Protein AF-A0A094AP27-F1 (afdb_monomer_lite)

Secondary structure (DSSP, 8-state):
-TTS-HHHHHHGGGGBS-HHHHHTT-----EEEETTT--EEEEPPP-----B-HHHHHHHHTTT----TT--EEEEE--STT-EEEEETTS-EEEES-EEE-S-TT-HHHHHH-SS-SPEEEEEEEEEEEEEE-HHHHHHHHTT-SSEEEEEETTTTEEEEEEEEE--SSTTSPEEEEEEEEEE-STTGGG-SS---PPPGGGHHHHHHHHTTTPPTTHHHHHHTSPTT---EEEEEEE-PPPTT----TTTTEEE-THHHH---GGGS-HHHHHHHHHHHHHHHHHS---SSS----THHHHHHHHHHHHHHHHHTTTS----S------TTSPP--GGGSPTTTTTTTS--SSSB--SSEE---EEEEEE-TTT-PEEEEEESSSEEEEEESSSS--EESSGGG--SB-S-SSS-SSEEEEEEEETT-GGGS-EEEEEEE-S----TTS---TTSEEEEEEE-SSSSS--EE-SSS-SB-SSSTT--EEEEEEEEEEE-HHHHHHTTPPTTPEEEEEEEEETTTEEEEEEEEE-STTS--EEEEEEEEE--TT--STTSTTT----SEEEEEEEEEE-SSSB-TTSEEEEEEEEEE-PSSPPTT--SEEEEEEEEEEEEEETTEEEEEEEEEEEEE--TTEEEEEEEEE-TTSHHHHHHT--SEEEEEEEE-SSTTTTS---HHHH-EE-EEPPPEEEEEEEEEEEE-SHHHH--SSEEEEEEETTEEEEEEEEEEE-HHHHHHHTSSEEEEPPPEEE-SSEEEE-SS--SSSEEEEEEEEE--GGGTTS--EEEEEEEE-SS--EEEEEEGGGTEEEEE-TTS-SGGGTSTT-----EEEE----EEEETTEEEEPPEEEEEEEETTEEEEEETTTEEEEEE-----TTTTEEEEEEESSS-EEEEEEEEEE----S-TTS--

pLDDT: mean 91.76, std 13.71, range [25.02, 98.94]

Sequence (926 aa):
ESLLPADLLARLPETFVDHAAVTEGLTGNFLLFDLQDGSERFRVPPNTRIRVSRERLRRLLMDGLDILWSKTISDIDTTTPGAVTASFTDGTTATGTQLIGADGSRSRVRTFLAPSPANNVLPIRLLGTSVPYSSARCAPIRDLDPFFFQASDPATDAFFWFSFLSVPTDPAEDRVCQILVSWPFRKGFLGREEPVDTPATEERVAWMKEVTKGWVEPFRSIVADIPEGTDAKSLALEDWLPAEEGFDSRDGRVTLIGDAAHAMTMFRGEAANHGIADVACLVRELFAESDTNAPGPIDSLFNMKLSTVIAVVAAGSVASHQTKGKHHTIDYNKAPPNLSTLASNSLFETWRPKAHVLPPSGQIGDPCMHYTDPKTGLFHVGWLHGGAAGATTDDLVTYHDLNPNGSQFIVAGGVNDPIAVFDGSVIPKGIDGKPTLLYTSVSYLPIQWTIPYTRGSETQSLAVSYDGGRNFTKLHQGPAIPSAPFAVNVTGWRDPFVFQNAKLDSLLESSPQTWYNVISGGVQNEGPSQFLYRQHDPDFQYWEYLGEWWHEEANSTWGNGDWAGRWGFNFEVANIFSLDDKGYNADGEVFTTIGTEWSFEPIVPEVSDSRQMLWAAGNVTLQDGAVKFVPTMAGFLDWGTSAYAAAGKELPASSQASMKSNAPDRFITYLWLTGDFYATHDFPTPQQNWTGALLLPRELSVGTISNVVDNELSREADSWRVDSSNSGVLELVTMKQEIARETMAKLTSGKLVTEPSLALRSPGSVAFKHGPKSKFYVLKASLSFPASARGSDLRAGFEVLSSEFETTKIYYQFSNESIIIDRTNSSAASRTTDGISSRNESGKLRLFDVMEHGEERVETLELTIVVDNSIVEVHANGRFALSTWARSWYSASKGIRFIHEGEGEVKFENVTVHEGLFDAWPERSN

Structure (mmCIF, N/CA/C/O backbone):
data_AF-A0A094AP27-F1
#
_entry.id   AF-A0A094AP27-F1
#
loop_
_atom_site.group_PDB
_atom_site.id
_atom_site.type_symbol
_atom_site.label_atom_id
_atom_site.label_alt_id
_atom_site.label_comp_id
_atom_site.label_asym_id
_atom_site.label_entity_id
_atom_site.label_seq_id
_atom_site.pdbx_PDB_ins_code
_atom_site.Cartn_x
_atom_site.Cartn_y
_atom_site.Cartn_z
_atom_site.occupancy
_atom_site.B_iso_or_equiv
_atom_site.auth_seq_id
_atom_site.auth_comp_id
_atom_site.auth_asym_id
_atom_site.auth_atom_id
_atom_site.pdbx_PDB_model_num
ATOM 1 N N . GLU A 1 1 ? 11.391 10.251 -34.948 1.00 82.25 1 GLU A N 1
ATOM 2 C CA . GLU A 1 1 ? 11.244 9.717 -36.321 1.00 82.25 1 GLU A CA 1
ATOM 3 C C . GLU A 1 1 ? 9.885 10.056 -36.925 1.00 82.25 1 GLU A C 1
ATOM 5 O O . GLU A 1 1 ? 9.870 10.678 -37.973 1.00 82.25 1 GLU A O 1
ATOM 10 N N . SER A 1 2 ? 8.768 9.770 -36.243 1.00 84.19 2 SER A N 1
ATOM 11 C CA . SER A 1 2 ? 7.392 10.068 -36.701 1.00 84.19 2 SER A CA 1
ATOM 12 C C . SER A 1 2 ? 7.089 11.527 -37.082 1.00 84.19 2 SER A C 1
ATOM 14 O O . SER A 1 2 ? 6.143 11.773 -37.819 1.00 84.19 2 SER A O 1
ATOM 16 N N . LEU A 1 3 ? 7.870 12.493 -36.590 1.00 86.62 3 LEU A N 1
ATOM 17 C CA . LEU A 1 3 ? 7.707 13.921 -36.893 1.00 86.62 3 LEU A CA 1
ATOM 18 C C . LEU A 1 3 ? 8.404 14.370 -38.184 1.00 86.62 3 LEU A C 1
ATOM 20 O O . LEU A 1 3 ? 8.254 15.524 -38.577 1.00 86.62 3 LEU A O 1
ATOM 24 N N . LEU A 1 4 ? 9.221 13.511 -38.802 1.00 88.94 4 LEU A N 1
ATOM 25 C CA . LEU A 1 4 ? 9.998 13.868 -39.986 1.00 88.94 4 LEU A CA 1
ATOM 26 C C . LEU A 1 4 ? 9.374 13.271 -41.253 1.00 88.94 4 LEU A C 1
ATOM 28 O O . LEU A 1 4 ? 9.024 12.089 -41.256 1.00 88.94 4 LEU A O 1
ATOM 32 N N . PRO A 1 5 ? 9.304 14.040 -42.353 1.00 89.62 5 PRO A N 1
ATOM 33 C CA . PRO A 1 5 ? 9.078 13.498 -43.688 1.00 89.62 5 PRO A CA 1
ATOM 34 C C . PRO A 1 5 ? 10.082 12.390 -44.032 1.00 89.62 5 PRO A C 1
ATOM 36 O O . PRO A 1 5 ? 11.224 12.400 -43.565 1.00 89.62 5 PRO A O 1
ATOM 39 N N . ALA A 1 6 ? 9.666 11.434 -44.868 1.00 91.25 6 ALA A N 1
ATOM 40 C CA . ALA A 1 6 ? 10.456 10.239 -45.176 1.00 91.25 6 ALA A CA 1
ATOM 41 C C . ALA A 1 6 ? 11.842 10.554 -45.775 1.00 91.25 6 ALA A C 1
ATOM 43 O O . ALA A 1 6 ? 12.817 9.865 -45.476 1.00 91.25 6 ALA A O 1
ATOM 44 N N . ASP A 1 7 ? 11.946 11.604 -46.589 1.00 93.12 7 ASP A N 1
ATOM 45 C CA . ASP A 1 7 ? 13.192 12.071 -47.200 1.00 93.12 7 ASP A CA 1
ATOM 46 C C . ASP A 1 7 ? 14.165 12.673 -46.172 1.00 93.12 7 ASP A C 1
ATOM 48 O O . ASP A 1 7 ? 15.365 12.391 -46.231 1.00 93.12 7 ASP A O 1
ATOM 52 N N . LEU A 1 8 ? 13.666 13.424 -45.183 1.00 94.00 8 LEU A N 1
ATOM 53 C CA . LEU A 1 8 ? 14.492 13.936 -44.084 1.00 94.00 8 LEU A CA 1
ATOM 54 C C . LEU A 1 8 ? 14.872 12.829 -43.097 1.00 94.00 8 LEU A C 1
ATOM 56 O O . LEU A 1 8 ? 16.007 12.793 -42.622 1.00 94.00 8 LEU A O 1
ATOM 60 N N . LEU A 1 9 ? 13.959 11.895 -42.818 1.00 93.31 9 LEU A N 1
ATOM 61 C CA . LEU A 1 9 ? 14.227 10.750 -41.950 1.00 93.31 9 LEU A CA 1
ATOM 62 C C . LEU A 1 9 ? 15.344 9.862 -42.517 1.00 93.31 9 LEU A C 1
ATOM 64 O O . LEU A 1 9 ? 16.255 9.489 -41.780 1.00 93.31 9 LEU A O 1
ATOM 68 N N . ALA A 1 10 ? 15.332 9.590 -43.826 1.00 94.00 10 ALA A N 1
ATOM 69 C CA . ALA A 1 10 ? 16.383 8.819 -44.499 1.00 94.00 10 ALA A CA 1
ATOM 70 C C . ALA A 1 10 ? 17.779 9.458 -44.368 1.00 94.00 10 ALA A C 1
ATOM 72 O O . ALA A 1 10 ? 18.794 8.764 -44.422 1.00 94.00 10 ALA A O 1
ATOM 73 N N . ARG A 1 11 ? 17.827 10.778 -44.168 1.00 95.19 11 ARG A N 1
ATOM 74 C CA . ARG A 1 11 ? 19.046 11.575 -44.005 1.00 95.19 11 ARG A CA 1
ATOM 75 C C . ARG A 1 11 ? 19.392 11.865 -42.545 1.00 95.19 11 ARG A C 1
ATOM 77 O O . ARG A 1 11 ? 20.458 12.409 -42.274 1.00 95.19 11 ARG A O 1
ATOM 84 N N . LEU A 1 12 ? 18.559 11.460 -41.581 1.00 92.94 12 LEU A N 1
ATOM 85 C CA . LEU A 1 12 ? 18.843 11.611 -40.151 1.00 92.94 12 LEU A CA 1
ATOM 86 C C . LEU A 1 12 ? 20.206 11.019 -39.738 1.00 92.94 12 LEU A C 1
ATOM 88 O O . LEU A 1 12 ? 20.896 11.676 -38.947 1.00 92.94 12 LEU A O 1
ATOM 92 N N . PRO A 1 13 ? 20.665 9.876 -40.296 1.00 93.12 13 PRO A N 1
ATOM 93 C CA . PRO A 1 13 ? 22.007 9.375 -40.034 1.00 93.12 13 PRO A CA 1
ATOM 94 C C . PRO A 1 13 ? 23.116 10.380 -40.334 1.00 93.12 13 PRO A C 1
ATOM 96 O O . PRO A 1 13 ? 24.076 10.415 -39.577 1.00 93.12 13 PRO A O 1
ATOM 99 N N . GLU A 1 14 ? 22.977 11.270 -41.330 1.00 92.94 14 GLU A N 1
ATOM 100 C CA . GLU A 1 14 ? 23.958 12.332 -41.643 1.00 92.94 14 GLU A CA 1
ATOM 101 C C . GLU A 1 14 ? 24.273 13.227 -40.434 1.00 92.94 14 GLU A C 1
ATOM 103 O O . GLU A 1 14 ? 25.293 13.917 -40.412 1.00 92.94 14 GLU A O 1
ATOM 108 N N . THR A 1 15 ? 23.404 13.235 -39.422 1.00 93.62 15 THR A N 1
ATOM 109 C CA . THR A 1 15 ? 23.523 14.068 -38.227 1.00 93.62 15 THR A CA 1
ATOM 110 C C . THR A 1 15 ? 24.274 13.389 -37.082 1.00 93.62 15 THR A C 1
ATOM 112 O O . THR A 1 15 ? 24.642 14.077 -36.130 1.00 93.62 15 THR A O 1
ATOM 115 N N . PHE A 1 16 ? 24.535 12.080 -37.142 1.00 93.12 16 PHE A N 1
ATOM 116 C CA . PHE A 1 16 ? 25.080 11.316 -36.015 1.00 93.12 16 PHE A CA 1
ATOM 117 C C . PHE A 1 16 ? 26.497 11.761 -35.662 1.00 93.12 16 PHE A C 1
ATOM 119 O O . PHE A 1 16 ? 27.356 11.921 -36.531 1.00 93.12 16 PHE A O 1
ATOM 126 N N . VAL A 1 17 ? 26.758 11.967 -34.369 1.00 93.12 17 VAL A N 1
ATOM 127 C CA . VAL A 1 17 ? 28.095 12.333 -33.878 1.00 93.12 17 VAL A CA 1
ATOM 128 C C . VAL A 1 17 ? 29.095 11.212 -34.128 1.00 93.12 17 VAL A C 1
ATOM 130 O O . VAL A 1 17 ? 30.215 11.507 -34.533 1.00 93.12 17 VAL A O 1
ATOM 133 N N . ASP A 1 18 ? 28.677 9.964 -33.920 1.00 90.94 18 ASP A N 1
ATOM 134 C CA . ASP A 1 18 ? 29.478 8.765 -34.142 1.00 90.94 18 ASP A CA 1
ATOM 135 C C . ASP A 1 18 ? 28.647 7.727 -34.901 1.00 90.94 18 ASP A C 1
ATOM 137 O O . ASP A 1 18 ? 27.778 7.059 -34.341 1.00 90.94 18 ASP A O 1
ATOM 141 N N . HIS A 1 19 ? 28.899 7.627 -36.203 1.00 87.94 19 HIS A N 1
ATOM 142 C CA . HIS A 1 19 ? 28.180 6.706 -37.077 1.00 87.94 19 HIS A CA 1
ATOM 143 C C . HIS A 1 19 ? 28.510 5.240 -36.788 1.00 87.94 19 HIS A C 1
ATOM 145 O O . HIS A 1 19 ? 27.628 4.389 -36.904 1.00 87.94 19 HIS A O 1
ATOM 151 N N . ALA A 1 20 ? 29.760 4.942 -36.423 1.00 87.06 20 ALA A N 1
ATOM 152 C CA . ALA A 1 20 ? 30.201 3.575 -36.172 1.00 87.06 20 ALA A CA 1
ATOM 153 C C . ALA A 1 20 ? 29.532 3.030 -34.907 1.00 87.06 20 ALA A C 1
ATOM 155 O O . ALA A 1 20 ? 28.895 1.983 -34.965 1.00 87.06 20 ALA A O 1
ATOM 156 N N . ALA A 1 21 ? 29.553 3.807 -33.817 1.00 87.31 21 ALA A N 1
ATOM 157 C CA . ALA A 1 21 ? 28.918 3.423 -32.559 1.00 87.31 21 ALA A CA 1
ATOM 158 C C . ALA A 1 21 ? 27.415 3.143 -32.726 1.00 87.31 21 ALA A C 1
ATOM 160 O O . ALA A 1 21 ? 26.921 2.127 -32.247 1.00 87.31 21 ALA A O 1
ATOM 161 N N . VAL A 1 22 ? 26.690 4.003 -33.452 1.00 86.75 22 VAL A N 1
ATOM 162 C CA . VAL A 1 22 ? 25.250 3.797 -33.690 1.00 86.75 22 VAL A CA 1
ATOM 163 C C . VAL A 1 22 ? 24.993 2.577 -34.585 1.00 86.75 22 VAL A C 1
ATOM 165 O O . VAL A 1 22 ? 24.066 1.817 -34.321 1.00 86.75 22 VAL A O 1
ATOM 168 N N . THR A 1 23 ? 25.825 2.341 -35.608 1.00 85.75 23 THR A N 1
ATOM 169 C CA . THR A 1 23 ? 25.708 1.161 -36.493 1.00 85.75 23 THR A CA 1
ATOM 170 C C . THR A 1 23 ? 25.976 -0.148 -35.743 1.00 85.75 23 THR A C 1
ATOM 172 O O . THR A 1 23 ? 25.336 -1.159 -36.017 1.00 85.75 23 THR A O 1
ATOM 175 N N . GLU A 1 24 ? 26.884 -0.124 -34.768 1.00 86.69 24 GLU A N 1
ATOM 176 C CA . GLU A 1 24 ? 27.181 -1.243 -33.864 1.00 86.69 24 GLU A CA 1
ATOM 177 C C . GLU A 1 24 ? 26.102 -1.450 -32.783 1.00 86.69 24 GLU A C 1
ATOM 179 O O . GLU A 1 24 ? 26.193 -2.387 -31.991 1.00 86.69 24 GLU A O 1
ATOM 184 N N . GLY A 1 25 ? 25.070 -0.600 -32.744 1.00 84.56 25 GLY A N 1
ATOM 185 C CA . GLY A 1 25 ? 23.988 -0.673 -31.763 1.00 84.56 25 GLY A CA 1
ATOM 186 C C . GLY A 1 25 ? 24.359 -0.120 -30.385 1.00 84.56 25 GLY A C 1
ATOM 187 O O . GLY A 1 25 ? 23.646 -0.377 -29.415 1.00 84.56 25 GLY A O 1
ATOM 188 N N . LEU A 1 26 ? 25.452 0.642 -30.266 1.00 86.12 26 LEU A N 1
ATOM 189 C CA . LEU A 1 26 ? 25.830 1.280 -29.008 1.00 86.12 26 LEU A CA 1
ATOM 190 C C . LEU A 1 26 ? 24.884 2.441 -28.702 1.00 86.12 26 LEU A C 1
ATOM 192 O O . LEU A 1 26 ? 24.757 3.390 -29.474 1.00 86.12 26 LEU A O 1
ATOM 196 N N . THR A 1 27 ? 24.269 2.396 -27.525 1.00 81.94 27 THR A N 1
ATOM 197 C CA . THR A 1 27 ? 23.326 3.419 -27.051 1.00 81.94 27 THR A CA 1
ATOM 198 C C . THR A 1 27 ? 23.924 4.362 -26.001 1.00 81.94 27 THR A C 1
ATOM 200 O O . THR A 1 27 ? 23.292 5.339 -25.607 1.00 81.94 27 THR A O 1
ATOM 203 N N . GLY A 1 28 ? 25.151 4.098 -25.542 1.00 81.62 28 GLY A N 1
ATOM 204 C CA . GLY A 1 28 ? 25.772 4.816 -24.426 1.00 81.62 28 GLY A CA 1
ATOM 205 C C . GLY A 1 28 ? 25.109 4.530 -23.076 1.00 81.62 28 GLY A C 1
ATOM 206 O O . GLY A 1 28 ? 24.024 3.949 -22.991 1.00 81.62 28 GLY A O 1
ATOM 207 N N . ASN A 1 29 ? 25.778 4.948 -22.007 1.00 83.25 29 ASN A N 1
ATOM 208 C CA . ASN A 1 29 ? 25.463 4.596 -20.624 1.00 83.25 29 ASN A CA 1
ATOM 209 C C . ASN A 1 29 ? 24.970 5.786 -19.789 1.00 83.25 29 ASN A C 1
ATOM 211 O O . ASN A 1 29 ? 24.317 5.555 -18.775 1.00 83.25 29 ASN A O 1
ATOM 215 N N . PHE A 1 30 ? 25.235 7.032 -20.213 1.00 84.44 30 PHE A N 1
ATOM 216 C CA . PHE A 1 30 ? 24.864 8.250 -19.471 1.00 84.44 30 PHE A CA 1
ATOM 217 C C . PHE A 1 30 ? 25.329 8.140 -18.009 1.00 84.44 30 PHE A C 1
ATOM 219 O O . PHE A 1 30 ? 24.538 7.995 -17.075 1.00 84.44 30 PHE A O 1
ATOM 226 N N . LEU A 1 31 ? 26.646 8.102 -17.830 1.00 89.62 31 LEU A N 1
ATOM 227 C CA . LEU A 1 31 ? 27.261 7.881 -16.524 1.00 89.62 31 LEU A CA 1
ATOM 228 C C . LEU A 1 31 ? 27.398 9.186 -15.744 1.00 89.62 31 LEU A C 1
ATOM 230 O O . LEU A 1 31 ? 27.679 10.236 -16.327 1.00 89.62 31 LEU A O 1
ATOM 234 N N . LEU A 1 32 ? 27.246 9.093 -14.423 1.00 92.06 32 LEU A N 1
ATOM 235 C CA . LEU A 1 32 ? 27.656 10.114 -13.465 1.00 92.06 32 LEU A CA 1
ATOM 236 C C . LEU A 1 32 ? 28.781 9.554 -12.597 1.00 92.06 32 LEU A C 1
ATOM 238 O O . LEU A 1 32 ? 28.572 8.585 -11.864 1.00 92.06 32 LEU A O 1
ATOM 242 N N . PHE A 1 33 ? 29.949 10.182 -12.658 1.00 95.19 33 PHE A N 1
ATOM 243 C CA . PHE A 1 33 ? 31.118 9.798 -11.871 1.00 95.19 33 PHE A CA 1
ATOM 244 C C . PHE A 1 33 ? 31.340 10.712 -10.663 1.00 95.19 33 PHE A C 1
ATOM 246 O O . PHE A 1 33 ? 31.013 11.901 -10.686 1.00 95.19 33 PHE A O 1
ATOM 253 N N . ASP A 1 34 ? 31.954 10.168 -9.619 1.00 95.38 34 ASP A N 1
ATOM 254 C CA . ASP A 1 34 ? 32.527 10.956 -8.532 1.00 95.38 34 ASP A CA 1
ATOM 255 C C . ASP A 1 34 ? 33.943 11.418 -8.893 1.00 95.38 34 ASP A C 1
ATOM 257 O O . ASP A 1 34 ? 34.805 10.612 -9.241 1.00 95.38 34 ASP A O 1
ATOM 261 N N . LEU A 1 35 ? 34.206 12.719 -8.812 1.00 95.56 35 LEU A N 1
ATOM 262 C CA . LEU A 1 35 ? 35.496 13.295 -9.199 1.00 95.56 35 LEU A CA 1
ATOM 263 C C . LEU A 1 35 ? 36.605 13.108 -8.149 1.00 95.56 35 LEU A C 1
ATOM 265 O O . LEU A 1 35 ? 37.768 13.369 -8.471 1.00 95.56 35 LEU A O 1
ATOM 269 N N . GLN A 1 36 ? 36.288 12.642 -6.934 1.00 93.00 36 GLN A N 1
ATOM 270 C CA . GLN A 1 36 ? 37.284 12.360 -5.892 1.00 93.00 36 GLN A CA 1
ATOM 271 C C . GLN A 1 36 ? 37.893 10.961 -5.984 1.00 93.00 36 GLN A C 1
ATOM 273 O O . GLN A 1 36 ? 39.041 10.782 -5.578 1.00 93.00 36 GLN A O 1
ATOM 278 N N . ASP A 1 37 ? 37.148 9.973 -6.483 1.00 94.00 37 ASP A N 1
ATOM 279 C CA . ASP A 1 37 ? 37.602 8.575 -6.537 1.00 94.00 37 ASP A CA 1
ATOM 280 C C . ASP A 1 37 ? 37.365 7.883 -7.891 1.00 94.00 37 ASP A C 1
ATOM 282 O O . ASP A 1 37 ? 37.945 6.829 -8.149 1.00 94.00 37 ASP A O 1
ATOM 286 N N . GLY A 1 38 ? 36.589 8.499 -8.785 1.00 92.19 38 GLY A N 1
ATOM 287 C CA . GLY A 1 38 ? 36.325 8.015 -10.137 1.00 92.19 38 GLY A CA 1
ATOM 288 C C . GLY A 1 38 ? 35.253 6.934 -10.197 1.00 92.19 38 GLY A C 1
ATOM 289 O O . GLY A 1 38 ? 35.050 6.342 -11.256 1.00 92.19 38 GLY A O 1
ATOM 290 N N . SER A 1 39 ? 34.574 6.660 -9.081 1.00 93.06 39 SER A N 1
ATOM 291 C CA . SER A 1 39 ? 33.511 5.664 -9.012 1.00 93.06 39 SER A CA 1
ATOM 292 C C . SER A 1 39 ? 32.269 6.100 -9.788 1.00 93.06 39 SER A C 1
ATOM 294 O O . SER A 1 39 ? 31.905 7.277 -9.840 1.00 93.06 39 SER A O 1
ATOM 296 N N . GLU A 1 40 ? 31.595 5.125 -10.394 1.00 92.38 40 GLU A N 1
ATOM 297 C CA . GLU A 1 40 ? 30.276 5.318 -10.991 1.00 92.38 40 GLU A CA 1
ATOM 298 C C . GLU A 1 40 ? 29.241 5.498 -9.875 1.00 92.38 40 GLU A C 1
ATOM 300 O O . GLU A 1 40 ? 28.984 4.582 -9.092 1.00 92.38 40 GLU A O 1
ATOM 305 N N . ARG A 1 41 ? 28.634 6.682 -9.795 1.00 86.62 41 ARG A N 1
ATOM 306 C CA . ARG A 1 41 ? 27.559 6.986 -8.839 1.00 86.62 41 ARG A CA 1
ATOM 307 C C . ARG A 1 41 ? 26.189 6.654 -9.405 1.00 86.62 41 ARG A C 1
ATOM 309 O O . ARG A 1 41 ? 25.299 6.251 -8.664 1.00 86.62 41 ARG A O 1
ATOM 316 N N . PHE A 1 42 ? 26.016 6.844 -10.710 1.00 82.44 42 PHE A N 1
ATOM 317 C CA . PHE A 1 42 ? 24.747 6.612 -11.379 1.00 82.44 42 PHE A CA 1
ATOM 318 C C . PHE A 1 42 ? 24.956 6.222 -12.843 1.00 82.44 42 PHE A C 1
ATOM 320 O O . PHE A 1 42 ? 25.855 6.731 -13.515 1.00 82.44 42 PHE A O 1
ATOM 327 N N . ARG A 1 43 ? 24.092 5.333 -13.331 1.00 83.75 43 ARG A N 1
ATOM 328 C CA . ARG A 1 43 ? 24.033 4.870 -14.719 1.00 83.75 43 ARG A CA 1
ATOM 329 C C . ARG A 1 43 ? 22.572 4.876 -15.137 1.00 83.75 43 ARG A C 1
ATOM 331 O O . ARG A 1 43 ? 21.770 4.161 -14.539 1.00 83.75 43 ARG A O 1
ATOM 338 N N . VAL A 1 44 ? 22.215 5.661 -16.151 1.00 73.75 44 VAL A N 1
ATOM 339 C CA . VAL A 1 44 ? 20.838 5.624 -16.663 1.00 73.75 44 VAL A CA 1
ATOM 340 C C . VAL A 1 44 ? 20.644 4.295 -17.398 1.00 73.75 44 VAL A C 1
ATOM 342 O O . VAL A 1 44 ? 21.463 3.989 -18.272 1.00 73.75 44 VAL A O 1
ATOM 345 N N . PRO A 1 45 ? 19.570 3.529 -17.113 1.00 70.19 45 PRO A N 1
ATOM 346 C CA . PRO A 1 45 ? 19.299 2.260 -17.778 1.00 70.19 45 PRO A CA 1
ATOM 347 C C . PRO A 1 45 ? 19.448 2.356 -19.305 1.00 70.19 45 PRO A C 1
ATOM 349 O O . PRO A 1 45 ? 19.069 3.384 -19.884 1.00 70.19 45 PRO A O 1
ATOM 352 N N . PRO A 1 46 ? 20.022 1.339 -19.971 1.00 65.88 46 PRO A N 1
ATOM 353 C CA . PRO A 1 46 ? 20.162 1.337 -21.423 1.00 65.88 46 PRO A CA 1
ATOM 354 C C . PRO A 1 46 ? 18.799 1.493 -22.113 1.00 65.88 46 PRO A C 1
ATOM 356 O O . PRO A 1 46 ? 17.839 0.817 -21.763 1.00 65.88 46 PRO A O 1
ATOM 359 N N . ASN A 1 47 ? 18.717 2.387 -23.096 1.00 72.69 47 ASN A N 1
ATOM 360 C CA . ASN A 1 47 ? 17.560 2.566 -23.978 1.00 72.69 47 ASN A CA 1
ATOM 361 C C . ASN A 1 47 ? 18.071 3.010 -25.358 1.00 72.69 47 ASN A C 1
ATOM 363 O O . ASN A 1 47 ? 19.211 3.468 -25.453 1.00 72.69 47 ASN A O 1
ATOM 367 N N . THR A 1 48 ? 17.267 2.925 -26.418 1.00 78.00 48 THR A N 1
ATOM 368 C CA . THR A 1 48 ? 17.642 3.425 -27.748 1.00 78.00 48 THR A CA 1
ATOM 369 C C . THR A 1 48 ? 17.951 4.919 -27.678 1.00 78.00 48 THR A C 1
ATOM 371 O O . THR A 1 48 ? 17.096 5.741 -27.351 1.00 78.00 48 THR A O 1
ATOM 374 N N . ARG A 1 49 ? 19.199 5.283 -27.976 1.00 80.94 49 ARG A N 1
ATOM 375 C CA . ARG A 1 49 ? 19.702 6.656 -27.902 1.00 80.94 49 ARG A CA 1
ATOM 376 C C . ARG A 1 49 ? 20.570 6.942 -29.104 1.00 80.94 49 ARG A C 1
ATOM 378 O O . ARG A 1 49 ? 21.347 6.098 -29.538 1.00 80.94 49 ARG A O 1
ATOM 385 N N . ILE A 1 50 ? 20.470 8.168 -29.594 1.00 86.62 50 ILE A N 1
ATOM 386 C CA . ILE A 1 50 ? 21.285 8.650 -30.698 1.00 86.62 50 ILE A CA 1
ATOM 387 C C . ILE A 1 50 ? 21.832 10.015 -30.305 1.00 86.62 50 ILE A C 1
ATOM 389 O O . ILE A 1 50 ? 21.081 10.942 -29.998 1.00 86.62 50 ILE A O 1
ATOM 393 N N . ARG A 1 51 ? 23.158 10.157 -30.337 1.00 88.94 51 ARG A N 1
ATOM 394 C CA . ARG A 1 51 ? 23.809 11.459 -30.196 1.00 88.94 51 ARG A CA 1
ATOM 395 C C . ARG A 1 51 ? 23.952 12.098 -31.573 1.00 88.94 51 ARG A C 1
ATOM 397 O O . ARG A 1 51 ? 24.655 11.585 -32.441 1.00 88.94 51 ARG A O 1
ATOM 404 N N . VAL A 1 52 ? 23.322 13.252 -31.751 1.00 91.69 52 VAL A N 1
ATOM 405 C CA . VAL A 1 52 ? 23.329 14.014 -33.006 1.00 91.69 52 VAL A CA 1
ATOM 406 C C . VAL A 1 52 ? 24.092 15.326 -32.859 1.00 91.69 52 VAL A C 1
ATOM 408 O O . VAL A 1 52 ? 24.098 15.964 -31.806 1.00 91.69 52 VAL A O 1
ATOM 411 N N . SER A 1 53 ? 24.754 15.740 -33.932 1.00 92.38 53 SER A N 1
ATOM 412 C CA . SER A 1 53 ? 25.386 17.046 -34.042 1.00 92.38 53 SER A CA 1
ATOM 413 C C . SER A 1 53 ? 24.299 18.102 -34.192 1.00 92.38 53 SER A C 1
ATOM 415 O O . SER A 1 53 ? 23.546 18.090 -35.166 1.00 92.38 53 SER A O 1
ATOM 417 N N . ARG A 1 54 ? 24.242 19.051 -33.251 1.00 89.06 54 ARG A N 1
ATOM 418 C CA . ARG A 1 54 ? 23.273 20.160 -33.273 1.00 89.06 54 ARG A CA 1
ATOM 419 C C . ARG A 1 54 ? 23.286 20.910 -34.603 1.00 89.06 54 ARG A C 1
ATOM 421 O O . ARG A 1 54 ? 22.232 21.267 -35.114 1.00 89.06 54 ARG A O 1
ATOM 428 N N . GLU A 1 55 ? 24.471 21.166 -35.148 1.00 91.75 55 GLU A N 1
ATOM 429 C CA . GLU A 1 55 ? 24.617 21.904 -36.399 1.00 91.75 55 GLU A CA 1
ATOM 430 C C . GLU A 1 55 ? 24.070 21.110 -37.590 1.00 91.75 55 GLU A C 1
ATOM 432 O O . GLU A 1 55 ? 23.266 21.641 -38.354 1.00 91.75 55 GLU A O 1
ATOM 437 N N . ARG A 1 56 ? 24.455 19.833 -37.725 1.00 94.50 56 ARG A N 1
ATOM 438 C CA . ARG A 1 56 ? 23.984 18.975 -38.824 1.00 94.50 56 ARG A CA 1
ATOM 439 C C . ARG A 1 56 ? 22.489 18.693 -38.720 1.00 94.50 56 ARG A C 1
ATOM 441 O O . ARG A 1 56 ? 21.799 18.819 -39.725 1.00 94.50 56 ARG A O 1
ATOM 448 N N . LEU A 1 57 ? 21.983 18.412 -37.516 1.00 94.12 57 LEU A N 1
ATOM 449 C CA . LEU A 1 57 ? 20.548 18.243 -37.285 1.00 94.12 57 LEU A CA 1
ATOM 450 C C . LEU A 1 57 ? 19.785 19.513 -37.650 1.00 94.12 57 LEU A C 1
ATOM 452 O O . LEU A 1 57 ? 18.815 19.444 -38.391 1.00 94.12 57 LEU A O 1
ATOM 456 N N . ARG A 1 58 ? 20.242 20.685 -37.200 1.00 93.62 58 ARG A N 1
ATOM 457 C CA . ARG A 1 58 ? 19.599 21.950 -37.563 1.00 93.62 58 ARG A CA 1
ATOM 458 C C . ARG A 1 58 ? 19.589 22.161 -39.077 1.00 93.62 58 ARG A C 1
ATOM 460 O O . ARG A 1 58 ? 18.549 22.524 -39.604 1.00 93.62 58 ARG A O 1
ATOM 467 N N . ARG A 1 59 ? 20.705 21.925 -39.778 1.00 94.44 59 ARG A N 1
ATOM 468 C CA . ARG A 1 59 ? 20.751 22.048 -41.247 1.00 94.44 59 ARG A CA 1
ATOM 469 C C . ARG A 1 59 ? 19.775 21.092 -41.936 1.00 94.44 59 ARG A C 1
ATOM 471 O O . ARG A 1 59 ? 19.112 21.520 -42.870 1.00 94.44 59 ARG A O 1
ATOM 478 N N . LEU A 1 60 ? 19.671 19.849 -41.462 1.00 95.44 60 LEU A N 1
ATOM 479 C CA . LEU A 1 60 ? 18.713 18.869 -41.978 1.00 95.44 60 LEU A CA 1
ATOM 480 C C . LEU A 1 60 ? 17.264 19.335 -41.770 1.00 95.44 60 LEU A C 1
ATOM 482 O O . LEU A 1 60 ? 16.480 19.320 -42.706 1.00 95.44 60 LEU A O 1
ATOM 486 N N . LEU A 1 61 ? 16.925 19.792 -40.561 1.00 93.50 61 LEU A N 1
ATOM 487 C CA . LEU A 1 61 ? 15.571 20.243 -40.216 1.00 93.50 61 LEU A CA 1
ATOM 488 C C . LEU A 1 61 ? 15.166 21.558 -40.898 1.00 93.50 61 LEU A C 1
ATOM 490 O O . LEU A 1 61 ? 13.987 21.881 -40.933 1.00 93.50 61 LEU A O 1
ATOM 494 N N . MET A 1 62 ? 16.129 22.333 -41.398 1.00 94.25 62 MET A N 1
ATOM 495 C CA . MET A 1 62 ? 15.873 23.567 -42.144 1.00 94.25 62 MET A CA 1
ATOM 496 C C . MET A 1 62 ? 15.564 23.322 -43.626 1.00 94.25 62 MET A C 1
ATOM 498 O O . MET A 1 62 ? 15.171 24.260 -44.320 1.00 94.25 62 MET A O 1
ATOM 502 N N . ASP A 1 63 ? 15.784 22.107 -44.123 1.00 92.88 63 ASP A N 1
ATOM 503 C CA . ASP A 1 63 ? 15.587 21.788 -45.531 1.00 92.88 63 ASP A CA 1
ATOM 504 C C . ASP A 1 63 ? 14.102 21.888 -45.913 1.00 92.88 63 ASP A C 1
ATOM 506 O O . ASP A 1 63 ? 13.222 21.422 -45.192 1.00 92.88 63 ASP A O 1
ATOM 510 N N . GLY A 1 64 ? 13.819 22.558 -47.030 1.00 88.19 64 GLY A N 1
ATOM 511 C CA . GLY A 1 64 ? 12.453 22.815 -47.494 1.00 88.19 64 GLY A CA 1
ATOM 512 C C . GLY A 1 64 ? 11.639 23.851 -46.697 1.00 88.19 64 GLY A C 1
ATOM 513 O O . GLY A 1 64 ? 10.477 24.064 -47.039 1.00 88.19 64 GLY A O 1
ATOM 514 N N . LEU A 1 65 ? 12.206 24.517 -45.680 1.00 92.69 65 LEU A N 1
ATOM 515 C CA . LEU A 1 65 ? 11.507 25.547 -44.896 1.00 92.69 65 LEU A CA 1
ATOM 516 C C . LEU A 1 65 ? 11.760 26.971 -45.423 1.00 92.69 65 LEU A C 1
ATOM 518 O O . LEU A 1 65 ? 12.895 27.347 -45.720 1.00 92.69 65 LEU A O 1
ATOM 522 N N . ASP A 1 66 ? 10.712 27.800 -45.458 1.00 94.00 66 ASP A N 1
ATOM 523 C CA . ASP A 1 66 ? 10.823 29.238 -45.744 1.00 94.00 66 ASP A CA 1
ATOM 524 C C . ASP A 1 66 ? 11.259 30.005 -44.484 1.00 94.00 66 ASP A C 1
ATOM 526 O O . ASP A 1 66 ? 10.446 30.395 -43.643 1.00 94.00 66 ASP A O 1
ATOM 530 N N . ILE A 1 67 ? 12.574 30.159 -44.310 1.00 94.06 67 ILE A N 1
ATOM 531 C CA . ILE A 1 67 ? 13.162 30.792 -43.124 1.00 94.06 67 ILE A CA 1
ATOM 532 C C . ILE A 1 67 ? 13.599 32.221 -43.443 1.00 94.06 67 ILE A C 1
ATOM 534 O O . ILE A 1 67 ? 14.577 32.455 -44.159 1.00 94.06 67 ILE A O 1
ATOM 538 N N . LEU A 1 68 ? 12.933 33.184 -42.807 1.00 94.12 68 LEU A N 1
ATOM 539 C CA . LEU A 1 68 ? 13.288 34.599 -42.875 1.00 94.12 68 LEU A CA 1
ATOM 540 C C . LEU A 1 68 ? 14.192 34.993 -41.700 1.00 94.12 68 LEU A C 1
ATOM 542 O O . LEU A 1 68 ? 13.768 35.061 -40.547 1.00 94.12 68 LEU A O 1
ATOM 546 N N . TRP A 1 69 ? 15.456 35.286 -41.998 1.00 92.62 69 TRP A N 1
ATOM 547 C CA . TRP A 1 69 ? 16.435 35.727 -41.002 1.00 92.62 69 TRP A CA 1
ATOM 548 C C . TRP A 1 69 ? 16.293 37.211 -40.654 1.00 92.62 69 TRP A C 1
ATOM 550 O O . TRP A 1 69 ? 15.702 37.993 -41.395 1.00 92.62 69 TRP A O 1
ATOM 560 N N . SER A 1 70 ? 16.892 37.608 -39.527 1.00 91.31 70 SER A N 1
ATOM 561 C CA . SER A 1 70 ? 16.919 39.000 -39.045 1.00 91.31 70 SER A CA 1
ATOM 562 C C . SER A 1 70 ? 15.536 39.607 -38.756 1.00 91.31 70 SER A C 1
ATOM 564 O O . SER A 1 70 ? 15.391 40.827 -38.702 1.00 91.31 70 SER A O 1
ATOM 566 N N . LYS A 1 71 ? 14.524 38.764 -38.520 1.00 93.38 71 LYS A N 1
ATOM 567 C CA . LYS A 1 71 ? 13.163 39.151 -38.130 1.00 93.38 71 LYS A CA 1
ATOM 568 C C . LYS A 1 71 ? 12.996 39.106 -36.611 1.00 93.38 71 LYS A C 1
ATOM 570 O O . LYS A 1 71 ? 12.522 38.126 -36.047 1.00 93.38 71 LYS A O 1
ATOM 575 N N . THR A 1 72 ? 13.406 40.173 -35.929 1.00 93.75 72 THR A N 1
ATOM 576 C CA . THR A 1 72 ? 13.214 40.303 -34.475 1.00 93.75 72 THR A CA 1
ATOM 577 C C . THR A 1 72 ? 11.827 40.862 -34.184 1.00 93.75 72 THR A C 1
ATOM 579 O O . THR A 1 72 ? 11.523 41.973 -34.610 1.00 93.75 72 THR A O 1
ATOM 582 N N . ILE A 1 73 ? 10.991 40.122 -33.451 1.00 95.44 73 ILE A N 1
ATOM 583 C CA . ILE A 1 73 ? 9.619 40.549 -33.144 1.00 95.44 73 ILE A CA 1
ATOM 584 C C . ILE A 1 73 ? 9.602 41.773 -32.218 1.00 95.44 73 ILE A C 1
ATOM 586 O O . ILE A 1 73 ? 10.325 41.826 -31.220 1.00 95.44 73 ILE A O 1
ATOM 590 N N . SER A 1 74 ? 8.798 42.776 -32.540 1.00 95.94 74 SER A N 1
ATOM 591 C CA . SER A 1 74 ? 8.619 43.993 -31.745 1.00 95.94 74 SER A CA 1
ATOM 592 C C . SER A 1 74 ? 7.218 44.133 -31.168 1.00 95.94 74 SER A C 1
ATOM 594 O O . SER A 1 74 ? 7.083 44.837 -30.174 1.00 95.94 74 SER A O 1
ATOM 596 N N . ASP A 1 75 ? 6.213 43.487 -31.765 1.00 95.50 75 ASP A N 1
ATOM 597 C CA . ASP A 1 75 ? 4.825 43.529 -31.294 1.00 95.50 75 ASP A CA 1
ATOM 598 C C . ASP A 1 75 ? 4.006 42.324 -31.798 1.00 95.50 75 ASP A C 1
ATOM 600 O O . ASP A 1 75 ? 4.358 41.729 -32.826 1.00 95.50 75 ASP A O 1
ATOM 604 N N . ILE A 1 76 ? 2.924 41.987 -31.084 1.00 96.38 76 ILE A N 1
ATOM 605 C CA . ILE A 1 76 ? 1.963 40.922 -31.425 1.00 96.38 76 ILE A CA 1
ATOM 606 C C . ILE A 1 76 ? 0.536 41.475 -31.339 1.00 96.38 76 ILE A C 1
ATOM 608 O O . ILE A 1 76 ? 0.007 41.687 -30.243 1.00 96.38 76 ILE A O 1
ATOM 612 N N . ASP A 1 77 ? -0.109 41.617 -32.497 1.00 93.56 77 ASP A N 1
ATOM 613 C CA . ASP A 1 77 ? -1.494 42.072 -32.622 1.00 93.56 77 ASP A CA 1
ATOM 614 C C . ASP A 1 77 ? -2.444 40.898 -32.907 1.00 93.56 77 ASP A C 1
ATOM 616 O O . ASP A 1 77 ? -2.273 40.152 -33.874 1.00 93.56 77 ASP A O 1
ATOM 620 N N . THR A 1 78 ? -3.464 40.751 -32.061 1.00 92.06 78 THR A N 1
ATOM 621 C CA . THR A 1 78 ? -4.531 39.742 -32.172 1.00 92.06 78 THR A CA 1
ATOM 622 C C . THR A 1 78 ? -5.927 40.370 -32.235 1.00 92.06 78 THR A C 1
ATOM 624 O O . THR A 1 78 ? -6.911 39.712 -31.903 1.00 92.06 78 THR A O 1
ATOM 627 N N . THR A 1 79 ? -6.033 41.650 -32.602 1.00 89.06 79 THR A N 1
ATOM 628 C CA . THR A 1 79 ? -7.308 42.392 -32.658 1.00 89.06 79 THR A CA 1
ATOM 629 C C . THR A 1 79 ? -8.183 42.006 -33.849 1.00 89.06 79 THR A C 1
ATOM 631 O O . THR A 1 79 ? -9.401 42.175 -33.796 1.00 89.06 79 THR A O 1
ATOM 634 N N . THR A 1 80 ? -7.590 41.468 -34.920 1.00 87.81 80 THR A N 1
ATOM 635 C CA . THR A 1 80 ? -8.335 40.947 -36.073 1.00 87.81 80 THR A CA 1
ATOM 636 C C . THR A 1 80 ? -8.822 39.524 -35.771 1.00 87.81 80 THR A C 1
ATOM 638 O O . THR A 1 80 ? -7.987 38.643 -35.561 1.00 87.81 80 THR A O 1
ATOM 641 N N . PRO A 1 81 ? -10.143 39.252 -35.768 1.00 85.25 81 PRO A N 1
ATOM 642 C CA . PRO A 1 81 ? -10.665 37.922 -35.460 1.00 85.25 81 PRO A CA 1
ATOM 643 C C . PRO A 1 81 ? -10.080 36.836 -36.371 1.00 85.25 81 PRO A C 1
ATOM 645 O O . PRO A 1 81 ? -10.076 36.980 -37.592 1.00 85.25 81 PRO A O 1
ATOM 648 N N . GLY A 1 82 ? -9.597 35.746 -35.772 1.00 83.31 82 GLY A N 1
ATOM 649 C CA . GLY A 1 82 ? -9.017 34.608 -36.497 1.00 83.31 82 GLY A CA 1
ATOM 650 C C . GLY A 1 82 ? -7.615 34.842 -37.072 1.00 83.31 82 GLY A C 1
ATOM 651 O O . GLY A 1 82 ? -7.103 33.963 -37.763 1.00 83.31 82 GLY A O 1
ATOM 652 N N . ALA A 1 83 ? -6.987 35.989 -36.792 1.00 91.81 83 ALA A N 1
ATOM 653 C CA . ALA A 1 83 ? -5.644 36.308 -37.258 1.00 91.81 83 ALA A CA 1
ATOM 654 C C . ALA A 1 83 ? -4.736 36.788 -36.117 1.00 91.81 83 ALA A C 1
ATOM 656 O O . ALA A 1 83 ? -5.174 37.395 -35.139 1.00 91.81 83 ALA A O 1
ATOM 657 N N . VAL A 1 84 ? -3.441 36.542 -36.279 1.00 95.56 84 VAL A N 1
ATOM 658 C CA . VAL A 1 84 ? -2.364 37.096 -35.461 1.00 95.56 84 VAL A CA 1
ATOM 659 C C . VAL A 1 84 ? -1.325 37.724 -36.383 1.00 95.56 84 VAL A C 1
ATOM 661 O O . VAL A 1 84 ? -0.914 37.118 -37.375 1.00 95.56 84 VAL A O 1
ATOM 664 N N . THR A 1 85 ? -0.916 38.955 -36.077 1.00 97.25 85 THR A N 1
ATOM 665 C CA . THR A 1 85 ? 0.101 39.694 -36.835 1.00 97.25 85 THR A CA 1
ATOM 666 C C . THR A 1 85 ? 1.314 39.971 -35.958 1.00 97.25 85 THR A C 1
ATOM 668 O O . THR A 1 85 ? 1.217 40.659 -34.942 1.00 97.25 85 THR A O 1
ATOM 671 N N . ALA A 1 86 ? 2.469 39.454 -36.371 1.00 96.94 86 ALA A N 1
ATOM 672 C CA . ALA A 1 86 ? 3.761 39.786 -35.789 1.00 96.94 86 ALA A CA 1
ATOM 673 C C . ALA A 1 86 ? 4.352 41.001 -36.514 1.00 96.94 86 ALA A C 1
ATOM 675 O O . ALA A 1 86 ? 4.490 40.988 -37.741 1.00 96.94 86 ALA A O 1
ATOM 676 N N . SER A 1 87 ? 4.738 42.028 -35.759 1.00 97.75 87 SER A N 1
ATOM 677 C CA . SER A 1 87 ? 5.531 43.149 -36.277 1.00 97.75 87 SER A CA 1
ATOM 678 C C . SER A 1 87 ? 7.001 42.946 -35.947 1.00 97.75 87 SER A C 1
ATOM 680 O O . SER A 1 87 ? 7.330 42.449 -34.869 1.00 97.75 87 SER A O 1
ATOM 682 N N . PHE A 1 88 ? 7.892 43.349 -36.850 1.00 97.50 88 PHE A N 1
ATOM 683 C CA . PHE A 1 88 ? 9.333 43.184 -36.685 1.00 97.50 88 PHE A CA 1
ATOM 684 C C . PHE A 1 88 ? 10.057 44.527 -36.582 1.00 97.50 88 PHE A C 1
ATOM 686 O O . PHE A 1 88 ? 9.618 45.548 -37.110 1.00 97.50 88 PHE A O 1
ATOM 693 N N . THR A 1 89 ? 11.228 44.522 -35.944 1.00 96.12 89 THR A N 1
ATOM 694 C CA . THR A 1 89 ? 12.045 45.730 -35.730 1.00 96.12 89 THR A CA 1
ATOM 695 C C . THR A 1 89 ? 12.534 46.398 -37.018 1.00 96.12 89 THR A C 1
ATOM 697 O O . THR A 1 89 ? 12.984 47.538 -36.973 1.00 96.12 89 THR A O 1
ATOM 700 N N . ASP A 1 90 ? 12.485 45.703 -38.156 1.00 94.50 90 ASP A N 1
ATOM 701 C CA . ASP A 1 90 ? 12.823 46.250 -39.476 1.00 94.50 90 ASP A CA 1
ATOM 702 C C . ASP A 1 90 ? 11.640 46.965 -40.164 1.00 94.50 90 ASP A C 1
ATOM 704 O O . ASP A 1 90 ? 11.775 47.433 -41.293 1.00 94.50 90 ASP A O 1
ATOM 708 N N . GLY A 1 91 ? 10.490 47.057 -39.486 1.00 94.81 91 GLY A N 1
ATOM 709 C CA . GLY A 1 91 ? 9.270 47.702 -39.974 1.00 94.81 91 GLY A CA 1
ATOM 710 C C . GLY A 1 91 ? 8.375 46.804 -40.829 1.00 94.81 91 GLY A C 1
ATOM 711 O O . GLY A 1 91 ? 7.324 47.256 -41.279 1.00 94.81 91 GLY A O 1
ATOM 712 N N . THR A 1 92 ? 8.763 45.550 -41.068 1.00 96.88 92 THR A N 1
ATOM 713 C CA . THR A 1 92 ? 7.917 44.579 -41.776 1.00 96.88 92 THR A CA 1
ATOM 714 C C . THR A 1 92 ? 6.950 43.869 -40.828 1.00 96.88 92 THR A C 1
ATOM 716 O O . THR A 1 92 ? 7.122 43.895 -39.608 1.00 96.88 92 THR A O 1
ATOM 719 N N . THR A 1 93 ? 5.937 43.207 -41.390 1.00 97.19 93 THR A N 1
ATOM 720 C CA . THR A 1 93 ? 4.958 42.407 -40.643 1.00 97.19 93 THR A CA 1
ATOM 721 C C . THR A 1 93 ? 4.735 41.049 -41.307 1.00 97.19 93 THR A C 1
ATOM 723 O O . THR A 1 93 ? 5.008 40.874 -42.497 1.00 97.19 93 THR A O 1
ATOM 726 N N . ALA A 1 94 ? 4.239 40.084 -40.535 1.00 96.06 94 ALA A N 1
ATOM 727 C CA . ALA A 1 94 ? 3.734 38.808 -41.032 1.00 96.06 94 ALA A CA 1
ATOM 728 C C . ALA A 1 94 ? 2.418 38.469 -40.327 1.00 96.06 94 ALA A C 1
ATOM 730 O O . ALA A 1 94 ? 2.313 38.626 -39.111 1.00 96.06 94 ALA A O 1
ATOM 731 N N . THR A 1 95 ? 1.431 37.989 -41.084 1.00 96.19 95 THR A N 1
ATOM 732 C CA . THR A 1 95 ? 0.102 37.634 -40.571 1.00 96.19 95 THR A CA 1
ATOM 733 C C . THR A 1 95 ? -0.174 36.157 -40.820 1.00 96.19 95 THR A C 1
ATOM 735 O O . THR A 1 95 ? 0.057 35.661 -41.922 1.00 96.19 95 THR A O 1
ATOM 738 N N . GLY A 1 96 ? -0.691 35.468 -39.805 1.00 94.06 96 GLY A N 1
ATOM 739 C CA . GLY A 1 96 ? -1.100 34.066 -39.867 1.00 94.06 96 GLY A CA 1
ATOM 740 C C . GLY A 1 96 ? -2.299 33.786 -38.962 1.00 94.06 96 GLY A C 1
ATOM 741 O O . GLY A 1 96 ? -2.865 34.702 -38.366 1.00 94.06 96 GLY A O 1
ATOM 742 N N . THR A 1 97 ? -2.695 32.520 -38.856 1.00 89.75 97 THR A N 1
ATOM 743 C CA . THR A 1 97 ? -3.765 32.067 -37.946 1.00 89.75 97 THR A CA 1
ATOM 744 C C . THR A 1 97 ? -3.243 31.695 -36.557 1.00 89.75 97 THR A C 1
ATOM 746 O O . THR A 1 97 ? -4.008 31.706 -35.598 1.00 89.75 97 THR A O 1
ATOM 749 N N . GLN A 1 98 ? -1.948 31.381 -36.451 1.00 90.69 98 GLN A N 1
ATOM 750 C CA . GLN A 1 98 ? -1.260 30.944 -35.238 1.00 90.69 98 GLN A CA 1
ATOM 751 C C . GLN A 1 98 ? 0.155 31.538 -35.182 1.00 90.69 98 GLN A C 1
ATOM 753 O O . GLN A 1 98 ? 0.820 31.651 -36.216 1.00 90.69 98 GLN A O 1
ATOM 758 N N . LEU A 1 99 ? 0.631 31.882 -33.983 1.00 94.31 99 LEU A N 1
ATOM 759 C CA . LEU A 1 99 ? 2.005 32.313 -33.713 1.00 94.31 99 LEU A CA 1
ATOM 760 C C . LEU A 1 99 ? 2.619 31.414 -32.637 1.00 94.31 99 LEU A C 1
ATOM 762 O O . LEU A 1 99 ? 2.131 31.344 -31.514 1.00 94.31 99 LEU A O 1
ATOM 766 N N . ILE A 1 100 ? 3.725 30.749 -32.968 1.00 95.12 100 ILE A N 1
ATOM 767 C CA . ILE A 1 100 ? 4.415 29.829 -32.057 1.00 95.12 100 ILE A CA 1
ATOM 768 C C . ILE A 1 100 ? 5.770 30.429 -31.671 1.00 95.12 100 ILE A C 1
ATOM 770 O O . ILE A 1 100 ? 6.653 30.602 -32.512 1.00 95.12 100 ILE A O 1
ATOM 774 N N . GLY A 1 101 ? 5.946 30.742 -30.391 1.00 94.56 101 GLY A N 1
ATOM 775 C CA . GLY A 1 101 ? 7.222 31.148 -29.818 1.00 94.56 101 GLY A CA 1
ATOM 776 C C . GLY A 1 101 ? 8.136 29.945 -29.614 1.00 94.56 101 GLY A C 1
ATOM 777 O O . GLY A 1 101 ? 7.926 29.149 -28.706 1.00 94.56 101 GLY A O 1
ATOM 778 N N . ALA A 1 102 ? 9.164 29.833 -30.451 1.00 93.75 102 ALA A N 1
ATOM 779 C CA . ALA A 1 102 ? 10.226 28.825 -30.362 1.00 93.75 102 ALA A CA 1
ATOM 780 C C . ALA A 1 102 ? 11.626 29.480 -30.336 1.00 93.75 102 ALA A C 1
ATOM 782 O O . ALA A 1 102 ? 12.625 28.897 -30.755 1.00 93.75 102 ALA A O 1
ATOM 783 N N . ASP A 1 103 ? 11.701 30.731 -29.877 1.00 91.62 103 ASP A N 1
ATOM 784 C CA . ASP A 1 103 ? 12.867 31.622 -29.944 1.00 91.62 103 ASP A CA 1
ATOM 785 C C . ASP A 1 103 ? 13.822 31.505 -28.737 1.00 91.62 103 ASP A C 1
ATOM 787 O O . ASP A 1 103 ? 14.707 32.339 -28.536 1.00 91.62 103 ASP A O 1
ATOM 791 N N . GLY A 1 104 ? 13.700 30.413 -27.980 1.00 90.94 104 GLY A N 1
ATOM 792 C CA . GLY A 1 104 ? 14.668 29.984 -26.974 1.00 90.94 104 GLY A CA 1
ATOM 793 C C . GLY A 1 104 ? 14.460 30.578 -25.580 1.00 90.94 104 GLY A C 1
ATOM 794 O O . GLY A 1 104 ? 13.465 31.241 -25.289 1.00 90.94 104 GLY A O 1
ATOM 795 N N . SER A 1 105 ? 15.440 30.360 -24.701 1.00 89.25 105 SER A N 1
ATOM 796 C CA . SER A 1 105 ? 15.343 30.689 -23.272 1.00 89.25 105 SER A CA 1
ATOM 797 C C . SER A 1 105 ? 15.173 32.173 -22.961 1.00 89.25 105 SER A C 1
ATOM 799 O O . SER A 1 105 ? 14.859 32.503 -21.829 1.00 89.25 105 SER A O 1
ATOM 801 N N . ARG A 1 106 ? 15.342 33.083 -23.924 1.00 90.31 106 ARG A N 1
ATOM 802 C CA . ARG A 1 106 ? 15.097 34.531 -23.770 1.00 90.31 106 ARG A CA 1
ATOM 803 C C . ARG A 1 106 ? 13.987 35.015 -24.702 1.00 90.31 106 ARG A C 1
ATOM 805 O O . ARG A 1 106 ? 14.089 36.099 -25.276 1.00 90.31 106 ARG A O 1
ATOM 812 N N . SER A 1 107 ? 12.975 34.167 -24.877 1.00 93.25 107 SER A N 1
ATOM 813 C CA . SER A 1 107 ? 11.877 34.367 -25.814 1.00 93.25 107 SER A CA 1
ATOM 814 C C . SER A 1 107 ? 11.258 35.754 -25.686 1.00 93.25 107 SER A C 1
ATOM 816 O O . SER A 1 107 ? 10.781 36.150 -24.622 1.00 93.25 107 SER A O 1
ATOM 818 N N . ARG A 1 108 ? 11.238 36.489 -26.798 1.00 93.12 108 ARG A N 1
ATOM 819 C CA . ARG A 1 108 ? 10.523 37.761 -26.912 1.00 93.12 108 ARG A CA 1
ATOM 820 C C . ARG A 1 108 ? 9.029 37.514 -26.986 1.00 93.12 108 ARG A C 1
ATOM 822 O O . ARG A 1 108 ? 8.282 38.281 -26.394 1.00 93.12 108 ARG A O 1
ATOM 829 N N . VAL A 1 109 ? 8.597 36.431 -27.633 1.00 94.12 109 VAL A N 1
ATOM 830 C CA . VAL A 1 109 ? 7.181 36.036 -27.645 1.00 94.12 109 VAL A CA 1
ATOM 831 C C . VAL A 1 109 ? 6.684 35.860 -26.211 1.00 94.12 109 VAL A C 1
ATOM 833 O O . VAL A 1 109 ? 5.700 36.489 -25.840 1.00 94.12 109 VAL A O 1
ATOM 836 N N . ARG A 1 110 ? 7.439 35.153 -25.357 1.00 92.75 110 ARG A N 1
ATOM 837 C CA . ARG A 1 110 ? 7.113 34.998 -23.931 1.00 92.75 110 ARG A CA 1
ATOM 838 C C . ARG A 1 110 ? 6.922 36.331 -23.208 1.00 92.75 110 ARG A C 1
ATOM 840 O O . ARG A 1 110 ? 6.023 36.430 -22.383 1.00 92.75 110 ARG A O 1
ATOM 847 N N . THR A 1 111 ? 7.704 37.366 -23.530 1.00 92.69 111 THR A N 1
ATOM 848 C CA . THR A 1 111 ? 7.556 38.691 -22.890 1.00 92.69 111 THR A CA 1
ATOM 849 C C . THR A 1 111 ? 6.220 39.383 -23.167 1.00 92.69 111 THR A C 1
ATOM 851 O O . THR A 1 111 ? 5.843 40.261 -22.399 1.00 92.69 111 THR A O 1
ATOM 854 N N . PHE A 1 112 ? 5.496 38.986 -24.218 1.00 91.38 112 PHE A N 1
ATOM 855 C CA . PHE A 1 112 ? 4.167 39.520 -24.537 1.00 91.38 112 PHE A CA 1
ATOM 856 C C . PHE A 1 112 ? 3.010 38.710 -23.934 1.00 91.38 112 PHE A C 1
ATOM 858 O O . PHE A 1 112 ? 1.872 39.180 -23.978 1.00 91.38 112 PHE A O 1
ATOM 865 N N . LEU A 1 113 ? 3.282 37.503 -23.421 1.00 87.75 113 LEU A N 1
ATOM 866 C CA . LEU A 1 113 ? 2.255 36.557 -22.959 1.00 87.75 113 LEU A CA 1
ATOM 867 C C . LEU A 1 113 ? 2.335 36.291 -21.454 1.00 87.75 113 LEU A C 1
ATOM 869 O O . LEU A 1 113 ? 1.309 36.140 -20.798 1.00 87.75 113 LEU A O 1
ATOM 873 N N . ALA A 1 114 ? 3.551 36.177 -20.914 1.00 84.69 114 ALA A N 1
ATOM 874 C CA . ALA A 1 114 ? 3.769 35.749 -19.541 1.00 84.69 114 ALA A CA 1
ATOM 875 C C . ALA A 1 114 ? 3.858 36.949 -18.581 1.00 84.69 114 ALA A C 1
ATOM 877 O O . ALA A 1 114 ? 4.561 37.916 -18.885 1.00 84.69 114 ALA A O 1
ATOM 878 N N . PRO A 1 115 ? 3.239 36.868 -17.388 1.00 78.25 115 PRO A N 1
ATOM 879 C CA . PRO A 1 115 ? 3.302 37.935 -16.386 1.00 78.25 115 PRO A CA 1
ATOM 880 C C . PRO A 1 115 ? 4.716 38.129 -15.814 1.00 78.25 115 PRO A C 1
ATOM 882 O O . PRO A 1 115 ? 5.118 39.253 -15.514 1.00 78.25 115 PRO A O 1
ATOM 885 N N . SER A 1 116 ? 5.496 37.047 -15.729 1.00 82.50 116 SER A N 1
ATOM 886 C CA . SER A 1 116 ? 6.874 37.038 -15.221 1.00 82.50 116 SER A CA 1
ATOM 887 C C . SER A 1 116 ? 7.813 36.386 -16.239 1.00 82.50 116 SER A C 1
ATOM 889 O O . SER A 1 116 ? 8.193 35.236 -16.059 1.00 82.50 116 SER A O 1
ATOM 891 N N . PRO A 1 117 ? 8.198 37.063 -17.336 1.00 81.62 117 PRO A N 1
ATOM 892 C CA . PRO A 1 117 ? 8.881 36.421 -18.467 1.00 81.62 117 PRO A CA 1
ATOM 893 C C . PRO A 1 117 ? 10.401 36.245 -18.289 1.00 81.62 117 PRO A C 1
ATOM 895 O O . PRO A 1 117 ? 11.057 35.650 -19.154 1.00 81.62 117 PRO A O 1
ATOM 898 N N . ALA A 1 118 ? 10.969 36.808 -17.217 1.00 88.38 118 ALA A N 1
ATOM 899 C CA . ALA A 1 118 ? 12.402 36.817 -16.949 1.00 88.38 118 ALA A CA 1
ATOM 900 C C . ALA A 1 118 ? 12.870 35.490 -16.345 1.00 88.38 118 ALA A C 1
ATOM 902 O O . ALA A 1 118 ? 12.224 34.953 -15.449 1.00 88.38 118 ALA A O 1
ATOM 903 N N . ASN A 1 119 ? 14.020 35.000 -16.802 1.00 89.69 119 ASN A N 1
ATOM 904 C CA . ASN A 1 119 ? 14.611 33.792 -16.242 1.00 89.69 119 ASN A CA 1
ATOM 905 C C . ASN A 1 119 ? 15.156 34.052 -14.835 1.00 89.69 119 ASN A C 1
ATOM 907 O O . ASN A 1 119 ? 15.690 35.127 -14.541 1.00 89.69 119 ASN A O 1
ATOM 911 N N . ASN A 1 120 ? 15.096 33.025 -14.003 1.00 88.94 120 ASN A N 1
ATOM 912 C CA . ASN A 1 120 ? 15.822 32.951 -12.755 1.00 88.94 120 ASN A CA 1
ATOM 913 C C . ASN A 1 120 ? 17.274 32.535 -13.041 1.00 88.94 120 ASN A C 1
ATOM 915 O O . ASN A 1 120 ? 17.537 31.569 -13.752 1.00 88.94 120 ASN A O 1
ATOM 919 N N . VAL A 1 121 ? 18.233 33.302 -12.520 1.00 89.38 121 VAL A N 1
ATOM 920 C CA . VAL A 1 121 ? 19.667 33.051 -12.719 1.00 89.38 121 VAL A CA 1
ATOM 921 C C . VAL A 1 121 ? 20.197 32.293 -11.513 1.00 89.38 121 VAL A C 1
ATOM 923 O O . VAL A 1 121 ? 20.164 32.796 -10.388 1.00 89.38 121 VAL A O 1
ATOM 926 N N . LEU A 1 122 ? 20.735 31.100 -11.739 1.00 89.31 122 LEU A N 1
ATOM 927 C CA . LEU A 1 122 ? 21.233 30.260 -10.659 1.00 89.31 122 LEU A CA 1
ATOM 928 C C . LEU A 1 122 ? 22.583 30.769 -10.128 1.00 89.31 122 LEU A C 1
ATOM 930 O O . LEU A 1 122 ? 23.403 31.296 -10.891 1.00 89.31 122 LEU A O 1
ATOM 934 N N . PRO A 1 123 ? 22.881 30.576 -8.826 1.00 92.88 123 PRO A N 1
ATOM 935 C CA . PRO A 1 123 ? 24.160 30.946 -8.224 1.00 92.88 123 PRO A CA 1
ATOM 936 C C . PRO A 1 123 ? 25.259 29.931 -8.584 1.00 92.88 123 PRO A C 1
ATOM 938 O O . PRO A 1 123 ? 25.980 29.431 -7.724 1.00 92.88 123 PRO A O 1
ATOM 941 N N . ILE A 1 124 ? 25.390 29.615 -9.870 1.00 94.25 124 ILE A N 1
ATOM 942 C CA . ILE A 1 124 ? 26.378 28.701 -10.438 1.00 94.25 124 ILE A CA 1
ATOM 943 C C . ILE A 1 124 ? 27.018 29.420 -11.624 1.00 94.25 124 ILE A C 1
ATOM 945 O O . ILE A 1 124 ? 26.351 30.129 -12.382 1.00 94.25 124 ILE A O 1
ATOM 949 N N . ARG A 1 125 ? 28.331 29.281 -11.774 1.00 96.19 125 ARG A N 1
ATOM 950 C CA . ARG A 1 125 ? 29.059 29.744 -12.956 1.00 96.19 125 ARG A CA 1
ATOM 951 C C . ARG A 1 125 ? 29.502 28.545 -13.761 1.00 96.19 125 ARG A C 1
ATOM 953 O O . ARG A 1 125 ? 29.835 27.509 -13.194 1.00 96.19 125 ARG A O 1
ATOM 960 N N . LEU A 1 126 ? 29.487 28.695 -15.078 1.00 96.38 126 LEU A N 1
ATOM 961 C CA . LEU A 1 126 ? 29.823 27.625 -15.996 1.00 96.38 126 LEU A CA 1
ATOM 962 C C . LEU A 1 126 ? 30.697 28.148 -17.130 1.00 96.38 126 LEU A C 1
ATOM 964 O O . LEU A 1 126 ? 30.382 29.157 -17.766 1.00 96.38 126 LEU A O 1
ATOM 968 N N . LEU A 1 127 ? 31.774 27.415 -17.400 1.00 97.81 127 LEU A N 1
ATOM 969 C CA . LEU A 1 127 ? 32.606 27.591 -18.579 1.00 97.81 127 LEU A CA 1
ATOM 970 C C . LEU A 1 127 ? 32.499 26.376 -19.482 1.00 97.81 127 LEU A C 1
ATOM 972 O O . LEU A 1 127 ? 32.584 25.244 -19.016 1.00 97.81 127 LEU A O 1
ATOM 976 N N . GLY A 1 128 ? 32.351 26.627 -20.777 1.00 96.25 128 GLY A N 1
ATOM 977 C CA . GLY A 1 128 ? 32.326 25.596 -21.799 1.00 96.25 128 GLY A CA 1
ATOM 978 C C . GLY A 1 128 ? 33.302 25.878 -22.925 1.00 96.25 128 GLY A C 1
ATOM 979 O O . GLY A 1 128 ? 33.432 27.017 -23.375 1.00 96.25 128 GLY A O 1
ATOM 980 N N . THR A 1 129 ? 33.964 24.838 -23.416 1.00 96.44 129 THR A N 1
ATOM 981 C CA . THR A 1 129 ? 34.842 24.934 -24.583 1.00 96.44 129 THR A CA 1
ATOM 982 C C . THR A 1 129 ? 34.737 23.693 -25.469 1.00 96.44 129 THR A C 1
ATOM 984 O O . THR A 1 129 ? 34.214 22.655 -25.054 1.00 96.44 129 THR A O 1
ATOM 987 N N . SER A 1 130 ? 35.181 23.831 -26.718 1.00 95.94 130 SER A N 1
ATOM 988 C CA . SER A 1 130 ? 35.316 22.732 -27.674 1.00 95.94 130 SER A CA 1
ATOM 989 C C . SER A 1 130 ? 36.789 22.533 -27.997 1.00 95.94 130 SER A C 1
ATOM 991 O O . SER A 1 130 ? 37.473 23.498 -28.332 1.00 95.94 130 SER A O 1
ATOM 993 N N . VAL A 1 131 ? 37.271 21.297 -27.900 1.00 95.69 131 VAL A N 1
ATOM 994 C CA . VAL A 1 131 ? 38.701 20.981 -28.016 1.00 95.69 131 VAL A CA 1
ATOM 995 C C . VAL A 1 131 ? 38.897 19.800 -28.965 1.00 95.69 131 VAL A C 1
ATOM 997 O O . VAL A 1 131 ? 38.189 18.797 -28.823 1.00 95.69 131 VAL A O 1
ATOM 1000 N N . PRO A 1 132 ? 39.823 19.893 -29.937 1.00 95.31 132 PRO A N 1
ATOM 1001 C CA . PRO A 1 132 ? 40.228 18.747 -30.735 1.00 95.31 132 PRO A CA 1
ATOM 1002 C C . PRO A 1 132 ? 41.159 17.849 -29.914 1.00 95.31 132 PRO A C 1
ATOM 1004 O O . PRO A 1 132 ? 42.183 18.305 -29.404 1.00 95.31 132 PRO A O 1
ATOM 1007 N N . TYR A 1 133 ? 40.810 16.572 -29.802 1.00 95.81 133 TYR A N 1
ATOM 1008 C CA . TYR A 1 133 ? 41.668 15.540 -29.228 1.00 95.81 133 TYR A CA 1
ATOM 1009 C C . TYR A 1 133 ? 41.885 14.412 -30.224 1.00 95.81 133 TYR A C 1
ATOM 1011 O O . TYR A 1 133 ? 40.955 13.965 -30.896 1.00 95.81 133 TYR A O 1
ATOM 1019 N N . SER A 1 134 ? 43.122 13.921 -30.287 1.00 94.75 134 SER A N 1
ATOM 1020 C CA . SER A 1 134 ? 43.477 12.818 -31.172 1.00 94.75 134 SER A CA 1
ATOM 1021 C C . SER A 1 134 ? 42.709 11.550 -30.815 1.00 94.75 134 SER A C 1
ATOM 1023 O O . SER A 1 134 ? 42.337 11.319 -29.659 1.00 94.75 134 SER A O 1
ATOM 1025 N N . SER A 1 135 ? 42.510 10.673 -31.799 1.00 91.69 135 SER A N 1
ATOM 1026 C CA . SER A 1 135 ? 41.797 9.410 -31.583 1.00 91.69 135 SER A CA 1
ATOM 1027 C C . SER A 1 135 ? 42.409 8.570 -30.453 1.00 91.69 135 SER A C 1
ATOM 1029 O O . SER A 1 135 ? 41.680 8.034 -29.618 1.00 91.69 135 SER A O 1
ATOM 1031 N N . ALA A 1 136 ? 43.743 8.551 -30.348 1.00 91.12 136 ALA A N 1
ATOM 1032 C CA . ALA A 1 136 ? 44.461 7.878 -29.266 1.00 91.12 136 ALA A CA 1
ATOM 1033 C C . ALA A 1 136 ? 44.172 8.489 -27.883 1.00 91.12 136 ALA A C 1
ATOM 1035 O O . ALA A 1 136 ? 44.045 7.753 -26.906 1.00 91.12 136 ALA A O 1
ATOM 1036 N N . ARG A 1 137 ? 44.029 9.820 -27.786 1.00 92.56 137 ARG A N 1
ATOM 1037 C CA . ARG A 1 137 ? 43.687 10.493 -26.524 1.00 92.56 137 ARG A CA 1
ATOM 1038 C C . ARG A 1 137 ? 42.250 10.206 -26.095 1.00 92.56 137 ARG A C 1
ATOM 1040 O O . ARG A 1 137 ? 41.994 10.043 -24.904 1.00 92.56 137 ARG A O 1
ATOM 1047 N N . CYS A 1 138 ? 41.331 10.130 -27.053 1.00 93.88 138 CYS A N 1
ATOM 1048 C CA . CYS A 1 138 ? 39.920 9.866 -26.788 1.00 93.88 138 CYS A CA 1
ATOM 1049 C C . CYS A 1 138 ? 39.597 8.398 -26.516 1.00 93.88 138 CYS A C 1
ATOM 1051 O O . CYS A 1 138 ? 38.546 8.147 -25.939 1.00 93.88 138 CYS A O 1
ATOM 1053 N N . ALA A 1 139 ? 40.446 7.444 -26.910 1.00 91.00 139 ALA A N 1
ATOM 1054 C CA . ALA A 1 139 ? 40.206 6.016 -26.691 1.00 91.00 139 ALA A CA 1
ATOM 1055 C C . ALA A 1 139 ? 39.839 5.674 -25.226 1.00 91.00 139 ALA A C 1
ATOM 1057 O O . ALA A 1 139 ? 38.717 5.222 -25.016 1.00 91.00 139 ALA A O 1
ATOM 1058 N N . PRO A 1 140 ? 40.654 6.009 -24.202 1.00 91.12 140 PRO A N 1
ATOM 1059 C CA . PRO A 1 140 ? 40.296 5.722 -22.807 1.00 91.12 140 PRO A CA 1
ATOM 1060 C C . PRO A 1 140 ? 39.083 6.518 -22.301 1.00 91.12 140 PRO A C 1
ATOM 1062 O O . PRO A 1 140 ? 38.441 6.122 -21.337 1.00 91.12 140 PRO A O 1
ATOM 1065 N N . ILE A 1 141 ? 38.760 7.654 -22.927 1.00 93.62 141 ILE A N 1
ATOM 1066 C CA . ILE A 1 141 ? 37.575 8.452 -22.577 1.00 93.62 141 ILE A CA 1
ATOM 1067 C C . ILE A 1 141 ? 36.308 7.775 -23.122 1.00 93.62 141 ILE A C 1
ATOM 1069 O O . ILE A 1 141 ? 35.275 7.764 -22.460 1.00 93.62 141 ILE A O 1
ATOM 1073 N N . ARG A 1 142 ? 36.395 7.182 -24.318 1.00 90.50 142 ARG A N 1
ATOM 1074 C CA . ARG A 1 142 ? 35.309 6.413 -24.940 1.00 90.50 142 ARG A CA 1
ATOM 1075 C C . ARG A 1 142 ? 35.022 5.105 -24.221 1.00 90.50 142 ARG A C 1
ATOM 1077 O O . ARG A 1 142 ? 33.876 4.672 -24.246 1.00 90.50 142 ARG A O 1
ATOM 1084 N N . ASP A 1 143 ? 36.034 4.510 -23.592 1.00 90.31 143 ASP A N 1
ATOM 1085 C CA . ASP A 1 143 ? 35.856 3.320 -22.755 1.00 90.31 143 ASP A CA 1
ATOM 1086 C C . ASP A 1 143 ? 34.952 3.609 -21.542 1.00 90.31 143 ASP A C 1
ATOM 1088 O O . ASP A 1 143 ? 34.273 2.703 -21.064 1.00 90.31 143 ASP A O 1
ATOM 1092 N N . LEU A 1 144 ? 34.895 4.867 -21.073 1.00 91.50 144 LEU A N 1
ATOM 1093 C CA . LEU A 1 144 ? 33.919 5.298 -20.066 1.00 91.50 144 LEU A CA 1
ATOM 1094 C C . LEU A 1 144 ? 32.514 5.396 -20.674 1.00 91.50 144 LEU A C 1
ATOM 1096 O O . LEU A 1 144 ? 31.577 4.755 -20.204 1.00 91.50 144 LEU A O 1
ATOM 1100 N N . ASP A 1 145 ? 32.359 6.201 -21.728 1.00 91.00 145 ASP A N 1
ATOM 1101 C CA . ASP A 1 145 ? 31.105 6.313 -22.474 1.00 91.00 145 ASP A CA 1
ATOM 1102 C C . ASP A 1 145 ? 31.366 6.698 -23.944 1.00 91.00 145 ASP A C 1
ATOM 1104 O O . ASP A 1 145 ? 32.124 7.641 -24.210 1.00 91.00 145 ASP A O 1
ATOM 1108 N N . PRO A 1 146 ? 30.728 6.023 -24.923 1.00 89.25 146 PRO A N 1
ATOM 1109 C CA . PRO A 1 146 ? 30.954 6.290 -26.343 1.00 89.25 146 PRO A CA 1
ATOM 1110 C C . PRO A 1 146 ? 30.451 7.666 -26.808 1.00 89.25 146 PRO A C 1
ATOM 1112 O O . PRO A 1 146 ? 30.916 8.157 -27.841 1.00 89.25 146 PRO A O 1
ATOM 1115 N N . PHE A 1 147 ? 29.526 8.299 -26.078 1.00 90.75 147 PHE A N 1
ATOM 1116 C CA . PHE A 1 147 ? 28.908 9.568 -26.461 1.00 90.75 147 PHE A CA 1
ATOM 1117 C C . PHE A 1 147 ? 29.207 10.693 -25.471 1.00 90.75 147 PHE A C 1
ATOM 1119 O O . PHE A 1 147 ? 29.688 11.752 -25.890 1.00 90.75 147 PHE A O 1
ATOM 1126 N N . PHE A 1 148 ? 28.881 10.510 -24.190 1.00 92.19 148 PHE A N 1
ATOM 1127 C CA . PHE A 1 148 ? 29.054 11.533 -23.160 1.00 92.19 148 PHE A CA 1
ATOM 1128 C C . PHE A 1 148 ? 28.874 10.991 -21.742 1.00 92.19 148 PHE A C 1
ATOM 1130 O O . PHE A 1 148 ? 28.178 10.008 -21.513 1.00 92.19 148 PHE A O 1
ATOM 1137 N N . PHE A 1 149 ? 29.435 11.702 -20.773 1.00 92.88 149 PHE A N 1
ATOM 1138 C CA . PHE A 1 149 ? 29.231 11.426 -19.357 1.00 92.88 149 PHE A CA 1
ATOM 1139 C C . PHE A 1 149 ? 29.295 12.719 -18.547 1.00 92.88 149 PHE A C 1
ATOM 1141 O O . PHE A 1 149 ? 29.702 13.784 -19.026 1.00 92.88 149 PHE A O 1
ATOM 1148 N N . GLN A 1 150 ? 28.892 12.600 -17.294 1.00 94.31 150 GLN A N 1
ATOM 1149 C CA . GLN A 1 150 ? 28.903 13.664 -16.311 1.00 94.31 150 GLN A CA 1
ATOM 1150 C C . GLN A 1 150 ? 29.736 13.242 -15.111 1.00 94.31 150 GLN A C 1
ATOM 1152 O O . GLN A 1 150 ? 29.948 12.054 -14.868 1.00 94.31 150 GLN A O 1
ATOM 1157 N N . ALA A 1 151 ? 30.192 14.212 -14.336 1.00 94.62 151 ALA A N 1
ATOM 1158 C CA . ALA A 1 151 ? 30.822 13.942 -13.062 1.00 94.62 151 ALA A CA 1
ATOM 1159 C C . ALA A 1 151 ? 30.621 15.112 -12.095 1.00 94.62 151 ALA A C 1
ATOM 1161 O O . ALA A 1 151 ? 30.429 16.255 -12.512 1.00 94.62 151 ALA A O 1
ATOM 1162 N N . SER A 1 152 ? 30.671 14.833 -10.800 1.00 94.94 152 SER A N 1
ATOM 1163 C CA . SER A 1 152 ? 30.546 15.844 -9.749 1.00 94.94 152 SER A CA 1
ATOM 1164 C C . SER A 1 152 ? 31.634 15.676 -8.703 1.00 94.94 152 SER A C 1
ATOM 1166 O O . SER A 1 152 ? 32.008 14.553 -8.372 1.00 94.94 152 SER A O 1
ATOM 1168 N N . ASP A 1 153 ? 32.111 16.790 -8.160 1.00 94.31 153 ASP A N 1
ATOM 1169 C CA . ASP A 1 153 ? 33.052 16.819 -7.047 1.00 94.31 153 ASP A CA 1
ATOM 1170 C C . ASP A 1 153 ? 32.316 17.239 -5.768 1.00 94.31 153 ASP A C 1
ATOM 1172 O O . ASP A 1 153 ? 32.101 18.437 -5.551 1.00 94.31 153 ASP A O 1
ATOM 1176 N N . PRO A 1 154 ? 31.948 16.287 -4.892 1.00 87.25 154 PRO A N 1
ATOM 1177 C CA . PRO A 1 154 ? 31.220 16.610 -3.671 1.00 87.25 154 PRO A CA 1
ATOM 1178 C C . PRO A 1 154 ? 32.053 17.395 -2.642 1.00 87.25 154 PRO A C 1
ATOM 1180 O O . PRO A 1 154 ? 31.488 17.903 -1.678 1.00 87.25 154 PRO A O 1
ATOM 1183 N N . ALA A 1 155 ? 33.380 17.524 -2.802 1.00 88.62 155 ALA A N 1
ATOM 1184 C CA . ALA A 1 155 ? 34.185 18.351 -1.896 1.00 88.62 155 ALA A CA 1
ATOM 1185 C C . ALA A 1 155 ? 34.072 19.841 -2.231 1.00 88.62 155 ALA A C 1
ATOM 1187 O O . ALA A 1 155 ? 34.184 20.690 -1.343 1.00 88.62 155 ALA A O 1
ATOM 1188 N N . THR A 1 156 ? 33.887 20.171 -3.509 1.00 90.44 156 THR A N 1
ATOM 1189 C CA . THR A 1 156 ? 33.898 21.559 -3.988 1.00 90.44 156 THR A CA 1
ATOM 1190 C C . THR A 1 156 ? 32.538 22.030 -4.504 1.00 90.44 156 THR A C 1
ATOM 1192 O O . THR A 1 156 ? 32.350 23.236 -4.683 1.00 90.44 156 THR A O 1
ATOM 1195 N N . ASP A 1 157 ? 31.585 21.111 -4.682 1.00 91.38 157 ASP A N 1
ATOM 1196 C CA . ASP A 1 157 ? 30.329 21.285 -5.422 1.00 91.38 157 ASP A CA 1
ATOM 1197 C C . ASP A 1 157 ? 30.555 21.682 -6.893 1.00 91.38 157 ASP A C 1
ATOM 1199 O O . ASP A 1 157 ? 29.713 22.326 -7.523 1.00 91.38 157 ASP A O 1
ATOM 1203 N N . ALA A 1 158 ? 31.717 21.327 -7.452 1.00 94.56 158 ALA A N 1
ATOM 1204 C CA . ALA A 1 158 ? 31.989 21.504 -8.869 1.00 94.56 158 ALA A CA 1
ATOM 1205 C C . ALA A 1 158 ? 31.341 20.383 -9.690 1.00 94.56 158 ALA A C 1
ATOM 1207 O O . ALA A 1 158 ? 31.176 19.252 -9.232 1.00 94.56 158 ALA A O 1
ATOM 1208 N N . PHE A 1 159 ? 30.993 20.699 -10.931 1.00 95.19 159 PHE A N 1
ATOM 1209 C CA . PHE A 1 159 ? 30.391 19.746 -11.854 1.00 95.19 159 PHE A CA 1
ATOM 1210 C C . PHE A 1 159 ? 31.108 19.770 -13.201 1.00 95.19 159 PHE A C 1
ATOM 1212 O O . PHE A 1 159 ? 31.612 20.806 -13.649 1.00 95.19 159 PHE A O 1
ATOM 1219 N N . PHE A 1 160 ? 31.152 18.602 -13.830 1.00 96.06 160 PHE A N 1
ATOM 1220 C CA . PHE A 1 160 ? 31.858 18.326 -15.062 1.00 96.06 160 PHE A CA 1
ATOM 1221 C C . PHE A 1 160 ? 30.939 17.649 -16.075 1.00 96.06 160 PHE A C 1
ATOM 1223 O O . PHE A 1 160 ? 30.283 16.654 -15.773 1.00 96.06 160 PHE A O 1
ATOM 1230 N N . TRP A 1 161 ? 30.947 18.148 -17.307 1.00 95.38 161 TRP A N 1
ATOM 1231 C CA . TRP A 1 161 ? 30.319 17.481 -18.444 1.00 95.38 161 TRP A CA 1
ATOM 1232 C C . TRP A 1 161 ? 31.345 17.276 -19.545 1.00 95.38 161 TRP A C 1
ATOM 1234 O O . TRP A 1 161 ? 32.010 18.226 -19.975 1.00 95.38 161 TRP A O 1
ATOM 1244 N N . PHE A 1 162 ? 31.389 16.057 -20.068 1.00 95.81 162 PHE A N 1
ATOM 1245 C CA . PHE A 1 162 ? 32.151 15.717 -21.257 1.00 95.81 162 PHE A CA 1
ATOM 1246 C C . PHE A 1 162 ? 31.228 15.122 -22.316 1.00 95.81 162 PHE A C 1
ATOM 1248 O O . PHE A 1 162 ? 30.449 14.223 -22.017 1.00 95.81 162 PHE A O 1
ATOM 1255 N N . SER A 1 163 ? 31.340 15.560 -23.572 1.00 94.12 163 SER A N 1
ATOM 1256 C CA . SER A 1 163 ? 30.685 14.870 -24.692 1.00 94.12 163 SER A CA 1
ATOM 1257 C C . SER A 1 163 ? 31.474 14.953 -25.987 1.00 94.12 163 SER A C 1
ATOM 1259 O O . SER A 1 163 ? 32.175 15.933 -26.231 1.00 94.12 163 SER A O 1
ATOM 1261 N N . PHE A 1 164 ? 31.301 13.972 -26.866 1.00 94.69 164 PHE A N 1
ATOM 1262 C CA . PHE A 1 164 ? 31.751 14.085 -28.248 1.00 94.69 164 PHE A CA 1
ATOM 1263 C C . PHE A 1 164 ? 30.785 14.973 -29.054 1.00 94.69 164 PHE A C 1
ATOM 1265 O O . PHE A 1 164 ? 29.560 14.837 -28.969 1.00 94.69 164 PHE A O 1
ATOM 1272 N N . LEU A 1 165 ? 31.343 15.894 -29.842 1.00 93.12 165 LEU A N 1
ATOM 1273 C CA . LEU A 1 165 ? 30.627 16.716 -30.828 1.00 93.12 165 LEU A CA 1
ATOM 1274 C C . LEU A 1 165 ? 30.827 16.204 -32.258 1.00 93.12 165 LEU A C 1
ATOM 1276 O O . LEU A 1 165 ? 29.949 16.387 -33.105 1.00 93.12 165 LEU A O 1
ATOM 1280 N N . SER A 1 166 ? 31.970 15.568 -32.526 1.00 92.75 166 SER A N 1
ATOM 1281 C CA . SER A 1 166 ? 32.272 14.917 -33.800 1.00 92.75 166 SER A CA 1
ATOM 1282 C C . SER A 1 166 ? 33.238 13.755 -33.596 1.00 92.75 166 SER A C 1
ATOM 1284 O O . SER A 1 166 ? 34.284 13.928 -32.961 1.00 92.75 166 SER A O 1
ATOM 1286 N N . VAL A 1 167 ? 32.899 12.595 -34.157 1.00 92.94 167 VAL A N 1
ATOM 1287 C CA . VAL A 1 167 ? 33.768 11.423 -34.259 1.00 92.94 167 VAL A CA 1
ATOM 1288 C C . VAL A 1 167 ? 33.929 11.067 -35.740 1.00 92.94 167 VAL A C 1
ATOM 1290 O O . VAL A 1 167 ? 33.038 10.440 -36.317 1.00 92.94 167 VAL A O 1
ATOM 1293 N N . PRO A 1 168 ? 35.042 11.477 -36.371 1.00 89.19 168 PRO A N 1
ATOM 1294 C CA . PRO A 1 168 ? 35.349 11.077 -37.738 1.00 89.19 168 PRO A CA 1
ATOM 1295 C C . PRO A 1 168 ? 35.547 9.564 -37.866 1.00 89.19 168 PRO A C 1
ATOM 1297 O O . PRO A 1 168 ? 35.960 8.890 -36.920 1.00 89.19 168 PRO A O 1
ATOM 1300 N N . THR A 1 169 ? 35.281 9.033 -39.059 1.00 84.19 169 THR A N 1
ATOM 1301 C CA . THR A 1 169 ? 35.549 7.625 -39.389 1.00 84.19 169 THR A CA 1
ATOM 1302 C C . THR A 1 169 ? 37.032 7.352 -39.616 1.00 84.19 169 THR A C 1
ATOM 1304 O O . THR A 1 169 ? 37.478 6.230 -39.391 1.00 84.19 169 THR A O 1
ATOM 1307 N N . ASP A 1 170 ? 37.793 8.352 -40.073 1.00 87.06 170 ASP A N 1
ATOM 1308 C CA . ASP A 1 170 ? 39.244 8.238 -40.211 1.00 87.06 170 ASP A CA 1
ATOM 1309 C C . ASP A 1 170 ? 39.903 8.388 -38.826 1.00 87.06 170 ASP A C 1
ATOM 1311 O O . ASP A 1 170 ? 39.811 9.457 -38.216 1.00 87.06 170 ASP A O 1
ATOM 1315 N N . PRO A 1 171 ? 40.577 7.350 -38.296 1.00 82.06 171 PRO A N 1
ATOM 1316 C CA . PRO A 1 171 ? 41.238 7.424 -36.997 1.00 82.06 171 PRO A CA 1
ATOM 1317 C C . PRO A 1 171 ? 42.428 8.400 -36.954 1.00 82.06 171 PRO A C 1
ATOM 1319 O O . PRO A 1 171 ? 42.920 8.667 -35.854 1.00 82.06 171 PRO A O 1
ATOM 1322 N N . ALA A 1 172 ? 42.907 8.900 -38.101 1.00 87.62 172 ALA A N 1
ATOM 1323 C CA . ALA A 1 172 ? 43.940 9.934 -38.183 1.00 87.62 172 ALA A CA 1
ATOM 1324 C C . ALA A 1 172 ? 43.400 11.356 -37.951 1.00 87.62 172 ALA A C 1
ATOM 1326 O O . ALA A 1 172 ? 44.191 12.262 -37.686 1.00 87.62 172 ALA A O 1
ATOM 1327 N N . GLU A 1 173 ? 42.083 11.559 -38.036 1.00 91.44 173 GLU A N 1
ATOM 1328 C CA . GLU A 1 173 ? 41.451 12.847 -37.758 1.00 91.44 173 GLU A CA 1
ATOM 1329 C C . GLU A 1 173 ? 41.173 13.035 -36.258 1.00 91.44 173 GLU A C 1
ATOM 1331 O O . GLU A 1 173 ? 40.850 12.096 -35.520 1.00 91.44 173 GLU A O 1
ATOM 1336 N N . ASP A 1 174 ? 41.281 14.283 -35.801 1.00 92.75 174 ASP A N 1
ATOM 1337 C CA . ASP A 1 174 ? 40.956 14.644 -34.426 1.00 92.75 174 ASP A CA 1
ATOM 1338 C C . ASP A 1 174 ? 39.443 14.589 -34.179 1.00 92.75 174 ASP A C 1
ATOM 1340 O O . ASP A 1 174 ? 38.611 14.965 -35.008 1.00 92.75 174 ASP A O 1
ATOM 1344 N N . ARG A 1 175 ? 39.079 14.172 -32.970 1.00 94.31 175 ARG A N 1
ATOM 1345 C CA . ARG A 1 175 ? 37.706 14.176 -32.470 1.00 94.31 175 ARG A CA 1
ATOM 1346 C C . ARG A 1 175 ? 37.444 15.499 -31.777 1.00 94.31 175 ARG A C 1
ATOM 1348 O O . ARG A 1 175 ? 38.252 15.966 -30.975 1.00 94.31 175 ARG A O 1
ATOM 1355 N N . VAL A 1 176 ? 36.283 16.086 -32.034 1.00 95.56 176 VAL A N 1
ATOM 1356 C CA . VAL A 1 176 ? 35.892 17.336 -31.377 1.00 95.56 176 VAL A CA 1
ATOM 1357 C C . VAL A 1 176 ? 35.125 16.995 -30.108 1.00 95.56 176 VAL A C 1
ATOM 1359 O O . VAL A 1 176 ? 34.071 16.359 -30.172 1.00 95.56 176 VAL A O 1
ATOM 1362 N N . CYS A 1 177 ? 35.643 17.427 -28.963 1.00 95.75 177 CYS A N 1
ATOM 1363 C CA . CYS A 1 177 ? 35.064 17.189 -27.644 1.00 95.75 177 CYS A CA 1
ATOM 1364 C C . CYS A 1 177 ? 34.490 18.487 -27.070 1.00 95.75 177 CYS A C 1
ATOM 1366 O O . CYS A 1 177 ? 35.061 19.555 -27.272 1.00 95.75 177 CYS A O 1
ATOM 1368 N N . GLN A 1 178 ? 33.393 18.398 -26.326 1.00 95.81 178 GLN A N 1
ATOM 1369 C CA . GLN A 1 178 ? 32.843 19.476 -25.513 1.00 95.81 178 GLN A CA 1
ATOM 1370 C C . GLN A 1 178 ? 33.151 19.208 -24.047 1.00 95.81 178 GLN A C 1
ATOM 1372 O O . GLN A 1 178 ? 32.838 18.134 -23.534 1.00 95.81 178 GLN A O 1
ATOM 1377 N N . ILE A 1 179 ? 33.707 20.217 -23.388 1.00 97.38 179 ILE A N 1
ATOM 1378 C CA . ILE A 1 179 ? 34.108 20.176 -21.985 1.00 97.38 179 ILE A CA 1
ATOM 1379 C C . ILE A 1 179 ? 33.416 21.336 -21.281 1.00 97.38 179 ILE A C 1
ATOM 1381 O O . ILE A 1 179 ? 33.589 22.489 -21.686 1.00 97.38 179 ILE A O 1
ATOM 1385 N N . LEU A 1 180 ? 32.646 21.033 -20.237 1.00 97.12 180 LEU A N 1
ATOM 1386 C CA . LEU A 1 180 ? 32.009 22.030 -19.382 1.00 97.12 180 LEU A CA 1
ATOM 1387 C C . LEU A 1 180 ? 32.464 21.836 -17.938 1.00 97.12 180 LEU A C 1
ATOM 1389 O O . LEU A 1 180 ? 32.425 20.719 -17.428 1.00 97.12 180 LEU A O 1
ATOM 1393 N N . VAL A 1 181 ? 32.856 22.925 -17.285 1.00 96.88 181 VAL A N 1
ATOM 1394 C CA . VAL A 1 181 ? 33.222 22.948 -15.866 1.00 96.88 181 VAL A CA 1
ATOM 1395 C C . VAL A 1 181 ? 32.409 24.037 -15.186 1.00 96.88 181 VAL A C 1
ATOM 1397 O O . VAL A 1 181 ? 32.506 25.211 -15.562 1.00 96.88 181 VAL A O 1
ATOM 1400 N N . SER A 1 182 ? 31.605 23.655 -14.196 1.00 96.31 182 SER A N 1
ATOM 1401 C CA . SER A 1 182 ? 30.842 24.589 -13.368 1.00 96.31 182 SER A CA 1
ATOM 1402 C C . SER A 1 182 ? 31.268 24.559 -11.913 1.00 96.31 182 SER A C 1
ATOM 1404 O O . SER A 1 182 ? 31.741 23.541 -11.411 1.00 96.31 182 SER A O 1
ATOM 1406 N N . TRP A 1 183 ? 31.041 25.676 -11.231 1.00 95.88 183 TRP A N 1
ATOM 1407 C CA . TRP A 1 183 ? 31.309 25.846 -9.809 1.00 95.88 183 TRP A CA 1
ATOM 1408 C C . TRP A 1 183 ? 30.255 26.744 -9.147 1.00 95.88 183 TRP A C 1
ATOM 1410 O O . TRP A 1 183 ? 29.635 27.578 -9.822 1.00 95.88 183 TRP A O 1
ATOM 1420 N N . PRO A 1 184 ? 30.038 26.615 -7.827 1.00 95.31 184 PRO A N 1
ATOM 1421 C CA . PRO A 1 184 ? 29.087 27.450 -7.111 1.00 95.31 184 PRO A CA 1
ATOM 1422 C C . PRO A 1 184 ? 29.590 28.895 -6.989 1.00 95.31 184 PRO A C 1
ATOM 1424 O O . PRO A 1 184 ? 30.737 29.161 -6.621 1.00 95.31 184 PRO A O 1
ATOM 1427 N N . PHE A 1 185 ? 28.695 29.854 -7.211 1.00 94.88 185 PHE A N 1
ATOM 1428 C CA . PHE A 1 185 ? 28.925 31.267 -6.929 1.00 94.88 185 PHE A CA 1
ATOM 1429 C C . PHE A 1 185 ? 28.667 31.550 -5.442 1.00 94.88 185 PHE A C 1
ATOM 1431 O O . PHE A 1 185 ? 27.610 32.048 -5.054 1.00 94.88 185 PHE A O 1
ATOM 1438 N N . ARG A 1 186 ? 29.628 31.195 -4.580 1.00 93.56 186 ARG A N 1
ATOM 1439 C CA . ARG A 1 186 ? 29.531 31.389 -3.121 1.00 93.56 186 ARG A CA 1
ATOM 1440 C C . ARG A 1 186 ? 30.883 31.667 -2.466 1.00 93.56 186 ARG A C 1
ATOM 1442 O O . ARG A 1 186 ? 31.928 31.311 -3.007 1.00 93.56 186 ARG A O 1
ATOM 1449 N N . LYS A 1 187 ? 30.848 32.246 -1.262 1.00 92.88 187 LYS A N 1
ATOM 1450 C CA . LYS A 1 187 ? 32.032 32.421 -0.403 1.00 92.88 187 LYS A CA 1
ATOM 1451 C C . LYS A 1 187 ? 32.638 31.068 -0.024 1.00 92.88 187 LYS A C 1
ATOM 1453 O O . LYS A 1 187 ? 31.908 30.102 0.190 1.00 92.88 187 LYS A O 1
ATOM 1458 N N . GLY A 1 188 ? 33.961 31.012 0.087 1.00 90.56 188 GLY A N 1
ATOM 1459 C CA . GLY A 1 188 ? 34.712 29.828 0.506 1.00 90.56 188 GLY A CA 1
ATOM 1460 C C . GLY A 1 188 ? 35.031 28.830 -0.610 1.00 90.56 188 GLY A C 1
ATOM 1461 O O . GLY A 1 188 ? 35.742 27.861 -0.347 1.00 90.56 188 GLY A O 1
ATOM 1462 N N . PHE A 1 189 ? 34.559 29.040 -1.847 1.00 93.62 189 PHE A N 1
ATOM 1463 C CA . PHE A 1 189 ? 34.898 28.151 -2.962 1.00 93.62 189 PHE A CA 1
ATOM 1464 C C . PHE A 1 189 ? 36.414 28.169 -3.216 1.00 93.62 189 PHE A C 1
ATOM 1466 O O . PHE A 1 189 ? 37.009 29.233 -3.405 1.00 93.62 189 PHE A O 1
ATOM 1473 N N . LEU A 1 190 ? 37.042 26.989 -3.150 1.00 92.25 190 LEU A N 1
ATOM 1474 C CA . LEU A 1 190 ? 38.502 26.806 -3.171 1.00 92.25 190 LEU A CA 1
ATOM 1475 C C . LEU A 1 190 ? 39.250 27.702 -2.162 1.00 92.25 190 LEU A C 1
ATOM 1477 O O . LEU A 1 190 ? 40.335 28.209 -2.441 1.00 92.25 190 LEU A O 1
ATOM 1481 N N . GLY A 1 191 ? 38.653 27.930 -0.988 1.00 89.94 191 GLY A N 1
ATOM 1482 C CA . GLY A 1 191 ? 39.253 28.720 0.090 1.00 89.94 191 GLY A CA 1
ATOM 1483 C C . GLY A 1 191 ? 39.270 30.234 -0.144 1.00 89.94 191 GLY A C 1
ATOM 1484 O O . GLY A 1 191 ? 39.909 30.951 0.623 1.00 89.94 191 GLY A O 1
ATOM 1485 N N . ARG A 1 192 ? 38.585 30.747 -1.176 1.00 91.50 192 ARG A N 1
ATOM 1486 C CA . ARG A 1 192 ? 38.501 32.192 -1.451 1.00 91.50 192 ARG A CA 1
ATOM 1487 C C . ARG A 1 192 ? 37.427 32.865 -0.596 1.00 91.50 192 ARG A C 1
ATOM 1489 O O . ARG A 1 192 ? 36.322 32.347 -0.470 1.00 91.50 192 ARG A O 1
ATOM 1496 N N . GLU A 1 193 ? 37.737 34.029 -0.026 1.00 88.69 193 GLU A N 1
ATOM 1497 C CA . GLU A 1 193 ? 36.832 34.735 0.901 1.00 88.69 193 GLU A CA 1
ATOM 1498 C C . GLU A 1 193 ? 35.550 35.253 0.229 1.00 88.69 193 GLU A C 1
ATOM 1500 O O . GLU A 1 193 ? 34.476 35.214 0.830 1.00 88.69 193 GLU A O 1
ATOM 1505 N N . GLU A 1 194 ? 35.642 35.688 -1.028 1.00 94.19 194 GLU A N 1
ATOM 1506 C CA . GLU A 1 194 ? 34.516 36.218 -1.801 1.00 94.19 194 GLU A CA 1
ATOM 1507 C C . GLU A 1 194 ? 34.033 35.232 -2.880 1.00 94.19 194 GLU A C 1
ATOM 1509 O O . GLU A 1 194 ? 34.818 34.393 -3.337 1.00 94.19 194 GLU A O 1
ATOM 1514 N N . PRO A 1 195 ? 32.751 35.307 -3.303 1.00 93.94 195 PRO A N 1
ATOM 1515 C CA . PRO A 1 195 ? 32.227 34.471 -4.377 1.00 93.94 195 PRO A CA 1
ATOM 1516 C C . PRO A 1 195 ? 33.012 34.656 -5.675 1.00 93.94 195 PRO A C 1
ATOM 1518 O O . PRO A 1 195 ? 33.328 35.778 -6.070 1.00 93.94 195 PRO A O 1
ATOM 1521 N N . VAL A 1 196 ? 33.306 33.549 -6.357 1.00 94.00 196 VAL A N 1
ATOM 1522 C CA . VAL A 1 196 ? 34.111 33.577 -7.581 1.00 94.00 196 VAL A CA 1
ATOM 1523 C C . VAL A 1 196 ? 33.211 33.666 -8.804 1.00 94.00 196 VAL A C 1
ATOM 1525 O O . VAL A 1 196 ? 32.559 32.688 -9.173 1.00 94.00 196 VAL A O 1
ATOM 1528 N N . ASP A 1 197 ? 33.180 34.837 -9.437 1.00 94.31 197 ASP A N 1
ATOM 1529 C CA . ASP A 1 197 ? 32.502 35.021 -10.721 1.00 94.31 197 ASP A CA 1
ATOM 1530 C C . ASP A 1 197 ? 33.326 34.449 -11.895 1.00 94.31 197 ASP A C 1
ATOM 1532 O O . ASP A 1 197 ? 34.454 33.986 -11.727 1.00 94.31 197 ASP A O 1
ATOM 1536 N N . THR A 1 198 ? 32.755 34.469 -13.098 1.00 93.31 198 THR A N 1
ATOM 1537 C CA . THR A 1 198 ? 33.429 34.071 -14.335 1.00 93.31 198 THR A CA 1
ATOM 1538 C C . THR A 1 198 ? 34.633 34.987 -14.594 1.00 93.31 198 THR A C 1
ATOM 1540 O O . THR A 1 198 ? 34.446 36.199 -14.724 1.00 93.31 198 THR A O 1
ATOM 1543 N N . PRO A 1 199 ? 35.848 34.433 -14.753 1.00 93.19 199 PRO A N 1
ATOM 1544 C CA . PRO A 1 199 ? 37.031 35.219 -15.094 1.00 93.19 199 PRO A CA 1
ATOM 1545 C C . PRO A 1 199 ? 36.955 35.901 -16.468 1.00 93.19 199 PRO A C 1
ATOM 1547 O O . PRO A 1 199 ? 36.135 35.544 -17.336 1.00 93.19 199 PRO A O 1
ATOM 1550 N N . ALA A 1 200 ? 37.875 36.849 -16.678 1.00 92.75 200 ALA A N 1
ATOM 1551 C CA . ALA A 1 200 ? 38.140 37.447 -17.984 1.00 92.75 200 ALA A CA 1
ATOM 1552 C C . ALA A 1 200 ? 38.490 36.361 -19.014 1.00 92.75 200 ALA A C 1
ATOM 1554 O O . ALA A 1 200 ? 38.994 35.296 -18.661 1.00 92.75 200 ALA A O 1
ATOM 1555 N N . THR A 1 201 ? 38.176 36.603 -20.289 1.00 90.44 201 THR A N 1
ATOM 1556 C CA . THR A 1 201 ? 38.189 35.568 -21.339 1.00 90.44 201 THR A CA 1
ATOM 1557 C C . THR A 1 201 ? 39.526 34.829 -21.434 1.00 90.44 201 THR A C 1
ATOM 1559 O O . THR A 1 201 ? 39.540 33.604 -21.534 1.00 90.44 201 THR A O 1
ATOM 1562 N N . GLU A 1 202 ? 40.629 35.560 -21.337 1.00 90.94 202 GLU A N 1
ATOM 1563 C CA . GLU A 1 202 ? 42.008 35.076 -21.389 1.00 90.94 202 GLU A CA 1
ATOM 1564 C C . GLU A 1 202 ? 42.415 34.192 -20.195 1.00 90.94 202 GLU A C 1
ATOM 1566 O O . GLU A 1 202 ? 43.342 33.397 -20.317 1.00 90.94 202 GLU A O 1
ATOM 1571 N N . GLU A 1 203 ? 41.701 34.263 -19.068 1.00 94.44 203 GLU A N 1
ATOM 1572 C CA . GLU A 1 203 ? 41.994 33.502 -17.842 1.00 94.44 203 GLU A CA 1
ATOM 1573 C C . GLU A 1 203 ? 41.114 32.251 -17.684 1.00 94.44 203 GLU A C 1
ATOM 1575 O O . GLU A 1 203 ? 41.317 31.445 -16.775 1.00 94.44 203 GLU A O 1
ATOM 1580 N N . ARG A 1 204 ? 40.114 32.062 -18.553 1.00 96.44 204 ARG A N 1
ATOM 1581 C CA . ARG A 1 204 ? 39.074 31.033 -18.374 1.00 96.44 204 ARG A CA 1
ATOM 1582 C C . ARG A 1 204 ? 39.603 29.605 -18.423 1.00 96.44 204 ARG A C 1
ATOM 1584 O O . ARG A 1 204 ? 39.189 28.795 -17.602 1.00 96.44 204 ARG A O 1
ATOM 1591 N N . VAL A 1 205 ? 40.515 29.291 -19.344 1.00 97.25 205 VAL A N 1
ATOM 1592 C CA . VAL A 1 205 ? 41.119 27.948 -19.425 1.00 97.25 205 VAL A CA 1
ATOM 1593 C C . VAL A 1 205 ? 41.983 27.675 -18.196 1.00 97.25 205 VAL A C 1
ATOM 1595 O O . VAL A 1 205 ? 41.850 26.618 -17.582 1.00 97.25 205 VAL A O 1
ATOM 1598 N N . ALA A 1 206 ? 42.802 28.646 -17.781 1.00 96.75 206 ALA A N 1
ATOM 1599 C CA . ALA A 1 206 ? 43.592 28.539 -16.558 1.00 96.75 206 ALA A CA 1
ATOM 1600 C C . ALA A 1 206 ? 42.698 28.319 -15.326 1.00 96.75 206 ALA A C 1
ATOM 1602 O O . ALA A 1 206 ? 43.011 27.495 -14.468 1.00 96.75 206 ALA A O 1
ATOM 1603 N N . TRP A 1 207 ? 41.547 28.992 -15.270 1.00 96.81 207 TRP A N 1
ATOM 1604 C CA . TRP A 1 207 ? 40.565 28.790 -14.211 1.00 96.81 207 TRP A CA 1
ATOM 1605 C C . TRP A 1 207 ? 39.909 27.409 -14.247 1.00 96.81 207 TRP A C 1
ATOM 1607 O O . TRP A 1 207 ? 39.819 26.771 -13.201 1.00 96.81 207 TRP A O 1
ATOM 1617 N N . MET A 1 208 ? 39.506 26.912 -15.423 1.00 97.69 208 MET A N 1
ATOM 1618 C CA . MET A 1 208 ? 39.008 25.538 -15.554 1.00 97.69 208 MET A CA 1
ATOM 1619 C C . MET A 1 208 ? 40.038 24.551 -14.991 1.00 97.69 208 MET A C 1
ATOM 1621 O O . MET A 1 208 ? 39.689 23.746 -14.138 1.00 97.69 208 MET A O 1
ATOM 1625 N N . LYS A 1 209 ? 41.319 24.681 -15.360 1.00 97.75 209 LYS A N 1
ATOM 1626 C CA . LYS A 1 209 ? 42.398 23.816 -14.851 1.00 97.75 209 LYS A CA 1
ATOM 1627 C C . LYS A 1 209 ? 42.598 23.909 -13.336 1.00 97.75 209 LYS A C 1
ATOM 1629 O O . LYS A 1 209 ? 42.910 22.900 -12.706 1.00 97.75 209 LYS A O 1
ATOM 1634 N N . GLU A 1 210 ? 42.429 25.094 -12.751 1.00 96.62 210 GLU A N 1
ATOM 1635 C CA . GLU A 1 210 ? 42.527 25.281 -11.300 1.00 96.62 210 GLU A CA 1
ATOM 1636 C C . GLU A 1 210 ? 41.368 24.597 -10.565 1.00 96.62 210 GLU A C 1
ATOM 1638 O O . GLU A 1 210 ? 41.610 23.876 -9.597 1.00 96.62 210 GLU A O 1
ATOM 1643 N N . VAL A 1 211 ? 40.130 24.745 -11.057 1.00 96.62 211 VAL A N 1
ATOM 1644 C CA . VAL A 1 211 ? 38.946 24.072 -10.490 1.00 96.62 211 VAL A CA 1
ATOM 1645 C C . VAL A 1 211 ? 39.112 22.554 -10.501 1.00 96.62 211 VAL A C 1
ATOM 1647 O O . VAL A 1 211 ? 38.751 21.886 -9.536 1.00 96.62 211 VAL A O 1
ATOM 1650 N N . THR A 1 212 ? 39.707 22.004 -11.559 1.00 96.69 212 THR A N 1
ATOM 1651 C CA . THR A 1 212 ? 39.813 20.552 -11.752 1.00 96.69 212 THR A CA 1
ATOM 1652 C C . THR A 1 212 ? 41.079 19.927 -11.174 1.00 96.69 212 THR A C 1
ATOM 1654 O O . THR A 1 212 ? 41.299 18.726 -11.319 1.00 96.69 212 THR A O 1
ATOM 1657 N N . LYS A 1 213 ? 41.957 20.712 -10.541 1.00 95.44 213 LYS A N 1
ATOM 1658 C CA . LYS A 1 213 ? 43.301 20.273 -10.129 1.00 95.44 213 LYS A CA 1
ATOM 1659 C C . LYS A 1 213 ? 43.295 19.085 -9.162 1.00 95.44 213 LYS A C 1
ATOM 1661 O O . LYS A 1 213 ? 44.229 18.280 -9.186 1.00 95.44 213 LYS A O 1
ATOM 1666 N N . GLY A 1 214 ? 42.268 19.005 -8.315 1.00 93.69 214 GLY A N 1
ATOM 1667 C CA . GLY A 1 214 ? 42.087 17.955 -7.310 1.00 93.69 214 GLY A CA 1
ATOM 1668 C C . GLY A 1 214 ? 41.382 16.693 -7.811 1.00 93.69 214 GLY A C 1
ATOM 1669 O O . GLY A 1 214 ? 41.300 15.734 -7.053 1.00 93.69 214 GLY A O 1
ATOM 1670 N N . TRP A 1 215 ? 40.881 16.679 -9.049 1.00 97.12 215 TRP A N 1
ATOM 1671 C CA . TRP A 1 215 ? 40.127 15.540 -9.571 1.00 97.12 215 TRP A CA 1
ATOM 1672 C C . TRP A 1 215 ? 41.039 14.352 -9.892 1.00 97.12 215 TRP A C 1
ATOM 1674 O O . TRP A 1 215 ? 42.235 14.506 -10.165 1.00 97.12 215 TRP A O 1
ATOM 1684 N N . VAL A 1 216 ? 40.464 13.155 -9.886 1.00 96.88 216 VAL A N 1
ATOM 1685 C CA . VAL A 1 216 ? 41.157 11.928 -10.300 1.00 96.88 216 VAL A CA 1
ATOM 1686 C C . VAL A 1 216 ? 41.248 11.795 -11.821 1.00 96.88 216 VAL A C 1
ATOM 1688 O O . VAL A 1 216 ? 40.580 12.496 -12.586 1.00 96.88 216 VAL A O 1
ATOM 1691 N N . GLU A 1 217 ? 42.111 10.890 -12.278 1.00 95.25 217 GLU A N 1
ATOM 1692 C CA . GLU A 1 217 ? 42.206 10.549 -13.697 1.00 95.25 217 GLU A CA 1
ATOM 1693 C C . GLU A 1 217 ? 41.057 9.617 -14.129 1.00 95.25 217 GLU A C 1
ATOM 1695 O O . GLU A 1 217 ? 40.640 8.778 -13.334 1.00 95.25 217 GLU A O 1
ATOM 1700 N N . PRO A 1 218 ? 40.560 9.723 -15.378 1.00 94.25 218 PRO A N 1
ATOM 1701 C CA . PRO A 1 218 ? 41.041 10.613 -16.440 1.00 94.25 218 PRO A CA 1
ATOM 1702 C C . PRO A 1 218 ? 40.439 12.031 -16.406 1.00 94.25 218 PRO A C 1
ATOM 1704 O O . PRO A 1 218 ? 40.844 12.874 -17.204 1.00 94.25 218 PRO A O 1
ATOM 1707 N N . PHE A 1 219 ? 39.489 12.326 -15.512 1.00 96.69 219 PHE A N 1
ATOM 1708 C CA . PHE A 1 219 ? 38.726 13.586 -15.510 1.00 96.69 219 PHE A CA 1
ATOM 1709 C C . PHE A 1 219 ? 39.608 14.830 -15.403 1.00 96.69 219 PHE A C 1
ATOM 1711 O O . PHE A 1 219 ? 39.392 15.812 -16.116 1.00 96.69 219 PHE A O 1
ATOM 1718 N N . ARG A 1 220 ? 40.645 14.776 -14.561 1.00 97.12 220 ARG A N 1
ATOM 1719 C CA . ARG A 1 220 ? 41.612 15.868 -14.431 1.00 97.12 220 ARG A CA 1
ATOM 1720 C C . ARG A 1 220 ? 42.364 16.130 -15.729 1.00 97.12 220 ARG A C 1
ATOM 1722 O O . ARG A 1 220 ? 42.412 17.277 -16.171 1.00 97.12 220 ARG A O 1
ATOM 1729 N N . SER A 1 221 ? 42.965 15.104 -16.336 1.00 95.75 221 SER A N 1
ATOM 1730 C CA . SER A 1 221 ? 43.765 15.297 -17.550 1.00 95.75 221 SER A CA 1
ATOM 1731 C C . SER A 1 221 ? 42.921 15.736 -18.746 1.00 95.75 221 SER A C 1
ATOM 1733 O O . SER A 1 221 ? 43.424 16.481 -19.582 1.00 95.75 221 SER A O 1
ATOM 1735 N N . ILE A 1 222 ? 41.630 15.382 -18.799 1.00 97.19 222 ILE A N 1
ATOM 1736 C CA . ILE A 1 222 ? 40.706 15.898 -19.827 1.00 97.19 222 ILE A CA 1
ATOM 1737 C C . ILE A 1 222 ? 40.634 17.430 -19.798 1.00 97.19 222 ILE A C 1
ATOM 1739 O O . ILE A 1 222 ? 40.507 18.047 -20.845 1.00 97.19 222 ILE A O 1
ATOM 1743 N N . VAL A 1 223 ? 40.738 18.071 -18.631 1.00 97.62 223 VAL A N 1
ATOM 1744 C CA . VAL A 1 223 ? 40.728 19.542 -18.538 1.00 97.62 223 VAL A CA 1
ATOM 1745 C C . VAL A 1 223 ? 42.145 20.127 -18.545 1.00 97.62 223 VAL A C 1
ATOM 1747 O O . VAL A 1 223 ? 42.384 21.180 -19.141 1.00 97.62 223 VAL A O 1
ATOM 1750 N N . ALA A 1 224 ? 43.117 19.442 -17.939 1.00 97.00 224 ALA A N 1
ATOM 1751 C CA . ALA A 1 224 ? 44.508 19.896 -17.894 1.00 97.00 224 ALA A CA 1
ATOM 1752 C C . ALA A 1 224 ? 45.151 19.998 -19.290 1.00 97.00 224 ALA A C 1
ATOM 1754 O O . ALA A 1 224 ? 45.940 20.917 -19.532 1.00 97.00 224 ALA A O 1
ATOM 1755 N N . ASP A 1 225 ? 44.766 19.109 -20.208 1.00 95.38 225 ASP A N 1
ATOM 1756 C CA . ASP A 1 225 ? 45.306 19.035 -21.569 1.00 95.38 225 ASP A CA 1
ATOM 1757 C C . ASP A 1 225 ? 44.685 20.059 -22.531 1.00 95.38 225 ASP A C 1
ATOM 1759 O O . ASP A 1 225 ? 45.077 20.124 -23.697 1.00 95.38 225 ASP A O 1
ATOM 1763 N N . ILE A 1 226 ? 43.707 20.861 -22.090 1.00 96.69 226 ILE A N 1
ATOM 1764 C CA . ILE A 1 226 ? 43.143 21.933 -22.920 1.00 96.69 226 ILE A CA 1
ATOM 1765 C C . ILE A 1 226 ? 44.274 22.913 -23.288 1.00 96.69 226 ILE A C 1
ATOM 1767 O O . ILE A 1 226 ? 44.914 23.460 -22.380 1.00 96.69 226 ILE A O 1
ATOM 1771 N N . PRO A 1 227 ? 44.543 23.162 -24.584 1.00 92.62 227 PRO A N 1
ATOM 1772 C CA . PRO A 1 227 ? 45.598 24.082 -24.990 1.00 92.62 227 PRO A CA 1
ATOM 1773 C C . PRO A 1 227 ? 45.372 25.488 -24.430 1.00 92.62 227 PRO A C 1
ATOM 1775 O O . PRO A 1 227 ? 44.246 25.996 -24.428 1.00 92.62 227 PRO A O 1
ATOM 1778 N N . GLU A 1 228 ? 46.444 26.136 -23.977 1.00 87.62 228 GLU A N 1
ATOM 1779 C CA . GLU A 1 228 ? 46.374 27.540 -23.564 1.00 87.62 228 GLU A CA 1
ATOM 1780 C C . GLU A 1 228 ? 45.893 28.419 -24.727 1.00 87.62 228 GLU A C 1
ATOM 1782 O O . GLU A 1 228 ? 46.247 28.193 -25.885 1.00 87.62 228 GLU A O 1
ATOM 1787 N N . GLY A 1 229 ? 45.062 29.416 -24.424 1.00 84.62 229 GLY A N 1
ATOM 1788 C CA . GLY A 1 229 ? 44.451 30.284 -25.435 1.00 84.62 229 GLY A CA 1
ATOM 1789 C C . GLY A 1 229 ? 43.250 29.683 -26.178 1.00 84.62 229 GLY A C 1
ATOM 1790 O O . GLY A 1 229 ? 42.694 30.357 -27.043 1.00 84.62 229 GLY A O 1
ATOM 1791 N N . THR A 1 230 ? 42.813 28.461 -25.842 1.00 94.12 230 THR A N 1
ATOM 1792 C CA . THR A 1 230 ? 41.532 27.924 -26.336 1.00 94.12 230 THR A CA 1
ATOM 1793 C C . THR A 1 230 ? 40.376 28.815 -25.869 1.00 94.12 230 THR A C 1
ATOM 1795 O O . THR A 1 230 ? 40.297 29.199 -24.703 1.00 94.12 230 THR A O 1
ATOM 1798 N N . ASP A 1 231 ? 39.456 29.140 -26.774 1.00 93.69 231 ASP A N 1
ATOM 1799 C CA . ASP A 1 231 ? 38.300 29.981 -26.469 1.00 93.69 231 ASP A CA 1
ATOM 1800 C C . ASP A 1 231 ? 37.308 29.231 -25.560 1.00 93.69 231 ASP A C 1
ATOM 1802 O O . ASP A 1 231 ? 36.662 28.258 -25.963 1.00 93.69 231 ASP A O 1
ATOM 1806 N N . ALA A 1 232 ? 37.196 29.679 -24.309 1.00 96.31 232 ALA A N 1
ATOM 1807 C CA . ALA A 1 232 ? 36.216 29.195 -23.344 1.00 96.31 232 ALA A CA 1
ATOM 1808 C C . ALA A 1 232 ? 35.103 30.235 -23.156 1.00 96.31 232 ALA A C 1
ATOM 1810 O O . ALA A 1 232 ? 35.340 31.415 -22.866 1.00 96.31 232 ALA A O 1
ATOM 1811 N N . LYS A 1 233 ? 33.854 29.798 -23.314 1.00 96.06 233 LYS A N 1
ATOM 1812 C CA . LYS A 1 233 ? 32.658 30.636 -23.199 1.00 96.06 233 LYS A CA 1
ATOM 1813 C C . LYS A 1 233 ? 32.062 30.529 -21.807 1.00 96.06 233 LYS A C 1
ATOM 1815 O O . LYS A 1 233 ? 32.004 29.445 -21.243 1.00 96.06 233 LYS A O 1
ATOM 1820 N N . SER A 1 234 ? 31.587 31.656 -21.289 1.00 94.56 234 SER A N 1
ATOM 1821 C CA . SER A 1 234 ? 30.713 31.674 -20.118 1.00 94.56 234 SER A CA 1
ATOM 1822 C C . SER A 1 234 ? 29.290 31.348 -20.545 1.00 94.56 234 SER A C 1
ATOM 1824 O O . SER A 1 234 ? 28.804 31.898 -21.537 1.00 94.56 234 SER A O 1
ATOM 1826 N N . LEU A 1 235 ? 28.645 30.453 -19.806 1.00 90.81 235 LEU A N 1
ATOM 1827 C CA . LEU A 1 235 ? 27.234 30.136 -19.960 1.00 90.81 235 LEU A CA 1
ATOM 1828 C C . LEU A 1 235 ? 26.518 30.547 -18.676 1.00 90.81 235 LEU A C 1
ATOM 1830 O O . LEU A 1 235 ? 26.884 30.110 -17.585 1.00 90.81 235 LEU A O 1
ATOM 1834 N N . ALA A 1 236 ? 25.498 31.392 -18.813 1.00 88.19 236 ALA A N 1
ATOM 1835 C CA . ALA A 1 236 ? 24.593 31.677 -17.712 1.00 88.19 236 ALA A CA 1
ATOM 1836 C C . ALA A 1 236 ? 23.671 30.469 -17.529 1.00 88.19 236 ALA A C 1
ATOM 1838 O O . ALA A 1 236 ? 23.007 30.044 -18.476 1.00 88.19 236 ALA A O 1
ATOM 1839 N N . LEU A 1 237 ? 23.667 29.903 -16.324 1.00 90.50 237 LEU A N 1
ATOM 1840 C CA . LEU A 1 237 ? 22.718 28.865 -15.956 1.00 90.50 237 LEU A CA 1
ATOM 1841 C C . LEU A 1 237 ? 21.456 29.547 -15.453 1.00 90.50 237 LEU A C 1
ATOM 1843 O O . LEU A 1 237 ? 21.449 30.172 -14.394 1.00 90.50 237 LEU A O 1
ATOM 1847 N N . GLU A 1 238 ? 20.423 29.460 -16.273 1.00 89.94 238 GLU A N 1
ATOM 1848 C CA . GLU A 1 238 ? 19.154 30.132 -16.071 1.00 89.94 238 GLU A CA 1
ATOM 1849 C C . GLU A 1 238 ? 18.028 29.116 -16.270 1.00 89.94 238 GLU A C 1
ATOM 1851 O O . GLU A 1 238 ? 18.122 28.257 -17.151 1.00 89.94 238 GLU A O 1
ATOM 1856 N N . ASP A 1 239 ? 16.972 29.227 -15.477 1.00 89.94 239 ASP A N 1
ATOM 1857 C CA . ASP A 1 239 ? 15.726 28.494 -15.665 1.00 89.94 239 ASP A CA 1
ATOM 1858 C C . ASP A 1 239 ? 14.525 29.443 -15.674 1.00 89.94 239 ASP A C 1
ATOM 1860 O O . ASP A 1 239 ? 14.595 30.600 -15.255 1.00 89.94 239 ASP A O 1
ATOM 1864 N N . TRP A 1 240 ? 13.417 28.976 -16.235 1.00 88.69 240 TRP A N 1
ATOM 1865 C CA . TRP A 1 240 ? 12.155 29.692 -16.214 1.00 88.69 240 TRP A CA 1
ATOM 1866 C C . TRP A 1 240 ? 11.037 28.731 -15.851 1.00 88.69 240 TRP A C 1
ATOM 1868 O O . TRP A 1 240 ? 10.698 27.834 -16.622 1.00 88.69 240 TRP A O 1
ATOM 1878 N N . LEU A 1 241 ? 10.476 28.946 -14.664 1.00 77.88 241 LEU A N 1
ATOM 1879 C CA . LEU A 1 241 ? 9.288 28.255 -14.196 1.00 77.88 241 LEU A CA 1
ATOM 1880 C C . LEU A 1 241 ? 8.066 29.069 -14.644 1.00 77.88 241 LEU A C 1
ATOM 1882 O O . LEU A 1 241 ? 7.952 30.234 -14.245 1.00 77.88 241 LEU A O 1
ATOM 1886 N N . PRO A 1 242 ? 7.178 28.506 -15.483 1.00 71.56 242 PRO A N 1
ATOM 1887 C CA . PRO A 1 242 ? 5.914 29.151 -15.813 1.00 71.56 242 PRO A CA 1
ATOM 1888 C C . PRO A 1 242 ? 5.114 29.453 -14.542 1.00 71.56 242 PRO A C 1
ATOM 1890 O O . PRO A 1 242 ? 5.151 28.675 -13.590 1.00 71.56 242 PRO A O 1
ATOM 1893 N N . ALA A 1 243 ? 4.394 30.577 -14.529 1.00 69.81 243 ALA A N 1
ATOM 1894 C CA . ALA A 1 243 ? 3.461 30.884 -13.449 1.00 69.81 243 ALA A CA 1
ATOM 1895 C C . ALA A 1 243 ? 2.311 29.859 -13.432 1.00 69.81 243 ALA A C 1
ATOM 1897 O O . ALA A 1 243 ? 1.964 29.318 -14.485 1.00 69.81 243 ALA A O 1
ATOM 1898 N N . GLU A 1 244 ? 1.721 29.603 -12.261 1.00 61.53 244 GLU A N 1
ATOM 1899 C CA . GLU A 1 244 ? 0.603 28.655 -12.111 1.00 61.53 244 GLU A CA 1
ATOM 1900 C C . GLU A 1 244 ? -0.597 29.042 -12.987 1.00 61.53 244 GLU A C 1
ATOM 1902 O O . GLU A 1 244 ? -1.284 28.173 -13.516 1.00 61.53 244 GLU A O 1
ATOM 1907 N N . GLU A 1 245 ? -0.804 30.341 -13.218 1.00 66.19 245 GLU A N 1
ATOM 1908 C CA . GLU A 1 245 ? -1.871 30.860 -14.077 1.00 66.19 245 GLU A CA 1
ATOM 1909 C C . GLU A 1 245 ? -1.560 30.745 -15.586 1.00 66.19 245 GLU A C 1
ATOM 1911 O O . GLU A 1 245 ? -2.381 31.129 -16.420 1.00 66.19 245 GLU A O 1
ATOM 1916 N N . GLY A 1 246 ? -0.381 30.230 -15.954 1.00 71.44 246 GLY A N 1
ATOM 1917 C CA . GLY A 1 246 ? 0.073 30.082 -17.336 1.00 71.44 246 GLY A CA 1
ATOM 1918 C C . GLY A 1 246 ? 0.535 31.393 -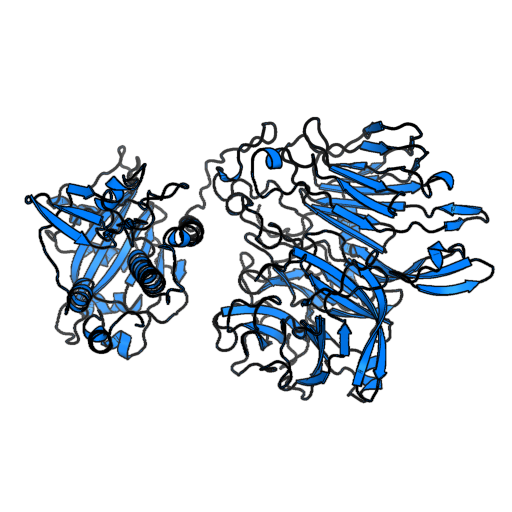17.988 1.00 71.44 246 GLY A C 1
ATOM 1919 O O . GLY A 1 246 ? 1.020 32.321 -17.336 1.00 71.44 246 GLY A O 1
ATOM 1920 N N . PHE A 1 247 ? 0.441 31.457 -19.318 1.00 80.94 247 PHE A N 1
ATOM 1921 C CA . PHE A 1 247 ? 0.618 32.689 -20.095 1.00 80.94 247 PHE A CA 1
ATOM 1922 C C . PHE A 1 247 ? -0.625 32.937 -20.956 1.00 80.94 247 PHE A C 1
ATOM 1924 O O . PHE A 1 247 ? -1.301 31.992 -21.356 1.00 80.94 247 PHE A O 1
ATOM 1931 N N . ASP A 1 248 ? -0.923 34.200 -21.260 1.00 86.56 248 ASP A N 1
ATOM 1932 C CA . ASP A 1 248 ? -2.075 34.575 -22.087 1.00 86.56 248 ASP A CA 1
ATOM 1933 C C . ASP A 1 248 ? -1.910 34.035 -23.518 1.00 86.56 248 ASP A C 1
ATOM 1935 O O . ASP A 1 248 ? -1.092 34.538 -24.290 1.00 86.56 248 ASP A O 1
ATOM 1939 N N . SER A 1 249 ? -2.684 33.006 -23.876 1.00 85.56 249 SER A N 1
ATOM 1940 C CA . SER A 1 249 ? -2.633 32.350 -25.190 1.00 85.56 249 SER A CA 1
ATOM 1941 C C . SER A 1 249 ? -3.335 33.143 -26.303 1.00 85.56 249 SER A C 1
ATOM 1943 O O . SER A 1 249 ? -3.342 32.716 -27.464 1.00 85.56 249 SER A O 1
ATOM 1945 N N . ARG A 1 250 ? -3.925 34.308 -25.983 1.00 86.75 250 ARG A N 1
ATOM 1946 C CA . ARG A 1 250 ? -4.705 35.154 -26.905 1.00 86.75 250 ARG A CA 1
ATOM 1947 C C . ARG A 1 250 ? -5.804 34.359 -27.614 1.00 86.75 250 ARG A C 1
ATOM 1949 O O . ARG A 1 250 ? -5.863 34.330 -28.844 1.00 86.75 250 ARG A O 1
ATOM 1956 N N . ASP A 1 251 ? -6.637 33.686 -26.823 1.00 81.88 251 ASP A N 1
ATOM 1957 C CA . ASP A 1 251 ? -7.644 32.703 -27.252 1.00 81.88 251 ASP A CA 1
ATOM 1958 C C . ASP A 1 251 ? -7.051 31.613 -28.166 1.00 81.88 251 ASP A C 1
ATOM 1960 O O . ASP A 1 251 ? -7.554 31.340 -29.261 1.00 81.88 251 ASP A O 1
ATOM 1964 N N . GLY A 1 252 ? -5.916 31.043 -27.754 1.00 82.50 252 GLY A N 1
ATOM 1965 C CA . GLY A 1 252 ? -5.252 29.966 -28.484 1.00 82.50 252 GLY A CA 1
ATOM 1966 C C . GLY A 1 252 ? -4.687 30.367 -29.849 1.00 82.50 252 GLY A C 1
ATOM 1967 O O . GLY A 1 252 ? -4.535 29.497 -30.699 1.00 82.50 252 GLY A O 1
ATOM 1968 N N . ARG A 1 253 ? -4.397 31.653 -30.092 1.00 88.69 253 ARG A N 1
ATOM 1969 C CA . ARG A 1 253 ? -3.709 32.131 -31.315 1.00 88.69 253 ARG A CA 1
ATOM 1970 C C . ARG A 1 253 ? -2.203 32.274 -31.139 1.00 88.69 253 ARG A C 1
ATOM 1972 O O . ARG A 1 253 ? -1.479 32.430 -32.126 1.00 88.69 253 ARG A O 1
ATOM 1979 N N . VAL A 1 254 ? -1.729 32.290 -29.895 1.00 92.38 254 VAL A N 1
ATOM 1980 C CA . VAL A 1 254 ? -0.309 32.398 -29.573 1.00 92.38 254 VAL A CA 1
ATOM 1981 C C . VAL A 1 254 ? 0.071 31.345 -28.542 1.00 92.38 254 VAL A C 1
ATOM 1983 O O . VAL A 1 254 ? -0.598 31.185 -27.527 1.00 92.38 254 VAL A O 1
ATOM 1986 N N . THR A 1 255 ? 1.168 30.633 -28.785 1.00 91.50 255 THR A N 1
ATOM 1987 C CA . THR A 1 255 ? 1.692 29.634 -27.845 1.00 91.50 255 THR A CA 1
ATOM 1988 C C . THR A 1 255 ? 3.217 29.623 -27.814 1.00 91.50 255 THR A C 1
ATOM 1990 O O . THR A 1 255 ? 3.859 30.267 -28.643 1.00 91.50 255 THR A O 1
ATOM 1993 N N . LEU A 1 256 ? 3.809 28.906 -26.859 1.00 91.81 256 LEU A N 1
ATOM 1994 C CA . LEU A 1 256 ? 5.254 28.758 -26.678 1.00 91.81 256 LEU A CA 1
ATOM 1995 C C . LEU A 1 256 ? 5.638 27.272 -26.690 1.00 91.81 256 LEU A C 1
ATOM 1997 O O . LEU A 1 256 ? 4.899 26.435 -26.173 1.00 91.81 256 LEU A O 1
ATOM 2001 N N . ILE A 1 257 ? 6.827 26.952 -27.204 1.00 92.19 257 ILE A N 1
ATOM 2002 C CA . ILE A 1 257 ? 7.414 25.603 -27.166 1.00 92.19 257 ILE A CA 1
ATOM 2003 C C . ILE A 1 257 ? 8.919 25.633 -26.860 1.00 92.19 257 ILE A C 1
ATOM 2005 O O . ILE A 1 257 ? 9.606 26.636 -27.073 1.00 92.19 257 ILE A O 1
ATOM 2009 N N . GLY A 1 258 ? 9.450 24.508 -26.387 1.00 90.88 258 GLY A N 1
ATOM 2010 C CA . GLY A 1 258 ? 10.855 24.340 -26.019 1.00 90.88 258 GLY A CA 1
ATOM 2011 C C . GLY A 1 258 ? 11.281 25.324 -24.930 1.00 90.88 258 GLY A C 1
ATOM 2012 O O . GLY A 1 258 ? 10.481 25.725 -24.089 1.00 90.88 258 GLY A O 1
ATOM 2013 N N . ASP A 1 259 ? 12.525 25.798 -24.988 1.00 90.38 259 ASP A N 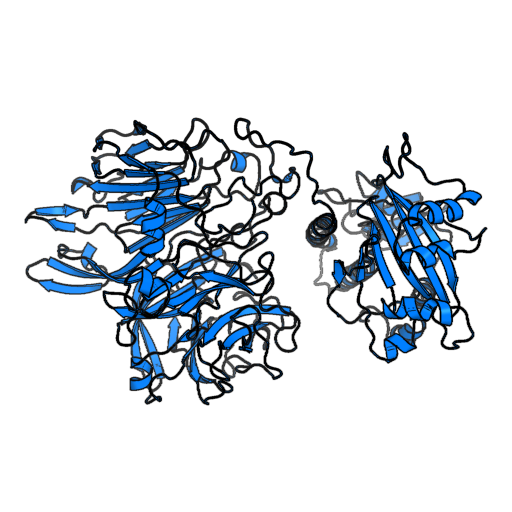1
ATOM 2014 C CA . ASP A 1 259 ? 13.055 26.752 -24.001 1.00 90.38 259 ASP A CA 1
ATOM 2015 C C . ASP A 1 259 ? 12.287 28.092 -23.957 1.00 90.38 259 ASP A C 1
ATOM 2017 O O . ASP A 1 259 ? 12.429 28.861 -23.003 1.00 90.38 259 ASP A O 1
ATOM 2021 N N . ALA A 1 260 ? 11.473 28.409 -24.974 1.00 91.56 260 ALA A N 1
ATOM 2022 C CA . ALA A 1 260 ? 10.574 29.556 -24.900 1.00 91.56 260 ALA A CA 1
ATOM 2023 C C . ALA A 1 260 ? 9.453 29.328 -23.872 1.00 91.56 260 ALA A C 1
ATOM 2025 O O . ALA A 1 260 ? 9.045 30.287 -23.224 1.00 91.56 260 ALA A O 1
ATOM 2026 N N . ALA A 1 261 ? 9.008 28.084 -23.683 1.00 88.62 261 ALA A N 1
ATOM 2027 C CA . ALA A 1 261 ? 7.956 27.688 -22.749 1.00 88.62 261 ALA A CA 1
ATOM 2028 C C . ALA A 1 261 ? 8.473 27.142 -21.410 1.00 88.62 261 ALA A C 1
ATOM 2030 O O . ALA A 1 261 ? 7.736 27.171 -20.434 1.00 88.62 261 ALA A O 1
ATOM 2031 N N . HIS A 1 262 ? 9.693 26.604 -21.348 1.00 86.88 262 HIS A N 1
ATOM 2032 C CA . HIS A 1 262 ? 10.206 25.933 -20.141 1.00 86.88 262 HIS A CA 1
ATOM 2033 C C . HIS A 1 262 ? 11.740 25.898 -20.101 1.00 86.88 262 HIS A C 1
ATOM 2035 O O . HIS A 1 262 ? 12.357 24.841 -20.011 1.00 86.88 262 HIS A O 1
ATOM 2041 N N . ALA A 1 263 ? 12.386 27.066 -20.181 1.00 89.00 263 ALA A N 1
ATOM 2042 C CA . ALA A 1 263 ? 13.846 27.145 -20.090 1.00 89.00 263 ALA A CA 1
ATOM 2043 C C . ALA A 1 263 ? 14.371 26.368 -18.865 1.00 89.00 263 ALA A C 1
ATOM 2045 O O . ALA A 1 263 ? 13.962 26.631 -17.736 1.00 89.00 263 ALA A O 1
ATOM 2046 N N . MET A 1 264 ? 15.282 25.421 -19.093 1.00 87.06 264 MET A N 1
ATOM 2047 C CA . MET A 1 264 ? 15.792 24.516 -18.061 1.00 87.06 264 MET A CA 1
ATOM 2048 C C . MET A 1 264 ? 17.316 24.415 -18.087 1.00 87.06 264 MET A C 1
ATOM 2050 O O . MET A 1 264 ? 17.975 24.713 -19.086 1.00 87.06 264 MET A O 1
ATOM 2054 N N . THR A 1 265 ? 17.891 23.939 -16.984 1.00 86.38 265 THR A N 1
ATOM 2055 C CA . THR A 1 265 ? 19.336 23.718 -16.890 1.00 86.38 265 THR A CA 1
ATOM 2056 C C . THR A 1 265 ? 19.787 22.471 -17.652 1.00 86.38 265 THR A C 1
ATOM 2058 O O . THR A 1 265 ? 19.051 21.509 -17.862 1.00 86.38 265 THR A O 1
ATOM 2061 N N . MET A 1 266 ? 21.054 22.468 -18.061 1.00 76.38 266 MET A N 1
ATOM 2062 C CA . MET A 1 266 ? 21.612 21.441 -18.943 1.00 76.38 266 MET A CA 1
ATOM 2063 C C . MET A 1 266 ? 22.028 20.131 -18.255 1.00 76.38 266 MET A C 1
ATOM 2065 O O . MET A 1 266 ? 22.413 19.194 -18.949 1.00 76.38 266 MET A O 1
ATOM 2069 N N . PHE A 1 267 ? 21.942 20.037 -16.924 1.00 72.25 267 PHE A N 1
ATOM 2070 C CA . PHE A 1 267 ? 22.508 18.929 -16.135 1.00 72.25 267 PHE A CA 1
ATOM 2071 C C . PHE A 1 267 ? 21.873 17.554 -16.412 1.00 72.25 267 PHE A C 1
ATOM 2073 O O . PHE A 1 267 ? 22.454 16.527 -16.090 1.00 72.25 267 PHE A O 1
ATOM 2080 N N . ARG A 1 268 ? 20.706 17.487 -17.063 1.00 67.50 268 ARG A N 1
ATOM 2081 C CA . ARG A 1 268 ? 20.115 16.208 -17.511 1.00 67.50 268 ARG A CA 1
ATOM 2082 C C . ARG A 1 268 ? 20.161 16.006 -19.028 1.00 67.50 268 ARG A C 1
ATOM 2084 O O . ARG A 1 268 ? 19.780 14.953 -19.510 1.00 67.50 268 ARG A O 1
ATOM 2091 N N . GLY A 1 269 ? 20.635 16.986 -19.801 1.00 70.75 269 GLY A N 1
ATOM 2092 C CA . GLY A 1 269 ? 20.654 16.896 -21.267 1.00 70.75 269 GLY A CA 1
ATOM 2093 C C . GLY A 1 269 ? 19.267 16.801 -21.928 1.00 70.75 269 GLY A C 1
ATOM 2094 O O . GLY A 1 269 ? 19.185 16.456 -23.103 1.00 70.75 269 GLY A O 1
ATOM 2095 N N . GLU A 1 270 ? 18.192 17.116 -21.199 1.00 80.12 270 GLU A N 1
ATOM 2096 C CA . GLU A 1 270 ? 16.808 16.812 -21.598 1.00 80.12 270 GLU A CA 1
ATOM 2097 C C . GLU A 1 270 ? 16.109 17.896 -22.426 1.00 80.12 270 GLU A C 1
ATOM 2099 O O . GLU A 1 270 ? 15.079 17.622 -23.042 1.00 80.12 270 GLU A O 1
ATOM 2104 N N . ALA A 1 271 ? 16.641 19.120 -22.462 1.00 83.19 271 ALA A N 1
ATOM 2105 C CA . ALA A 1 271 ? 15.961 20.263 -23.081 1.00 83.19 271 ALA A CA 1
ATOM 2106 C C . ALA A 1 271 ? 15.607 20.018 -24.561 1.00 83.19 271 ALA A C 1
ATOM 2108 O O . ALA A 1 271 ? 14.505 20.322 -25.011 1.00 83.19 271 ALA A O 1
ATOM 2109 N N . ALA A 1 272 ? 16.515 19.390 -25.317 1.00 85.44 272 ALA A N 1
ATOM 2110 C CA . ALA A 1 272 ? 16.265 19.046 -26.716 1.00 85.44 272 ALA A CA 1
ATOM 2111 C C . ALA A 1 272 ? 15.170 17.975 -26.872 1.00 85.44 272 ALA A C 1
ATOM 2113 O O . ALA A 1 272 ? 14.353 18.077 -27.785 1.00 85.44 272 ALA A O 1
ATOM 2114 N N . ASN A 1 273 ? 15.123 16.986 -25.973 1.00 87.62 273 ASN A N 1
ATOM 2115 C CA . ASN A 1 273 ? 14.103 15.936 -25.990 1.00 87.62 273 ASN A CA 1
ATOM 2116 C C . ASN A 1 273 ? 12.718 16.519 -25.687 1.00 87.62 273 ASN A C 1
ATOM 2118 O O . ASN A 1 273 ? 11.761 16.214 -26.395 1.00 87.62 273 ASN A O 1
ATOM 2122 N N . HIS A 1 274 ? 12.627 17.418 -24.701 1.00 86.31 274 HIS A N 1
ATOM 2123 C CA . HIS A 1 274 ? 11.386 18.130 -24.392 1.00 86.31 274 HIS A CA 1
ATOM 2124 C C . HIS A 1 274 ? 10.963 19.026 -25.556 1.00 86.31 274 HIS A C 1
ATOM 2126 O O . HIS A 1 274 ? 9.807 19.002 -25.947 1.00 86.31 274 HIS A O 1
ATOM 2132 N N . GLY A 1 275 ? 11.896 19.731 -26.203 1.00 89.69 275 GLY A N 1
ATOM 2133 C CA . GLY A 1 275 ? 11.592 20.479 -27.426 1.00 89.69 275 GLY A CA 1
ATOM 2134 C C . GLY A 1 275 ? 10.997 19.608 -28.545 1.00 89.69 275 GLY A C 1
ATOM 2135 O O . GLY A 1 275 ? 10.084 20.046 -29.237 1.00 89.69 275 GLY A O 1
ATOM 2136 N N . ILE A 1 276 ? 11.462 18.365 -28.711 1.00 89.75 276 ILE A N 1
ATOM 2137 C CA . ILE A 1 276 ? 10.892 17.416 -29.685 1.00 89.75 276 ILE A CA 1
ATOM 2138 C C . ILE A 1 276 ? 9.498 16.946 -29.246 1.00 89.75 276 ILE A C 1
ATOM 2140 O O . ILE A 1 276 ? 8.588 16.890 -30.075 1.00 89.75 276 ILE A O 1
ATOM 2144 N N . ALA A 1 277 ? 9.314 16.638 -27.960 1.00 86.31 277 ALA A N 1
ATOM 2145 C CA . ALA A 1 277 ? 8.014 16.260 -27.405 1.00 86.31 277 ALA A CA 1
ATOM 2146 C C . ALA A 1 277 ? 6.978 17.386 -27.570 1.00 86.31 277 ALA A C 1
ATOM 2148 O O . ALA A 1 277 ? 5.840 17.133 -27.960 1.00 86.31 277 ALA A O 1
ATOM 2149 N N . ASP A 1 278 ? 7.390 18.637 -27.369 1.00 87.19 278 ASP A N 1
ATOM 2150 C CA . ASP A 1 278 ? 6.556 19.817 -27.578 1.00 87.19 278 ASP A CA 1
ATOM 2151 C C . ASP A 1 278 ? 6.047 19.920 -29.008 1.00 87.19 278 ASP A C 1
ATOM 2153 O O . ASP A 1 278 ? 4.865 20.178 -29.222 1.00 87.19 278 ASP A O 1
ATOM 2157 N N . VAL A 1 279 ? 6.933 19.699 -29.982 1.00 89.81 279 VAL A N 1
ATOM 2158 C CA . VAL A 1 279 ? 6.563 19.688 -31.399 1.00 89.81 279 VAL A CA 1
ATOM 2159 C C . VAL A 1 279 ? 5.605 18.535 -31.690 1.00 89.81 279 VAL A C 1
ATOM 2161 O O . VAL A 1 279 ? 4.645 18.739 -32.425 1.00 89.81 279 VAL A O 1
ATOM 2164 N N . ALA A 1 280 ? 5.806 17.353 -31.097 1.00 85.38 280 ALA A N 1
ATOM 2165 C CA . ALA A 1 280 ? 4.890 16.226 -31.272 1.00 85.38 280 ALA A CA 1
ATOM 2166 C C . ALA A 1 280 ? 3.473 16.547 -30.789 1.00 85.38 280 ALA A C 1
ATOM 2168 O O . ALA A 1 280 ? 2.509 16.325 -31.523 1.00 85.38 280 ALA A O 1
ATOM 2169 N N . CYS A 1 281 ? 3.357 17.113 -29.586 1.00 82.62 281 CYS A N 1
ATOM 2170 C CA . CYS A 1 281 ? 2.078 17.563 -29.049 1.00 82.62 281 CYS A CA 1
ATOM 2171 C C . CYS A 1 281 ? 1.468 18.646 -29.941 1.00 82.62 281 CYS A C 1
ATOM 2173 O O . CYS A 1 281 ? 0.322 18.518 -30.352 1.00 82.62 281 CYS A O 1
ATOM 2175 N N . LEU A 1 282 ? 2.245 19.668 -30.308 1.00 85.75 282 LEU A N 1
ATOM 2176 C CA . LEU A 1 282 ? 1.765 20.769 -31.139 1.00 85.75 282 LEU A CA 1
ATOM 2177 C C . LEU A 1 282 ? 1.239 20.291 -32.499 1.00 85.75 282 LEU A C 1
ATOM 2179 O O . LEU A 1 282 ? 0.169 20.714 -32.917 1.00 85.75 282 LEU A O 1
ATOM 2183 N N . VAL A 1 283 ? 1.961 19.399 -33.183 1.00 84.31 283 VAL A N 1
ATOM 2184 C CA . VAL A 1 283 ? 1.526 18.816 -34.463 1.00 84.31 283 VAL A CA 1
ATOM 2185 C C . VAL A 1 283 ? 0.220 18.047 -34.278 1.00 84.31 283 VAL A C 1
ATOM 2187 O O . VAL A 1 283 ? -0.705 18.228 -35.064 1.00 84.31 283 VAL A O 1
ATOM 2190 N N . ARG A 1 284 ? 0.103 17.234 -33.225 1.00 80.25 284 ARG A N 1
ATOM 2191 C CA . ARG A 1 284 ? -1.137 16.504 -32.939 1.00 80.25 284 ARG A CA 1
ATOM 2192 C C . ARG A 1 284 ? -2.319 17.452 -32.730 1.00 80.25 284 ARG A C 1
ATOM 2194 O O . ARG A 1 284 ? -3.360 17.227 -33.333 1.00 80.25 284 ARG A O 1
ATOM 2201 N N . GLU A 1 285 ? -2.157 18.507 -31.932 1.00 79.56 285 GLU A N 1
ATOM 2202 C CA . GLU A 1 285 ? -3.244 19.462 -31.670 1.00 79.56 285 GLU A CA 1
ATOM 2203 C C . GLU A 1 285 ? -3.604 20.294 -32.914 1.00 79.56 285 GLU A C 1
ATOM 2205 O O . GLU A 1 285 ? -4.777 20.560 -33.163 1.00 79.56 285 GLU A O 1
ATOM 2210 N N . LEU A 1 286 ? -2.618 20.678 -33.734 1.00 76.69 286 LEU A N 1
ATOM 2211 C CA . LEU A 1 286 ? -2.857 21.456 -34.957 1.00 76.69 286 LEU A CA 1
ATOM 2212 C C . LEU A 1 286 ? -3.550 20.653 -36.068 1.00 76.69 286 LEU A C 1
ATOM 2214 O O . LEU A 1 286 ? -4.216 21.252 -36.912 1.00 76.69 286 LEU A O 1
ATOM 2218 N N . PHE A 1 287 ? -3.377 19.329 -36.092 1.00 71.81 287 PHE A N 1
ATOM 2219 C CA . PHE A 1 287 ? -3.895 18.449 -37.147 1.00 71.81 287 PHE A CA 1
ATOM 2220 C C . PHE A 1 287 ? -4.932 17.428 -36.656 1.00 71.81 287 PHE A C 1
ATOM 2222 O O . PHE A 1 287 ? -5.289 16.524 -37.412 1.00 71.81 287 PHE A O 1
ATOM 2229 N N . ALA A 1 288 ? -5.436 17.558 -35.425 1.00 64.88 288 ALA A N 1
ATOM 2230 C CA . ALA A 1 288 ? -6.581 16.781 -34.964 1.00 64.88 288 ALA A CA 1
ATOM 2231 C C . ALA A 1 288 ? -7.787 17.072 -35.878 1.00 64.88 288 ALA A C 1
ATOM 2233 O O . ALA A 1 288 ? -8.138 18.234 -36.089 1.00 64.88 288 ALA A O 1
ATOM 2234 N N . GLU A 1 289 ? -8.388 16.032 -36.471 1.00 41.66 289 GLU A N 1
ATOM 2235 C CA . GLU A 1 289 ? -9.523 16.191 -37.385 1.00 41.66 289 GLU A CA 1
ATOM 2236 C C . GLU A 1 289 ? -10.662 16.952 -36.692 1.00 41.66 289 GLU A C 1
ATOM 2238 O O . GLU A 1 289 ? -11.185 16.552 -35.654 1.00 41.66 289 GLU A O 1
ATOM 2243 N N . SER A 1 290 ? -11.005 18.101 -37.269 1.00 40.78 290 SER A N 1
ATOM 2244 C CA . SER A 1 290 ? -12.002 19.033 -36.765 1.00 40.78 290 SER A CA 1
ATOM 2245 C C . SER A 1 290 ? -13.417 18.481 -36.934 1.00 40.78 290 SER A C 1
ATOM 2247 O O . SER A 1 290 ? -13.917 18.441 -38.060 1.00 40.78 290 SER A O 1
ATOM 2249 N N . ASP A 1 291 ? -14.104 18.181 -35.832 1.00 33.09 291 ASP A N 1
ATOM 2250 C CA . ASP A 1 291 ? -15.562 18.298 -35.795 1.00 33.09 291 ASP A CA 1
ATOM 2251 C C . ASP A 1 291 ? -15.907 19.776 -35.530 1.00 33.09 291 ASP A C 1
ATOM 2253 O O . ASP A 1 291 ? -15.470 20.405 -34.563 1.00 33.09 291 ASP A O 1
ATOM 2257 N N . THR A 1 292 ? -16.588 20.393 -36.490 1.00 39.72 292 THR A N 1
ATOM 2258 C CA . THR A 1 292 ? -16.687 21.849 -36.647 1.00 39.72 292 THR A CA 1
ATOM 2259 C C . THR A 1 292 ? -17.662 22.512 -35.667 1.00 39.72 292 THR A C 1
ATOM 2261 O O . THR A 1 292 ? -18.867 22.290 -35.774 1.00 39.72 292 THR A O 1
ATOM 2264 N N . ASN A 1 293 ? -17.160 23.404 -34.798 1.00 36.72 293 ASN A N 1
ATOM 2265 C CA . ASN A 1 293 ? -17.544 24.833 -34.673 1.00 36.72 293 ASN A CA 1
ATOM 2266 C C . ASN A 1 293 ? -17.134 25.450 -33.311 1.00 36.72 293 ASN A C 1
ATOM 2268 O O . ASN A 1 293 ? -17.992 25.800 -32.506 1.00 36.72 293 ASN A O 1
ATOM 2272 N N . ALA A 1 294 ? -15.824 25.618 -33.087 1.00 31.73 294 ALA A N 1
ATOM 2273 C CA . ALA A 1 294 ? -15.164 26.714 -32.347 1.00 31.73 294 ALA A CA 1
ATOM 2274 C C . ALA A 1 294 ? -13.637 26.442 -32.322 1.00 31.73 294 ALA A C 1
ATOM 2276 O O . ALA A 1 294 ? -13.256 25.303 -32.064 1.00 31.73 294 ALA A O 1
ATOM 2277 N N . PRO A 1 295 ? -12.739 27.411 -32.589 1.00 33.94 295 PRO A N 1
ATOM 2278 C CA . PRO A 1 295 ? -11.305 27.241 -32.316 1.00 33.94 295 PRO A CA 1
ATOM 2279 C C . PRO A 1 295 ? -11.037 27.461 -30.811 1.00 33.94 295 PRO A C 1
ATOM 2281 O O . PRO A 1 295 ? -11.600 28.393 -30.247 1.00 33.94 295 PRO A O 1
ATOM 2284 N N . GLY A 1 296 ? -10.203 26.706 -30.090 1.00 37.91 296 GLY A N 1
ATOM 2285 C CA . GLY A 1 296 ? -9.380 25.528 -30.396 1.00 37.91 296 GLY A CA 1
ATOM 2286 C C . GLY A 1 296 ? -8.494 25.176 -29.170 1.00 37.91 296 GLY A C 1
ATOM 2287 O O . GLY A 1 296 ? -8.323 26.027 -28.294 1.00 37.91 296 GLY A O 1
ATOM 2288 N N . PRO A 1 297 ? -7.948 23.948 -29.069 1.00 45.94 297 PRO A N 1
ATOM 2289 C CA . PRO A 1 297 ? -7.271 23.427 -27.880 1.00 45.94 297 PRO A CA 1
ATOM 2290 C C . PRO A 1 297 ? -5.788 23.828 -27.849 1.00 45.94 297 PRO A C 1
ATOM 2292 O O . PRO A 1 297 ? -4.963 23.272 -28.567 1.00 45.94 297 PRO A O 1
ATOM 2295 N N . ILE A 1 298 ? -5.433 24.800 -27.007 1.00 44.28 298 ILE A N 1
ATOM 2296 C CA . ILE A 1 298 ? -4.028 25.070 -26.636 1.00 44.28 298 ILE A CA 1
ATOM 2297 C C . ILE A 1 298 ? -3.834 25.058 -25.110 1.00 44.28 298 ILE A C 1
ATOM 2299 O O . ILE A 1 298 ? -2.734 24.778 -24.638 1.00 44.28 298 ILE A O 1
ATOM 2303 N N . ASP A 1 299 ? -4.896 25.235 -24.320 1.00 41.03 299 ASP A N 1
ATOM 2304 C CA . ASP A 1 299 ? -4.804 25.254 -22.852 1.00 41.03 299 ASP A CA 1
ATOM 2305 C C . ASP A 1 299 ? -4.397 23.886 -22.250 1.00 41.03 299 ASP A C 1
ATOM 2307 O O . ASP A 1 299 ? -3.790 23.820 -21.181 1.00 41.03 299 ASP A O 1
ATOM 2311 N N . SER A 1 300 ? -4.632 22.775 -22.963 1.00 38.09 300 SER A N 1
ATOM 2312 C CA . SER A 1 300 ? -4.281 21.412 -22.522 1.00 38.09 300 SER A CA 1
ATOM 2313 C C . SER A 1 300 ? -2.773 21.108 -22.534 1.00 38.09 300 SER A C 1
ATOM 2315 O O . SER A 1 300 ? -2.325 20.197 -21.834 1.00 38.09 300 SER A O 1
ATOM 2317 N N . LEU A 1 301 ? -1.965 21.882 -23.270 1.00 38.38 301 LEU A N 1
ATOM 2318 C CA . LEU A 1 301 ? -0.504 21.718 -23.340 1.00 38.38 301 LEU A CA 1
ATOM 2319 C C . LEU A 1 301 ? 0.205 22.061 -22.015 1.00 38.38 301 LEU A C 1
ATOM 2321 O O . LEU A 1 301 ? 1.341 21.627 -21.805 1.00 38.38 301 LEU A O 1
ATOM 2325 N N . PHE A 1 302 ? -0.452 22.812 -21.125 1.00 40.97 302 PHE A N 1
ATOM 2326 C CA . PHE A 1 302 ? 0.111 23.267 -19.852 1.00 40.97 302 PHE A CA 1
ATOM 2327 C C . PHE A 1 302 ? -0.095 22.296 -18.695 1.00 40.97 302 PHE A C 1
ATOM 2329 O O . PHE A 1 302 ? 0.862 21.995 -17.977 1.00 40.97 302 PHE A O 1
ATOM 2336 N N . ASN A 1 303 ? -1.305 21.748 -18.550 1.00 34.53 303 ASN A N 1
ATOM 2337 C CA . ASN A 1 303 ? -1.638 20.866 -17.424 1.00 34.53 303 ASN A CA 1
ATOM 2338 C C . ASN A 1 303 ? -0.831 19.556 -17.438 1.00 34.53 303 ASN A C 1
ATOM 2340 O O . ASN A 1 303 ? -0.583 18.971 -16.389 1.00 34.53 303 ASN A O 1
ATOM 2344 N N . MET A 1 304 ? -0.351 19.124 -18.609 1.00 33.59 304 MET A N 1
ATOM 2345 C CA . MET A 1 304 ? 0.435 17.892 -18.750 1.00 33.59 304 MET A CA 1
ATOM 2346 C C . MET A 1 304 ? 1.946 18.082 -18.484 1.00 33.59 304 MET A C 1
ATOM 2348 O O . MET A 1 304 ? 2.658 17.111 -18.225 1.00 33.59 304 MET A O 1
ATOM 2352 N N . LYS A 1 305 ? 2.466 19.320 -18.544 1.00 37.38 305 LYS A N 1
ATOM 2353 C CA . LYS A 1 305 ? 3.909 19.608 -18.396 1.00 37.38 305 LYS A CA 1
ATOM 2354 C C . LYS A 1 305 ? 4.318 20.058 -17.002 1.00 37.38 305 LYS A C 1
ATOM 2356 O O . LYS A 1 305 ? 5.442 19.755 -16.603 1.00 37.38 305 LYS A O 1
ATOM 2361 N N . LEU A 1 306 ? 3.438 20.727 -16.251 1.00 32.47 306 LEU A N 1
ATOM 2362 C CA . LEU A 1 306 ? 3.755 21.160 -14.885 1.00 32.47 306 LEU A CA 1
ATOM 2363 C C . LEU A 1 306 ? 4.034 19.950 -13.969 1.00 32.47 306 LEU A C 1
ATOM 2365 O O . LEU A 1 306 ? 5.009 19.949 -13.222 1.00 32.47 306 LEU A O 1
ATOM 2369 N N . SER A 1 307 ? 3.273 18.865 -14.136 1.00 29.39 307 SER A N 1
ATOM 2370 C CA . SER A 1 307 ? 3.451 17.583 -13.438 1.00 29.39 307 SER A CA 1
ATOM 2371 C C . SER A 1 307 ? 4.764 16.872 -13.794 1.00 29.39 307 SER A C 1
ATOM 2373 O O . SER A 1 307 ? 5.432 16.330 -12.916 1.00 29.39 307 SER A O 1
ATOM 2375 N N . THR A 1 308 ? 5.194 16.935 -15.057 1.00 28.73 308 THR A N 1
ATOM 2376 C CA . THR A 1 308 ? 6.417 16.254 -15.524 1.00 28.73 308 THR A CA 1
ATOM 2377 C C . THR A 1 308 ? 7.695 17.034 -15.176 1.00 28.73 308 THR A C 1
ATOM 2379 O O . THR A 1 308 ? 8.721 16.432 -14.865 1.00 28.73 308 THR A O 1
ATOM 2382 N N . VAL A 1 309 ? 7.652 18.374 -15.167 1.00 29.66 309 VAL A N 1
ATOM 2383 C CA . VAL A 1 309 ? 8.810 19.225 -14.824 1.00 29.66 309 VAL A CA 1
ATOM 2384 C C . VAL A 1 309 ? 9.036 19.282 -13.306 1.00 29.66 309 VAL A C 1
ATOM 2386 O O . VAL A 1 309 ? 10.181 19.165 -12.860 1.00 29.66 309 VAL A O 1
ATOM 2389 N N . ILE A 1 310 ? 7.970 19.365 -12.497 1.00 28.28 310 ILE A N 1
ATOM 2390 C CA . ILE A 1 310 ? 8.067 19.369 -11.024 1.00 28.28 310 ILE A CA 1
ATOM 2391 C C . ILE A 1 310 ? 8.546 18.007 -10.491 1.00 28.28 310 ILE A C 1
ATOM 2393 O O . ILE A 1 310 ? 9.439 17.968 -9.641 1.00 28.28 310 ILE A O 1
ATOM 2397 N N . ALA A 1 311 ? 8.050 16.891 -11.042 1.00 27.19 311 ALA A N 1
ATOM 2398 C CA . ALA A 1 311 ? 8.454 15.540 -10.627 1.00 27.19 311 ALA A CA 1
ATOM 2399 C C . ALA A 1 311 ? 9.947 15.242 -10.870 1.00 27.19 311 ALA A C 1
ATOM 2401 O O . ALA A 1 311 ? 10.549 14.401 -10.205 1.00 27.19 311 ALA A O 1
ATOM 2402 N N . VAL A 1 312 ? 10.569 15.952 -11.812 1.00 28.25 312 VAL A N 1
ATOM 2403 C CA . VAL A 1 312 ? 11.911 15.642 -12.308 1.00 28.25 312 VAL A CA 1
ATOM 2404 C C . VAL A 1 312 ? 12.985 16.593 -11.766 1.00 28.25 312 VAL A C 1
ATOM 2406 O O . VAL A 1 312 ? 14.102 16.144 -11.489 1.00 28.25 312 VAL A O 1
ATOM 2409 N N . VAL A 1 313 ? 12.668 17.875 -11.536 1.00 27.70 313 VAL A N 1
ATOM 2410 C CA . VAL A 1 313 ? 13.560 18.801 -10.801 1.00 27.70 313 VAL A CA 1
ATOM 2411 C C . VAL A 1 313 ? 13.749 18.320 -9.357 1.00 27.70 313 VAL A C 1
ATOM 2413 O O . VAL A 1 313 ? 14.860 18.381 -8.829 1.00 27.70 313 VAL A O 1
ATOM 2416 N N . ALA A 1 314 ? 12.708 17.724 -8.763 1.00 27.11 314 ALA A N 1
ATOM 2417 C CA . ALA A 1 314 ? 12.770 17.115 -7.440 1.00 27.11 314 ALA A CA 1
ATOM 2418 C C . ALA A 1 314 ? 13.763 15.943 -7.346 1.00 27.11 314 ALA A C 1
ATOM 2420 O O . ALA A 1 314 ? 14.359 15.775 -6.290 1.00 27.11 314 ALA A O 1
ATOM 2421 N N . ALA A 1 315 ? 13.997 15.178 -8.423 1.00 26.22 315 ALA A N 1
ATOM 2422 C CA . ALA A 1 315 ? 14.868 13.994 -8.419 1.00 26.22 315 ALA A CA 1
ATOM 2423 C C . ALA A 1 315 ? 16.374 14.313 -8.577 1.00 26.22 315 ALA A C 1
ATOM 2425 O O . ALA A 1 315 ? 17.223 13.561 -8.100 1.00 26.22 315 ALA A O 1
ATOM 2426 N N . GLY A 1 316 ? 16.731 15.435 -9.216 1.00 25.02 316 GLY A N 1
ATOM 2427 C CA . GLY A 1 316 ? 18.129 15.823 -9.471 1.00 25.02 316 GLY A CA 1
ATOM 2428 C C . GLY A 1 316 ? 18.863 16.431 -8.269 1.00 25.02 316 GLY A C 1
ATOM 2429 O O . GLY A 1 316 ? 20.086 16.343 -8.187 1.00 25.02 316 GLY A O 1
ATOM 2430 N N . SER A 1 317 ? 18.137 17.001 -7.305 1.00 27.83 317 SER A N 1
ATOM 2431 C CA . SER A 1 317 ? 18.716 17.522 -6.054 1.00 27.83 317 SER A CA 1
ATOM 2432 C C . SER A 1 317 ? 18.900 16.452 -4.967 1.00 27.83 317 SER A C 1
ATOM 2434 O O . SER A 1 317 ? 19.487 16.737 -3.925 1.00 27.83 317 SER A O 1
ATOM 2436 N N . VAL A 1 318 ? 18.440 15.217 -5.201 1.00 28.20 318 VAL A N 1
ATOM 2437 C CA . VAL A 1 318 ? 18.461 14.124 -4.205 1.00 28.20 318 VAL A CA 1
ATOM 2438 C C . VAL A 1 318 ? 19.835 13.447 -4.104 1.00 28.20 318 VAL A C 1
ATOM 2440 O O . VAL A 1 318 ? 20.127 12.806 -3.101 1.00 28.20 318 VAL A O 1
ATOM 2443 N N . ALA A 1 319 ? 20.732 13.630 -5.080 1.00 27.22 319 ALA A N 1
ATOM 2444 C CA . ALA A 1 319 ? 22.015 12.918 -5.114 1.00 27.22 319 ALA A CA 1
ATOM 2445 C C . ALA A 1 319 ? 23.212 13.643 -4.452 1.00 27.22 319 ALA A C 1
ATOM 2447 O O . ALA A 1 319 ? 24.289 13.057 -4.389 1.00 27.22 319 ALA A O 1
ATOM 2448 N N . SER A 1 320 ? 23.071 14.869 -3.922 1.00 28.09 320 SER A N 1
ATOM 2449 C CA . SER A 1 320 ? 24.195 15.581 -3.265 1.00 28.09 320 SER A CA 1
ATOM 2450 C C . SER A 1 320 ? 23.915 16.176 -1.881 1.00 28.09 320 SER A C 1
ATOM 2452 O O . SER A 1 320 ? 24.787 16.828 -1.307 1.00 28.09 320 SER A O 1
ATOM 2454 N N . HIS A 1 321 ? 22.768 15.898 -1.259 1.00 27.92 321 HIS A N 1
ATOM 2455 C CA . HIS A 1 321 ? 22.481 16.391 0.090 1.00 27.92 321 HIS A CA 1
ATOM 2456 C C . HIS A 1 321 ? 22.406 15.281 1.146 1.00 27.92 321 HIS A C 1
ATOM 2458 O O . HIS A 1 321 ? 21.398 15.093 1.816 1.00 27.92 321 HIS A O 1
ATOM 2464 N N . GLN A 1 322 ? 23.559 14.673 1.449 1.00 29.42 322 GLN A N 1
ATOM 2465 C CA . GLN A 1 322 ? 23.899 14.441 2.860 1.00 29.42 322 GLN A CA 1
ATOM 2466 C C . GLN A 1 322 ? 24.388 15.760 3.483 1.00 29.42 322 GLN A C 1
ATOM 2468 O O . GLN A 1 322 ? 25.525 15.889 3.932 1.00 29.42 322 GLN A O 1
ATOM 2473 N N . THR A 1 323 ? 23.530 16.784 3.534 1.00 29.61 323 THR A N 1
ATOM 2474 C CA . THR A 1 323 ? 23.783 17.936 4.406 1.00 29.61 323 THR A CA 1
ATOM 2475 C C . THR A 1 323 ? 23.379 17.592 5.824 1.00 29.61 323 THR A C 1
ATOM 2477 O O . THR A 1 323 ? 22.260 17.852 6.264 1.00 29.61 323 THR A O 1
ATOM 2480 N N . LYS A 1 324 ? 24.351 17.107 6.595 1.00 30.53 324 LYS A N 1
ATOM 2481 C CA . LYS A 1 324 ? 24.410 17.478 8.007 1.00 30.53 324 LYS A CA 1
ATOM 2482 C C . LYS A 1 324 ? 24.560 19.001 8.076 1.00 30.53 324 LYS A C 1
ATOM 2484 O O . LYS A 1 324 ? 25.636 19.524 7.813 1.00 30.53 324 LYS A O 1
ATOM 2489 N N . GLY A 1 325 ? 23.487 19.704 8.443 1.00 28.41 325 GLY A N 1
ATOM 2490 C CA . GLY A 1 325 ? 23.587 21.073 8.960 1.00 28.41 325 GLY A CA 1
ATOM 2491 C C . GLY A 1 325 ? 22.773 22.150 8.243 1.00 28.41 325 GLY A C 1
ATOM 2492 O O . GLY A 1 325 ? 23.344 23.059 7.653 1.00 28.41 325 GLY A O 1
ATOM 2493 N N . LYS A 1 326 ? 21.447 22.099 8.394 1.00 30.06 326 LYS A N 1
ATOM 2494 C CA . LYS A 1 326 ? 20.606 23.157 8.995 1.00 30.06 326 LYS A CA 1
ATOM 2495 C C . LYS A 1 326 ? 19.163 22.657 8.943 1.00 30.06 326 LYS A C 1
ATOM 2497 O O . LYS A 1 326 ? 18.455 22.885 7.972 1.00 30.06 326 LYS A O 1
ATOM 2502 N N . HIS A 1 327 ? 18.733 21.949 9.989 1.00 37.09 327 HIS A N 1
ATOM 2503 C CA . HIS A 1 327 ? 17.309 21.719 10.200 1.00 37.09 327 HIS A CA 1
ATOM 2504 C C . HIS A 1 327 ? 16.629 23.091 10.248 1.00 37.09 327 HIS A C 1
ATOM 2506 O O . HIS A 1 327 ? 16.877 23.868 11.172 1.00 37.09 327 HIS A O 1
ATOM 2512 N N . HIS A 1 328 ? 15.763 23.394 9.284 1.00 46.81 328 HIS A N 1
ATOM 2513 C CA . HIS A 1 328 ? 14.596 24.195 9.619 1.00 46.81 328 HIS A CA 1
ATOM 2514 C C . HIS A 1 328 ? 13.830 23.352 10.639 1.00 46.81 328 HIS A C 1
ATOM 2516 O O . HIS A 1 328 ? 13.130 22.414 10.276 1.00 46.81 328 HIS A O 1
ATOM 2522 N N . THR A 1 329 ? 14.084 23.576 11.928 1.00 64.00 329 THR A N 1
ATOM 2523 C CA . THR A 1 329 ? 13.397 22.859 12.997 1.00 64.00 329 THR A CA 1
ATOM 2524 C C . THR A 1 329 ? 11.918 23.196 12.902 1.00 64.00 329 THR A C 1
ATOM 2526 O O . THR A 1 329 ? 11.512 24.324 13.185 1.00 64.00 329 THR A O 1
ATOM 2529 N N . ILE A 1 330 ? 11.119 22.223 12.465 1.00 88.75 330 ILE A N 1
ATOM 2530 C CA . ILE A 1 330 ? 9.665 22.329 12.491 1.00 88.75 330 ILE A CA 1
ATOM 2531 C C . ILE A 1 330 ? 9.240 22.341 13.956 1.00 88.75 330 ILE A C 1
ATOM 2533 O O . ILE A 1 330 ? 9.520 21.414 14.715 1.00 88.75 330 ILE A O 1
ATOM 2537 N N . ASP A 1 331 ? 8.593 23.427 14.361 1.00 92.62 331 ASP A N 1
ATOM 2538 C CA . ASP A 1 331 ? 8.052 23.577 15.704 1.00 92.62 331 ASP A CA 1
ATOM 2539 C C . ASP A 1 331 ? 6.582 23.153 15.710 1.00 92.62 331 ASP A C 1
ATOM 2541 O O . ASP A 1 331 ? 5.690 23.946 15.409 1.00 92.62 331 ASP A O 1
ATOM 2545 N N . TYR A 1 332 ? 6.328 21.900 16.089 1.00 96.50 332 TYR A N 1
ATOM 2546 C CA . TYR A 1 332 ? 4.982 21.326 16.211 1.00 96.50 332 TYR A CA 1
ATOM 2547 C C . TYR A 1 332 ? 4.153 21.904 17.374 1.00 96.50 332 TYR A C 1
ATOM 2549 O O . TYR A 1 332 ? 3.087 21.376 17.691 1.00 96.50 332 TYR A O 1
ATOM 2557 N N . ASN A 1 333 ? 4.623 22.954 18.054 1.00 94.62 333 ASN A N 1
ATOM 2558 C CA . ASN A 1 333 ? 3.794 23.755 18.960 1.00 94.62 333 ASN A CA 1
ATOM 2559 C C . ASN A 1 333 ? 3.194 24.986 18.260 1.00 94.62 333 ASN A C 1
ATOM 2561 O O . ASN A 1 333 ? 2.350 25.667 18.840 1.00 94.62 333 ASN A O 1
ATOM 2565 N N . LYS A 1 334 ? 3.613 25.287 17.024 1.00 94.19 334 LYS A N 1
ATOM 2566 C CA . LYS A 1 334 ? 3.067 26.369 16.195 1.00 94.19 334 LYS A CA 1
ATOM 2567 C C . LYS A 1 334 ? 2.071 25.831 15.179 1.00 94.19 334 LYS A C 1
ATOM 2569 O O . LYS A 1 334 ? 2.076 24.646 14.871 1.00 94.19 334 LYS A O 1
ATOM 2574 N N . ALA A 1 335 ? 1.218 26.715 14.665 1.00 94.69 335 ALA A N 1
ATOM 2575 C CA . ALA A 1 335 ? 0.297 26.372 13.588 1.00 94.69 335 ALA A CA 1
ATOM 2576 C C . ALA A 1 335 ? 1.053 25.884 12.335 1.00 94.69 335 ALA A C 1
ATOM 2578 O O . ALA A 1 335 ? 2.133 26.416 12.047 1.00 94.69 335 ALA A O 1
ATOM 2579 N N . PRO A 1 336 ? 0.508 24.894 11.607 1.00 95.81 336 PRO A N 1
ATOM 2580 C CA . PRO A 1 336 ? 1.110 24.428 10.366 1.00 95.81 336 PRO A CA 1
ATOM 2581 C C . PRO A 1 336 ? 1.058 25.536 9.301 1.00 95.81 336 PRO A C 1
ATOM 2583 O O . PRO A 1 336 ? 0.053 26.246 9.213 1.00 95.81 336 PRO A O 1
ATOM 2586 N N . PRO A 1 337 ? 2.111 25.709 8.484 1.00 93.25 337 PRO A N 1
ATOM 2587 C CA . PRO A 1 337 ? 2.015 26.488 7.253 1.00 93.25 337 PRO A CA 1
ATOM 2588 C C . PRO A 1 337 ? 1.210 25.712 6.193 1.00 93.25 337 PRO A C 1
ATOM 2590 O O . PRO A 1 337 ? 0.686 24.630 6.468 1.00 93.25 337 PRO A O 1
ATOM 2593 N N . ASN A 1 338 ? 1.137 26.237 4.967 1.00 94.44 338 ASN A N 1
ATOM 2594 C CA . ASN A 1 338 ? 0.890 25.363 3.821 1.00 94.44 338 ASN A CA 1
ATOM 2595 C C . ASN A 1 338 ? 2.095 24.420 3.697 1.00 94.44 338 ASN A C 1
ATOM 2597 O O . ASN A 1 338 ? 3.225 24.860 3.478 1.00 94.44 338 ASN A O 1
ATOM 2601 N N . LEU A 1 339 ? 1.875 23.130 3.930 1.00 93.06 339 LEU A N 1
ATOM 2602 C CA . LEU A 1 339 ? 2.952 22.152 4.016 1.00 93.06 339 LEU A CA 1
ATOM 2603 C C . LEU A 1 339 ? 3.623 21.915 2.664 1.00 93.06 339 LEU A C 1
ATOM 2605 O O . LEU A 1 339 ? 4.824 21.655 2.643 1.00 93.06 339 LEU A O 1
ATOM 2609 N N . SER A 1 340 ? 2.909 22.105 1.553 1.00 89.44 340 SER A N 1
ATOM 2610 C CA . SER A 1 340 ? 3.453 21.966 0.197 1.00 89.44 340 SER A CA 1
ATOM 2611 C C . SER A 1 340 ? 4.523 23.018 -0.126 1.00 89.44 340 SER A C 1
ATOM 2613 O O . SER A 1 340 ? 5.303 22.836 -1.057 1.00 89.44 340 SER A O 1
ATOM 2615 N N . THR A 1 341 ? 4.633 24.094 0.668 1.00 86.12 341 THR A N 1
ATOM 2616 C CA . THR A 1 341 ? 5.690 25.111 0.512 1.00 86.12 341 THR A CA 1
ATOM 2617 C C . THR A 1 341 ? 6.968 24.786 1.289 1.00 86.12 341 THR A C 1
ATOM 2619 O O . THR A 1 341 ? 7.938 25.543 1.224 1.00 86.12 341 THR A O 1
ATOM 2622 N N . LEU A 1 342 ? 6.974 23.728 2.106 1.00 82.69 342 LEU A N 1
ATOM 2623 C CA . LEU A 1 342 ? 8.157 23.326 2.865 1.00 82.69 342 LEU A CA 1
ATOM 2624 C C . LEU A 1 342 ? 9.163 22.591 1.966 1.00 82.69 342 LEU A C 1
ATOM 2626 O O . LEU A 1 342 ? 8.833 22.094 0.890 1.00 82.69 342 LEU A O 1
ATOM 2630 N N . ALA A 1 343 ? 10.414 22.518 2.425 1.00 81.75 343 ALA A N 1
ATOM 2631 C CA . ALA A 1 343 ? 11.475 21.805 1.722 1.00 81.75 343 ALA A CA 1
ATOM 2632 C C . ALA A 1 343 ? 11.178 20.300 1.634 1.00 81.75 343 ALA A C 1
ATOM 2634 O O . ALA A 1 343 ? 10.601 19.719 2.559 1.00 81.75 343 ALA A O 1
ATOM 2635 N N . SER A 1 344 ? 11.631 19.654 0.559 1.00 83.31 344 SER A N 1
ATOM 2636 C CA . SER A 1 344 ? 11.548 18.199 0.422 1.00 83.31 344 SER A CA 1
ATOM 2637 C C . SER A 1 344 ? 12.164 17.486 1.629 1.00 83.31 344 SER A C 1
ATOM 2639 O O . SER A 1 344 ? 13.139 17.965 2.213 1.00 83.31 344 SER A O 1
ATOM 2641 N N . ASN A 1 345 ? 11.585 16.346 2.011 1.00 87.75 345 ASN A N 1
ATOM 2642 C CA . ASN A 1 345 ? 11.980 15.537 3.171 1.00 87.75 345 ASN A CA 1
ATOM 2643 C C . ASN A 1 345 ? 11.874 16.237 4.549 1.00 87.75 345 ASN A C 1
ATOM 2645 O O . ASN A 1 345 ? 12.289 15.678 5.563 1.00 87.75 345 ASN A O 1
ATOM 2649 N N . SER A 1 346 ? 11.328 17.456 4.631 1.00 91.19 346 SER A N 1
ATOM 2650 C CA . SER A 1 346 ? 11.191 18.167 5.912 1.00 91.19 346 SER A CA 1
ATOM 2651 C C . SER A 1 346 ? 10.141 17.559 6.848 1.00 91.19 346 SER A C 1
ATOM 2653 O O . SER A 1 346 ? 10.232 17.762 8.059 1.00 91.19 346 SER A O 1
ATOM 2655 N N . LEU A 1 347 ? 9.186 16.792 6.309 1.00 95.12 347 LEU A N 1
ATOM 2656 C CA . LEU A 1 347 ? 8.093 16.146 7.043 1.00 95.12 347 LEU A CA 1
ATOM 2657 C C . LEU A 1 347 ? 8.264 14.627 7.184 1.00 95.12 347 LEU A C 1
ATOM 2659 O O . LEU A 1 347 ? 7.313 13.927 7.532 1.00 95.12 347 LEU A O 1
ATOM 2663 N N . PHE A 1 348 ? 9.468 14.111 6.929 1.00 96.44 348 PHE A N 1
ATOM 2664 C CA . PHE A 1 348 ? 9.735 12.673 6.899 1.00 96.44 348 PHE A CA 1
ATOM 2665 C C . PHE A 1 348 ? 9.263 11.948 8.163 1.00 96.44 348 PHE A C 1
ATOM 2667 O O . PHE A 1 348 ? 8.521 10.978 8.068 1.00 96.44 348 PHE A O 1
ATOM 2674 N N . GLU A 1 349 ? 9.592 12.482 9.340 1.00 96.50 349 GLU A N 1
ATOM 2675 C CA . GLU A 1 349 ? 9.222 11.902 10.640 1.00 96.50 349 GLU A CA 1
ATOM 2676 C C . GLU A 1 349 ? 7.871 12.387 11.185 1.00 96.50 349 GLU A C 1
ATOM 2678 O O . GLU A 1 349 ? 7.406 11.912 12.222 1.00 96.50 349 GLU A O 1
ATOM 2683 N N . THR A 1 350 ? 7.220 13.354 10.529 1.00 98.00 350 THR A N 1
ATOM 2684 C CA . THR A 1 350 ? 6.029 14.024 11.080 1.00 98.00 350 THR A CA 1
ATOM 2685 C C . THR A 1 350 ? 4.910 13.034 11.386 1.00 98.00 350 THR A C 1
ATOM 2687 O O . THR A 1 350 ? 4.310 13.083 12.460 1.00 98.00 350 THR A O 1
ATOM 2690 N N . TRP A 1 351 ? 4.664 12.113 10.456 1.00 98.69 351 TRP A N 1
ATOM 2691 C CA . TRP A 1 351 ? 3.550 11.166 10.499 1.00 98.69 351 TRP A CA 1
ATOM 2692 C C . TRP A 1 351 ? 3.982 9.711 10.317 1.00 98.69 351 TRP A C 1
ATOM 2694 O O . TRP A 1 351 ? 3.126 8.833 10.205 1.00 98.69 351 TRP A O 1
ATOM 2704 N N . ARG A 1 352 ? 5.294 9.453 10.293 1.00 98.62 352 ARG A N 1
ATOM 2705 C CA . ARG A 1 352 ? 5.858 8.134 10.005 1.00 98.62 352 ARG A CA 1
ATOM 2706 C C . ARG A 1 352 ? 5.527 7.144 11.126 1.00 98.62 352 ARG A C 1
ATOM 2708 O O . ARG A 1 352 ? 5.744 7.487 12.296 1.00 98.62 352 ARG A O 1
ATOM 2715 N N . PRO A 1 353 ? 4.967 5.965 10.801 1.00 98.69 353 PRO A N 1
ATOM 2716 C CA . PRO A 1 353 ? 4.775 4.894 11.769 1.00 98.69 353 PRO A CA 1
ATOM 2717 C C . PRO A 1 353 ? 6.120 4.233 12.085 1.00 98.69 353 PRO A C 1
ATOM 2719 O O . PRO A 1 353 ? 7.077 4.354 11.318 1.00 98.69 353 PRO A O 1
ATOM 2722 N N . LYS A 1 354 ? 6.191 3.492 13.190 1.00 97.75 354 LYS A N 1
ATOM 2723 C CA . LYS A 1 354 ? 7.410 2.755 13.573 1.00 97.75 354 LYS A CA 1
ATOM 2724 C C . LYS A 1 354 ? 7.214 1.257 13.784 1.00 97.75 354 LYS A C 1
ATOM 2726 O O . LYS A 1 354 ? 8.196 0.527 13.803 1.00 97.75 354 LYS A O 1
ATOM 2731 N N . ALA A 1 355 ? 5.977 0.800 13.948 1.00 98.62 355 ALA A N 1
ATOM 2732 C CA . ALA A 1 355 ? 5.614 -0.600 14.155 1.00 98.62 355 ALA A CA 1
ATOM 2733 C C . ALA A 1 355 ? 4.972 -1.244 12.906 1.00 98.62 355 ALA A C 1
ATOM 2735 O O . ALA A 1 355 ? 4.536 -2.390 12.973 1.00 98.62 355 ALA A O 1
ATOM 2736 N N . HIS A 1 356 ? 4.917 -0.519 11.782 1.00 98.88 356 HIS A N 1
ATOM 2737 C CA . HIS A 1 356 ? 4.332 -0.966 10.512 1.00 98.88 356 HIS A CA 1
ATOM 2738 C C . HIS A 1 356 ? 5.399 -1.254 9.444 1.00 98.88 356 HIS A C 1
ATOM 2740 O O . HIS A 1 356 ? 6.523 -0.739 9.496 1.00 98.88 356 HIS A O 1
ATOM 2746 N N . VAL A 1 357 ? 5.032 -2.056 8.441 1.00 98.88 357 VAL A N 1
ATOM 2747 C CA . VAL A 1 357 ? 5.888 -2.346 7.282 1.00 98.88 357 VAL A CA 1
ATOM 2748 C C . VAL A 1 357 ? 5.742 -1.220 6.256 1.00 98.88 357 VAL A C 1
ATOM 2750 O O . VAL A 1 357 ? 4.642 -0.897 5.823 1.00 98.88 357 VAL A O 1
ATOM 2753 N N . LEU A 1 358 ? 6.858 -0.607 5.867 1.00 98.69 358 LEU A N 1
ATOM 2754 C CA . LEU A 1 358 ? 6.956 0.403 4.807 1.00 98.69 358 LEU A CA 1
ATOM 2755 C C . LEU A 1 358 ? 8.409 0.461 4.303 1.00 98.69 358 LEU A C 1
ATOM 2757 O O . LEU A 1 358 ? 9.311 0.098 5.069 1.00 98.69 358 LEU A O 1
ATOM 2761 N N . PRO A 1 359 ? 8.691 0.914 3.069 1.00 97.88 359 PRO A N 1
ATOM 2762 C CA . PRO A 1 359 ? 10.058 1.057 2.578 1.00 97.88 359 PRO A CA 1
ATOM 2763 C C . PRO A 1 359 ? 10.820 2.138 3.364 1.00 97.88 359 PRO A C 1
ATOM 2765 O O . PRO A 1 359 ? 10.204 2.976 4.042 1.00 97.88 359 PRO A O 1
ATOM 2768 N N . PRO A 1 360 ? 12.163 2.167 3.289 1.00 96.06 360 PRO A N 1
ATOM 2769 C CA . PRO A 1 360 ? 12.954 3.204 3.947 1.00 96.06 360 PRO A CA 1
ATOM 2770 C C . PRO A 1 360 ? 12.536 4.621 3.530 1.00 96.06 360 PRO A C 1
ATOM 2772 O O . PRO A 1 360 ? 12.495 5.509 4.372 1.00 96.06 360 PRO A O 1
ATOM 2775 N N . SER A 1 361 ? 12.148 4.819 2.270 1.00 95.19 361 SER A N 1
ATOM 2776 C CA . SER A 1 361 ? 11.570 6.057 1.735 1.00 95.19 361 SER A CA 1
ATOM 2777 C C . SER A 1 361 ? 10.732 5.759 0.483 1.00 95.19 361 SER A C 1
ATOM 2779 O O . SER A 1 361 ? 10.674 4.620 0.021 1.00 95.19 361 SER A O 1
ATOM 2781 N N . GLY A 1 362 ? 10.078 6.779 -0.074 1.00 93.62 362 GLY A N 1
ATOM 2782 C CA . GLY A 1 362 ? 9.281 6.649 -1.294 1.00 93.62 362 GLY A CA 1
ATOM 2783 C C . GLY A 1 362 ? 7.924 5.968 -1.089 1.00 93.62 362 GLY A C 1
ATOM 2784 O O . GLY A 1 362 ? 7.442 5.801 0.032 1.00 93.62 362 GLY A O 1
ATOM 2785 N N . GLN A 1 363 ? 7.268 5.645 -2.199 1.00 95.88 363 GLN A N 1
ATOM 2786 C CA . GLN A 1 363 ? 5.918 5.085 -2.203 1.00 95.88 363 GLN A CA 1
ATOM 2787 C C . GLN A 1 363 ? 5.943 3.567 -1.998 1.00 95.88 363 GLN A C 1
ATOM 2789 O O . GLN A 1 363 ? 6.857 2.890 -2.461 1.00 95.88 363 GLN A O 1
ATOM 2794 N N . ILE A 1 364 ? 4.940 3.043 -1.303 1.00 98.44 364 ILE A N 1
ATOM 2795 C CA . ILE A 1 364 ? 4.595 1.621 -1.273 1.00 98.44 364 ILE A CA 1
ATOM 2796 C C . ILE A 1 364 ? 3.209 1.452 -1.887 1.00 98.44 364 ILE A C 1
ATOM 2798 O O . ILE A 1 364 ? 2.304 2.230 -1.570 1.00 98.44 364 ILE A O 1
ATOM 2802 N N . GLY A 1 365 ? 3.070 0.474 -2.776 1.00 98.06 365 GLY A N 1
ATOM 2803 C CA . GLY A 1 365 ? 1.787 0.016 -3.302 1.00 98.06 365 GLY A CA 1
ATOM 2804 C C . GLY A 1 365 ? 1.369 -1.303 -2.663 1.00 98.06 365 GLY A C 1
ATOM 2805 O O . GLY A 1 365 ? 1.656 -1.564 -1.493 1.00 98.06 365 GLY A O 1
ATOM 2806 N N . ASP A 1 366 ? 0.722 -2.128 -3.468 1.00 98.81 366 ASP A N 1
ATOM 2807 C CA . ASP A 1 366 ? 0.147 -3.410 -3.090 1.00 98.81 366 ASP A CA 1
ATOM 2808 C C . ASP A 1 366 ? 1.202 -4.323 -2.431 1.00 98.81 366 ASP A C 1
ATOM 2810 O O . ASP A 1 366 ? 2.316 -4.469 -2.957 1.00 98.81 366 ASP A O 1
ATOM 2814 N N . PRO A 1 367 ? 0.931 -4.912 -1.248 1.00 98.88 367 PRO A N 1
ATOM 2815 C CA . PRO A 1 367 ? 1.702 -6.040 -0.761 1.00 98.88 367 PRO A CA 1
ATOM 2816 C C . PRO A 1 367 ? 1.526 -7.215 -1.719 1.00 98.88 367 PRO A C 1
ATOM 2818 O O . PRO A 1 367 ? 0.434 -7.491 -2.193 1.00 98.88 367 PRO A O 1
ATOM 2821 N N . CYS A 1 368 ? 2.601 -7.947 -1.979 1.00 98.69 368 CYS A N 1
ATOM 2822 C CA . CYS A 1 368 ? 2.568 -9.122 -2.841 1.00 98.69 368 CYS A CA 1
ATOM 2823 C C . CYS A 1 368 ? 3.793 -10.013 -2.582 1.00 98.69 368 CYS A C 1
ATOM 2825 O O . CYS A 1 368 ? 4.627 -9.745 -1.712 1.00 98.69 368 CYS A O 1
ATOM 2827 N N . MET A 1 369 ? 3.912 -11.127 -3.307 1.00 98.38 369 MET A N 1
ATOM 2828 C CA . MET A 1 369 ? 5.131 -11.956 -3.342 1.00 98.38 369 MET A CA 1
ATOM 2829 C C . MET A 1 369 ? 5.581 -12.522 -1.981 1.00 98.38 369 MET A C 1
ATOM 2831 O O . MET A 1 369 ? 6.752 -12.840 -1.782 1.00 98.38 369 MET A O 1
ATOM 2835 N N . HIS A 1 370 ? 4.649 -12.668 -1.037 1.00 98.88 370 HIS A N 1
ATOM 2836 C CA . HIS A 1 370 ? 4.915 -13.235 0.281 1.00 98.88 370 HIS A CA 1
ATOM 2837 C C . HIS A 1 370 ? 5.215 -14.738 0.193 1.00 98.88 370 HIS A C 1
ATOM 2839 O O . HIS A 1 370 ? 4.564 -15.462 -0.570 1.00 98.88 370 HIS A O 1
ATOM 2845 N N . TYR A 1 371 ? 6.163 -15.228 0.996 1.00 98.88 371 TYR A N 1
ATOM 2846 C CA . TYR A 1 371 ? 6.418 -16.666 1.151 1.00 98.88 371 TYR A CA 1
ATOM 2847 C C . TYR A 1 371 ? 7.265 -16.996 2.378 1.00 98.88 371 TYR A C 1
ATOM 2849 O O . TYR A 1 371 ? 8.102 -16.210 2.808 1.00 98.88 371 TYR A O 1
ATOM 2857 N N . THR A 1 372 ? 7.114 -18.210 2.903 1.00 98.88 372 THR A N 1
ATOM 2858 C CA . THR A 1 372 ? 8.104 -18.796 3.812 1.00 98.88 372 THR A CA 1
ATOM 2859 C C . THR A 1 372 ? 9.167 -19.522 2.999 1.00 98.88 372 THR A C 1
ATOM 2861 O O . THR A 1 372 ? 8.845 -20.455 2.264 1.00 98.88 372 THR A O 1
ATOM 2864 N N . ASP A 1 373 ? 10.434 -19.126 3.126 1.00 98.50 373 ASP A N 1
ATOM 2865 C CA . ASP A 1 373 ? 11.542 -19.849 2.498 1.00 98.50 373 ASP A CA 1
ATOM 2866 C C . ASP A 1 373 ? 11.680 -21.231 3.164 1.00 98.50 373 ASP A C 1
ATOM 2868 O O . ASP A 1 373 ? 12.023 -21.308 4.348 1.00 98.50 373 ASP A O 1
ATOM 2872 N N . PRO A 1 374 ? 11.459 -22.344 2.440 1.00 95.44 374 PRO A N 1
ATOM 2873 C CA . PRO A 1 374 ? 11.494 -23.681 3.028 1.00 95.44 374 PRO A CA 1
ATOM 2874 C C . PRO A 1 374 ? 12.886 -24.081 3.537 1.00 95.44 374 PRO A C 1
ATOM 2876 O O . PRO A 1 374 ? 13.002 -25.013 4.334 1.00 95.44 374 PRO A O 1
ATOM 2879 N N . LYS A 1 375 ? 13.957 -23.417 3.082 1.00 96.69 375 LYS A N 1
ATOM 2880 C CA . LYS A 1 375 ? 15.328 -23.706 3.515 1.00 96.69 375 LYS A CA 1
ATOM 2881 C C . LYS A 1 375 ? 15.657 -23.060 4.857 1.00 96.69 375 LYS A C 1
ATOM 2883 O O . LYS A 1 375 ? 16.397 -23.648 5.644 1.00 96.69 375 LYS A O 1
ATOM 2888 N N . THR A 1 376 ? 15.178 -21.841 5.086 1.00 98.06 376 THR A N 1
ATOM 2889 C CA . THR A 1 376 ? 15.544 -21.039 6.263 1.00 98.06 376 THR A CA 1
ATOM 2890 C C . THR A 1 376 ? 14.414 -20.934 7.280 1.00 98.06 376 THR A C 1
ATOM 2892 O O . THR A 1 376 ? 14.683 -20.694 8.452 1.00 98.06 376 THR A O 1
ATOM 2895 N N . GLY A 1 377 ? 13.162 -21.115 6.863 1.00 98.44 377 GLY A N 1
ATOM 2896 C CA . GLY A 1 377 ? 11.972 -20.841 7.663 1.00 98.44 377 GLY A CA 1
ATOM 2897 C C . GLY A 1 377 ? 11.679 -19.346 7.841 1.00 98.44 377 GLY A C 1
ATOM 2898 O O . GLY A 1 377 ? 10.764 -19.017 8.594 1.00 98.44 377 GLY A O 1
ATOM 2899 N N . LEU A 1 378 ? 12.440 -18.449 7.198 1.00 98.69 378 LEU A N 1
ATOM 2900 C CA . LEU A 1 378 ? 12.171 -17.010 7.214 1.00 98.69 378 LEU A CA 1
ATOM 2901 C C . LEU A 1 378 ? 10.902 -16.703 6.427 1.00 98.69 378 LEU A C 1
ATOM 2903 O O . LEU A 1 378 ? 10.658 -17.299 5.375 1.00 98.69 378 LEU A O 1
ATOM 2907 N N . PHE A 1 379 ? 10.114 -15.755 6.922 1.00 98.94 379 PHE A N 1
ATOM 2908 C CA . PHE A 1 379 ? 8.973 -15.236 6.187 1.00 98.94 379 PHE A CA 1
ATOM 2909 C C . PHE A 1 379 ? 9.387 -13.983 5.417 1.00 98.94 379 PHE A C 1
ATOM 2911 O O . PHE A 1 379 ? 9.899 -13.026 5.996 1.00 98.94 379 PHE A O 1
ATOM 2918 N N . HIS A 1 380 ? 9.193 -14.012 4.105 1.00 98.88 380 HIS A N 1
ATOM 2919 C CA . HIS A 1 380 ? 9.428 -12.903 3.196 1.00 98.88 380 HIS A CA 1
ATOM 2920 C C . HIS A 1 380 ? 8.124 -12.139 2.988 1.00 98.88 380 HIS A C 1
ATOM 2922 O O . HIS A 1 380 ? 7.100 -12.735 2.649 1.00 98.88 380 HIS A O 1
ATOM 2928 N N . VAL A 1 381 ? 8.194 -10.821 3.143 1.00 98.88 381 VAL A N 1
ATOM 2929 C CA . VAL A 1 381 ? 7.123 -9.869 2.839 1.00 98.88 381 VAL A CA 1
ATOM 2930 C C . VAL A 1 381 ? 7.585 -9.031 1.653 1.00 98.88 381 VAL A C 1
ATOM 2932 O O . VAL A 1 381 ? 8.705 -8.524 1.662 1.00 98.88 381 VAL A O 1
ATOM 2935 N N . GLY A 1 382 ? 6.747 -8.903 0.630 1.00 98.81 382 GLY A N 1
ATOM 2936 C CA . GLY A 1 382 ? 7.023 -8.130 -0.580 1.00 98.81 382 GLY A CA 1
ATOM 2937 C C . GLY A 1 382 ? 5.942 -7.084 -0.828 1.00 98.81 382 GLY A C 1
ATOM 2938 O O . GLY A 1 382 ? 4.848 -7.182 -0.277 1.00 98.81 382 GLY A O 1
ATOM 2939 N N . TRP A 1 383 ? 6.256 -6.068 -1.619 1.00 98.81 383 TRP A N 1
ATOM 2940 C CA . TRP A 1 383 ? 5.329 -5.001 -1.988 1.00 98.81 383 TRP A CA 1
ATOM 2941 C C . TRP A 1 383 ? 5.788 -4.280 -3.254 1.00 98.81 383 TRP A C 1
ATOM 2943 O O . TRP A 1 383 ? 6.983 -4.275 -3.581 1.00 98.81 383 TRP A O 1
ATOM 2953 N N . LEU A 1 384 ? 4.860 -3.611 -3.935 1.00 98.69 384 LEU A N 1
ATOM 2954 C CA . LEU A 1 384 ? 5.183 -2.751 -5.067 1.00 98.69 384 LEU A CA 1
ATOM 2955 C C . LEU A 1 384 ? 5.955 -1.500 -4.622 1.00 98.69 384 LEU A C 1
ATOM 2957 O O . LEU A 1 384 ? 5.576 -0.800 -3.681 1.00 98.69 384 LEU A O 1
ATOM 2961 N N . HIS A 1 385 ? 7.055 -1.226 -5.323 1.00 96.38 385 HIS A N 1
ATOM 2962 C CA . HIS A 1 385 ? 7.933 -0.071 -5.130 1.00 96.38 385 HIS A CA 1
ATOM 2963 C C . HIS A 1 385 ? 8.738 0.177 -6.419 1.00 96.38 385 HIS A C 1
ATOM 2965 O O . HIS A 1 385 ? 9.886 -0.241 -6.518 1.00 96.38 385 HIS A O 1
ATOM 2971 N N . GLY A 1 386 ? 8.153 0.790 -7.459 1.00 83.56 386 GLY A N 1
ATOM 2972 C CA . GLY A 1 386 ? 8.842 1.002 -8.754 1.00 83.56 386 GLY A CA 1
ATOM 2973 C C . GLY A 1 386 ? 9.306 -0.299 -9.441 1.00 83.56 386 GLY A C 1
ATOM 2974 O O . GLY A 1 386 ? 10.387 -0.355 -10.025 1.00 83.56 386 GLY A O 1
ATOM 2975 N N . GLY A 1 387 ? 8.518 -1.361 -9.296 1.00 93.69 387 GLY A N 1
ATOM 2976 C CA . GLY A 1 387 ? 8.927 -2.765 -9.357 1.00 93.69 387 GLY A CA 1
ATOM 2977 C C . GLY A 1 387 ? 8.373 -3.459 -8.113 1.00 93.69 387 GLY A C 1
ATOM 2978 O O . GLY A 1 387 ? 7.374 -2.988 -7.570 1.00 93.69 387 GLY A O 1
ATOM 2979 N N . ALA A 1 388 ? 9.048 -4.485 -7.597 1.00 98.00 388 ALA A N 1
ATOM 2980 C CA . ALA A 1 388 ? 8.743 -5.015 -6.266 1.00 98.00 388 ALA A CA 1
ATOM 2981 C C . ALA A 1 388 ? 9.988 -5.082 -5.375 1.00 98.00 388 ALA A C 1
ATOM 2983 O O . ALA A 1 388 ? 11.083 -5.451 -5.813 1.00 98.00 388 ALA A O 1
ATOM 2984 N N . ALA A 1 389 ? 9.806 -4.696 -4.117 1.00 98.62 389 ALA A N 1
ATOM 2985 C CA . ALA A 1 389 ? 10.797 -4.733 -3.048 1.00 98.62 389 ALA A CA 1
ATOM 2986 C C . ALA A 1 389 ? 10.266 -5.582 -1.889 1.00 98.62 389 ALA A C 1
ATOM 2988 O O . ALA A 1 389 ? 9.113 -6.011 -1.895 1.00 98.62 389 ALA A O 1
ATOM 2989 N N . GLY A 1 390 ? 11.108 -5.869 -0.897 1.00 98.44 390 GLY A N 1
ATOM 2990 C CA . GLY A 1 390 ? 10.676 -6.690 0.225 1.00 98.44 390 GLY A CA 1
ATOM 2991 C C . GLY A 1 390 ? 11.646 -6.739 1.391 1.00 98.44 390 GLY A C 1
ATOM 2992 O O . GLY A 1 390 ? 12.761 -6.213 1.345 1.00 98.44 390 GLY A O 1
ATOM 2993 N N . ALA A 1 391 ? 11.205 -7.427 2.434 1.00 98.88 391 ALA A N 1
ATOM 2994 C CA . ALA A 1 391 ? 11.927 -7.665 3.669 1.00 98.88 391 ALA A CA 1
ATOM 2995 C C . ALA A 1 391 ? 11.699 -9.096 4.165 1.00 98.88 391 ALA A C 1
ATOM 2997 O O . ALA A 1 391 ? 10.800 -9.803 3.709 1.00 98.88 391 ALA A O 1
ATOM 2998 N N . THR A 1 392 ? 12.509 -9.516 5.129 1.00 98.88 392 THR A N 1
ATOM 2999 C CA . THR A 1 392 ? 12.325 -10.776 5.854 1.00 98.88 392 THR A CA 1
ATOM 3000 C C . THR A 1 392 ? 12.043 -10.531 7.318 1.00 98.88 392 THR A C 1
ATOM 3002 O O . THR A 1 392 ? 12.577 -9.592 7.905 1.00 98.88 392 THR A O 1
ATOM 3005 N N . THR A 1 393 ? 11.280 -11.430 7.921 1.00 98.88 393 THR A N 1
ATOM 3006 C CA . THR A 1 393 ? 11.086 -11.510 9.364 1.00 98.88 393 THR A CA 1
ATOM 3007 C C . THR A 1 393 ? 11.221 -12.954 9.831 1.00 98.88 393 THR A C 1
ATOM 3009 O O . THR A 1 393 ? 10.878 -13.906 9.121 1.00 98.88 393 THR A O 1
ATOM 3012 N N . ASP A 1 394 ? 11.750 -13.116 11.036 1.00 98.69 394 ASP A N 1
ATOM 3013 C CA . ASP A 1 394 ? 11.897 -14.401 11.706 1.00 98.69 394 ASP A CA 1
ATOM 3014 C C . ASP A 1 394 ? 11.006 -14.519 12.958 1.00 98.69 394 ASP A C 1
ATOM 3016 O O . ASP A 1 394 ? 11.063 -15.528 13.664 1.00 98.69 394 ASP A O 1
ATOM 3020 N N . ASP A 1 395 ? 10.220 -13.482 13.257 1.00 98.62 395 ASP A N 1
ATOM 3021 C CA . ASP A 1 395 ? 9.401 -13.347 14.463 1.00 98.62 395 ASP A CA 1
ATOM 3022 C C . ASP A 1 395 ? 8.038 -12.673 14.215 1.00 98.62 395 ASP A C 1
ATOM 3024 O O . ASP A 1 395 ? 7.227 -12.616 15.136 1.00 98.62 395 ASP A O 1
ATOM 3028 N N . LEU A 1 396 ? 7.768 -12.203 12.988 1.00 98.56 396 LEU A N 1
ATOM 3029 C CA . LEU A 1 396 ? 6.566 -11.455 12.590 1.00 98.56 396 LEU A CA 1
ATOM 3030 C C . LEU A 1 396 ? 6.397 -10.112 13.335 1.00 98.56 396 LEU A C 1
ATOM 3032 O O . LEU A 1 396 ? 5.307 -9.543 13.411 1.00 98.56 396 LEU A O 1
ATOM 3036 N N . VAL A 1 397 ? 7.488 -9.593 13.899 1.00 98.75 397 VAL A N 1
ATOM 3037 C CA . VAL A 1 397 ? 7.540 -8.350 14.675 1.00 98.75 397 VAL A CA 1
ATOM 3038 C C . VAL A 1 397 ? 8.555 -7.401 14.058 1.00 98.75 397 VAL A C 1
ATOM 3040 O O . VAL A 1 397 ? 8.206 -6.275 13.717 1.00 98.75 397 VAL A O 1
ATOM 3043 N N . THR A 1 398 ? 9.801 -7.843 13.917 1.00 98.81 398 THR A N 1
ATOM 3044 C CA . THR A 1 398 ? 10.890 -7.053 13.341 1.00 98.81 398 THR A CA 1
ATOM 3045 C C . THR A 1 398 ? 11.207 -7.519 11.929 1.00 98.81 398 THR A C 1
ATOM 3047 O O . THR A 1 398 ? 11.090 -8.703 11.601 1.00 98.81 398 THR A O 1
ATOM 3050 N N . TYR A 1 399 ? 11.567 -6.566 11.075 1.00 98.88 399 TYR A N 1
ATOM 3051 C CA . TYR A 1 399 ? 11.773 -6.776 9.650 1.00 98.88 399 TYR A CA 1
ATOM 3052 C C . TYR A 1 399 ? 13.150 -6.271 9.229 1.00 98.88 399 TYR A C 1
ATOM 3054 O O . TYR A 1 399 ? 13.661 -5.268 9.734 1.00 98.88 399 TYR A O 1
ATOM 3062 N N . HIS A 1 400 ? 13.728 -6.976 8.262 1.00 98.50 400 HIS A N 1
ATOM 3063 C CA . HIS A 1 400 ? 15.041 -6.701 7.694 1.00 98.50 400 HIS A CA 1
ATOM 3064 C C . HIS A 1 400 ? 14.901 -6.498 6.190 1.00 98.50 400 HIS A C 1
ATOM 3066 O O . HIS A 1 400 ? 14.441 -7.407 5.495 1.00 98.50 400 HIS A O 1
ATOM 3072 N N . ASP A 1 401 ? 15.279 -5.322 5.684 1.00 98.44 401 ASP A N 1
ATOM 3073 C CA . ASP A 1 401 ? 15.242 -5.034 4.248 1.00 98.44 401 ASP A CA 1
ATOM 3074 C C . ASP A 1 401 ? 16.075 -6.069 3.475 1.00 98.44 401 ASP A C 1
ATOM 3076 O O . ASP A 1 401 ? 17.237 -6.324 3.806 1.00 98.44 401 ASP A O 1
ATOM 3080 N N . LEU A 1 402 ? 15.502 -6.658 2.417 1.00 96.62 402 LEU A N 1
ATOM 3081 C CA . LEU A 1 402 ? 16.222 -7.642 1.601 1.00 96.62 402 LEU A CA 1
ATOM 3082 C C . LEU A 1 402 ? 17.443 -7.007 0.940 1.00 96.62 402 LEU A C 1
ATOM 3084 O O . LEU A 1 402 ? 18.529 -7.585 0.954 1.00 96.62 402 LEU A O 1
ATOM 3088 N N . ASN A 1 403 ? 17.283 -5.804 0.391 1.00 95.69 403 ASN A N 1
ATOM 3089 C CA . ASN A 1 403 ? 18.332 -5.081 -0.315 1.00 95.69 403 ASN A CA 1
ATOM 3090 C C . ASN A 1 403 ? 18.633 -3.727 0.340 1.00 95.69 403 ASN A C 1
ATOM 3092 O O . ASN A 1 403 ? 17.749 -3.130 0.958 1.00 95.69 403 ASN A O 1
ATOM 3096 N N . PRO A 1 404 ? 19.866 -3.203 0.182 1.00 89.44 404 PRO A N 1
ATOM 3097 C CA . PRO A 1 404 ? 20.231 -1.895 0.711 1.00 89.44 404 PRO A CA 1
ATOM 3098 C C . PRO A 1 404 ? 19.246 -0.809 0.274 1.00 89.44 404 PRO A C 1
ATOM 3100 O O . PRO A 1 404 ? 18.838 -0.762 -0.890 1.00 89.44 404 PRO A O 1
ATOM 3103 N N . ASN A 1 405 ? 18.882 0.064 1.214 1.00 86.12 405 ASN A N 1
ATOM 3104 C CA . ASN A 1 405 ? 17.940 1.167 1.006 1.00 86.12 405 ASN A CA 1
ATOM 3105 C C . ASN A 1 405 ? 16.553 0.730 0.491 1.00 86.12 405 ASN A C 1
ATOM 3107 O O . ASN A 1 405 ? 15.852 1.541 -0.104 1.00 86.12 405 ASN A O 1
ATOM 3111 N N . GLY A 1 406 ? 16.151 -0.529 0.711 1.00 89.12 406 GLY A N 1
ATOM 3112 C CA . GLY A 1 406 ? 14.858 -1.044 0.252 1.00 89.12 406 GLY A CA 1
ATOM 3113 C C . GLY A 1 406 ? 14.768 -1.210 -1.267 1.00 89.12 406 GLY A C 1
ATOM 3114 O O . GLY A 1 406 ? 13.671 -1.185 -1.816 1.00 89.12 406 GLY A O 1
ATOM 3115 N N . SER A 1 407 ? 15.912 -1.356 -1.947 1.00 93.56 407 SER A N 1
ATOM 3116 C CA . SER A 1 407 ? 15.955 -1.513 -3.406 1.00 93.56 407 SER A CA 1
ATOM 3117 C C . SER A 1 407 ? 15.163 -2.740 -3.874 1.00 93.56 407 SER A C 1
ATOM 3119 O O . SER A 1 407 ? 15.094 -3.769 -3.194 1.00 93.56 407 SER A O 1
ATOM 3121 N N . GLN A 1 408 ? 14.597 -2.643 -5.070 1.00 97.50 408 GLN A N 1
ATOM 3122 C CA . GLN A 1 408 ? 13.759 -3.672 -5.674 1.00 97.50 408 GLN A CA 1
ATOM 3123 C C . GLN A 1 408 ? 14.523 -4.987 -5.885 1.00 97.50 408 GLN A C 1
ATOM 3125 O O . GLN A 1 408 ? 15.703 -4.979 -6.234 1.00 97.50 408 GLN A O 1
ATOM 3130 N N . PHE A 1 409 ? 13.840 -6.121 -5.717 1.00 98.00 409 PHE A N 1
ATOM 3131 C CA . PHE A 1 409 ? 14.351 -7.445 -6.097 1.00 98.00 409 PHE A CA 1
ATOM 3132 C C . PHE A 1 409 ? 13.908 -7.860 -7.513 1.00 98.00 409 PHE A C 1
ATOM 3134 O O . PHE A 1 409 ? 14.407 -8.850 -8.052 1.00 98.00 409 PHE A O 1
ATOM 3141 N N . ILE A 1 410 ? 12.962 -7.125 -8.113 1.00 98.44 410 ILE A N 1
ATOM 3142 C CA . ILE A 1 410 ? 12.537 -7.243 -9.514 1.00 98.44 410 ILE A CA 1
ATOM 3143 C C . ILE A 1 410 ? 12.030 -5.882 -10.016 1.00 98.44 410 ILE A C 1
ATOM 3145 O O . ILE A 1 410 ? 11.334 -5.162 -9.304 1.00 98.44 410 ILE A O 1
ATOM 3149 N N . VAL A 1 411 ? 12.389 -5.518 -11.248 1.00 97.31 411 VAL A N 1
ATOM 3150 C CA . VAL A 1 411 ? 12.046 -4.231 -11.884 1.00 97.31 411 VAL A CA 1
ATOM 3151 C C . VAL A 1 411 ? 11.553 -4.449 -13.310 1.00 97.31 411 VAL A C 1
ATOM 3153 O O . VAL A 1 411 ? 11.834 -5.492 -13.898 1.00 97.31 411 VAL A O 1
ATOM 3156 N N . ALA A 1 412 ? 10.853 -3.472 -13.883 1.00 93.19 412 ALA A N 1
ATOM 3157 C CA . ALA A 1 412 ? 10.450 -3.476 -15.292 1.00 93.19 412 ALA A CA 1
ATOM 3158 C C . ALA A 1 412 ? 11.647 -3.316 -16.256 1.00 93.19 412 ALA A C 1
ATOM 3160 O O . ALA A 1 412 ? 12.790 -3.129 -15.835 1.00 93.19 412 ALA A O 1
ATOM 3161 N N . GLY A 1 413 ? 11.382 -3.404 -17.560 1.00 91.00 413 GLY A N 1
ATOM 3162 C CA . GLY A 1 413 ? 12.376 -3.257 -18.632 1.00 91.00 413 GLY A CA 1
ATOM 3163 C C . GLY A 1 413 ? 12.878 -4.580 -19.216 1.00 91.00 413 GLY A C 1
ATOM 3164 O O . GLY A 1 413 ? 13.847 -4.587 -19.974 1.00 91.00 413 GLY A O 1
ATOM 3165 N N . GLY A 1 414 ? 12.251 -5.706 -18.862 1.00 88.75 414 GLY A N 1
ATOM 3166 C CA . GLY A 1 414 ? 12.484 -6.978 -19.542 1.00 88.75 414 GLY A CA 1
ATOM 3167 C C . GLY A 1 414 ? 11.675 -7.086 -20.835 1.00 88.75 414 GLY A C 1
ATOM 3168 O O . GLY A 1 414 ? 10.929 -6.185 -21.205 1.00 88.75 414 GLY A O 1
ATOM 3169 N N . VAL A 1 415 ? 11.815 -8.221 -21.525 1.00 94.56 415 VAL A N 1
ATOM 3170 C CA . VAL A 1 415 ? 11.092 -8.479 -22.783 1.00 94.56 415 VAL A CA 1
ATOM 3171 C C . VAL A 1 415 ? 9.579 -8.593 -22.556 1.00 94.56 415 VAL A C 1
ATOM 3173 O O . VAL A 1 415 ? 8.812 -8.086 -23.366 1.00 94.56 415 VAL A O 1
ATOM 3176 N N . ASN A 1 416 ? 9.156 -9.236 -21.461 1.00 95.94 416 ASN A N 1
ATOM 3177 C CA . ASN A 1 416 ? 7.737 -9.487 -21.170 1.00 95.94 416 ASN A CA 1
ATOM 3178 C C . ASN A 1 416 ? 7.079 -8.337 -20.383 1.00 95.94 416 ASN A C 1
ATOM 3180 O O . ASN A 1 416 ? 5.865 -8.165 -20.424 1.00 95.94 416 ASN A O 1
ATOM 3184 N N . ASP A 1 417 ? 7.878 -7.562 -19.649 1.00 97.12 417 ASP A N 1
ATOM 3185 C CA . ASP A 1 417 ? 7.472 -6.458 -18.772 1.00 97.12 417 ASP A CA 1
ATOM 3186 C C . ASP A 1 417 ? 8.241 -5.159 -19.087 1.00 97.12 417 ASP A C 1
ATOM 3188 O O . ASP A 1 417 ? 8.888 -4.581 -18.203 1.00 97.12 417 ASP A O 1
ATOM 3192 N N . PRO A 1 418 ? 8.227 -4.681 -20.345 1.00 93.38 418 PRO A N 1
ATOM 3193 C CA . PRO A 1 418 ? 8.991 -3.501 -20.735 1.00 93.38 418 PRO A CA 1
ATOM 3194 C C . PRO A 1 418 ? 8.506 -2.223 -20.038 1.00 93.38 418 PRO A C 1
ATOM 3196 O O . PRO A 1 418 ? 9.283 -1.277 -19.924 1.00 93.38 418 PRO A O 1
ATOM 3199 N N . ILE A 1 419 ? 7.251 -2.191 -19.572 1.00 96.12 419 ILE A N 1
ATOM 3200 C CA . ILE A 1 419 ? 6.620 -1.001 -18.991 1.00 96.12 419 ILE A CA 1
ATOM 3201 C C . ILE A 1 419 ? 6.523 -1.085 -17.468 1.00 96.12 419 ILE A C 1
ATOM 3203 O O . ILE A 1 419 ? 6.966 -0.164 -16.785 1.00 96.12 419 ILE A O 1
ATOM 3207 N N . ALA A 1 420 ? 5.954 -2.167 -16.928 1.00 95.00 420 ALA A N 1
ATOM 3208 C CA . ALA A 1 420 ? 5.738 -2.300 -15.489 1.00 95.00 420 ALA A CA 1
ATOM 3209 C C . ALA A 1 420 ? 5.778 -3.759 -15.010 1.00 95.00 420 ALA A C 1
ATOM 3211 O O . ALA A 1 420 ? 5.522 -4.700 -15.763 1.00 95.00 420 ALA A O 1
ATOM 3212 N N . VAL A 1 421 ? 6.093 -3.915 -13.725 1.00 98.38 421 VAL A N 1
ATOM 3213 C CA . VAL A 1 421 ? 5.918 -5.151 -12.958 1.00 98.38 421 VAL A CA 1
ATOM 3214 C C . VAL A 1 421 ? 4.774 -4.893 -11.991 1.00 98.38 421 VAL A C 1
ATOM 3216 O O . VAL A 1 421 ? 4.881 -3.994 -11.159 1.00 98.38 421 VAL A O 1
ATOM 3219 N N . PHE A 1 422 ? 3.689 -5.638 -12.155 1.00 98.75 422 PHE A N 1
ATOM 3220 C CA . PHE A 1 422 ? 2.542 -5.644 -11.249 1.00 98.75 422 PHE A CA 1
ATOM 3221 C C . PHE A 1 422 ? 2.669 -6.821 -10.274 1.00 98.75 422 PHE A C 1
ATOM 3223 O O . PHE A 1 422 ? 3.708 -7.493 -10.222 1.00 98.75 422 PHE A O 1
ATOM 3230 N N . ASP A 1 423 ? 1.622 -7.056 -9.492 1.00 98.75 423 ASP A N 1
ATOM 3231 C CA . ASP A 1 423 ? 1.597 -8.079 -8.462 1.00 98.75 423 ASP A CA 1
ATOM 3232 C C . ASP A 1 423 ? 1.919 -9.479 -8.970 1.00 98.75 423 ASP A C 1
ATOM 3234 O O . ASP A 1 423 ? 1.750 -9.850 -10.138 1.00 98.75 423 ASP A O 1
ATOM 3238 N N . GLY A 1 424 ? 2.384 -10.283 -8.024 1.00 98.75 424 GLY A N 1
ATOM 3239 C CA . GLY A 1 424 ? 2.612 -11.696 -8.208 1.00 98.75 424 GLY A CA 1
ATOM 3240 C C . GLY A 1 424 ? 2.673 -12.432 -6.885 1.00 98.75 424 GLY A C 1
ATOM 3241 O O . GLY A 1 424 ? 2.709 -11.846 -5.800 1.00 98.75 424 GLY A O 1
ATOM 3242 N N . SER A 1 425 ? 2.727 -13.749 -6.972 1.00 98.88 425 SER A N 1
ATOM 3243 C CA . SER A 1 425 ? 2.781 -14.632 -5.817 1.00 98.88 425 SER A CA 1
ATOM 3244 C C . SER A 1 425 ? 3.831 -15.718 -6.011 1.00 98.88 425 SER A C 1
ATOM 3246 O O . SER A 1 425 ? 4.206 -16.089 -7.125 1.00 98.88 425 SER A O 1
ATOM 3248 N N . VAL A 1 426 ? 4.366 -16.197 -4.890 1.00 98.94 426 VAL A N 1
ATOM 3249 C CA . VAL A 1 426 ? 5.525 -17.087 -4.893 1.00 98.94 426 VAL A CA 1
ATOM 3250 C C . VAL A 1 426 ? 5.104 -18.520 -4.585 1.00 98.94 426 VAL A C 1
ATOM 3252 O O . VAL A 1 426 ? 4.416 -18.791 -3.595 1.00 98.94 426 VAL A O 1
ATOM 3255 N N . ILE A 1 427 ? 5.571 -19.439 -5.424 1.00 98.81 427 ILE A N 1
ATOM 3256 C CA . ILE A 1 427 ? 5.656 -20.877 -5.179 1.00 98.81 427 ILE A CA 1
ATOM 3257 C C . ILE A 1 427 ? 6.966 -21.104 -4.407 1.00 98.81 427 ILE A C 1
ATOM 3259 O O . ILE A 1 427 ? 8.042 -20.970 -5.000 1.00 98.81 427 ILE A O 1
ATOM 3263 N N . PRO A 1 428 ? 6.941 -21.428 -3.097 1.00 98.44 428 PRO A N 1
ATOM 3264 C CA . PRO A 1 428 ? 8.163 -21.450 -2.283 1.00 98.44 428 PRO A CA 1
ATOM 3265 C C . PRO A 1 428 ? 9.186 -22.501 -2.736 1.00 98.44 428 PRO A C 1
ATOM 3267 O O . PRO A 1 428 ? 10.392 -22.321 -2.576 1.00 98.44 428 PRO A O 1
ATOM 3270 N N . LYS A 1 429 ? 8.695 -23.602 -3.317 1.00 97.75 429 LYS A N 1
ATOM 3271 C CA . LYS A 1 429 ? 9.493 -24.709 -3.849 1.00 97.75 429 LYS A CA 1
ATOM 3272 C C . LYS A 1 429 ? 9.074 -25.011 -5.290 1.00 97.75 429 LYS A C 1
ATOM 3274 O O . LYS A 1 429 ? 8.437 -26.028 -5.551 1.00 97.75 429 LYS A O 1
ATOM 3279 N N . GLY A 1 430 ? 9.389 -24.085 -6.189 1.00 97.75 430 GLY A N 1
ATOM 3280 C CA . GLY A 1 430 ? 9.100 -24.183 -7.617 1.00 97.75 430 GLY A CA 1
ATOM 3281 C C . GLY A 1 430 ? 10.280 -24.743 -8.412 1.00 97.75 430 GLY A C 1
ATOM 3282 O O . GLY A 1 430 ? 10.865 -25.763 -8.036 1.00 97.75 430 GLY A O 1
ATOM 3283 N N . ILE A 1 431 ? 10.634 -24.059 -9.501 1.00 97.94 431 ILE A N 1
ATOM 3284 C CA . ILE A 1 431 ? 11.722 -24.418 -10.422 1.00 97.94 431 ILE A CA 1
ATOM 3285 C C . ILE A 1 431 ? 13.029 -24.590 -9.640 1.00 97.94 431 ILE A C 1
ATOM 3287 O O . ILE A 1 431 ? 13.354 -23.791 -8.762 1.00 97.94 431 ILE A O 1
ATOM 3291 N N . ASP A 1 432 ? 13.752 -25.681 -9.903 1.00 96.31 432 ASP A N 1
ATOM 3292 C CA . ASP A 1 432 ? 14.974 -26.083 -9.185 1.00 96.31 432 ASP A CA 1
ATOM 3293 C C . ASP A 1 432 ? 14.816 -26.209 -7.652 1.00 96.31 432 ASP A C 1
ATOM 3295 O O . ASP A 1 432 ? 15.790 -26.152 -6.889 1.00 96.31 432 ASP A O 1
ATOM 3299 N N . GLY A 1 433 ? 13.578 -26.372 -7.172 1.00 96.25 433 GLY A N 1
ATOM 3300 C CA . GLY A 1 433 ? 13.244 -26.359 -5.749 1.00 96.25 433 GLY A CA 1
ATOM 3301 C C . GLY A 1 433 ? 13.455 -24.994 -5.087 1.00 96.25 433 GLY A C 1
ATOM 3302 O O . GLY A 1 433 ? 13.736 -24.948 -3.887 1.00 96.25 433 GLY A O 1
ATOM 3303 N N . LYS A 1 434 ? 13.376 -23.902 -5.856 1.00 98.12 434 LYS A N 1
ATOM 3304 C CA . LYS A 1 434 ? 13.609 -22.518 -5.420 1.00 98.12 434 LYS A CA 1
ATOM 3305 C C . LYS A 1 434 ? 12.319 -21.695 -5.373 1.00 98.12 434 LYS A C 1
ATOM 3307 O O . LYS A 1 434 ? 11.358 -22.043 -6.066 1.00 98.12 434 LYS A O 1
ATOM 3312 N N . PRO A 1 435 ? 12.306 -20.575 -4.626 1.00 98.75 435 PRO A N 1
ATOM 3313 C CA . PRO A 1 435 ? 11.218 -19.609 -4.698 1.00 98.75 435 PRO A CA 1
ATOM 3314 C C . PRO A 1 435 ? 11.013 -19.143 -6.142 1.00 98.75 435 PRO A C 1
ATOM 3316 O O . PRO A 1 435 ? 11.911 -18.558 -6.752 1.00 98.75 435 PRO A O 1
ATOM 3319 N N . THR A 1 436 ? 9.838 -19.441 -6.689 1.00 98.88 436 THR A N 1
ATOM 3320 C CA . THR A 1 436 ? 9.446 -19.116 -8.063 1.00 98.88 436 THR A CA 1
ATOM 3321 C C . THR A 1 436 ? 8.262 -18.165 -8.019 1.00 98.88 436 THR A C 1
ATOM 3323 O O . THR A 1 436 ? 7.200 -18.514 -7.512 1.00 98.88 436 THR A O 1
ATOM 3326 N N . LEU A 1 437 ? 8.467 -16.954 -8.514 1.00 98.88 437 LEU A N 1
ATOM 3327 C CA . LEU A 1 437 ? 7.467 -15.906 -8.640 1.00 98.88 437 LEU A CA 1
ATOM 3328 C C . LEU A 1 437 ? 6.703 -16.085 -9.953 1.00 98.88 437 LEU A C 1
ATOM 3330 O O . LEU A 1 437 ? 7.325 -16.084 -11.015 1.00 98.88 437 LEU A O 1
ATOM 3334 N N . LEU A 1 438 ? 5.378 -16.179 -9.871 1.00 98.94 438 LEU A N 1
ATOM 3335 C CA . LEU A 1 438 ? 4.465 -15.935 -10.987 1.00 98.94 438 LEU A CA 1
ATOM 3336 C C . LEU A 1 438 ? 3.904 -14.520 -10.809 1.00 98.94 438 LEU A C 1
ATOM 3338 O O . LEU A 1 438 ? 3.344 -14.230 -9.754 1.00 98.94 438 LEU A O 1
ATOM 3342 N N . TYR A 1 439 ? 4.092 -13.637 -11.788 1.00 98.94 439 TYR A N 1
ATOM 3343 C CA . TYR A 1 439 ? 3.723 -12.220 -11.673 1.00 98.94 439 TYR A CA 1
ATOM 3344 C C . TYR A 1 439 ? 3.154 -11.652 -12.968 1.00 98.94 439 TYR A C 1
ATOM 3346 O O . TYR A 1 439 ? 3.434 -12.165 -14.055 1.00 98.94 439 TYR A O 1
ATOM 3354 N N . THR A 1 440 ? 2.419 -10.549 -12.842 1.00 98.94 440 THR A N 1
ATOM 3355 C CA . THR A 1 440 ? 1.894 -9.810 -13.988 1.00 98.94 440 THR A CA 1
ATOM 3356 C C . THR A 1 440 ? 2.991 -8.952 -14.621 1.00 98.94 440 THR A C 1
ATOM 3358 O O . THR A 1 440 ? 3.463 -7.964 -14.052 1.00 98.94 440 THR A O 1
ATOM 3361 N N . SER A 1 441 ? 3.392 -9.324 -15.831 1.00 98.75 441 SER A N 1
ATOM 3362 C CA . SER A 1 441 ? 4.322 -8.592 -16.684 1.00 98.75 441 SER A CA 1
ATOM 3363 C C . SER A 1 441 ? 3.570 -7.682 -17.661 1.00 98.75 441 SER A C 1
ATOM 3365 O O . SER A 1 441 ? 2.789 -8.171 -18.485 1.00 98.75 441 SER A O 1
ATOM 3367 N N . VAL A 1 442 ? 3.805 -6.365 -17.567 1.00 98.50 442 VAL A N 1
ATOM 3368 C CA . VAL A 1 442 ? 3.021 -5.343 -18.280 1.00 98.50 442 VAL A CA 1
ATOM 3369 C C . VAL A 1 442 ? 3.766 -4.777 -19.488 1.00 98.50 442 VAL A C 1
ATOM 3371 O O . VAL A 1 442 ? 4.891 -4.276 -19.372 1.00 98.50 442 VAL A O 1
ATOM 3374 N N . SER A 1 443 ? 3.096 -4.799 -20.643 1.00 97.12 443 SER A N 1
ATOM 3375 C CA . SER A 1 443 ? 3.627 -4.328 -21.931 1.00 97.12 443 SER A CA 1
ATOM 3376 C C . SER A 1 443 ? 2.941 -3.079 -22.494 1.00 97.12 443 SER A C 1
ATOM 3378 O O . SER A 1 443 ? 3.538 -2.393 -23.323 1.00 97.12 443 SER A O 1
ATOM 3380 N N . TYR A 1 444 ? 1.724 -2.749 -22.048 1.00 95.00 444 TYR A N 1
ATOM 3381 C CA . TYR A 1 444 ? 0.969 -1.583 -22.523 1.00 95.00 444 TYR A CA 1
ATOM 3382 C C . TYR A 1 444 ? 0.207 -0.907 -21.375 1.00 95.00 444 TYR A C 1
ATOM 3384 O O . TYR A 1 444 ? -0.269 -1.585 -20.471 1.00 95.00 444 TYR A O 1
ATOM 3392 N N . LEU A 1 445 ? 0.077 0.420 -21.445 1.00 95.31 445 LEU A N 1
ATOM 3393 C CA . LEU A 1 445 ? -0.720 1.275 -20.556 1.00 95.31 445 LEU A CA 1
ATOM 3394 C C . LEU A 1 445 ? -1.490 2.315 -21.403 1.00 95.31 445 LEU A C 1
ATOM 3396 O O . LEU A 1 445 ? -1.023 2.620 -22.508 1.00 95.31 445 LEU A O 1
ATOM 3400 N N . PRO A 1 446 ? -2.605 2.896 -20.909 1.00 96.81 446 PRO A N 1
ATOM 3401 C CA . PRO A 1 446 ? -3.245 2.654 -19.606 1.00 96.81 446 PRO A CA 1
ATOM 3402 C C . PRO A 1 446 ? -3.981 1.304 -19.527 1.00 96.81 446 PRO A C 1
ATOM 3404 O O . PRO A 1 446 ? -4.331 0.712 -20.548 1.00 96.81 446 PRO A O 1
ATOM 3407 N N . ILE A 1 447 ? -4.202 0.818 -18.302 1.00 97.31 447 ILE A N 1
ATOM 3408 C CA . ILE A 1 447 ? -5.030 -0.357 -17.991 1.00 97.31 447 ILE A CA 1
ATOM 3409 C C . ILE A 1 447 ? -6.021 0.065 -16.913 1.00 97.31 447 ILE A C 1
ATOM 3411 O O . ILE A 1 447 ? -5.601 0.416 -15.812 1.00 97.31 447 ILE A O 1
ATOM 3415 N N . GLN A 1 448 ? -7.316 0.046 -17.224 1.00 97.50 448 GLN A N 1
ATOM 3416 C CA . GLN A 1 448 ? -8.369 0.377 -16.267 1.00 97.50 448 GLN A CA 1
ATOM 3417 C C . GLN A 1 448 ? -9.727 -0.153 -16.782 1.00 97.50 448 GLN A C 1
ATOM 3419 O O . GLN A 1 448 ? -9.958 -0.182 -17.989 1.00 97.50 448 GLN A O 1
ATOM 3424 N N . TRP A 1 449 ? -10.622 -0.588 -15.888 1.00 97.62 449 TRP A N 1
ATOM 3425 C CA . TRP A 1 449 ? -11.862 -1.309 -16.240 1.00 97.62 449 TRP A CA 1
ATOM 3426 C C . TRP A 1 449 ? -12.923 -0.491 -17.007 1.00 97.62 449 TRP A C 1
ATOM 3428 O O . TRP A 1 449 ? -13.833 -1.051 -17.617 1.00 97.62 449 TRP A O 1
ATOM 3438 N N . THR A 1 450 ? -12.838 0.836 -16.974 1.00 96.12 450 THR A N 1
ATOM 3439 C CA . THR A 1 450 ? -13.768 1.773 -17.631 1.00 96.12 450 THR A CA 1
ATOM 3440 C C . THR A 1 450 ? -13.408 2.048 -19.092 1.00 96.12 450 THR A C 1
ATOM 3442 O O . THR A 1 450 ? -14.202 2.662 -19.807 1.00 96.12 450 THR A O 1
ATOM 3445 N N . ILE A 1 451 ? -12.229 1.616 -19.548 1.00 96.38 451 ILE A N 1
ATOM 3446 C CA . ILE A 1 451 ? -11.732 1.852 -20.907 1.00 96.38 451 ILE A CA 1
ATOM 3447 C C . ILE A 1 451 ? -11.530 0.530 -21.661 1.00 96.38 451 ILE A C 1
ATOM 3449 O O . ILE A 1 451 ? -11.406 -0.526 -21.044 1.00 96.38 451 ILE A O 1
ATOM 3453 N N . PRO A 1 452 ? -11.481 0.552 -23.006 1.00 96.69 452 PRO A N 1
ATOM 3454 C CA . PRO A 1 452 ? -11.198 -0.648 -23.781 1.00 96.69 452 PRO A CA 1
ATOM 3455 C C . PRO A 1 452 ? -9.846 -1.271 -23.421 1.00 96.69 452 PRO A C 1
ATOM 3457 O O . PRO A 1 452 ? -8.810 -0.606 -23.437 1.00 96.69 452 PRO A O 1
ATOM 3460 N N . TYR A 1 453 ? -9.853 -2.577 -23.174 1.00 97.31 453 TYR A N 1
ATOM 3461 C CA . TYR A 1 453 ? -8.650 -3.326 -22.845 1.00 97.31 453 TYR A CA 1
ATOM 3462 C C . TYR A 1 453 ? -7.709 -3.479 -24.044 1.00 97.31 453 TYR A C 1
ATOM 3464 O O . TYR A 1 453 ? -8.097 -3.948 -25.120 1.00 97.31 453 TYR A O 1
ATOM 3472 N N . THR A 1 454 ? -6.433 -3.138 -23.856 1.00 97.31 454 THR A N 1
ATOM 3473 C CA . THR A 1 454 ? -5.403 -3.366 -24.877 1.00 97.31 454 THR A CA 1
ATOM 3474 C C . THR A 1 454 ? -4.904 -4.803 -24.787 1.00 97.31 454 THR A C 1
ATOM 3476 O O . THR A 1 454 ? -4.225 -5.179 -23.841 1.00 97.31 454 THR A O 1
ATOM 3479 N N . ARG A 1 455 ? -5.207 -5.632 -25.791 1.00 92.62 455 ARG A N 1
ATOM 3480 C CA . ARG A 1 455 ? -4.792 -7.044 -25.802 1.00 92.62 455 ARG A CA 1
ATOM 3481 C C . ARG A 1 455 ? -3.277 -7.197 -25.610 1.00 92.62 455 ARG A C 1
ATOM 3483 O O . ARG A 1 455 ? -2.498 -6.650 -26.383 1.00 92.62 455 ARG A O 1
ATOM 3490 N N . GLY A 1 456 ? -2.886 -8.026 -24.642 1.00 93.50 456 GLY A N 1
ATOM 3491 C CA . GLY A 1 456 ? -1.482 -8.266 -24.303 1.00 93.50 456 GLY A CA 1
ATOM 3492 C C . GLY A 1 456 ? -0.864 -7.181 -23.418 1.00 93.50 456 GLY A C 1
ATOM 3493 O O . GLY A 1 456 ? 0.351 -7.192 -23.239 1.00 93.50 456 GLY A O 1
ATOM 3494 N N . SER A 1 457 ? -1.663 -6.250 -22.877 1.00 97.38 457 SER A N 1
ATOM 3495 C CA . SER A 1 457 ? -1.205 -5.305 -21.855 1.00 97.38 457 SER A CA 1
ATOM 3496 C C . SER A 1 457 ? -0.692 -6.035 -20.620 1.00 97.38 457 SER A C 1
ATOM 3498 O O . SER A 1 457 ? 0.409 -5.721 -20.179 1.00 97.38 457 SER A O 1
ATOM 3500 N N . GLU A 1 458 ? -1.423 -7.040 -20.132 1.00 98.75 458 GLU A N 1
ATOM 3501 C CA . GLU A 1 458 ? -1.049 -7.869 -18.984 1.00 98.75 458 GLU A CA 1
ATOM 3502 C C . GLU A 1 458 ? -0.826 -9.325 -19.418 1.00 98.75 458 GLU A C 1
ATOM 3504 O O . GLU A 1 458 ? -1.639 -9.935 -20.118 1.00 98.75 458 GLU A O 1
ATOM 3509 N N . THR A 1 459 ? 0.306 -9.888 -19.003 1.00 98.81 459 THR A N 1
ATOM 3510 C CA . THR A 1 459 ? 0.691 -11.292 -19.216 1.00 98.81 459 THR A CA 1
ATOM 3511 C C . THR A 1 459 ? 1.254 -11.868 -17.918 1.00 98.81 459 THR A C 1
ATOM 3513 O O . THR A 1 459 ? 1.665 -11.094 -17.064 1.00 98.81 459 THR A O 1
ATOM 3516 N N . GLN A 1 460 ? 1.311 -13.194 -17.745 1.00 98.88 460 GLN A N 1
ATOM 3517 C CA . GLN A 1 460 ? 1.850 -13.799 -16.513 1.00 98.88 460 GLN A CA 1
ATOM 3518 C C . GLN A 1 460 ? 3.213 -14.446 -16.765 1.00 98.88 460 GLN A C 1
ATOM 3520 O O . GLN A 1 460 ? 3.314 -15.426 -17.511 1.00 98.88 460 GLN A O 1
ATOM 3525 N N . SER A 1 461 ? 4.262 -13.905 -16.151 1.00 98.88 461 SER A N 1
ATOM 3526 C CA . SER A 1 461 ? 5.657 -14.326 -16.325 1.00 98.88 461 SER A CA 1
ATOM 3527 C C . SER A 1 461 ? 6.225 -14.996 -15.079 1.00 98.88 461 SER A C 1
ATOM 3529 O O . SER A 1 461 ? 5.722 -14.829 -13.971 1.00 98.88 461 SER A O 1
ATOM 3531 N N . LEU A 1 462 ? 7.306 -15.754 -15.275 1.00 98.88 462 LEU A N 1
ATOM 3532 C CA . LEU A 1 462 ? 8.017 -16.456 -14.211 1.00 98.88 462 LEU A CA 1
ATOM 3533 C C . LEU A 1 462 ? 9.373 -15.808 -13.922 1.00 98.88 462 LEU A C 1
ATOM 3535 O O . LEU A 1 462 ? 10.122 -15.452 -14.838 1.00 98.88 462 LEU A O 1
ATOM 3539 N N . ALA A 1 463 ? 9.722 -15.727 -12.643 1.00 98.81 463 ALA A N 1
ATOM 3540 C CA . ALA A 1 463 ? 11.054 -15.373 -12.172 1.00 98.81 463 ALA A CA 1
ATOM 3541 C C . ALA A 1 463 ? 11.462 -16.268 -10.995 1.00 98.81 463 ALA A C 1
ATOM 3543 O O . ALA A 1 463 ? 10.617 -16.707 -10.222 1.00 98.81 463 ALA A O 1
ATOM 3544 N N . VAL A 1 464 ? 12.754 -16.548 -10.835 1.00 98.81 464 VAL A N 1
ATOM 3545 C CA . VAL A 1 464 ? 13.258 -17.471 -9.805 1.00 98.81 464 VAL A CA 1
ATOM 3546 C C . VAL A 1 464 ? 14.313 -16.781 -8.956 1.00 98.81 464 VAL A C 1
ATOM 3548 O O . VAL A 1 464 ? 15.219 -16.138 -9.490 1.00 98.81 464 VAL A O 1
ATOM 3551 N N . SER A 1 465 ? 14.221 -16.930 -7.635 1.00 98.62 465 SER A N 1
ATOM 3552 C CA . SER A 1 465 ? 15.257 -16.439 -6.728 1.00 98.62 465 SER A CA 1
ATOM 3553 C C . SER A 1 465 ? 16.271 -17.521 -6.373 1.00 98.62 465 SER A C 1
ATOM 3555 O O . SER A 1 465 ? 15.934 -18.593 -5.866 1.00 98.62 465 SER A O 1
ATOM 3557 N N . TYR A 1 466 ? 17.549 -17.211 -6.588 1.00 97.50 466 TYR A N 1
ATOM 3558 C CA . TYR A 1 466 ? 18.673 -18.103 -6.285 1.00 97.50 466 TYR A CA 1
ATOM 3559 C C . TYR A 1 466 ? 19.518 -17.631 -5.094 1.00 97.50 466 TYR A C 1
ATOM 3561 O O . TYR A 1 466 ? 20.420 -18.350 -4.659 1.00 97.50 466 TYR A O 1
ATOM 3569 N N . ASP A 1 467 ? 19.222 -16.452 -4.548 1.00 96.81 467 ASP A N 1
ATOM 3570 C CA . ASP A 1 467 ? 20.049 -15.722 -3.583 1.00 96.81 467 ASP A CA 1
ATOM 3571 C C . ASP A 1 467 ? 19.291 -15.338 -2.299 1.00 96.81 467 ASP A C 1
ATOM 3573 O O . ASP A 1 467 ? 19.645 -14.379 -1.615 1.00 96.81 467 ASP A O 1
ATOM 3577 N N . GLY A 1 468 ? 18.265 -16.122 -1.948 1.00 95.12 468 GLY A N 1
ATOM 3578 C CA . GLY A 1 468 ? 17.487 -15.927 -0.722 1.00 95.12 468 GLY A CA 1
ATOM 3579 C C . GLY A 1 468 ? 16.501 -14.765 -0.822 1.00 95.12 468 GLY A C 1
ATOM 3580 O O . GLY A 1 468 ? 16.379 -13.984 0.114 1.00 95.12 468 GLY A O 1
ATOM 3581 N N . GLY A 1 469 ? 15.842 -14.609 -1.970 1.00 97.56 469 GLY A N 1
ATOM 3582 C CA . GLY A 1 469 ? 14.817 -13.592 -2.205 1.00 97.56 469 GLY A CA 1
ATOM 3583 C C . GLY A 1 469 ? 15.352 -12.203 -2.543 1.00 97.56 469 GLY A C 1
ATOM 3584 O O . GLY A 1 469 ? 14.552 -11.314 -2.809 1.00 97.56 469 GLY A O 1
ATOM 3585 N N . ARG A 1 470 ? 16.675 -11.994 -2.547 1.00 97.56 470 ARG A N 1
ATOM 3586 C CA . ARG A 1 470 ? 17.279 -10.676 -2.805 1.00 97.56 470 ARG A CA 1
ATOM 3587 C C . ARG A 1 470 ? 17.123 -10.249 -4.263 1.00 97.56 470 ARG A C 1
ATOM 3589 O O . ARG A 1 470 ? 16.994 -9.057 -4.523 1.00 97.56 470 ARG A O 1
ATOM 3596 N N . ASN A 1 471 ? 17.092 -11.203 -5.190 1.00 97.88 471 ASN A N 1
ATOM 3597 C CA . ASN A 1 471 ? 16.751 -10.988 -6.591 1.00 97.88 471 ASN A CA 1
ATOM 3598 C C . ASN A 1 471 ? 15.843 -12.112 -7.101 1.00 97.88 471 ASN A C 1
ATOM 3600 O O . ASN A 1 471 ? 16.069 -13.289 -6.804 1.00 97.88 471 ASN A O 1
ATOM 3604 N N . PHE A 1 472 ? 14.852 -11.754 -7.918 1.00 98.75 472 PHE A N 1
ATOM 3605 C CA . PHE A 1 472 ? 14.065 -12.695 -8.714 1.00 98.75 472 PHE A CA 1
ATOM 3606 C C . PHE A 1 472 ? 14.470 -12.572 -10.185 1.00 98.75 472 PHE A C 1
ATOM 3608 O O . PHE A 1 472 ? 14.106 -11.628 -10.887 1.00 98.75 472 PHE A O 1
ATOM 3615 N N . THR A 1 473 ? 15.245 -13.544 -10.661 1.00 98.62 473 THR A N 1
ATOM 3616 C CA . THR A 1 473 ? 15.749 -13.581 -12.035 1.00 98.62 473 THR A CA 1
ATOM 3617 C C . THR A 1 473 ? 14.647 -14.051 -12.975 1.00 98.62 473 THR A C 1
ATOM 3619 O O . THR A 1 473 ? 14.224 -15.206 -12.905 1.00 98.62 473 THR A O 1
ATOM 3622 N N . LYS A 1 474 ? 14.192 -13.167 -13.868 1.00 98.69 474 LYS A N 1
ATOM 3623 C CA . LYS A 1 474 ? 13.198 -13.483 -14.906 1.00 98.69 474 LYS A CA 1
ATOM 3624 C C . LYS A 1 474 ? 13.694 -14.626 -15.786 1.00 98.69 474 LYS A C 1
ATOM 3626 O O . LYS A 1 474 ? 14.852 -14.619 -16.213 1.00 98.69 474 LYS A O 1
ATOM 3631 N N . LEU A 1 475 ? 12.828 -15.592 -16.078 1.00 97.94 475 LEU A N 1
ATOM 3632 C CA . LEU A 1 475 ? 13.174 -16.648 -17.024 1.00 97.94 475 LEU A CA 1
ATOM 3633 C C . LEU A 1 475 ? 13.343 -16.057 -18.429 1.00 97.94 475 LEU A C 1
ATOM 3635 O O . LEU A 1 475 ? 12.579 -15.193 -18.854 1.00 97.94 475 LEU A O 1
ATOM 3639 N N . HIS A 1 476 ? 14.345 -16.535 -19.166 1.00 97.06 476 HIS A N 1
ATOM 3640 C CA . HIS A 1 476 ? 14.649 -16.047 -20.511 1.00 97.06 476 HIS A CA 1
ATOM 3641 C C . HIS A 1 476 ? 13.756 -16.722 -21.570 1.00 97.06 476 HIS A C 1
ATOM 3643 O O . HIS A 1 476 ? 14.212 -17.513 -22.398 1.00 97.06 476 HIS A O 1
ATOM 3649 N N . GLN A 1 477 ? 12.460 -16.429 -21.492 1.00 95.94 477 GLN A N 1
ATOM 3650 C CA . GLN A 1 477 ? 11.385 -16.986 -22.313 1.00 95.94 477 GLN A CA 1
ATOM 3651 C C . GLN A 1 477 ? 10.176 -16.036 -22.324 1.00 95.94 477 GLN A C 1
ATOM 3653 O O . GLN A 1 477 ? 10.145 -15.054 -21.582 1.00 95.94 477 GLN A O 1
ATOM 3658 N N . GLY A 1 478 ? 9.168 -16.338 -23.146 1.00 97.12 478 GLY A N 1
ATOM 3659 C CA . GLY A 1 478 ? 7.886 -15.630 -23.100 1.00 97.12 478 GLY A CA 1
ATOM 3660 C C . GLY A 1 478 ? 7.101 -15.888 -21.800 1.00 97.12 478 GLY A C 1
ATOM 3661 O O . GLY A 1 478 ? 7.478 -16.764 -21.012 1.00 97.12 478 GLY A O 1
ATOM 3662 N N . PRO A 1 479 ? 6.002 -15.148 -21.573 1.00 98.56 479 PRO A N 1
ATOM 3663 C CA . PRO A 1 479 ? 5.138 -15.353 -20.413 1.00 98.56 479 PRO A CA 1
ATOM 3664 C C . PRO A 1 479 ? 4.551 -16.773 -20.401 1.00 98.56 479 PRO A C 1
ATOM 3666 O O . PRO A 1 479 ? 4.193 -17.317 -21.448 1.00 98.56 479 PRO A O 1
ATOM 3669 N N . ALA A 1 480 ? 4.440 -17.365 -19.209 1.00 98.44 480 ALA A N 1
ATOM 3670 C CA . ALA A 1 480 ? 3.842 -18.685 -19.002 1.00 98.44 480 ALA A CA 1
ATOM 3671 C C . ALA A 1 480 ? 2.339 -18.681 -19.322 1.00 98.44 480 ALA A C 1
ATOM 3673 O O . ALA A 1 480 ? 1.813 -19.653 -19.862 1.00 98.44 480 ALA A O 1
ATOM 3674 N N . ILE A 1 481 ? 1.659 -17.560 -19.051 1.00 98.62 481 ILE A N 1
ATOM 3675 C CA . ILE A 1 481 ? 0.263 -17.344 -19.444 1.00 98.62 481 ILE A CA 1
ATOM 3676 C C . ILE A 1 481 ? 0.202 -16.053 -20.287 1.00 98.62 481 ILE A C 1
ATOM 3678 O O . ILE A 1 481 ? 0.161 -14.951 -19.735 1.00 98.62 481 ILE A O 1
ATOM 3682 N N . PRO A 1 482 ? 0.276 -16.158 -21.629 1.00 97.94 482 PRO A N 1
ATOM 3683 C CA . PRO A 1 482 ? 0.506 -15.018 -22.524 1.00 97.94 482 PRO A CA 1
ATOM 3684 C C . PRO A 1 482 ? -0.741 -14.183 -22.834 1.00 97.94 482 PRO A C 1
ATOM 3686 O O . PRO A 1 482 ? -0.632 -13.146 -23.485 1.00 97.94 482 PRO A O 1
ATOM 3689 N N . SER A 1 483 ? -1.931 -14.647 -22.458 1.00 96.50 483 SER A N 1
ATOM 3690 C CA . SER A 1 483 ? -3.177 -13.932 -22.715 1.00 96.50 483 SER A CA 1
ATOM 3691 C C . SER A 1 483 ? -4.302 -14.423 -21.818 1.00 96.50 483 SER A C 1
ATOM 3693 O O . SER A 1 483 ? -4.319 -15.594 -21.436 1.00 96.50 483 SER A O 1
ATOM 3695 N N . ALA A 1 484 ? -5.300 -13.562 -21.623 1.00 95.56 484 ALA A N 1
ATOM 3696 C CA . ALA A 1 484 ? -6.622 -13.955 -21.154 1.00 95.56 484 ALA A CA 1
ATOM 3697 C C . ALA A 1 484 ? -7.233 -15.095 -22.004 1.00 95.56 484 ALA A C 1
ATOM 3699 O O . ALA A 1 484 ? -6.792 -15.323 -23.145 1.00 95.56 484 ALA A O 1
ATOM 3700 N N . PRO A 1 485 ? -8.248 -15.812 -21.477 1.00 95.81 485 PRO A N 1
ATOM 3701 C CA . PRO A 1 485 ? -8.937 -16.866 -22.212 1.00 95.81 485 PRO A CA 1
ATOM 3702 C C . PRO A 1 485 ? -9.426 -16.401 -23.590 1.00 95.81 485 PRO A C 1
ATOM 3704 O O . PRO A 1 485 ? -9.765 -15.235 -23.805 1.00 95.81 485 PRO A O 1
ATOM 3707 N N . PHE A 1 486 ? -9.427 -17.322 -24.556 1.00 93.94 486 PHE A N 1
ATOM 3708 C CA . PHE A 1 486 ? -9.697 -16.988 -25.953 1.00 93.94 486 PHE A CA 1
ATOM 3709 C C . PHE A 1 486 ? -11.045 -16.274 -26.120 1.00 93.94 486 PHE A C 1
ATOM 3711 O O . PHE A 1 486 ? -12.082 -16.797 -25.726 1.00 93.94 486 PHE A O 1
ATOM 3718 N N . ALA A 1 487 ? -11.005 -15.109 -26.774 1.00 90.50 487 ALA A N 1
ATOM 3719 C CA . ALA A 1 487 ? -12.159 -14.265 -27.083 1.00 90.50 487 ALA A CA 1
ATOM 3720 C C . ALA A 1 487 ? -12.912 -13.675 -25.872 1.00 90.50 487 ALA A C 1
ATOM 3722 O O . ALA A 1 487 ? -13.983 -13.105 -26.065 1.00 90.50 487 ALA A O 1
ATOM 3723 N N . VAL A 1 488 ? -12.342 -13.730 -24.664 1.00 95.56 488 VAL A N 1
ATOM 3724 C CA . VAL A 1 488 ? -12.886 -13.025 -23.494 1.00 95.56 488 VAL A CA 1
ATOM 3725 C C . VAL A 1 488 ? -12.399 -11.575 -23.495 1.00 95.56 488 VAL A C 1
ATOM 3727 O O . VAL A 1 488 ? -11.197 -11.313 -23.575 1.00 95.56 488 VAL A O 1
ATOM 3730 N N . ASN A 1 489 ? -13.337 -10.626 -23.437 1.00 96.75 489 ASN A N 1
ATOM 3731 C CA . ASN A 1 489 ? -13.043 -9.194 -23.388 1.00 96.75 489 ASN A CA 1
ATOM 3732 C C . ASN A 1 489 ? -12.904 -8.742 -21.932 1.00 96.75 489 ASN A C 1
ATOM 3734 O O . ASN A 1 489 ? -13.891 -8.371 -21.303 1.00 96.75 489 ASN A O 1
ATOM 3738 N N . VAL A 1 490 ? -11.695 -8.845 -21.389 1.00 98.38 490 VAL A N 1
ATOM 3739 C CA . VAL A 1 490 ? -11.435 -8.603 -19.966 1.00 98.38 490 VAL A CA 1
ATOM 3740 C C . VAL A 1 490 ? -11.422 -7.114 -19.601 1.00 98.38 490 VAL A C 1
ATOM 3742 O O . VAL A 1 490 ? -11.006 -6.294 -20.410 1.00 98.38 490 VAL A O 1
ATOM 3745 N N . THR A 1 491 ? -11.832 -6.763 -18.380 1.00 98.25 491 THR A N 1
ATOM 3746 C CA . THR A 1 491 ? -11.675 -5.409 -17.793 1.00 98.25 491 THR A CA 1
ATOM 3747 C C . THR A 1 491 ? -10.282 -5.188 -17.192 1.00 98.25 491 THR A C 1
ATOM 3749 O O . THR A 1 491 ? -9.779 -4.069 -17.127 1.00 98.25 491 THR A O 1
ATOM 3752 N N . GLY A 1 492 ? -9.658 -6.280 -16.764 1.00 97.75 492 GLY A N 1
ATOM 3753 C CA . GLY A 1 492 ? -8.328 -6.391 -16.181 1.00 97.75 492 GLY A CA 1
ATOM 3754 C C . GLY A 1 492 ? -7.961 -7.871 -16.117 1.00 97.75 492 GLY A C 1
ATOM 3755 O O . GLY A 1 492 ? -8.849 -8.727 -16.165 1.00 97.75 492 GLY A O 1
ATOM 3756 N N . TRP A 1 493 ? -6.673 -8.196 -16.092 1.00 98.44 493 TRP A N 1
ATOM 3757 C CA . TRP A 1 493 ? -6.219 -9.585 -16.082 1.00 98.44 493 TRP A CA 1
ATOM 3758 C C . TRP A 1 493 ? -4.838 -9.711 -15.429 1.00 98.44 493 TRP A C 1
ATOM 3760 O O . TRP A 1 493 ? -3.810 -9.861 -16.094 1.00 98.44 493 TRP A O 1
ATOM 3770 N N . ARG A 1 494 ? -4.819 -9.617 -14.098 1.00 98.81 494 ARG A N 1
ATOM 3771 C CA . ARG A 1 494 ? -3.600 -9.434 -13.299 1.00 98.81 494 ARG A CA 1
ATOM 3772 C C . ARG A 1 494 ? -3.643 -10.160 -11.954 1.00 98.81 494 ARG A C 1
ATOM 3774 O O . ARG A 1 494 ? -4.564 -10.920 -11.663 1.00 98.81 494 ARG A O 1
ATOM 3781 N N . ASP A 1 495 ? -2.601 -9.945 -11.167 1.00 98.75 495 ASP A N 1
ATOM 3782 C CA . ASP A 1 495 ? -2.449 -10.377 -9.778 1.00 98.75 495 ASP A CA 1
ATOM 3783 C C . ASP A 1 495 ? -2.568 -11.904 -9.608 1.00 98.75 495 ASP A C 1
ATOM 3785 O O . ASP A 1 495 ? -3.450 -12.390 -8.896 1.00 98.75 495 ASP A O 1
ATOM 3789 N N . PRO A 1 496 ? -1.709 -12.698 -10.284 1.00 98.88 496 PRO A N 1
ATOM 3790 C CA . PRO A 1 496 ? -1.747 -14.147 -10.187 1.00 98.88 496 PRO A CA 1
ATOM 3791 C C . PRO A 1 496 ? -1.456 -14.590 -8.751 1.00 98.88 496 PRO A C 1
ATOM 3793 O O . PRO A 1 496 ? -0.365 -14.348 -8.217 1.00 98.88 496 PRO A O 1
ATOM 3796 N N . PHE A 1 497 ? -2.409 -15.286 -8.139 1.00 98.88 497 PHE A N 1
ATOM 3797 C CA . PHE A 1 497 ? -2.278 -15.848 -6.803 1.00 98.88 497 PHE A CA 1
ATOM 3798 C C . PHE A 1 497 ? -2.206 -17.375 -6.821 1.00 98.88 497 PHE A C 1
ATOM 3800 O O . PHE A 1 497 ? -3.206 -18.060 -7.040 1.00 98.88 497 PHE A O 1
ATOM 3807 N N . VAL A 1 498 ? -1.016 -17.905 -6.530 1.00 98.75 498 VAL A N 1
ATOM 3808 C CA . VAL A 1 498 ? -0.713 -19.336 -6.481 1.00 98.75 498 VAL A CA 1
ATOM 3809 C C . VAL A 1 498 ? -1.014 -19.940 -5.110 1.00 98.75 498 VAL A C 1
ATOM 3811 O O . VAL A 1 498 ? -0.546 -19.451 -4.071 1.00 98.75 498 VAL A O 1
ATOM 3814 N N . PHE A 1 499 ? -1.745 -21.052 -5.110 1.00 98.12 499 PHE A N 1
ATOM 3815 C CA . PHE A 1 499 ? -2.181 -21.759 -3.905 1.00 98.12 499 PHE A CA 1
ATOM 3816 C C . PHE A 1 499 ? -2.325 -23.266 -4.146 1.00 98.12 499 PHE A C 1
ATOM 3818 O O . PHE A 1 499 ? -2.348 -23.732 -5.283 1.00 98.12 499 PHE A O 1
ATOM 3825 N N . GLN A 1 500 ? -2.427 -24.033 -3.063 1.00 96.31 500 GLN A N 1
ATOM 3826 C CA . GLN A 1 500 ? -2.759 -25.458 -3.088 1.00 96.31 500 GLN A CA 1
ATOM 3827 C C . GLN A 1 500 ? -4.080 -25.667 -2.345 1.00 96.31 500 GLN A C 1
ATOM 3829 O O . GLN A 1 500 ? -4.374 -24.947 -1.390 1.00 96.31 500 GLN A O 1
ATOM 3834 N N . ASN A 1 501 ? -4.899 -26.625 -2.785 1.00 94.94 501 ASN A N 1
ATOM 3835 C CA . ASN A 1 501 ? -6.195 -26.884 -2.161 1.00 94.94 501 ASN A CA 1
ATOM 3836 C C . ASN A 1 501 ? -6.640 -28.341 -2.363 1.00 94.94 501 ASN A C 1
ATOM 3838 O O . ASN A 1 501 ? -6.904 -28.771 -3.486 1.00 94.94 501 ASN A O 1
ATOM 3842 N N . ALA A 1 502 ? -6.775 -29.088 -1.264 1.00 92.56 502 ALA A N 1
ATOM 3843 C CA . ALA A 1 502 ? -7.106 -30.514 -1.309 1.00 92.56 502 ALA A CA 1
ATOM 3844 C C . ALA A 1 502 ? -8.522 -30.784 -1.851 1.00 92.56 502 ALA A C 1
ATOM 3846 O O . ALA A 1 502 ? -8.773 -31.807 -2.495 1.00 92.56 502 ALA A O 1
ATOM 3847 N N . LYS A 1 503 ? -9.459 -29.851 -1.641 1.00 93.75 503 LYS A N 1
ATOM 3848 C CA . LYS A 1 503 ? -10.827 -29.956 -2.162 1.00 93.75 503 LYS A CA 1
ATOM 3849 C C . LYS A 1 503 ? -10.867 -29.804 -3.683 1.00 93.75 503 LYS A C 1
ATOM 3851 O O . LYS A 1 503 ? -11.581 -30.567 -4.331 1.00 93.75 503 LYS A O 1
ATOM 3856 N N . LEU A 1 504 ? -10.088 -28.884 -4.255 1.00 95.75 504 LEU A N 1
ATOM 3857 C CA . LEU A 1 504 ? -9.915 -28.775 -5.706 1.00 95.75 504 LEU A CA 1
ATOM 3858 C C . LEU A 1 504 ? -9.245 -30.022 -6.283 1.00 95.75 504 LEU A C 1
ATOM 3860 O O . LEU A 1 504 ? -9.729 -30.531 -7.290 1.00 95.75 504 LEU A O 1
ATOM 3864 N N . ASP A 1 505 ? -8.211 -30.554 -5.621 1.00 95.50 505 ASP A N 1
ATOM 3865 C CA . ASP A 1 505 ? -7.557 -31.794 -6.061 1.00 95.50 505 ASP A CA 1
ATOM 3866 C C . ASP A 1 505 ? -8.558 -32.947 -6.166 1.00 95.50 505 ASP A C 1
ATOM 3868 O O . ASP A 1 505 ? -8.626 -33.626 -7.189 1.00 95.50 505 ASP A O 1
ATOM 3872 N N . SER A 1 506 ? -9.389 -33.116 -5.135 1.00 94.12 506 SER A N 1
ATOM 3873 C CA . SER A 1 506 ? -10.435 -34.140 -5.097 1.00 94.12 506 SER A CA 1
ATOM 3874 C C . SER A 1 506 ? -11.517 -33.924 -6.162 1.00 94.12 506 SER A C 1
ATOM 3876 O O . SER A 1 506 ? -11.884 -34.863 -6.865 1.00 94.12 506 SER A O 1
ATOM 3878 N N . LEU A 1 507 ? -12.017 -32.691 -6.320 1.00 94.94 507 LEU A N 1
ATOM 3879 C CA . LEU A 1 507 ? -13.094 -32.377 -7.268 1.00 94.94 507 LEU A CA 1
ATOM 3880 C C . LEU A 1 507 ? -12.657 -32.473 -8.733 1.00 94.94 507 LEU A C 1
ATOM 3882 O O . LEU A 1 507 ? -13.459 -32.856 -9.578 1.00 94.94 507 LEU A O 1
ATOM 3886 N N . LEU A 1 508 ? -11.416 -32.102 -9.042 1.00 95.94 508 LEU A N 1
ATOM 3887 C CA . LEU A 1 508 ? -10.891 -32.045 -10.411 1.00 95.94 508 LEU A CA 1
ATOM 3888 C C . LEU A 1 508 ? -10.046 -33.266 -10.786 1.00 95.94 508 LEU A C 1
ATOM 3890 O O . LEU A 1 508 ? -9.452 -33.282 -11.868 1.00 95.94 508 LEU A O 1
ATOM 3894 N N . GLU A 1 509 ? -9.966 -34.249 -9.884 1.00 95.62 509 GLU A N 1
ATOM 3895 C CA . GLU A 1 509 ? -9.098 -35.425 -9.994 1.00 95.62 509 GLU A CA 1
ATOM 3896 C C . GLU A 1 509 ? -7.635 -35.041 -10.303 1.00 95.62 509 GLU A C 1
ATOM 3898 O O . GLU A 1 509 ? -6.928 -35.721 -11.051 1.00 95.62 509 GLU A O 1
ATOM 3903 N N . SER A 1 510 ? -7.175 -33.916 -9.744 1.00 96.12 510 SER A N 1
ATOM 3904 C CA . SER A 1 510 ? -5.794 -33.452 -9.891 1.00 96.12 510 SER A CA 1
ATOM 3905 C C . SER A 1 510 ? -4.853 -34.278 -9.004 1.00 96.12 510 SER A C 1
ATOM 3907 O O . SER A 1 510 ? -5.265 -34.947 -8.054 1.00 96.12 510 SER A O 1
ATOM 3909 N N . SER A 1 511 ? -3.549 -34.224 -9.290 1.00 95.62 511 SER A N 1
ATOM 3910 C CA . SER A 1 511 ? -2.558 -34.840 -8.398 1.00 95.62 511 SER A CA 1
ATOM 3911 C C . SER A 1 511 ? -2.567 -34.144 -7.028 1.00 95.62 511 SER A C 1
ATOM 3913 O O . SER A 1 511 ? -2.751 -32.928 -6.989 1.00 95.62 511 SER A O 1
ATOM 3915 N N . PRO A 1 512 ? -2.332 -34.856 -5.910 1.00 94.44 512 PRO A N 1
ATOM 3916 C CA . PRO A 1 512 ? -2.252 -34.216 -4.601 1.00 94.44 512 PRO A CA 1
ATOM 3917 C C . PRO A 1 512 ? -1.212 -33.094 -4.581 1.00 94.44 512 PRO A C 1
ATOM 3919 O O . PRO A 1 512 ? -0.098 -33.289 -5.075 1.00 94.44 512 PRO A O 1
ATOM 3922 N N . GLN A 1 513 ? -1.559 -31.963 -3.962 1.00 93.31 513 GLN A N 1
ATOM 3923 C CA . GLN A 1 513 ? -0.717 -30.764 -3.880 1.00 93.31 513 GLN A CA 1
ATOM 3924 C C . GLN A 1 513 ? -0.473 -30.091 -5.243 1.00 93.31 513 GLN A C 1
ATOM 3926 O O . GLN A 1 513 ? 0.576 -29.477 -5.461 1.00 93.31 513 GLN A O 1
ATOM 3931 N N . THR A 1 514 ? -1.437 -30.178 -6.165 1.00 97.44 514 THR A N 1
ATOM 3932 C CA . THR A 1 514 ? -1.382 -29.406 -7.416 1.00 97.44 514 THR A CA 1
ATOM 3933 C C . THR A 1 514 ? -1.384 -27.911 -7.100 1.00 97.44 514 THR A C 1
ATOM 3935 O O . THR A 1 514 ? -2.138 -27.445 -6.244 1.00 97.44 514 THR A O 1
ATOM 3938 N N . TRP A 1 515 ? -0.538 -27.146 -7.794 1.00 98.50 515 TRP A N 1
ATOM 3939 C CA . TRP A 1 515 ? -0.601 -25.691 -7.734 1.00 98.50 515 TRP A CA 1
ATOM 3940 C C . TRP A 1 515 ? -1.739 -25.177 -8.609 1.00 98.50 515 TRP A C 1
ATOM 3942 O O . TRP A 1 515 ? -1.790 -25.435 -9.812 1.00 98.50 515 TRP A O 1
ATOM 3952 N N . TYR A 1 516 ? -2.631 -24.416 -7.996 1.00 98.69 516 TYR A N 1
ATOM 3953 C CA . TYR A 1 516 ? -3.644 -23.616 -8.662 1.00 98.69 516 TYR A CA 1
ATOM 3954 C C . TYR A 1 516 ? -3.193 -22.164 -8.708 1.00 98.69 516 TYR A C 1
ATOM 3956 O O . TYR A 1 516 ? -2.332 -21.743 -7.934 1.00 98.69 516 TYR A O 1
ATOM 3964 N N . ASN A 1 517 ? -3.784 -21.403 -9.617 1.00 98.50 517 ASN A N 1
ATOM 3965 C CA . ASN A 1 517 ? -3.592 -19.968 -9.724 1.00 98.50 517 ASN A CA 1
ATOM 3966 C C . ASN A 1 517 ? -4.931 -19.303 -10.039 1.00 98.50 517 ASN A C 1
ATOM 3968 O O . ASN A 1 517 ? -5.638 -19.771 -10.930 1.00 98.50 517 ASN A O 1
ATOM 3972 N N . VAL A 1 518 ? -5.266 -18.213 -9.355 1.00 98.75 518 VAL A N 1
ATOM 3973 C CA . VAL A 1 518 ? -6.331 -17.304 -9.805 1.00 98.75 518 VAL A CA 1
ATOM 3974 C C . VAL A 1 518 ? -5.712 -16.046 -10.389 1.00 98.75 518 VAL A C 1
ATOM 3976 O O . VAL A 1 518 ? -4.719 -15.553 -9.871 1.00 98.75 518 VAL A O 1
ATOM 3979 N N . ILE A 1 519 ? -6.296 -15.542 -11.470 1.00 98.94 519 ILE A N 1
ATOM 3980 C CA . ILE A 1 519 ? -5.998 -14.217 -12.023 1.00 98.94 519 ILE A CA 1
ATOM 3981 C C . ILE A 1 519 ? -7.242 -13.361 -11.811 1.00 98.94 519 ILE A C 1
ATOM 3983 O O . ILE A 1 519 ? -8.353 -13.812 -12.104 1.00 98.94 519 ILE A O 1
ATOM 3987 N N . SER A 1 520 ? -7.052 -12.159 -11.284 1.00 98.88 520 SER A N 1
ATOM 3988 C CA . SER A 1 520 ? -8.118 -11.218 -10.945 1.00 98.88 520 SER A CA 1
ATOM 3989 C C . SER A 1 520 ? -8.461 -10.332 -12.137 1.00 98.88 520 SER A C 1
ATOM 3991 O O . SER A 1 520 ? -7.597 -10.007 -12.960 1.00 98.88 520 SER A O 1
ATOM 3993 N N . GLY A 1 521 ? -9.732 -9.958 -12.242 1.00 98.69 521 GLY A N 1
ATOM 3994 C CA . GLY A 1 521 ? -10.201 -9.061 -13.279 1.00 98.69 521 GLY A CA 1
ATOM 3995 C C . GLY A 1 521 ? -11.716 -9.031 -13.399 1.00 98.69 521 GLY A C 1
ATOM 3996 O O . GLY A 1 521 ? -12.452 -8.987 -12.413 1.00 98.69 521 GLY A O 1
ATOM 3997 N N . GLY A 1 522 ? -12.186 -9.092 -14.635 1.00 98.50 522 GLY A N 1
ATOM 3998 C CA . GLY A 1 522 ? -13.600 -9.124 -14.979 1.00 98.50 522 GLY A CA 1
ATOM 3999 C C . GLY A 1 522 ? -13.788 -9.209 -16.481 1.00 98.50 522 GLY A C 1
ATOM 4000 O O . GLY A 1 522 ? -12.814 -9.263 -17.235 1.00 98.50 522 GLY A O 1
ATOM 4001 N N . VAL A 1 523 ? -15.041 -9.229 -16.911 1.00 98.50 523 VAL A N 1
ATOM 4002 C CA . VAL A 1 523 ? -15.452 -9.292 -18.311 1.00 98.50 523 VAL A CA 1
ATOM 4003 C C . VAL A 1 523 ? -16.323 -8.078 -18.619 1.00 98.50 523 VAL A C 1
ATOM 4005 O O . VAL A 1 523 ? -17.282 -7.768 -17.908 1.00 98.50 523 VAL A O 1
ATOM 4008 N N . GLN A 1 524 ? -15.968 -7.355 -19.681 1.00 95.38 524 GLN A N 1
ATOM 4009 C CA . GLN A 1 524 ? -16.606 -6.100 -20.058 1.00 95.38 524 GLN A CA 1
ATOM 4010 C C . GLN A 1 524 ? -18.114 -6.290 -20.265 1.00 95.38 524 GLN A C 1
ATOM 4012 O O . GLN A 1 524 ? -18.533 -7.093 -21.094 1.00 95.38 524 GLN A O 1
ATOM 4017 N N . ASN A 1 525 ? -18.920 -5.467 -19.588 1.00 90.25 525 ASN A N 1
ATOM 4018 C CA . ASN A 1 525 ? -20.391 -5.514 -19.596 1.00 90.25 525 ASN A CA 1
ATOM 4019 C C . ASN A 1 525 ? -21.017 -6.781 -18.980 1.00 90.25 525 ASN A C 1
ATOM 4021 O O . ASN A 1 525 ? -22.235 -6.926 -19.057 1.00 90.25 525 ASN A O 1
ATOM 4025 N N . GLU A 1 526 ? -20.225 -7.668 -18.377 1.00 97.38 526 GLU A N 1
ATOM 4026 C CA . GLU A 1 526 ? -20.728 -8.851 -17.671 1.00 97.38 526 GLU A CA 1
ATOM 4027 C C . GLU A 1 526 ? -20.505 -8.701 -16.167 1.00 97.38 526 GLU A C 1
ATOM 4029 O O . GLU A 1 526 ? -21.477 -8.704 -15.417 1.00 97.38 526 GLU A O 1
ATOM 4034 N N . GLY A 1 527 ? -19.264 -8.446 -15.737 1.00 98.06 527 GLY A N 1
ATOM 4035 C CA . GLY A 1 527 ? -18.934 -8.189 -14.336 1.00 98.06 527 GLY A CA 1
ATOM 4036 C C . GLY A 1 527 ? -17.566 -8.717 -13.901 1.00 98.06 527 GLY A C 1
ATOM 4037 O O . GLY A 1 527 ? -16.802 -9.213 -14.731 1.00 98.06 527 GLY A O 1
ATOM 4038 N N . PRO A 1 528 ? -17.219 -8.559 -12.617 1.00 98.75 528 PRO A N 1
ATOM 4039 C CA . PRO A 1 528 ? -15.932 -8.967 -12.065 1.00 98.75 528 PRO A CA 1
ATOM 4040 C C . PRO A 1 528 ? -15.787 -10.496 -12.001 1.00 98.75 528 PRO A C 1
ATOM 4042 O O . PRO A 1 528 ? -16.756 -11.219 -11.756 1.00 98.75 528 PRO A O 1
ATOM 4045 N N . SER A 1 529 ? -14.559 -10.987 -12.183 1.00 98.69 529 SER A N 1
ATOM 4046 C CA . SER A 1 529 ? -14.265 -12.420 -12.302 1.00 98.69 529 SER A CA 1
ATOM 4047 C C . SER A 1 529 ? -12.921 -12.799 -11.688 1.00 98.69 529 SER A C 1
ATOM 4049 O O . SER A 1 529 ? -11.941 -12.056 -11.756 1.00 98.69 529 SER A O 1
ATOM 4051 N N . GLN A 1 530 ? -12.857 -14.020 -11.158 1.00 98.81 530 GLN A N 1
ATOM 4052 C CA . GLN A 1 530 ? -11.609 -14.730 -10.885 1.00 98.81 530 GLN A CA 1
ATOM 4053 C C . GLN A 1 530 ? -11.428 -15.846 -11.922 1.00 98.81 530 GLN A C 1
ATOM 4055 O O . GLN A 1 530 ? -12.255 -16.756 -12.038 1.00 98.81 530 GLN A O 1
ATOM 4060 N N . PHE A 1 531 ? -10.331 -15.805 -12.673 1.00 98.81 531 PHE A N 1
ATOM 4061 C CA . PHE A 1 531 ? -10.003 -16.797 -13.698 1.00 98.81 531 PHE A CA 1
ATOM 4062 C C . PHE A 1 531 ? -9.112 -17.883 -13.091 1.00 98.81 531 PHE A C 1
ATOM 4064 O O . PHE A 1 531 ? -7.958 -17.608 -12.758 1.00 98.81 531 PHE A O 1
ATOM 4071 N N . LEU A 1 532 ? -9.629 -19.104 -12.941 1.00 98.81 532 LEU A N 1
ATOM 4072 C CA . LEU A 1 532 ? -8.905 -20.199 -12.296 1.00 98.81 532 LEU A CA 1
ATOM 4073 C C . LEU A 1 532 ? -8.049 -20.975 -13.299 1.00 98.81 532 LEU A C 1
ATOM 4075 O O . LEU A 1 532 ? -8.490 -21.299 -14.403 1.00 98.81 532 LEU A O 1
ATOM 4079 N N . TYR A 1 533 ? -6.846 -21.335 -12.870 1.00 98.81 533 TYR A N 1
ATOM 4080 C CA . TYR A 1 533 ? -5.911 -22.184 -13.590 1.00 98.81 533 TYR A CA 1
ATOM 4081 C C . TYR A 1 533 ? -5.354 -23.272 -12.671 1.00 98.81 533 TYR A C 1
ATOM 4083 O O . TYR A 1 533 ? -5.263 -23.079 -11.456 1.00 98.81 533 TYR A O 1
ATOM 4091 N N . ARG A 1 534 ? -4.906 -24.387 -13.252 1.00 98.38 534 ARG A N 1
ATOM 4092 C CA . ARG A 1 534 ? -4.056 -25.371 -12.565 1.00 98.38 534 ARG A CA 1
ATOM 4093 C C . ARG A 1 534 ? -2.763 -25.626 -13.323 1.00 98.38 534 ARG A C 1
ATOM 4095 O O . ARG A 1 534 ? -2.729 -25.564 -14.551 1.00 98.38 534 ARG A O 1
ATOM 4102 N N . GLN A 1 535 ? -1.711 -25.938 -12.582 1.00 98.12 535 GLN A N 1
ATOM 4103 C CA . GLN A 1 535 ? -0.432 -26.378 -13.119 1.00 98.12 535 GLN A CA 1
ATOM 4104 C C . GLN A 1 535 ? -0.628 -27.614 -14.008 1.00 98.12 535 GLN A C 1
ATOM 4106 O O . GLN A 1 535 ? -1.234 -28.599 -13.584 1.00 98.12 535 GLN A O 1
ATOM 4111 N N . HIS A 1 536 ? -0.091 -27.573 -15.227 1.00 96.69 536 HIS A N 1
ATOM 4112 C CA . HIS A 1 536 ? -0.157 -28.693 -16.168 1.00 96.69 536 HIS A CA 1
ATOM 4113 C C . HIS A 1 536 ? 1.118 -29.552 -16.161 1.00 96.69 536 HIS A C 1
ATOM 4115 O O . HIS A 1 536 ? 1.053 -30.770 -16.318 1.00 96.69 536 HIS A O 1
ATOM 4121 N N . ASP A 1 537 ? 2.280 -28.928 -15.967 1.00 95.44 537 ASP A N 1
ATOM 4122 C CA . ASP A 1 537 ? 3.597 -29.564 -16.037 1.00 95.44 537 ASP A CA 1
ATOM 4123 C C . ASP A 1 537 ? 4.476 -29.198 -14.824 1.00 95.44 537 ASP A C 1
ATOM 4125 O O . ASP A 1 537 ? 4.284 -28.145 -14.210 1.00 95.44 537 ASP A O 1
ATOM 4129 N N . PRO A 1 538 ? 5.456 -30.046 -14.453 1.00 90.81 538 PRO A N 1
ATOM 4130 C CA . PRO A 1 538 ? 6.308 -29.822 -13.281 1.00 90.81 538 PRO A CA 1
ATOM 4131 C C . PRO A 1 538 ? 7.219 -28.590 -13.387 1.00 90.81 538 PRO A C 1
ATOM 4133 O O . PRO A 1 538 ? 7.705 -28.132 -12.354 1.00 90.81 538 PRO A O 1
ATOM 4136 N N . ASP A 1 539 ? 7.433 -28.053 -14.592 1.00 92.75 539 ASP A N 1
ATOM 4137 C CA . ASP A 1 539 ? 8.284 -26.884 -14.837 1.00 92.75 539 ASP A CA 1
ATOM 4138 C C . ASP A 1 539 ? 7.497 -25.561 -14.737 1.00 92.75 539 ASP A C 1
ATOM 4140 O O . ASP A 1 539 ? 8.069 -24.483 -14.899 1.00 92.75 539 ASP A O 1
ATOM 4144 N N . PHE A 1 540 ? 6.197 -25.634 -14.413 1.00 97.44 540 PHE A N 1
ATOM 4145 C CA . PHE A 1 540 ? 5.274 -24.499 -14.272 1.00 97.44 540 PHE A CA 1
ATOM 4146 C C . PHE A 1 540 ? 5.083 -23.689 -15.564 1.00 97.44 540 PHE A C 1
ATOM 4148 O O . PHE A 1 540 ? 4.636 -22.539 -15.518 1.00 97.44 540 PHE A O 1
ATOM 4155 N N . GLN A 1 541 ? 5.410 -24.276 -16.718 1.00 95.56 541 GLN A N 1
ATOM 4156 C CA . GLN A 1 541 ? 5.393 -23.594 -18.009 1.00 95.56 541 GLN A CA 1
ATOM 4157 C C . GLN A 1 541 ? 3.974 -23.365 -18.534 1.00 95.56 541 GLN A C 1
ATOM 4159 O O . GLN A 1 541 ? 3.699 -22.334 -19.152 1.00 95.56 541 GLN A O 1
ATOM 4164 N N . TYR A 1 542 ? 3.093 -24.337 -18.329 1.00 97.94 542 TYR A N 1
ATOM 4165 C CA . TYR A 1 542 ? 1.738 -24.371 -18.843 1.00 97.94 542 TYR A CA 1
ATOM 4166 C C . TYR A 1 542 ? 0.737 -24.428 -17.692 1.00 97.94 542 TYR A C 1
ATOM 4168 O O . TYR A 1 542 ? 0.848 -25.216 -16.748 1.00 97.94 542 TYR A O 1
ATOM 4176 N N . TRP A 1 543 ? -0.283 -23.589 -17.817 1.00 98.69 543 TRP A N 1
ATOM 4177 C CA . TRP A 1 543 ? -1.365 -23.456 -16.857 1.00 98.69 543 TRP A CA 1
ATOM 4178 C C . TRP A 1 543 ? -2.683 -23.728 -17.576 1.00 98.69 543 TRP A C 1
ATOM 4180 O O . TRP A 1 543 ? -3.068 -23.001 -18.493 1.00 98.69 543 TRP A O 1
ATOM 4190 N N . GLU A 1 544 ? -3.353 -24.809 -17.194 1.00 98.19 544 GLU A N 1
ATOM 4191 C CA . GLU A 1 544 ? -4.645 -25.200 -17.749 1.00 98.19 544 GLU A CA 1
ATOM 4192 C C . GLU A 1 544 ? -5.732 -24.295 -17.176 1.00 98.19 544 GLU A C 1
ATOM 4194 O O . GLU A 1 544 ? -5.921 -24.248 -15.963 1.00 98.19 544 GLU A O 1
ATOM 4199 N N . TYR A 1 545 ? -6.445 -23.582 -18.047 1.00 98.44 545 TYR A N 1
ATOM 4200 C CA . TYR A 1 545 ? -7.576 -22.746 -17.661 1.00 98.44 545 TYR A CA 1
ATOM 4201 C C . TYR A 1 545 ? -8.792 -23.604 -17.290 1.00 98.44 545 TYR A C 1
ATOM 4203 O O . TYR A 1 545 ? -9.208 -24.466 -18.063 1.00 98.44 545 TYR A O 1
ATOM 4211 N N . LEU A 1 546 ? -9.382 -23.330 -16.127 1.00 98.12 546 LEU A N 1
ATOM 4212 C CA . LEU A 1 546 ? -10.498 -24.079 -15.540 1.00 98.12 546 LEU A CA 1
ATOM 4213 C C . LEU A 1 546 ? -11.818 -23.291 -15.519 1.00 98.12 546 LEU A C 1
ATOM 4215 O O . LEU A 1 546 ? -12.810 -23.766 -14.966 1.00 98.12 546 LEU A O 1
ATOM 4219 N N . GLY A 1 547 ? -11.844 -22.107 -16.133 1.00 97.56 547 GLY A N 1
ATOM 4220 C CA . GLY A 1 547 ? -13.024 -21.250 -16.189 1.00 97.56 547 GLY A CA 1
ATOM 4221 C C . GLY A 1 547 ? -13.000 -20.093 -15.190 1.00 97.56 547 GLY A C 1
ATOM 4222 O O . GLY A 1 547 ? -12.112 -19.959 -14.346 1.00 97.56 547 GLY A O 1
ATOM 4223 N N . GLU A 1 548 ? -14.014 -19.240 -15.294 1.00 97.75 548 GLU A N 1
ATOM 4224 C CA . GLU A 1 548 ? -14.358 -18.248 -14.275 1.00 97.75 548 GLU A CA 1
ATOM 4225 C C . GLU A 1 548 ? -15.005 -18.973 -13.100 1.00 97.75 548 GLU A C 1
ATOM 4227 O O . GLU A 1 548 ? -16.221 -19.186 -13.067 1.00 97.75 548 GLU A O 1
ATOM 4232 N N . TRP A 1 549 ? -14.180 -19.461 -12.175 1.00 98.19 549 TRP A N 1
ATOM 4233 C CA . TRP A 1 549 ? -14.676 -20.253 -11.052 1.00 98.19 549 TRP A CA 1
ATOM 4234 C C . TRP A 1 549 ? -15.531 -19.404 -10.095 1.00 98.19 549 TRP A C 1
ATOM 4236 O O . TRP A 1 549 ? -16.446 -19.931 -9.472 1.00 98.19 549 TRP A O 1
ATOM 4246 N N . TRP A 1 550 ? -15.309 -18.088 -10.055 1.00 98.62 550 TRP A N 1
ATOM 4247 C CA . TRP A 1 550 ? -16.168 -17.110 -9.401 1.00 98.62 550 TRP A CA 1
ATOM 4248 C C . TRP A 1 550 ? -16.344 -15.905 -10.321 1.00 98.62 550 TRP A C 1
ATOM 4250 O O . TRP A 1 550 ? -15.365 -15.392 -10.866 1.00 98.62 550 TRP A O 1
ATOM 4260 N N . HIS A 1 551 ? -17.595 -15.502 -10.505 1.00 98.19 551 HIS A N 1
ATOM 4261 C CA . HIS A 1 551 ? -18.027 -14.371 -11.313 1.00 98.19 551 HIS A CA 1
ATOM 4262 C C . HIS A 1 551 ? -19.307 -13.809 -10.694 1.00 98.19 551 HIS A C 1
ATOM 4264 O O . HIS A 1 551 ? -20.139 -14.584 -10.215 1.00 98.19 551 HIS A O 1
ATOM 4270 N N . GLU A 1 552 ? -19.462 -12.492 -10.736 1.00 98.56 552 GLU A N 1
ATOM 4271 C CA . GLU A 1 552 ? -20.643 -11.779 -10.254 1.00 98.56 552 GLU A CA 1
ATOM 4272 C C . GLU A 1 552 ? -21.125 -10.797 -11.323 1.00 98.56 552 GLU A C 1
ATOM 4274 O O . GLU A 1 552 ? -20.333 -10.307 -12.125 1.00 98.56 552 GLU A O 1
ATOM 4279 N N . GLU A 1 553 ? -22.419 -10.473 -11.322 1.00 98.31 553 GLU A N 1
ATOM 4280 C CA . GLU A 1 553 ? -22.965 -9.470 -12.242 1.00 98.31 553 GLU A CA 1
ATOM 4281 C C . GLU A 1 553 ? -22.313 -8.097 -11.992 1.00 98.31 553 GLU A C 1
ATOM 4283 O O . GLU A 1 553 ? -22.053 -7.714 -10.844 1.00 98.31 553 GLU A O 1
ATOM 4288 N N . ALA A 1 554 ? -22.067 -7.339 -13.062 1.00 97.25 554 ALA A N 1
ATOM 4289 C CA . ALA A 1 554 ? -21.435 -6.028 -13.015 1.00 97.25 554 ALA A CA 1
ATOM 4290 C C . ALA A 1 554 ? -22.114 -5.104 -11.999 1.00 97.25 554 ALA A C 1
ATOM 4292 O O . ALA A 1 554 ? -23.299 -4.780 -12.084 1.00 97.25 554 ALA A O 1
ATOM 4293 N N . ASN A 1 555 ? -21.316 -4.645 -11.040 1.00 96.56 555 ASN A N 1
ATOM 4294 C CA . ASN A 1 555 ? -21.708 -3.761 -9.955 1.00 96.56 555 ASN A CA 1
ATOM 4295 C C . ASN A 1 555 ? -22.823 -4.318 -9.060 1.00 96.56 555 ASN A C 1
ATOM 4297 O O . ASN A 1 555 ? -23.478 -3.547 -8.358 1.00 96.56 555 ASN A O 1
ATOM 4301 N N . SER A 1 556 ? -23.049 -5.631 -9.064 1.00 97.75 556 SER A N 1
ATOM 4302 C CA . SER A 1 556 ? -23.940 -6.290 -8.114 1.00 97.75 556 SER A CA 1
ATOM 4303 C C . SER A 1 556 ? -23.344 -6.291 -6.702 1.00 97.75 556 SER A C 1
ATOM 4305 O O . SER A 1 556 ? -22.283 -5.716 -6.431 1.00 97.75 556 SER A O 1
ATOM 4307 N N . THR A 1 557 ? -24.076 -6.868 -5.757 1.00 97.38 557 THR A N 1
ATOM 4308 C CA . THR A 1 557 ? -23.731 -6.823 -4.343 1.00 97.38 557 THR A CA 1
ATOM 4309 C C . THR A 1 557 ? -24.137 -8.103 -3.631 1.00 97.38 557 THR A C 1
ATOM 4311 O O . THR A 1 557 ? -25.154 -8.707 -3.967 1.00 97.38 557 THR A O 1
ATOM 4314 N N . TRP A 1 558 ? -23.389 -8.470 -2.590 1.00 97.00 558 TRP A N 1
ATOM 4315 C CA . TRP A 1 558 ? -23.866 -9.427 -1.599 1.00 97.00 558 TRP A CA 1
ATOM 4316 C C . TRP A 1 558 ? -25.022 -8.824 -0.798 1.00 97.00 558 TRP A C 1
ATOM 4318 O O . TRP A 1 558 ? -24.945 -7.666 -0.372 1.00 97.00 558 TRP A O 1
ATOM 4328 N N . GLY A 1 559 ? -26.089 -9.599 -0.596 1.00 94.25 559 GLY A N 1
ATOM 4329 C CA . GLY A 1 559 ? -27.274 -9.144 0.129 1.00 94.25 559 GLY A CA 1
ATOM 4330 C C . GLY A 1 559 ? -27.822 -7.833 -0.447 1.00 94.25 559 GLY A C 1
ATOM 4331 O O . GLY A 1 559 ? -28.122 -7.732 -1.635 1.00 94.25 559 GLY A O 1
ATOM 4332 N N . ASN A 1 560 ? -27.939 -6.813 0.400 1.00 91.94 560 ASN A N 1
ATOM 4333 C CA . ASN A 1 560 ? -28.337 -5.456 0.009 1.00 91.94 560 ASN A CA 1
ATOM 4334 C C . ASN A 1 560 ? -27.147 -4.472 -0.118 1.00 91.94 560 ASN A C 1
ATOM 4336 O O . ASN A 1 560 ? -27.366 -3.292 -0.390 1.00 91.94 560 ASN A O 1
ATOM 4340 N N . GLY A 1 561 ? -25.912 -4.944 0.092 1.00 93.38 561 GLY A N 1
ATOM 4341 C CA . GLY A 1 561 ? -24.671 -4.156 0.055 1.00 93.38 561 GLY A CA 1
ATOM 4342 C C . GLY A 1 561 ? -24.255 -3.475 1.348 1.00 93.38 561 GLY A C 1
ATOM 4343 O O . GLY A 1 561 ? -23.248 -2.768 1.374 1.00 93.38 561 GLY A O 1
ATOM 4344 N N . ASP A 1 562 ? -24.975 -3.713 2.441 1.00 93.38 562 ASP A N 1
ATOM 4345 C CA . ASP A 1 562 ? -24.663 -3.107 3.732 1.00 93.38 562 ASP A CA 1
ATOM 4346 C C . ASP A 1 562 ? -23.402 -3.669 4.394 1.00 93.38 562 ASP A C 1
ATOM 4348 O O . ASP A 1 562 ? -22.697 -2.926 5.075 1.00 93.38 562 ASP A O 1
ATOM 4352 N N . TRP A 1 563 ? -23.145 -4.968 4.232 1.00 97.62 563 TRP A N 1
ATOM 4353 C CA . TRP A 1 563 ? -22.159 -5.710 5.027 1.00 97.62 563 TRP A CA 1
ATOM 4354 C C . TRP A 1 563 ? -20.892 -6.090 4.261 1.00 97.62 563 TRP A C 1
ATOM 4356 O O . TRP A 1 563 ? -19.844 -6.280 4.874 1.00 97.62 563 TRP A O 1
ATOM 4366 N N . ALA A 1 564 ? -20.974 -6.166 2.931 1.00 97.44 564 ALA A N 1
ATOM 4367 C CA . ALA A 1 564 ? -19.862 -6.551 2.061 1.00 97.44 564 ALA A CA 1
ATOM 4368 C C . ALA A 1 564 ? -19.732 -5.650 0.822 1.00 97.44 564 ALA A C 1
ATOM 4370 O O . ALA A 1 564 ? -19.216 -6.078 -0.203 1.00 97.44 564 ALA A O 1
ATOM 4371 N N . GLY A 1 565 ? -20.210 -4.404 0.902 1.00 96.19 565 GLY A N 1
ATOM 4372 C CA . GLY A 1 565 ? -19.984 -3.417 -0.149 1.00 96.19 565 GLY A CA 1
ATOM 4373 C C . GLY A 1 565 ? -20.595 -3.848 -1.477 1.00 96.19 565 GLY A C 1
ATOM 4374 O O . GLY A 1 565 ? -21.728 -4.302 -1.504 1.00 96.19 565 GLY A O 1
ATOM 4375 N N . ARG A 1 566 ? -19.867 -3.672 -2.580 1.00 97.56 566 ARG A N 1
ATOM 4376 C CA . ARG A 1 566 ? -20.280 -4.090 -3.925 1.00 97.56 566 ARG A CA 1
ATOM 4377 C C . ARG A 1 566 ? -19.198 -4.972 -4.528 1.00 97.56 566 ARG A C 1
ATOM 4379 O O . ARG A 1 566 ? -18.009 -4.721 -4.328 1.00 97.56 566 ARG A O 1
ATOM 4386 N N . TRP A 1 567 ? -19.607 -5.933 -5.350 1.00 98.25 567 TRP A N 1
ATOM 4387 C CA . TRP A 1 567 ? -18.669 -6.699 -6.172 1.00 98.25 567 TRP A CA 1
ATOM 4388 C C . TRP A 1 567 ? -17.989 -5.822 -7.225 1.00 98.25 567 TRP A C 1
ATOM 4390 O O . TRP A 1 567 ? -16.862 -6.090 -7.627 1.00 98.25 567 TRP A O 1
ATOM 4400 N N . GLY A 1 568 ? -18.633 -4.714 -7.591 1.00 97.31 568 GLY A N 1
ATOM 4401 C CA . GLY A 1 568 ? -18.069 -3.715 -8.483 1.00 97.31 568 GLY A CA 1
ATOM 4402 C C . GLY A 1 568 ? -17.961 -4.213 -9.916 1.00 97.31 568 GLY A C 1
ATOM 4403 O O . GLY A 1 568 ? -18.709 -5.094 -10.328 1.00 97.31 568 GLY A O 1
ATOM 4404 N N . PHE A 1 569 ? -17.085 -3.602 -10.700 1.00 98.25 569 PHE A N 1
ATOM 4405 C CA . PHE A 1 569 ? -16.921 -3.908 -12.123 1.00 98.25 569 PHE A CA 1
ATOM 4406 C C . PHE A 1 569 ? -15.654 -4.712 -12.419 1.00 98.25 569 PHE A C 1
ATOM 4408 O O . PHE A 1 569 ? -15.532 -5.274 -13.504 1.00 98.25 569 PHE A O 1
ATOM 4415 N N . ASN A 1 570 ? -14.718 -4.765 -11.469 1.00 98.75 570 ASN A N 1
ATOM 4416 C CA . ASN A 1 570 ? -13.452 -5.469 -11.605 1.00 98.75 570 ASN A CA 1
ATOM 4417 C C . ASN A 1 570 ? -12.972 -5.966 -10.232 1.00 98.75 570 ASN A C 1
ATOM 4419 O O . ASN A 1 570 ? -13.043 -5.222 -9.250 1.00 98.75 570 ASN A O 1
ATOM 4423 N N . PHE A 1 571 ? -12.487 -7.207 -10.177 1.00 98.88 571 PHE A N 1
ATOM 4424 C CA . PHE A 1 571 ? -11.743 -7.736 -9.037 1.00 98.88 571 PHE A CA 1
ATOM 4425 C C . PHE A 1 571 ? -10.243 -7.491 -9.207 1.00 98.88 571 PHE A C 1
ATOM 4427 O O . PHE A 1 571 ? -9.698 -7.613 -10.304 1.00 98.88 571 PHE A O 1
ATOM 4434 N N . GLU A 1 572 ? -9.576 -7.217 -8.094 1.00 98.88 572 GLU A N 1
ATOM 4435 C CA . GLU A 1 572 ? -8.122 -7.107 -7.966 1.00 98.88 572 GLU A CA 1
ATOM 4436 C C . GLU A 1 572 ? -7.645 -7.988 -6.805 1.00 98.88 572 GLU A C 1
ATOM 4438 O O . GLU A 1 572 ? -8.436 -8.333 -5.917 1.00 98.88 572 GLU A O 1
ATOM 4443 N N . VAL A 1 573 ? -6.360 -8.350 -6.817 1.00 98.31 573 VAL A N 1
ATOM 4444 C CA . VAL A 1 573 ? -5.633 -8.968 -5.689 1.00 98.31 573 VAL A CA 1
ATOM 4445 C C . VAL A 1 573 ? -6.320 -10.165 -5.007 1.00 98.31 573 VAL A C 1
ATOM 4447 O O . VAL A 1 573 ? -6.283 -10.313 -3.786 1.00 98.31 573 VAL A O 1
ATOM 4450 N N . ALA A 1 574 ? -6.971 -11.046 -5.766 1.00 98.56 574 ALA A N 1
ATOM 4451 C CA . ALA A 1 574 ? -7.637 -12.212 -5.194 1.00 98.56 574 ALA A CA 1
ATOM 4452 C C . ALA A 1 574 ? -6.656 -13.156 -4.471 1.00 98.56 574 ALA A C 1
ATOM 4454 O O . ALA A 1 574 ? -5.753 -13.706 -5.095 1.00 98.56 574 ALA A O 1
ATOM 4455 N N . ASN A 1 575 ? -6.876 -13.447 -3.185 1.00 98.88 575 ASN A N 1
ATOM 4456 C CA . ASN A 1 575 ? -6.188 -14.532 -2.470 1.00 98.88 575 ASN A CA 1
ATOM 4457 C C . ASN A 1 575 ? -7.150 -15.685 -2.226 1.00 98.88 575 ASN A C 1
ATOM 4459 O O . ASN A 1 575 ? -8.291 -15.443 -1.841 1.00 98.88 575 ASN A O 1
ATOM 4463 N N . ILE A 1 576 ? -6.686 -16.926 -2.390 1.00 98.62 576 ILE A N 1
ATOM 4464 C CA . ILE A 1 576 ? -7.469 -18.138 -2.108 1.00 98.62 576 ILE A CA 1
ATOM 4465 C C . ILE A 1 576 ? -6.788 -18.945 -1.013 1.00 98.62 576 ILE A C 1
ATOM 4467 O O . ILE A 1 576 ? -5.600 -19.258 -1.103 1.00 98.62 576 ILE A O 1
ATOM 4471 N N . PHE A 1 577 ? -7.538 -19.308 0.019 1.00 98.44 577 PHE A N 1
ATOM 4472 C CA . PHE A 1 577 ? -7.007 -20.059 1.149 1.00 98.44 577 PHE A CA 1
ATOM 4473 C C . PHE A 1 577 ? -8.102 -20.874 1.828 1.00 98.44 577 PHE A C 1
ATOM 4475 O O . PHE A 1 577 ? -9.281 -20.801 1.473 1.00 98.44 577 PHE A O 1
ATOM 4482 N N . SER A 1 578 ? -7.711 -21.724 2.771 1.00 98.12 578 SER A N 1
ATOM 4483 C CA . SER A 1 578 ? -8.647 -22.558 3.515 1.00 98.12 578 SER A CA 1
ATOM 4484 C C . SER A 1 578 ? -8.363 -22.469 5.004 1.00 98.12 578 SER A C 1
ATOM 4486 O O . SER A 1 578 ? -7.200 -22.449 5.411 1.00 98.12 578 SER A O 1
ATOM 4488 N N . LEU A 1 579 ? -9.426 -22.328 5.795 1.00 98.44 579 LEU A N 1
ATOM 4489 C CA . LEU A 1 579 ? -9.349 -22.015 7.217 1.00 98.44 579 LEU A CA 1
ATOM 4490 C C . LEU A 1 579 ? -10.142 -23.004 8.069 1.00 98.44 579 LEU A C 1
ATOM 4492 O O . LEU A 1 579 ? -11.189 -23.510 7.662 1.00 98.44 579 LEU A O 1
ATOM 4496 N N . ASP A 1 580 ? -9.676 -23.197 9.296 1.00 97.62 580 ASP A N 1
ATOM 4497 C CA . ASP A 1 580 ? -10.446 -23.752 10.408 1.00 97.62 580 ASP A CA 1
ATOM 4498 C C . ASP A 1 580 ? -10.433 -22.786 11.609 1.00 97.62 580 ASP A C 1
ATOM 4500 O O . ASP A 1 580 ? -10.074 -21.614 11.476 1.00 97.62 580 ASP A O 1
ATOM 4504 N N . ASP A 1 581 ? -10.838 -23.249 12.793 1.00 97.31 581 ASP A N 1
ATOM 4505 C CA . ASP A 1 581 ? -10.889 -22.431 14.010 1.00 97.31 581 ASP A CA 1
ATOM 4506 C C . ASP A 1 581 ? -9.504 -22.091 14.604 1.00 97.31 581 ASP A C 1
ATOM 4508 O O . ASP A 1 581 ? -9.417 -21.325 15.570 1.00 97.31 581 ASP A O 1
ATOM 4512 N N . LYS A 1 582 ? -8.416 -22.660 14.068 1.00 96.88 582 LYS A N 1
ATOM 4513 C CA . LYS A 1 582 ? -7.030 -22.443 14.520 1.00 96.88 582 LYS A CA 1
ATOM 4514 C C . LYS A 1 582 ? -6.198 -21.598 13.567 1.00 96.88 582 LYS A C 1
ATOM 4516 O O . LYS A 1 582 ? -5.223 -20.999 14.031 1.00 96.88 582 LYS A O 1
ATOM 4521 N N . GLY A 1 583 ? -6.553 -21.546 12.289 1.00 97.50 583 GLY A N 1
ATOM 4522 C CA . GLY A 1 583 ? -5.812 -20.794 11.283 1.00 97.50 583 GLY A CA 1
ATOM 4523 C C . GLY A 1 583 ? -5.940 -21.422 9.904 1.00 97.50 583 GLY A C 1
ATOM 4524 O O . GLY A 1 583 ? -7.039 -21.775 9.482 1.00 97.50 583 GLY A O 1
ATOM 4525 N N . TYR A 1 584 ? -4.813 -21.540 9.199 1.00 98.12 584 TYR A N 1
ATOM 4526 C CA . TYR A 1 584 ? -4.785 -22.167 7.882 1.00 98.12 584 TYR A CA 1
ATOM 4527 C C . TYR A 1 584 ? -4.903 -23.682 8.010 1.00 98.12 584 TYR A C 1
ATOM 4529 O O . TYR A 1 584 ? -4.188 -24.308 8.791 1.00 98.12 584 TYR A O 1
ATOM 4537 N N . ASN A 1 585 ? -5.772 -24.266 7.193 1.00 95.75 585 ASN A N 1
ATOM 4538 C CA . ASN A 1 585 ? -5.936 -25.702 7.075 1.00 95.75 585 ASN A CA 1
ATOM 4539 C C . ASN A 1 585 ? -6.366 -26.036 5.645 1.00 95.75 585 ASN A C 1
ATOM 4541 O O . ASN A 1 585 ? -7.418 -25.586 5.195 1.00 95.75 585 ASN A O 1
ATOM 4545 N N . ALA A 1 586 ? -5.574 -26.844 4.936 1.00 90.94 586 ALA A N 1
ATOM 4546 C CA . ALA A 1 586 ? -5.823 -27.197 3.536 1.00 90.94 586 ALA A CA 1
ATOM 4547 C C . ALA A 1 586 ? -7.152 -27.948 3.298 1.00 90.94 586 ALA A C 1
ATOM 4549 O O . ALA A 1 586 ? -7.668 -27.919 2.178 1.00 90.94 586 ALA A O 1
ATOM 4550 N N . ASP A 1 587 ? -7.702 -28.589 4.336 1.00 90.38 587 ASP A N 1
ATOM 4551 C CA . ASP A 1 587 ? -8.999 -29.283 4.323 1.00 90.38 587 ASP A CA 1
ATOM 4552 C C . ASP A 1 587 ? -10.142 -28.426 4.902 1.00 90.38 587 ASP A C 1
ATOM 4554 O O . ASP A 1 587 ? -11.285 -28.881 5.003 1.00 90.38 587 ASP A O 1
ATOM 4558 N N . GLY A 1 588 ? -9.830 -27.197 5.319 1.00 95.12 588 GLY A N 1
ATOM 4559 C CA . GLY A 1 588 ? -10.762 -26.264 5.934 1.00 95.12 588 GLY A CA 1
ATOM 4560 C C . GLY A 1 588 ? -11.803 -25.689 4.971 1.00 95.12 588 GLY A C 1
ATOM 4561 O O . GLY A 1 588 ? -11.920 -26.054 3.798 1.00 95.12 588 GLY A O 1
ATOM 4562 N N . GLU A 1 589 ? -12.581 -24.742 5.481 1.00 96.81 589 GLU A N 1
ATOM 4563 C CA . GLU A 1 589 ? -13.513 -23.968 4.668 1.00 96.81 589 GLU A CA 1
ATOM 4564 C C . GLU A 1 589 ? -12.748 -23.041 3.720 1.00 96.81 589 GLU A C 1
ATOM 4566 O O . GLU A 1 589 ? -11.748 -22.447 4.110 1.00 96.81 589 GLU A O 1
ATOM 4571 N N . VAL A 1 590 ? -13.210 -22.911 2.473 1.00 98.19 590 VAL A N 1
ATOM 4572 C CA . VAL A 1 590 ? -12.543 -22.088 1.458 1.00 98.19 590 VAL A CA 1
ATOM 4573 C C . VAL A 1 590 ? -12.970 -20.633 1.600 1.00 98.19 590 VAL A C 1
ATOM 4575 O O . VAL A 1 590 ? -14.162 -20.317 1.600 1.00 98.19 590 VAL A O 1
ATOM 4578 N N . PHE A 1 591 ? -11.975 -19.756 1.658 1.00 98.75 591 PHE A N 1
ATOM 4579 C CA . PHE A 1 591 ? -12.133 -18.312 1.699 1.00 98.75 591 PHE A CA 1
ATOM 4580 C C . PHE A 1 591 ? -11.403 -17.666 0.527 1.00 98.75 591 PHE A C 1
ATOM 4582 O O . PHE A 1 591 ? -10.414 -18.194 0.006 1.00 98.75 591 PHE A O 1
ATOM 4589 N N . THR A 1 592 ? -11.881 -16.484 0.156 1.00 98.75 592 THR A N 1
ATOM 4590 C CA . THR A 1 592 ? -11.159 -15.561 -0.706 1.00 98.75 592 THR A CA 1
ATOM 4591 C C . THR A 1 592 ? -11.190 -14.151 -0.139 1.00 98.75 592 THR A C 1
ATOM 4593 O O . THR A 1 592 ? -12.199 -13.733 0.425 1.00 98.75 592 THR A O 1
ATOM 4596 N N . THR A 1 593 ? -10.087 -13.423 -0.276 1.00 98.88 593 THR A N 1
ATOM 4597 C CA . THR A 1 593 ? -10.035 -11.964 -0.101 1.00 98.88 593 THR A CA 1
ATOM 4598 C C . THR A 1 593 ? -9.859 -11.322 -1.462 1.00 98.88 593 THR A C 1
ATOM 4600 O O . THR A 1 593 ? -9.144 -11.877 -2.293 1.00 98.88 593 THR A O 1
ATOM 4603 N N . ILE A 1 594 ? -10.523 -10.193 -1.699 1.00 98.81 594 ILE A N 1
ATOM 4604 C CA . ILE A 1 594 ? -10.505 -9.491 -2.987 1.00 98.81 594 ILE A CA 1
ATOM 4605 C C . ILE A 1 594 ? -10.592 -7.978 -2.802 1.00 98.81 594 ILE A C 1
ATOM 4607 O O . ILE A 1 594 ? -11.318 -7.480 -1.937 1.00 98.81 594 ILE A O 1
ATOM 4611 N N . GLY A 1 595 ? -9.899 -7.248 -3.665 1.00 98.81 595 GLY A N 1
ATOM 4612 C CA . GLY A 1 595 ? -10.214 -5.856 -3.932 1.00 98.81 595 GLY A CA 1
ATOM 4613 C C . GLY A 1 595 ? -11.345 -5.760 -4.955 1.00 98.81 595 GLY A C 1
ATOM 4614 O O . GLY A 1 595 ? -11.331 -6.476 -5.954 1.00 98.81 595 GLY A O 1
ATOM 4615 N N . THR A 1 596 ? -12.319 -4.875 -4.738 1.00 98.69 596 THR A N 1
ATOM 4616 C CA . THR A 1 596 ? -13.330 -4.535 -5.756 1.00 98.69 596 THR A CA 1
ATOM 4617 C C . THR A 1 596 ? -13.216 -3.079 -6.173 1.00 98.69 596 THR A C 1
ATOM 4619 O O . THR A 1 596 ? -13.040 -2.205 -5.320 1.00 98.69 596 THR A O 1
ATOM 4622 N N . GLU A 1 597 ? -13.281 -2.815 -7.477 1.00 98.38 597 GLU A N 1
ATOM 4623 C CA . GLU A 1 597 ? -13.308 -1.460 -8.036 1.00 98.38 597 GLU A CA 1
ATOM 4624 C C . GLU A 1 597 ? -14.706 -1.121 -8.562 1.00 98.38 597 GLU A C 1
ATOM 4626 O O . GLU A 1 597 ? -15.294 -1.882 -9.339 1.00 98.38 597 GLU A O 1
ATOM 4631 N N . TRP A 1 598 ? -15.243 0.040 -8.177 1.00 96.56 598 TRP A N 1
ATOM 4632 C CA . TRP A 1 598 ? -16.491 0.560 -8.742 1.00 96.56 598 TRP A CA 1
ATOM 4633 C C . TRP A 1 598 ? -16.568 2.089 -8.745 1.00 96.56 598 TRP A C 1
ATOM 4635 O O . TRP A 1 598 ? -15.804 2.760 -8.053 1.00 96.56 598 TRP A O 1
ATOM 4645 N N . SER A 1 599 ? -17.502 2.633 -9.535 1.00 95.12 599 SER A N 1
ATOM 4646 C CA . SER A 1 599 ? -17.708 4.080 -9.698 1.00 95.12 599 SER A CA 1
ATOM 4647 C C . SER A 1 599 ? -19.182 4.478 -9.662 1.00 95.12 599 SER A C 1
ATOM 4649 O O . SER A 1 599 ? -20.070 3.649 -9.893 1.00 95.12 599 SER A O 1
ATOM 4651 N N . PHE A 1 600 ? -19.443 5.750 -9.358 1.00 92.62 600 PHE A N 1
ATOM 4652 C CA . PHE A 1 600 ? -20.776 6.341 -9.453 1.00 92.62 600 PHE A CA 1
ATOM 4653 C C . PHE A 1 600 ? -21.173 6.544 -10.921 1.00 92.62 600 PHE A C 1
ATOM 4655 O O . PHE A 1 600 ? -20.327 6.657 -11.805 1.00 92.62 600 PHE A O 1
ATOM 4662 N N . GLU A 1 601 ? -22.478 6.609 -11.191 1.00 90.25 601 GLU A N 1
ATOM 4663 C CA . GLU A 1 601 ? -22.961 7.025 -12.507 1.00 90.25 601 GLU A CA 1
ATOM 4664 C C . GLU A 1 601 ? -23.044 8.562 -12.609 1.00 90.25 601 GLU A C 1
ATOM 4666 O O . GLU A 1 601 ? -23.552 9.206 -11.684 1.00 90.25 601 GLU A O 1
ATOM 4671 N N . PRO A 1 602 ? -22.629 9.164 -13.743 1.00 94.50 602 PRO A N 1
ATOM 4672 C CA . PRO A 1 602 ? -21.978 8.519 -14.887 1.00 94.50 602 PRO A CA 1
ATOM 4673 C C . PRO A 1 602 ? -20.510 8.163 -14.596 1.00 94.50 602 PRO A C 1
ATOM 4675 O O . PRO A 1 602 ? -19.793 8.943 -13.977 1.00 94.50 602 PRO A O 1
ATOM 4678 N N . ILE A 1 603 ? -20.065 7.010 -15.108 1.00 93.88 603 ILE A N 1
ATOM 4679 C CA . ILE A 1 603 ? -18.685 6.531 -14.951 1.00 93.88 603 ILE A CA 1
ATOM 4680 C C . ILE A 1 603 ? -17.711 7.510 -15.618 1.00 93.88 603 ILE A C 1
ATOM 4682 O O . ILE A 1 603 ? -17.875 7.863 -16.789 1.00 93.88 603 ILE A O 1
ATOM 4686 N N . VAL A 1 604 ? -16.676 7.912 -14.878 1.00 94.00 604 VAL A N 1
ATOM 4687 C CA . VAL A 1 604 ? -15.571 8.736 -15.381 1.00 94.00 604 VAL A CA 1
ATOM 4688 C C . VAL A 1 604 ? -14.455 7.815 -15.899 1.00 94.00 604 VAL A C 1
ATOM 4690 O O . VAL A 1 604 ? -13.999 6.954 -15.145 1.00 94.00 604 VAL A O 1
ATOM 4693 N N . PRO A 1 605 ? -14.003 7.966 -17.161 1.00 93.75 605 PRO A N 1
ATOM 4694 C CA . PRO A 1 605 ? -12.914 7.158 -17.701 1.00 93.75 605 PRO A CA 1
ATOM 4695 C C . PRO A 1 605 ? -11.642 7.230 -16.852 1.00 93.75 605 PRO A C 1
ATOM 4697 O O . PRO A 1 605 ? -11.263 8.301 -16.387 1.00 93.75 605 PRO A O 1
ATOM 4700 N N . GLU A 1 606 ? -10.987 6.082 -16.691 1.00 93.25 606 GLU A N 1
ATOM 4701 C CA . GLU A 1 606 ? -9.756 5.874 -15.914 1.00 93.25 606 GLU A CA 1
ATOM 4702 C C . GLU A 1 606 ? -9.883 6.158 -14.402 1.00 93.25 606 GLU A C 1
ATOM 4704 O O . GLU A 1 606 ? -8.880 6.210 -13.691 1.00 93.25 606 GLU A O 1
ATOM 4709 N N . VAL A 1 607 ? -11.110 6.277 -13.877 1.00 92.94 607 VAL A N 1
ATOM 4710 C CA . VAL A 1 607 ? -11.375 6.538 -12.455 1.00 92.94 607 VAL A CA 1
ATOM 4711 C C . VAL A 1 607 ? -12.201 5.414 -11.832 1.00 92.94 607 VAL A C 1
ATOM 4713 O O . VAL A 1 607 ? -13.278 5.060 -12.313 1.00 92.94 607 VAL A O 1
ATOM 4716 N N . SER A 1 608 ? -11.709 4.902 -10.704 1.00 95.06 608 SER A N 1
ATOM 4717 C CA . SER A 1 608 ? -12.487 4.088 -9.764 1.00 95.06 608 SER A CA 1
ATOM 4718 C C . SER A 1 608 ? -12.801 4.957 -8.542 1.00 95.06 608 SER A C 1
ATOM 4720 O O . SER A 1 608 ? -11.888 5.256 -7.769 1.00 95.06 608 SER A O 1
ATOM 4722 N N . ASP A 1 609 ? -14.057 5.393 -8.375 1.00 92.88 609 ASP A N 1
ATOM 4723 C CA . ASP A 1 609 ? -14.454 6.259 -7.244 1.00 92.88 609 ASP A CA 1
ATOM 4724 C C . ASP A 1 609 ? -14.353 5.537 -5.895 1.00 92.88 609 ASP A C 1
ATOM 4726 O O . ASP A 1 609 ? -14.207 6.165 -4.841 1.00 92.88 609 ASP A O 1
ATOM 4730 N N . SER A 1 610 ? -14.466 4.208 -5.912 1.00 95.44 610 SER A N 1
ATOM 4731 C CA . SER A 1 610 ? -14.397 3.374 -4.726 1.00 95.44 610 SER A CA 1
ATOM 4732 C C . SER A 1 610 ? -13.572 2.119 -4.962 1.00 95.44 610 SER A C 1
ATOM 4734 O O . SER A 1 610 ? -13.665 1.452 -5.995 1.00 95.44 610 SER A O 1
ATOM 4736 N N . ARG A 1 611 ? -12.786 1.805 -3.934 1.00 97.69 611 ARG A N 1
ATOM 4737 C CA . ARG A 1 611 ? -12.028 0.575 -3.767 1.00 97.69 611 ARG A CA 1
ATOM 4738 C C . ARG A 1 611 ? -12.399 -0.017 -2.417 1.00 97.69 611 ARG A C 1
ATOM 4740 O O . ARG A 1 611 ? -12.369 0.695 -1.413 1.00 97.69 611 ARG A O 1
ATOM 4747 N N . GLN A 1 612 ? -12.822 -1.277 -2.399 1.00 98.00 612 GLN A N 1
ATOM 4748 C CA . GLN A 1 612 ? -13.282 -1.960 -1.187 1.00 98.00 612 GLN A CA 1
ATOM 4749 C C . GLN A 1 612 ? -12.520 -3.263 -0.965 1.00 98.00 612 GLN A C 1
ATOM 4751 O O . GLN A 1 612 ? -12.398 -4.075 -1.879 1.00 98.00 612 GLN A O 1
ATOM 4756 N N . MET A 1 613 ? -12.019 -3.464 0.255 1.00 98.69 613 MET A N 1
ATOM 4757 C CA . MET A 1 613 ? -11.278 -4.668 0.617 1.00 98.69 613 MET A CA 1
ATOM 4758 C C . MET A 1 613 ? -12.201 -5.696 1.270 1.00 98.69 613 MET A C 1
ATOM 4760 O O . MET A 1 613 ? -12.529 -5.593 2.457 1.00 98.69 613 MET A O 1
ATOM 4764 N N . LEU A 1 614 ? -12.619 -6.694 0.496 1.00 98.88 614 LEU A N 1
ATOM 4765 C CA . LEU A 1 614 ? -13.631 -7.667 0.893 1.00 98.88 614 LEU A CA 1
ATOM 4766 C C . LEU A 1 614 ? -13.036 -9.050 1.179 1.00 98.88 614 LEU A C 1
ATOM 4768 O O . LEU A 1 614 ? -11.919 -9.383 0.776 1.00 98.88 614 LEU A O 1
ATOM 4772 N N . TRP A 1 615 ? -13.828 -9.877 1.851 1.00 98.88 615 TRP A N 1
ATOM 4773 C CA . TRP A 1 615 ? -13.640 -11.316 1.959 1.00 98.88 615 TRP A CA 1
ATOM 4774 C C . TRP A 1 615 ? -14.961 -12.042 1.697 1.00 98.88 615 TRP A C 1
ATOM 4776 O O . TRP A 1 615 ? -16.039 -11.514 1.974 1.00 98.88 615 TRP A O 1
ATOM 4786 N N . ALA A 1 616 ? -14.879 -13.274 1.204 1.00 98.81 616 ALA A N 1
ATOM 4787 C CA . ALA A 1 616 ? -16.009 -14.181 1.056 1.00 98.81 616 ALA A CA 1
ATOM 4788 C C . ALA A 1 616 ? -15.616 -15.598 1.487 1.00 98.81 616 ALA A C 1
ATOM 4790 O O . ALA A 1 616 ? -14.528 -16.076 1.166 1.00 98.81 616 ALA A O 1
ATOM 4791 N N . ALA A 1 617 ? -16.515 -16.279 2.194 1.00 98.50 617 ALA A N 1
ATOM 4792 C CA . ALA A 1 617 ? -16.422 -17.710 2.470 1.00 98.50 617 ALA A CA 1
ATOM 4793 C C . ALA A 1 617 ? -17.406 -18.448 1.571 1.00 98.50 617 ALA A C 1
ATOM 4795 O O . ALA A 1 617 ? -18.542 -17.991 1.398 1.00 98.50 617 ALA A O 1
ATOM 4796 N N . GLY A 1 618 ? -17.025 -19.591 1.013 1.00 95.88 618 GLY A N 1
ATOM 4797 C CA . GLY A 1 618 ? -17.871 -20.227 0.014 1.00 95.88 618 GLY A CA 1
ATOM 4798 C C . GLY A 1 618 ? -17.620 -21.701 -0.222 1.00 95.88 618 GLY A C 1
ATOM 4799 O O . GLY A 1 618 ? -16.591 -22.286 0.120 1.00 95.88 618 GLY A O 1
ATOM 4800 N N . ASN A 1 619 ? -18.610 -22.314 -0.860 1.00 95.56 619 ASN A N 1
ATOM 4801 C CA . ASN A 1 619 ? -18.537 -23.699 -1.277 1.00 95.56 619 ASN A CA 1
ATOM 4802 C C . ASN A 1 619 ? -17.874 -23.806 -2.645 1.00 95.56 619 ASN A C 1
ATOM 4804 O O . ASN A 1 619 ? -18.301 -23.171 -3.603 1.00 95.56 619 ASN A O 1
ATOM 4808 N N . VAL A 1 620 ? -16.890 -24.695 -2.751 1.00 96.06 620 VAL A N 1
ATOM 4809 C CA . VAL A 1 620 ? -16.340 -25.135 -4.036 1.00 96.06 620 VAL A CA 1
ATOM 4810 C C . VAL A 1 620 ? -17.111 -26.370 -4.504 1.00 96.06 620 VAL A C 1
ATOM 4812 O O . VAL A 1 620 ? -17.154 -27.375 -3.789 1.00 96.06 620 VAL A O 1
ATOM 4815 N N . THR A 1 621 ? -17.754 -26.286 -5.668 1.00 94.62 621 THR A N 1
ATOM 4816 C CA . THR A 1 621 ? -18.631 -27.332 -6.231 1.00 94.62 621 THR A CA 1
ATOM 4817 C C . THR A 1 621 ? -18.408 -27.494 -7.733 1.00 94.62 621 THR A C 1
ATOM 4819 O O . THR A 1 621 ? -17.916 -26.576 -8.380 1.00 94.62 621 THR A O 1
ATOM 4822 N N . LEU A 1 622 ? -18.772 -28.647 -8.302 1.00 94.25 622 LEU A N 1
ATOM 4823 C CA . LEU A 1 622 ? -18.877 -28.812 -9.756 1.00 94.25 622 LEU A CA 1
ATOM 4824 C C . LEU A 1 622 ? -20.296 -28.453 -10.204 1.00 94.25 622 LEU A C 1
ATOM 4826 O O . LEU A 1 622 ? -21.262 -29.056 -9.734 1.00 94.25 622 LEU A O 1
ATOM 4830 N N . GLN A 1 623 ? -20.410 -27.506 -11.129 1.00 91.88 623 GLN A N 1
ATOM 4831 C CA . GLN A 1 623 ? -21.658 -27.103 -11.771 1.00 91.88 623 GLN A CA 1
ATOM 4832 C C . GLN A 1 623 ? -21.484 -27.247 -13.279 1.00 91.88 623 GLN A C 1
ATOM 4834 O O . GLN A 1 623 ? -20.579 -26.653 -13.860 1.00 91.88 623 GLN A O 1
ATOM 4839 N N . ASP A 1 624 ? -22.297 -28.104 -13.897 1.00 89.75 624 ASP A N 1
ATOM 4840 C CA . ASP A 1 624 ? -22.241 -28.407 -15.335 1.00 89.75 624 ASP A CA 1
ATOM 4841 C C . ASP A 1 624 ? -20.831 -28.771 -15.851 1.00 89.75 624 ASP A C 1
ATOM 4843 O O . ASP A 1 624 ? -20.451 -28.467 -16.979 1.00 89.75 624 ASP A O 1
ATOM 4847 N N . GLY A 1 625 ? -20.042 -29.449 -15.009 1.00 87.69 625 GLY A N 1
ATOM 4848 C CA . GLY A 1 625 ? -18.674 -29.879 -15.321 1.00 87.69 625 GLY A CA 1
ATOM 4849 C C . GLY A 1 625 ? -17.589 -28.818 -15.103 1.00 87.69 625 GLY A C 1
ATOM 4850 O O . GLY A 1 625 ? -16.414 -29.142 -15.251 1.00 87.69 625 GLY A O 1
ATOM 4851 N N . ALA A 1 626 ? -17.946 -27.593 -14.712 1.00 93.12 626 ALA A N 1
ATOM 4852 C CA . ALA A 1 626 ? -17.007 -26.541 -14.331 1.00 93.12 626 ALA A CA 1
ATOM 4853 C C . ALA A 1 626 ? -16.946 -26.390 -12.807 1.00 93.12 626 ALA A C 1
ATOM 4855 O O . ALA A 1 626 ? -17.960 -26.494 -12.114 1.00 93.12 626 ALA A O 1
ATOM 4856 N N . VAL A 1 627 ? -15.759 -26.123 -12.265 1.00 96.81 627 VAL A N 1
ATOM 4857 C CA . VAL A 1 627 ? -15.620 -25.819 -10.838 1.00 96.81 627 VAL A CA 1
ATOM 4858 C C . VAL A 1 627 ? -16.092 -24.396 -10.554 1.00 96.81 627 VAL A C 1
ATOM 4860 O O . VAL A 1 627 ? -15.772 -23.469 -11.296 1.00 96.81 627 VAL A O 1
ATOM 4863 N N . LYS A 1 628 ? -16.872 -24.231 -9.486 1.00 97.94 628 LYS A N 1
ATOM 4864 C CA . LYS A 1 628 ? -17.443 -22.956 -9.057 1.00 97.94 628 LYS A CA 1
ATOM 4865 C C . LYS A 1 628 ? -17.242 -22.730 -7.566 1.00 97.94 628 LYS A C 1
ATOM 4867 O O . LYS A 1 628 ? -17.496 -23.637 -6.770 1.00 97.94 628 LYS A O 1
ATOM 4872 N N . PHE A 1 629 ? -16.834 -21.520 -7.206 1.00 98.31 629 PHE A N 1
ATOM 4873 C CA . PHE A 1 629 ? -16.887 -20.984 -5.854 1.00 98.31 629 PHE A CA 1
ATOM 4874 C C . PHE A 1 629 ? -18.197 -20.208 -5.690 1.00 98.31 629 PHE A C 1
ATOM 4876 O O . PHE A 1 629 ? -18.487 -19.292 -6.454 1.00 98.31 629 PHE A O 1
ATOM 4883 N N . VAL A 1 630 ? -19.006 -20.615 -4.714 1.00 97.12 630 VAL A N 1
ATOM 4884 C CA . VAL A 1 630 ? -20.306 -20.006 -4.414 1.00 97.12 630 VAL A CA 1
ATOM 4885 C C . VAL A 1 630 ? -20.237 -19.385 -3.020 1.00 97.12 630 VAL A C 1
ATOM 4887 O O . VAL A 1 630 ? -20.181 -20.148 -2.044 1.00 97.12 630 VAL A O 1
ATOM 4890 N N . PRO A 1 631 ? -20.235 -18.044 -2.905 1.00 97.56 631 PRO A N 1
ATOM 4891 C CA . PRO A 1 631 ? -20.246 -17.363 -1.618 1.00 97.56 631 PRO A CA 1
ATOM 4892 C C . PRO A 1 631 ? -21.426 -17.799 -0.738 1.00 97.56 631 PRO A C 1
ATOM 4894 O O . PRO A 1 631 ? -22.544 -18.013 -1.206 1.00 97.56 631 PRO A O 1
ATOM 4897 N N . THR A 1 632 ? -21.165 -17.943 0.557 1.00 97.31 632 THR A N 1
ATOM 4898 C CA . THR A 1 632 ? -22.151 -18.287 1.599 1.00 97.31 632 THR A CA 1
ATOM 4899 C C . THR A 1 632 ? -22.249 -17.220 2.686 1.00 97.31 632 THR A C 1
ATOM 4901 O O . THR A 1 632 ? -23.258 -17.148 3.379 1.00 97.31 632 THR A O 1
ATOM 4904 N N . MET A 1 633 ? -21.205 -16.405 2.827 1.00 98.19 633 MET A N 1
ATOM 4905 C CA . MET A 1 633 ? -21.149 -15.188 3.630 1.00 98.19 633 MET A CA 1
ATOM 4906 C C . MET A 1 633 ? -20.003 -14.319 3.102 1.00 98.19 633 MET A C 1
ATOM 4908 O O . MET A 1 633 ? -19.019 -14.852 2.576 1.00 98.19 633 MET A O 1
ATOM 4912 N N . ALA A 1 634 ? -20.117 -13.002 3.244 1.00 98.69 634 ALA A N 1
ATOM 4913 C CA . ALA A 1 634 ? -19.099 -12.056 2.799 1.00 98.69 634 ALA A CA 1
ATOM 4914 C C . ALA A 1 634 ? -19.051 -10.821 3.700 1.00 98.69 634 ALA A C 1
ATOM 4916 O O . ALA A 1 634 ? -20.050 -10.451 4.320 1.00 98.69 634 ALA A O 1
ATOM 4917 N N . GLY A 1 635 ? -17.903 -10.157 3.763 1.00 98.62 635 GLY A N 1
ATOM 4918 C CA . GLY A 1 635 ? -17.730 -8.941 4.553 1.00 98.62 635 GLY A CA 1
ATOM 4919 C C . GLY A 1 635 ? -16.503 -8.140 4.145 1.00 98.62 635 GLY A C 1
ATOM 4920 O O . GLY A 1 635 ? -15.864 -8.431 3.140 1.00 98.62 635 GLY A O 1
ATOM 4921 N N . PHE A 1 636 ? -16.154 -7.135 4.944 1.00 98.81 636 PHE A N 1
ATOM 4922 C CA . PHE A 1 636 ? -14.921 -6.367 4.768 1.00 98.81 636 PHE A CA 1
ATOM 4923 C C . PHE A 1 636 ? -13.769 -6.966 5.571 1.00 98.81 636 PHE A C 1
ATOM 4925 O O . PHE A 1 636 ? -13.917 -7.303 6.752 1.00 98.81 636 PHE A O 1
ATOM 4932 N N . LEU A 1 637 ? -12.603 -7.068 4.933 1.00 98.81 637 LEU A N 1
ATOM 4933 C CA . LEU A 1 637 ? -11.342 -7.340 5.624 1.00 98.81 637 LEU A CA 1
ATOM 4934 C C . LEU A 1 637 ? -10.808 -6.051 6.266 1.00 98.81 637 LEU A C 1
ATOM 4936 O O . LEU A 1 637 ? -10.162 -6.089 7.306 1.00 98.81 637 LEU A O 1
ATOM 4940 N N . ASP A 1 638 ? -11.106 -4.897 5.674 1.00 98.88 638 ASP A N 1
ATOM 4941 C CA . ASP A 1 638 ? -10.965 -3.599 6.325 1.00 98.88 638 ASP A CA 1
ATOM 4942 C C . ASP A 1 638 ? -11.963 -2.612 5.734 1.00 98.88 638 ASP A C 1
ATOM 4944 O O . ASP A 1 638 ? -12.132 -2.542 4.519 1.00 98.88 638 ASP A O 1
ATOM 4948 N N . TRP A 1 639 ? -12.637 -1.862 6.597 1.00 98.88 639 TRP A N 1
ATOM 4949 C CA . TRP A 1 639 ? -13.641 -0.881 6.186 1.00 98.88 639 TRP A CA 1
ATOM 4950 C C . TRP A 1 639 ? -13.047 0.468 5.752 1.00 98.88 639 TRP A C 1
ATOM 4952 O O . TRP A 1 639 ? -13.782 1.344 5.291 1.00 98.88 639 TRP A O 1
ATOM 4962 N N . GLY A 1 640 ? -11.742 0.676 5.936 1.00 98.50 640 GLY A N 1
ATOM 4963 C CA . GLY A 1 640 ? -11.078 1.937 5.640 1.00 98.50 640 GLY A CA 1
ATOM 4964 C C . GLY A 1 640 ? -11.086 2.239 4.150 1.00 98.50 640 GLY A C 1
ATOM 4965 O O . GLY A 1 640 ? -10.653 1.421 3.346 1.00 98.50 640 GLY A O 1
ATOM 4966 N N . THR A 1 641 ? -11.491 3.447 3.758 1.00 96.88 641 THR A N 1
ATOM 4967 C CA . THR A 1 641 ? -11.549 3.823 2.330 1.00 96.88 641 THR A CA 1
ATOM 4968 C C . THR A 1 641 ? -10.184 3.898 1.642 1.00 96.88 641 THR A C 1
ATOM 4970 O O . THR A 1 641 ? -10.122 3.999 0.424 1.00 96.88 641 THR A O 1
ATOM 4973 N N . SER A 1 642 ? -9.094 3.893 2.415 1.00 98.00 642 SER A N 1
ATOM 4974 C CA . SER A 1 642 ? -7.713 3.819 1.918 1.00 98.00 642 SER A CA 1
ATOM 4975 C C . SER A 1 642 ? -7.075 2.437 2.120 1.00 98.00 642 SER A C 1
ATOM 4977 O O . SER A 1 642 ? -5.915 2.259 1.753 1.00 98.00 642 SER A O 1
ATOM 4979 N N . ALA A 1 643 ? -7.777 1.492 2.753 1.00 98.62 643 ALA A N 1
ATOM 4980 C CA . ALA A 1 643 ? -7.287 0.144 3.011 1.00 98.62 643 ALA A CA 1
ATOM 4981 C C . ALA A 1 643 ? -7.693 -0.775 1.850 1.00 98.62 643 ALA A C 1
ATOM 4983 O O . ALA A 1 643 ? -8.876 -0.917 1.545 1.00 98.62 643 ALA A O 1
ATOM 4984 N N . TYR A 1 644 ? -6.717 -1.364 1.164 1.00 98.81 644 TYR A N 1
ATOM 4985 C CA . TYR A 1 644 ? -6.953 -2.142 -0.053 1.00 98.81 644 TYR A CA 1
ATOM 4986 C C . TYR A 1 644 ? -5.839 -3.155 -0.310 1.00 98.81 644 TYR A C 1
ATOM 4988 O O . TYR A 1 644 ? -4.935 -3.309 0.515 1.00 98.81 644 TYR A O 1
ATOM 4996 N N . ALA A 1 645 ? -5.916 -3.824 -1.461 1.00 98.56 645 ALA A N 1
ATOM 4997 C CA . ALA A 1 645 ? -4.848 -4.638 -2.021 1.00 98.56 645 ALA A CA 1
ATOM 4998 C C . ALA A 1 645 ? -4.275 -5.660 -1.025 1.00 98.56 645 ALA A C 1
ATOM 5000 O O . ALA A 1 645 ? -3.069 -5.735 -0.828 1.00 98.56 645 ALA A O 1
ATOM 5001 N N . ALA A 1 646 ? -5.123 -6.381 -0.286 1.00 98.81 646 ALA A N 1
ATOM 5002 C CA . ALA A 1 646 ? -4.612 -7.329 0.691 1.00 98.81 646 ALA A CA 1
ATOM 5003 C C . ALA A 1 646 ? -3.845 -8.456 -0.004 1.00 98.81 646 ALA A C 1
ATOM 5005 O O . ALA A 1 646 ? -4.341 -9.047 -0.956 1.00 98.81 646 ALA A O 1
ATOM 5006 N N . ALA A 1 647 ? -2.676 -8.806 0.526 1.00 98.88 647 ALA A N 1
ATOM 5007 C CA . ALA A 1 647 ? -1.990 -10.026 0.150 1.00 98.88 647 ALA A CA 1
ATOM 5008 C C . ALA A 1 647 ? -1.689 -10.865 1.375 1.00 98.88 647 ALA A C 1
ATOM 5010 O O . ALA A 1 647 ? -1.087 -10.412 2.354 1.00 98.88 647 ALA A O 1
ATOM 5011 N N . GLY A 1 648 ? -2.105 -12.124 1.297 1.00 98.38 648 GLY A N 1
ATOM 5012 C CA . GLY A 1 648 ? -1.859 -13.093 2.343 1.00 98.38 648 GLY A CA 1
ATOM 5013 C C . GLY A 1 648 ? -1.115 -14.324 1.869 1.00 98.38 648 GLY A C 1
ATOM 5014 O O . GLY A 1 648 ? -1.044 -14.635 0.678 1.00 98.38 648 GLY A O 1
ATOM 5015 N N . LYS A 1 649 ? -0.527 -15.035 2.826 1.00 98.69 649 LYS A N 1
ATOM 5016 C CA . LYS A 1 649 ? 0.166 -16.292 2.573 1.00 98.69 649 LYS A CA 1
ATOM 5017 C C . LYS A 1 649 ? 0.070 -17.221 3.768 1.00 98.69 649 LYS A C 1
ATOM 5019 O O . LYS A 1 649 ? 0.007 -16.788 4.919 1.00 98.69 649 LYS A O 1
ATOM 5024 N N . GLU A 1 650 ? 0.113 -18.512 3.465 1.00 98.06 650 GLU A N 1
ATOM 5025 C CA . GLU A 1 650 ? 0.376 -19.537 4.461 1.00 98.06 650 GLU A CA 1
ATOM 5026 C C . GLU A 1 650 ? 1.716 -19.260 5.163 1.00 98.06 650 GLU A C 1
ATOM 5028 O O . GLU A 1 650 ? 2.750 -19.062 4.516 1.00 98.06 650 GLU A O 1
ATOM 5033 N N . LEU A 1 651 ? 1.680 -19.265 6.493 1.00 98.75 651 LEU A N 1
ATOM 5034 C CA . LEU A 1 651 ? 2.834 -19.245 7.376 1.00 98.75 651 LEU A CA 1
ATOM 5035 C C . LEU A 1 651 ? 2.822 -20.552 8.186 1.00 98.75 651 LEU A C 1
ATOM 5037 O O . LEU A 1 651 ? 2.097 -20.645 9.184 1.00 98.75 651 LEU A O 1
ATOM 5041 N N . PRO A 1 652 ? 3.600 -21.568 7.779 1.00 98.50 652 PRO A N 1
ATOM 5042 C CA . PRO A 1 652 ? 3.544 -22.885 8.392 1.00 98.50 652 PRO A CA 1
ATOM 5043 C C . PRO A 1 652 ? 4.074 -22.854 9.830 1.00 98.50 652 PRO A C 1
ATOM 5045 O O . PRO A 1 652 ? 4.919 -22.021 10.191 1.00 98.50 652 PRO A O 1
ATOM 5048 N N . ALA A 1 653 ? 3.644 -23.814 10.643 1.00 98.50 653 ALA A N 1
ATOM 5049 C CA . ALA A 1 653 ? 4.107 -24.052 12.009 1.00 98.50 653 ALA A CA 1
ATOM 5050 C C . ALA A 1 653 ? 5.631 -24.259 12.077 1.00 98.50 653 ALA A C 1
ATOM 5052 O O . ALA A 1 653 ? 6.267 -23.963 13.087 1.00 98.50 653 ALA A O 1
ATOM 5053 N N . SER A 1 654 ? 6.233 -24.728 10.978 1.00 98.25 654 SER A N 1
ATOM 5054 C CA . SER A 1 654 ? 7.678 -24.914 10.825 1.00 98.25 654 SER A CA 1
ATOM 5055 C C . SER A 1 654 ? 8.455 -23.642 10.462 1.00 98.25 654 SER A C 1
ATOM 5057 O O . SER A 1 654 ? 9.679 -23.700 10.348 1.00 98.25 654 SER A O 1
ATOM 5059 N N . SER A 1 655 ? 7.789 -22.508 10.228 1.00 98.75 655 SER A N 1
ATOM 5060 C CA . SER A 1 655 ? 8.472 -21.223 10.034 1.00 98.75 655 SER A CA 1
ATOM 5061 C C . SER A 1 655 ? 9.159 -20.767 11.325 1.00 98.75 655 SER A C 1
ATOM 5063 O O . SER A 1 655 ? 8.763 -21.152 12.426 1.00 98.75 655 SER A O 1
ATOM 5065 N N . GLN A 1 656 ? 10.181 -19.918 11.221 1.00 98.75 656 GLN A N 1
ATOM 5066 C CA . GLN A 1 656 ? 10.877 -19.405 12.404 1.00 98.75 656 GLN A CA 1
ATOM 5067 C C . GLN A 1 656 ? 9.937 -18.626 13.327 1.00 98.75 656 GLN A C 1
ATOM 5069 O O . GLN A 1 656 ? 9.956 -18.855 14.538 1.00 98.75 656 GLN A O 1
ATOM 5074 N N . ALA A 1 657 ? 9.074 -17.781 12.755 1.00 98.38 657 ALA A N 1
ATOM 5075 C CA . ALA A 1 657 ? 8.102 -17.009 13.519 1.00 98.38 657 ALA A CA 1
ATOM 5076 C C . ALA A 1 657 ? 7.143 -17.930 14.290 1.00 98.38 657 ALA A C 1
ATOM 5078 O O . ALA A 1 657 ? 7.035 -17.818 15.512 1.00 98.38 657 ALA A O 1
ATOM 5079 N N . SER A 1 658 ? 6.533 -18.912 13.609 1.00 98.69 658 SER A N 1
ATOM 5080 C CA . SER A 1 658 ? 5.614 -19.861 14.252 1.00 98.69 658 SER A CA 1
ATOM 5081 C C . SER A 1 658 ? 6.301 -20.743 15.293 1.00 98.69 658 SER A C 1
ATOM 5083 O O . SER A 1 658 ? 5.730 -20.979 16.353 1.00 98.69 658 SER A O 1
ATOM 5085 N N . MET A 1 659 ? 7.538 -21.188 15.059 1.00 98.56 659 MET A N 1
ATOM 5086 C CA . MET A 1 659 ? 8.283 -21.972 16.052 1.00 98.56 659 MET A CA 1
ATOM 5087 C C . MET A 1 659 ? 8.586 -21.163 17.319 1.00 98.56 659 MET A C 1
ATOM 5089 O O . MET A 1 659 ? 8.496 -21.702 18.423 1.00 98.56 659 MET A O 1
ATOM 5093 N N . LYS A 1 660 ? 8.921 -19.871 17.190 1.00 98.50 660 LYS A N 1
ATOM 5094 C CA . LYS A 1 660 ? 9.170 -18.988 18.344 1.00 98.50 660 LYS A CA 1
ATOM 5095 C C . LYS A 1 660 ? 7.901 -18.712 19.149 1.00 98.50 660 LYS A C 1
ATOM 5097 O O . LYS A 1 660 ? 7.978 -18.599 20.372 1.00 98.50 660 LYS A O 1
ATOM 5102 N N . SER A 1 661 ? 6.754 -18.605 18.483 1.00 98.06 661 SER A N 1
ATOM 5103 C CA . SER A 1 661 ? 5.463 -18.308 19.114 1.00 98.06 661 SER A CA 1
ATOM 5104 C C . SER A 1 661 ? 4.617 -19.544 19.428 1.00 98.06 661 SER A C 1
ATOM 5106 O O . SER A 1 661 ? 3.550 -19.418 20.031 1.00 98.06 661 SER A O 1
ATOM 5108 N N . ASN A 1 662 ? 5.097 -20.736 19.056 1.00 97.94 662 ASN A N 1
ATOM 5109 C CA . ASN A 1 662 ? 4.358 -21.997 19.110 1.00 97.94 662 ASN A CA 1
ATOM 5110 C C . ASN A 1 662 ? 2.987 -21.895 18.409 1.00 97.94 662 ASN A C 1
ATOM 5112 O O . ASN A 1 662 ? 1.959 -22.330 18.938 1.00 97.94 662 ASN A O 1
ATOM 5116 N N . ALA A 1 663 ? 2.966 -21.255 17.240 1.00 98.31 663 ALA A N 1
ATOM 5117 C CA . ALA A 1 663 ? 1.775 -21.120 16.417 1.00 98.31 663 ALA A CA 1
ATOM 5118 C C . ALA A 1 663 ? 1.556 -22.352 15.519 1.00 98.31 663 ALA A C 1
ATOM 5120 O O . ALA A 1 663 ? 2.533 -22.970 15.088 1.00 98.31 663 ALA A O 1
ATOM 5121 N N . PRO A 1 664 ? 0.289 -22.705 15.222 1.00 98.12 664 PRO A N 1
ATOM 5122 C CA . PRO A 1 664 ? -0.032 -23.686 14.188 1.00 98.12 664 PRO A CA 1
ATOM 5123 C C . PRO A 1 664 ? 0.260 -23.113 12.790 1.00 98.12 664 PRO A C 1
ATOM 5125 O O . PRO A 1 664 ? 0.846 -22.034 12.657 1.00 98.12 664 PRO A O 1
ATOM 5128 N N . ASP A 1 665 ? -0.164 -23.823 11.747 1.00 98.50 665 ASP A N 1
ATOM 5129 C CA . ASP A 1 665 ? -0.236 -23.247 10.408 1.00 98.50 665 ASP A CA 1
ATOM 5130 C C . ASP A 1 665 ? -1.228 -22.073 10.412 1.00 98.50 665 ASP A C 1
ATOM 5132 O O . ASP A 1 665 ? -2.308 -22.122 11.009 1.00 98.50 665 ASP A O 1
ATOM 5136 N N . ARG A 1 666 ? -0.831 -20.966 9.791 1.00 98.69 666 ARG A N 1
ATOM 5137 C CA . ARG A 1 666 ? -1.582 -19.707 9.796 1.00 98.69 666 ARG A CA 1
ATOM 5138 C C . ARG A 1 666 ? -1.746 -19.191 8.384 1.00 98.69 666 ARG A C 1
ATOM 5140 O O . ARG A 1 666 ? -0.907 -19.456 7.531 1.00 98.69 666 ARG A O 1
ATOM 5147 N N . PHE A 1 667 ? -2.772 -18.382 8.164 1.00 98.81 667 PHE A N 1
ATOM 5148 C CA . PHE A 1 667 ? -2.826 -17.498 7.010 1.00 98.81 667 PHE A CA 1
ATOM 5149 C C . PHE A 1 667 ? -2.604 -16.069 7.504 1.00 98.81 667 PHE A C 1
ATOM 5151 O O . PHE A 1 667 ? -3.417 -15.551 8.274 1.00 98.81 667 PHE A O 1
ATOM 5158 N N . ILE A 1 668 ? -1.474 -15.473 7.122 1.00 98.88 668 ILE A N 1
ATOM 5159 C CA . ILE A 1 668 ? -1.123 -14.096 7.482 1.00 98.88 668 ILE A CA 1
ATOM 5160 C C . ILE A 1 668 ? -1.406 -13.200 6.293 1.00 98.88 668 ILE A C 1
ATOM 5162 O O . ILE A 1 668 ? -0.891 -13.466 5.210 1.00 98.88 668 ILE A O 1
ATOM 5166 N N . THR A 1 669 ? -2.168 -12.131 6.506 1.00 98.88 669 THR A N 1
ATOM 5167 C CA . THR A 1 669 ? -2.450 -11.119 5.485 1.00 98.88 669 THR A CA 1
ATOM 5168 C C . THR A 1 669 ? -1.928 -9.748 5.893 1.00 98.88 669 THR A C 1
ATOM 5170 O O . THR A 1 669 ? -2.040 -9.351 7.054 1.00 98.88 669 THR A O 1
ATOM 5173 N N . TYR A 1 670 ? -1.387 -9.020 4.921 1.00 98.94 670 TYR A N 1
ATOM 5174 C CA . TYR A 1 670 ? -1.067 -7.598 5.018 1.00 98.94 670 TYR A CA 1
ATOM 5175 C C . TYR A 1 670 ? -1.985 -6.840 4.071 1.00 98.94 670 TYR A C 1
ATOM 5177 O O . TYR A 1 670 ? -2.313 -7.341 3.000 1.00 98.94 670 TYR A O 1
ATOM 5185 N N . LEU A 1 671 ? -2.406 -5.643 4.464 1.00 98.69 671 LEU A N 1
ATOM 5186 C CA . LEU A 1 671 ? -3.203 -4.759 3.620 1.00 98.69 671 LEU A CA 1
ATOM 5187 C C . LEU A 1 671 ? -2.395 -3.515 3.301 1.00 98.69 671 LEU A C 1
ATOM 5189 O O . LEU A 1 671 ? -1.675 -3.016 4.166 1.00 98.69 671 LEU A O 1
ATOM 5193 N N . TRP A 1 672 ? -2.556 -2.980 2.101 1.00 98.88 672 TRP A N 1
ATOM 5194 C CA . TRP A 1 672 ? -2.047 -1.661 1.768 1.00 98.88 672 TRP A CA 1
ATOM 5195 C C . TRP A 1 672 ? -2.936 -0.580 2.378 1.00 98.88 672 TRP A C 1
ATOM 5197 O O . TRP A 1 672 ? -4.157 -0.619 2.241 1.00 98.88 672 TRP A O 1
ATOM 5207 N N . LEU A 1 673 ? -2.325 0.417 3.014 1.00 98.81 673 LEU A N 1
ATOM 5208 C CA . LEU A 1 673 ? -2.971 1.678 3.351 1.00 98.81 673 LEU A CA 1
ATOM 5209 C C . LEU A 1 673 ? -2.398 2.770 2.441 1.00 98.81 673 LEU A C 1
ATOM 5211 O O . LEU A 1 673 ? -1.297 3.277 2.685 1.00 98.81 673 LEU A O 1
ATOM 5215 N N . THR A 1 674 ? -3.135 3.139 1.389 1.00 97.94 674 THR A N 1
ATOM 5216 C CA . THR A 1 674 ? -2.671 4.144 0.419 1.00 97.94 674 THR A CA 1
ATOM 5217 C C . THR A 1 674 ? -2.442 5.500 1.086 1.00 97.94 674 THR A C 1
ATOM 5219 O O . THR A 1 674 ? -3.252 5.959 1.891 1.00 97.94 674 THR A O 1
ATOM 5222 N N . GLY A 1 675 ? -1.313 6.150 0.789 1.00 94.38 675 GLY A N 1
ATOM 5223 C CA . GLY A 1 675 ? -0.923 7.411 1.430 1.00 94.38 675 GLY A CA 1
ATOM 5224 C C . GLY A 1 675 ? -1.594 8.653 0.837 1.00 94.38 675 GLY A C 1
ATOM 5225 O O . GLY A 1 675 ? -1.749 9.655 1.536 1.00 94.38 675 GLY A O 1
ATOM 5226 N N . ASP A 1 676 ? -2.017 8.590 -0.419 1.00 90.38 676 ASP A N 1
ATOM 5227 C CA . ASP A 1 676 ? -2.469 9.723 -1.237 1.00 90.38 676 ASP A CA 1
ATOM 5228 C C . ASP A 1 676 ? -3.820 9.452 -1.919 1.00 90.38 676 ASP A C 1
ATOM 5230 O O . ASP A 1 676 ? -4.164 10.082 -2.918 1.00 90.38 676 ASP A O 1
ATOM 5234 N N . PHE A 1 677 ? -4.593 8.518 -1.351 1.00 92.50 677 PHE A N 1
ATOM 5235 C CA . PHE A 1 677 ? -5.906 8.114 -1.850 1.00 92.50 677 PHE A CA 1
ATOM 5236 C C . PHE A 1 677 ? -5.843 7.688 -3.323 1.00 92.50 677 PHE A C 1
ATOM 5238 O O . PHE A 1 677 ? -6.531 8.231 -4.185 1.00 92.50 677 PHE A O 1
ATOM 5245 N N . TYR A 1 678 ? -4.982 6.706 -3.603 1.00 91.94 678 TYR A N 1
ATOM 5246 C CA . TYR A 1 678 ? -4.796 6.141 -4.943 1.00 91.94 678 TYR A CA 1
ATOM 5247 C C . TYR A 1 678 ? -4.314 7.195 -5.953 1.00 91.94 678 TYR A C 1
ATOM 5249 O O . TYR A 1 678 ? -4.819 7.267 -7.071 1.00 91.94 678 TYR A O 1
ATOM 5257 N N . ALA A 1 679 ? -3.355 8.030 -5.532 1.00 87.06 679 ALA A N 1
ATOM 5258 C CA . ALA A 1 679 ? -2.775 9.132 -6.306 1.00 87.06 679 ALA A CA 1
ATOM 5259 C C . ALA A 1 679 ? -3.769 10.219 -6.772 1.00 87.06 679 ALA A C 1
ATOM 5261 O O . ALA A 1 679 ? -3.474 10.967 -7.703 1.00 87.06 679 ALA A O 1
ATOM 5262 N N . THR A 1 680 ? -4.935 10.338 -6.125 1.00 86.38 680 THR A N 1
ATOM 5263 C CA . THR A 1 680 ? -5.947 11.356 -6.472 1.00 86.38 680 THR A CA 1
ATOM 5264 C C . THR A 1 680 ? -5.898 12.601 -5.585 1.00 86.38 680 THR A C 1
ATOM 5266 O O . THR A 1 680 ? -6.530 13.608 -5.901 1.00 86.38 680 THR A O 1
ATOM 5269 N N . HIS A 1 681 ? -5.153 12.569 -4.476 1.00 86.62 681 HIS A N 1
ATOM 5270 C CA . HIS A 1 681 ? -4.989 13.719 -3.587 1.00 86.62 681 HIS A CA 1
ATOM 5271 C C . HIS A 1 681 ? -3.688 14.483 -3.856 1.00 86.62 681 HIS A C 1
ATOM 5273 O O . HIS A 1 681 ? -2.614 13.889 -3.922 1.00 86.62 681 HIS A O 1
ATOM 5279 N N . ASP A 1 682 ? -3.772 15.818 -3.876 1.00 88.75 682 ASP A N 1
ATOM 5280 C CA . ASP A 1 682 ? -2.614 16.724 -3.941 1.00 88.75 682 ASP A CA 1
ATOM 5281 C C . ASP A 1 682 ? -1.922 16.856 -2.570 1.00 88.75 682 ASP A C 1
ATOM 5283 O O . ASP A 1 682 ? -1.973 17.878 -1.887 1.00 88.75 682 ASP A O 1
ATOM 5287 N N . PHE A 1 683 ? -1.381 15.739 -2.087 1.00 93.06 683 PHE A N 1
ATOM 5288 C CA . PHE A 1 683 ? -0.727 15.627 -0.785 1.00 93.06 683 PHE A CA 1
ATOM 5289 C C . PHE A 1 683 ? 0.721 16.172 -0.841 1.00 93.06 683 PHE A C 1
ATOM 5291 O O . PHE A 1 683 ? 1.365 16.032 -1.883 1.00 93.06 683 PHE A O 1
ATOM 5298 N N . PRO A 1 684 ? 1.300 16.725 0.256 1.00 94.88 684 PRO A N 1
ATOM 5299 C CA . PRO A 1 684 ? 2.703 17.181 0.327 1.00 94.88 684 PRO A CA 1
ATOM 5300 C C . PRO A 1 684 ? 3.728 16.020 0.302 1.00 94.88 684 PRO A C 1
ATOM 5302 O O . PRO A 1 684 ? 4.558 15.839 1.201 1.00 94.88 684 PRO A O 1
ATOM 5305 N N . THR A 1 685 ? 3.667 15.204 -0.749 1.00 93.44 685 THR A N 1
ATOM 5306 C CA . THR A 1 685 ? 4.467 13.998 -0.977 1.00 93.44 685 THR A CA 1
ATOM 5307 C C . THR A 1 685 ? 5.969 14.288 -1.028 1.00 93.44 685 THR A C 1
ATOM 5309 O O . THR A 1 685 ? 6.709 13.574 -0.350 1.00 93.44 685 THR A O 1
ATOM 5312 N N . PRO A 1 686 ? 6.473 15.335 -1.720 1.00 91.38 686 PRO A N 1
ATOM 5313 C CA . PRO A 1 686 ? 7.905 15.646 -1.703 1.00 91.38 686 PRO A CA 1
ATOM 5314 C C . PRO A 1 686 ? 8.433 15.977 -0.301 1.00 91.38 686 PRO A C 1
ATOM 5316 O O . PRO A 1 686 ? 9.571 15.646 0.039 1.00 91.38 686 PRO A O 1
ATOM 5319 N N . GLN A 1 687 ? 7.617 16.625 0.534 1.00 94.31 687 GLN A N 1
ATOM 5320 C CA . GLN A 1 687 ? 7.979 16.995 1.900 1.00 94.31 687 GLN A CA 1
ATOM 5321 C C . GLN A 1 687 ? 7.966 15.790 2.834 1.00 94.31 687 GLN A C 1
ATOM 5323 O O . GLN A 1 687 ? 8.859 15.680 3.676 1.00 94.31 687 GLN A O 1
ATOM 5328 N N . GLN A 1 688 ? 6.994 14.887 2.679 1.00 96.88 688 GLN A N 1
ATOM 5329 C CA . GLN A 1 688 ? 6.929 13.646 3.448 1.00 96.88 688 GLN A CA 1
ATOM 5330 C C . GLN A 1 688 ? 7.992 12.633 3.000 1.00 96.88 688 GLN A C 1
ATOM 5332 O O . GLN A 1 688 ? 8.550 11.931 3.835 1.00 96.88 688 GLN A O 1
ATOM 5337 N N . ASN A 1 689 ? 8.315 12.577 1.706 1.00 94.75 689 ASN A N 1
ATOM 5338 C CA . ASN A 1 689 ? 9.319 11.686 1.110 1.00 94.75 689 ASN A CA 1
ATOM 5339 C C . ASN A 1 689 ? 9.073 10.179 1.372 1.00 94.75 689 ASN A C 1
ATOM 5341 O O . ASN A 1 689 ? 9.971 9.343 1.263 1.00 94.75 689 ASN A O 1
ATOM 5345 N N . TRP A 1 690 ? 7.832 9.825 1.699 1.00 97.25 690 TRP A N 1
ATOM 5346 C CA . TRP A 1 690 ? 7.298 8.468 1.681 1.00 97.25 690 TRP A CA 1
ATOM 5347 C C . TRP A 1 690 ? 5.775 8.521 1.513 1.00 97.25 690 TRP A C 1
ATOM 5349 O O . TRP A 1 690 ? 5.150 9.482 1.964 1.00 97.25 690 TRP A O 1
ATOM 5359 N N . THR A 1 691 ? 5.172 7.498 0.906 1.00 98.06 691 THR A N 1
ATOM 5360 C CA . THR A 1 691 ? 3.721 7.451 0.652 1.00 98.06 691 THR A CA 1
ATOM 5361 C C . THR A 1 691 ? 3.178 6.054 0.901 1.00 98.06 691 THR A C 1
ATOM 5363 O O . THR A 1 691 ? 3.554 5.115 0.208 1.00 98.06 691 THR A O 1
ATOM 5366 N N . GLY A 1 692 ? 2.258 5.936 1.858 1.00 98.38 692 GLY A N 1
ATOM 5367 C CA . GLY A 1 692 ? 1.616 4.672 2.215 1.00 98.38 692 GLY A CA 1
ATOM 5368 C C . GLY A 1 692 ? 2.402 3.846 3.236 1.00 98.38 692 GLY A C 1
ATOM 5369 O O . GLY A 1 692 ? 3.537 4.166 3.594 1.00 98.38 692 GLY A O 1
ATOM 5370 N N . ALA A 1 693 ? 1.763 2.789 3.721 1.00 98.81 693 ALA A N 1
ATOM 5371 C CA . ALA A 1 693 ? 2.342 1.742 4.561 1.00 98.81 693 ALA A CA 1
ATOM 5372 C C . ALA A 1 693 ? 1.499 0.470 4.399 1.00 98.81 693 ALA A C 1
ATOM 5374 O O . ALA A 1 693 ? 0.377 0.538 3.893 1.00 98.81 693 ALA A O 1
ATOM 5375 N N . LEU A 1 694 ? 2.002 -0.675 4.851 1.00 98.94 694 LEU A N 1
ATOM 5376 C CA . LEU A 1 694 ? 1.149 -1.834 5.095 1.00 98.94 694 LEU A CA 1
ATOM 5377 C C . LEU A 1 694 ? 0.576 -1.756 6.509 1.00 98.94 694 LEU A C 1
ATOM 5379 O O . LEU A 1 694 ? 1.285 -1.353 7.434 1.00 98.94 694 LEU A O 1
ATOM 5383 N N . LEU A 1 695 ? -0.677 -2.177 6.670 1.00 98.94 695 LEU A N 1
ATOM 5384 C CA . LEU A 1 695 ? -1.305 -2.407 7.972 1.00 98.94 695 LEU A CA 1
ATOM 5385 C C . LEU A 1 695 ? -0.612 -3.554 8.722 1.00 98.94 695 LEU A C 1
ATOM 5387 O O . LEU A 1 695 ? 0.151 -4.334 8.137 1.00 98.94 695 LEU A O 1
ATOM 5391 N N . LEU A 1 696 ? -0.868 -3.657 10.025 1.00 98.94 696 LEU A N 1
ATOM 5392 C CA . LEU A 1 696 ? -0.345 -4.746 10.850 1.00 98.94 696 LEU A CA 1
ATOM 5393 C C . LEU A 1 696 ? -0.720 -6.120 10.258 1.00 98.94 696 LEU A C 1
ATOM 5395 O O . LEU A 1 696 ? -1.841 -6.282 9.767 1.00 98.94 696 LEU A O 1
ATOM 5399 N N . PRO A 1 697 ? 0.171 -7.132 10.337 1.00 98.88 697 PRO A N 1
ATOM 5400 C CA . PRO A 1 697 ? -0.157 -8.484 9.897 1.00 98.88 697 PRO A CA 1
ATOM 5401 C C . PRO A 1 697 ? -1.379 -9.004 10.644 1.00 98.88 697 PRO A C 1
ATOM 5403 O O . PRO A 1 697 ? -1.435 -8.920 11.875 1.00 98.88 697 PRO A O 1
ATOM 5406 N N . ARG A 1 698 ? -2.333 -9.579 9.912 1.00 98.88 698 ARG A N 1
ATOM 5407 C CA . ARG A 1 698 ? -3.539 -10.183 10.483 1.00 98.88 698 ARG A CA 1
ATOM 5408 C C . ARG A 1 698 ? -3.520 -11.693 10.311 1.00 98.88 698 ARG A C 1
ATOM 5410 O O . ARG A 1 698 ? -3.256 -12.193 9.221 1.00 98.88 698 ARG A O 1
ATOM 5417 N N . GLU A 1 699 ? -3.808 -12.402 11.393 1.00 98.62 699 GLU A N 1
ATOM 5418 C CA . GLU A 1 699 ? -4.139 -13.823 11.395 1.00 98.62 699 GLU A CA 1
ATOM 5419 C C . GLU A 1 699 ? -5.625 -13.990 11.063 1.00 98.62 699 GLU A C 1
ATOM 5421 O O . GLU A 1 699 ? -6.479 -13.367 11.704 1.00 98.62 699 GLU A O 1
ATOM 5426 N N . LEU A 1 700 ? -5.919 -14.833 10.068 1.00 98.81 700 LEU A N 1
ATOM 5427 C CA . LEU A 1 700 ? -7.284 -15.201 9.690 1.00 98.81 700 LEU A CA 1
ATOM 5428 C C . LEU A 1 700 ? -7.619 -16.621 10.162 1.00 98.81 700 LEU A C 1
ATOM 5430 O O . LEU A 1 700 ? -6.794 -17.531 10.049 1.00 98.81 700 LEU A O 1
ATOM 5434 N N . SER A 1 701 ? -8.835 -16.810 10.670 1.00 98.75 701 SER A N 1
ATOM 5435 C CA . SER A 1 701 ? -9.388 -18.121 11.035 1.00 98.75 701 SER A CA 1
ATOM 5436 C C . SER A 1 701 ? -10.917 -18.111 10.938 1.00 98.75 701 SER A C 1
ATOM 5438 O O . SER A 1 701 ? -11.542 -17.055 10.817 1.00 98.75 701 SER A O 1
ATOM 5440 N N . VAL A 1 702 ? -11.546 -19.279 11.017 1.00 98.62 702 VAL A N 1
ATOM 5441 C CA . VAL A 1 702 ? -12.997 -19.386 11.208 1.00 98.62 702 VAL A CA 1
ATOM 5442 C C . VAL A 1 702 ? -13.321 -18.980 12.648 1.00 98.62 702 VAL A C 1
ATOM 5444 O O . VAL A 1 702 ? -12.743 -19.503 13.601 1.00 98.62 702 VAL A O 1
ATOM 5447 N N . GLY A 1 703 ? -14.204 -17.998 12.817 1.00 97.31 703 GLY A N 1
ATOM 5448 C CA . GLY A 1 703 ? -14.641 -17.496 14.117 1.00 97.31 703 GLY A CA 1
ATOM 5449 C C . GLY A 1 703 ? -16.054 -17.954 14.450 1.00 97.31 703 GLY A C 1
ATOM 5450 O O . GLY A 1 703 ? -16.923 -17.931 13.582 1.00 97.31 703 GLY A O 1
ATOM 5451 N N . THR A 1 704 ? -16.293 -18.304 15.713 1.00 97.31 704 THR A N 1
ATOM 5452 C CA . THR A 1 704 ? -17.625 -18.642 16.229 1.00 97.31 704 THR A CA 1
ATOM 5453 C C . THR A 1 704 ? -18.108 -17.566 17.198 1.00 97.31 704 THR A C 1
ATOM 5455 O O . THR A 1 704 ? -17.362 -17.150 18.087 1.00 97.31 704 THR A O 1
ATOM 5458 N N . ILE A 1 705 ? -19.355 -17.123 17.039 1.00 97.06 705 ILE A N 1
ATOM 5459 C CA . ILE A 1 705 ? -20.059 -16.262 17.994 1.00 97.06 705 ILE A CA 1
ATOM 5460 C C . ILE A 1 705 ? -21.090 -17.135 18.702 1.00 97.06 705 ILE A C 1
ATOM 5462 O O . ILE A 1 705 ? -22.110 -17.512 18.122 1.00 97.06 705 ILE A O 1
ATOM 5466 N N . SER A 1 706 ? -20.776 -17.482 19.945 1.00 96.19 706 SER A N 1
ATOM 5467 C CA . SER A 1 706 ? -21.563 -18.416 20.742 1.00 96.19 706 SER A CA 1
ATOM 5468 C C . SER A 1 706 ? -22.648 -17.732 21.554 1.00 96.19 706 SER A C 1
ATOM 5470 O O . SER A 1 706 ? -22.563 -16.547 21.879 1.00 96.19 706 SER A O 1
ATOM 5472 N N . ASN A 1 707 ? -23.632 -18.524 21.970 1.00 96.44 707 ASN A N 1
ATOM 5473 C CA . ASN A 1 707 ? -24.730 -18.087 22.832 1.00 96.44 707 ASN A CA 1
ATOM 5474 C C . ASN A 1 707 ? -25.572 -16.923 22.269 1.00 96.44 707 ASN A C 1
ATOM 5476 O O . ASN A 1 707 ? -26.126 -16.142 23.043 1.00 96.44 707 ASN A O 1
ATOM 5480 N N . VAL A 1 708 ? -25.691 -16.798 20.946 1.00 97.81 708 VAL A N 1
ATOM 5481 C CA . VAL A 1 708 ? -26.458 -15.718 20.308 1.00 97.81 708 VAL A CA 1
ATOM 5482 C C . VAL A 1 708 ? -27.954 -16.004 20.414 1.00 97.81 708 VAL A C 1
ATOM 5484 O O . VAL A 1 708 ? -28.396 -17.106 20.118 1.00 97.81 708 VAL A O 1
ATOM 5487 N N . VAL A 1 709 ? -28.767 -15.035 20.819 1.00 97.31 709 VAL A N 1
ATOM 5488 C CA . VAL A 1 709 ? -30.227 -15.184 20.857 1.00 97.31 709 VAL A CA 1
ATOM 5489 C C . VAL A 1 709 ? -30.761 -15.388 19.441 1.00 97.31 709 VAL A C 1
ATOM 5491 O O . VAL A 1 709 ? -30.402 -14.669 18.508 1.00 97.31 709 VAL A O 1
ATOM 5494 N N . ASP A 1 710 ? -31.637 -16.376 19.278 1.00 96.62 710 ASP A N 1
ATOM 5495 C CA . ASP A 1 710 ? -32.312 -16.659 18.015 1.00 96.62 710 ASP A CA 1
ATOM 5496 C C . ASP A 1 710 ? -33.422 -15.624 17.754 1.00 96.62 710 ASP A C 1
ATOM 5498 O O . ASP A 1 710 ? -34.539 -15.740 18.265 1.00 96.62 710 ASP A O 1
ATOM 5502 N N . ASN A 1 711 ? -33.098 -14.579 16.991 1.00 95.06 711 ASN A N 1
ATOM 5503 C CA . ASN A 1 711 ? -33.994 -13.477 16.660 1.00 95.06 711 ASN A CA 1
ATOM 5504 C C . ASN A 1 711 ? -33.773 -13.002 15.210 1.00 95.06 711 ASN A C 1
ATOM 5506 O O . ASN A 1 711 ? -33.024 -13.609 14.448 1.00 95.06 711 ASN A O 1
ATOM 5510 N N . GLU A 1 712 ? -34.474 -11.945 14.794 1.00 93.25 712 GLU A N 1
ATOM 5511 C CA . GLU A 1 712 ? -34.381 -11.423 13.422 1.00 93.25 712 GLU A CA 1
ATOM 5512 C C . GLU A 1 712 ? -32.947 -10.998 13.063 1.00 93.25 712 GLU A C 1
ATOM 5514 O O . GLU A 1 712 ? -32.439 -11.394 12.017 1.00 93.25 712 GLU A O 1
ATOM 5519 N N . LEU A 1 713 ? -32.257 -10.307 13.978 1.00 90.88 713 LEU A N 1
ATOM 5520 C CA . LEU A 1 713 ? -30.905 -9.781 13.762 1.00 90.88 713 LEU A CA 1
ATOM 5521 C C . LEU A 1 713 ? -29.861 -10.887 13.566 1.00 90.88 713 LEU A C 1
ATOM 5523 O O . LEU A 1 713 ? -28.911 -10.712 12.803 1.00 90.88 713 LEU A O 1
ATOM 5527 N N . SER A 1 714 ? -29.996 -12.013 14.269 1.00 93.75 714 SER A N 1
ATOM 5528 C CA . SER A 1 714 ? -29.062 -13.140 14.154 1.00 93.75 714 SER A CA 1
ATOM 5529 C C . SER A 1 714 ? -29.354 -14.056 12.962 1.00 93.75 714 SER A C 1
ATOM 5531 O O . SER A 1 714 ? -28.481 -14.827 12.559 1.00 93.75 714 SER A O 1
ATOM 5533 N N . ARG A 1 715 ? -30.549 -13.951 12.364 1.00 93.38 715 ARG A N 1
ATOM 5534 C CA . ARG A 1 715 ? -30.965 -14.715 11.176 1.00 93.38 715 ARG A CA 1
ATOM 5535 C C . ARG A 1 715 ? -30.760 -13.993 9.847 1.00 93.38 715 ARG A C 1
ATOM 5537 O O . ARG A 1 715 ? -30.921 -14.633 8.808 1.00 93.38 715 ARG A O 1
ATOM 5544 N N . GLU A 1 716 ? -30.401 -12.712 9.863 1.00 89.06 716 GLU A N 1
ATOM 5545 C CA . GLU A 1 716 ? -29.864 -12.040 8.678 1.00 89.06 716 GLU A CA 1
ATOM 5546 C C . GLU A 1 716 ? -28.626 -12.809 8.179 1.00 89.06 716 GLU A C 1
ATOM 5548 O O . GLU A 1 716 ? -27.767 -13.206 8.970 1.00 89.06 716 GLU A O 1
ATOM 5553 N N . ALA A 1 717 ? -28.582 -13.100 6.878 1.00 78.00 717 ALA A N 1
ATOM 5554 C CA . ALA A 1 717 ? -27.507 -13.860 6.247 1.00 78.00 717 ALA A CA 1
ATOM 5555 C C . ALA A 1 717 ? -26.594 -12.889 5.494 1.00 78.00 717 ALA A C 1
ATOM 5557 O O . ALA A 1 717 ? -26.885 -12.523 4.359 1.00 78.00 717 ALA A O 1
ATOM 5558 N N . ASP A 1 718 ? -25.505 -12.475 6.141 1.00 91.81 718 ASP A N 1
ATOM 5559 C CA . ASP A 1 718 ? -24.603 -11.435 5.637 1.00 91.81 718 ASP A CA 1
ATOM 5560 C C . ASP A 1 718 ? -23.127 -11.803 5.873 1.00 91.81 718 ASP A C 1
ATOM 5562 O O . ASP A 1 718 ? -22.634 -12.763 5.281 1.00 91.81 718 ASP A O 1
ATOM 5566 N N . SER A 1 719 ? -22.407 -11.086 6.744 1.00 97.56 719 SER A N 1
ATOM 5567 C CA . SER A 1 719 ? -21.009 -11.386 7.106 1.00 97.56 719 SER A CA 1
ATOM 5568 C C . SER A 1 719 ? -20.864 -12.528 8.109 1.00 97.56 719 SER A C 1
ATOM 5570 O O . SER A 1 719 ? -19.796 -12.726 8.688 1.00 97.56 719 SER A O 1
ATOM 5572 N N . TRP A 1 720 ? -21.934 -13.276 8.342 1.00 97.75 720 TRP A N 1
ATOM 5573 C CA . TRP A 1 720 ? -21.974 -14.466 9.176 1.00 97.75 720 TRP A CA 1
ATOM 5574 C C . TRP A 1 720 ? -23.058 -15.408 8.658 1.00 97.75 720 TRP A C 1
ATOM 5576 O O . TRP A 1 720 ? -23.920 -15.027 7.863 1.00 97.75 720 TRP A O 1
ATOM 5586 N N . ARG A 1 721 ? -23.048 -16.638 9.161 1.00 95.81 721 ARG A N 1
ATOM 5587 C CA . ARG A 1 721 ? -24.124 -17.612 8.962 1.00 95.81 721 ARG A CA 1
ATOM 5588 C C . ARG A 1 721 ? -24.418 -18.366 10.251 1.00 95.81 721 ARG A C 1
ATOM 5590 O O . ARG A 1 721 ? -23.566 -18.456 11.131 1.00 95.81 721 ARG A O 1
ATOM 5597 N N . VAL A 1 722 ? -25.605 -18.954 10.333 1.00 96.75 722 VAL A N 1
ATOM 5598 C CA . VAL A 1 722 ? -25.966 -19.869 11.422 1.00 96.75 722 VAL A CA 1
ATOM 5599 C C . VAL A 1 722 ? -25.301 -21.221 11.180 1.00 96.75 722 VAL A C 1
ATOM 5601 O O . VAL A 1 722 ? -25.537 -21.842 10.144 1.00 96.75 722 VAL A O 1
ATOM 5604 N N . ASP A 1 723 ? -24.501 -21.681 12.136 1.00 94.88 723 ASP A N 1
ATOM 5605 C CA . ASP A 1 723 ? -23.871 -23.006 12.106 1.00 94.88 723 ASP A CA 1
ATOM 5606 C C . ASP A 1 723 ? -24.719 -24.044 12.847 1.00 94.88 723 ASP A C 1
ATOM 5608 O O . ASP A 1 723 ? -25.016 -25.121 12.327 1.00 94.88 723 ASP A O 1
ATOM 5612 N N . SER A 1 724 ? -25.206 -23.690 14.040 1.00 95.19 724 SER A N 1
ATOM 5613 C CA . SER A 1 724 ? -26.120 -24.544 14.797 1.00 95.19 724 SER A CA 1
ATOM 5614 C C . SER A 1 724 ? -27.162 -23.745 15.580 1.00 95.19 724 SER A C 1
ATOM 5616 O O . SER A 1 724 ? -27.013 -22.550 15.830 1.00 95.19 724 SER A O 1
ATOM 5618 N N . SER A 1 725 ? -28.260 -24.415 15.938 1.00 93.19 725 SER A N 1
ATOM 5619 C CA . SER A 1 725 ? -29.374 -23.846 16.700 1.00 93.19 725 SER A CA 1
ATOM 5620 C C . SER A 1 725 ? -29.816 -24.834 17.773 1.00 93.19 725 SER A C 1
ATOM 5622 O O . SER A 1 725 ? -30.090 -26.003 17.482 1.00 93.19 725 SER A O 1
ATOM 5624 N N . ASN A 1 726 ? -29.885 -24.376 19.021 1.00 91.06 726 ASN A N 1
ATOM 5625 C CA . ASN A 1 726 ? -30.339 -25.176 20.150 1.00 91.06 726 ASN A CA 1
ATOM 5626 C C . ASN A 1 726 ? -31.099 -24.309 21.162 1.00 91.06 726 ASN A C 1
ATOM 5628 O O . ASN A 1 726 ? -30.570 -23.336 21.685 1.00 91.06 726 ASN A O 1
ATOM 5632 N N . SER A 1 727 ? -32.329 -24.708 21.497 1.00 86.94 727 SER A N 1
ATOM 5633 C CA . SER A 1 727 ? -33.096 -24.138 22.617 1.00 86.94 727 SER A CA 1
ATOM 5634 C C . SER A 1 727 ? -33.255 -22.602 22.590 1.00 86.94 727 SER A C 1
ATOM 5636 O O . SER A 1 727 ? -33.237 -21.967 23.639 1.00 86.94 727 SER A O 1
ATOM 5638 N N . GLY A 1 728 ? -33.438 -22.009 21.402 1.00 88.94 728 GLY A N 1
ATOM 5639 C CA . GLY A 1 728 ? -33.610 -20.554 21.223 1.00 88.94 728 GLY A CA 1
ATOM 5640 C C . GLY A 1 728 ? -32.301 -19.757 21.180 1.00 88.94 728 GLY A C 1
ATOM 5641 O O . GLY A 1 728 ? -32.326 -18.531 21.248 1.00 88.94 728 GLY A O 1
ATOM 5642 N N . VAL A 1 729 ? -31.171 -20.454 21.074 1.00 95.38 729 VAL A N 1
ATOM 5643 C CA . VAL A 1 729 ? -29.826 -19.888 20.994 1.00 95.38 729 VAL A CA 1
ATOM 5644 C C . VAL A 1 729 ? -29.119 -20.447 19.754 1.00 95.38 729 VAL A C 1
ATOM 5646 O O . VAL A 1 729 ? -29.318 -21.608 19.388 1.00 95.38 729 VAL A O 1
ATOM 5649 N N . LEU A 1 730 ? -28.323 -19.615 19.091 1.00 97.19 730 LEU A N 1
ATOM 5650 C CA . LEU A 1 730 ? -27.577 -19.895 17.873 1.00 97.19 730 LEU A CA 1
ATOM 5651 C C . LEU A 1 730 ? -26.070 -19.863 18.142 1.00 97.19 730 LEU A C 1
ATOM 5653 O O . LEU A 1 730 ? -25.581 -19.069 18.949 1.00 97.19 730 LEU A O 1
ATOM 5657 N N . GLU A 1 731 ? -25.346 -20.692 17.399 1.00 97.25 731 GLU A N 1
ATOM 5658 C CA . GLU A 1 731 ? -23.922 -20.500 17.136 1.00 97.25 731 GLU A CA 1
ATOM 5659 C C . GLU A 1 731 ? -23.797 -19.903 15.733 1.00 97.25 731 GLU A C 1
ATOM 5661 O O . GLU A 1 731 ? -24.272 -20.495 14.755 1.00 97.25 731 GLU A O 1
ATOM 5666 N N . LEU A 1 732 ? -23.188 -18.723 15.635 1.00 97.75 732 LEU A N 1
ATOM 5667 C CA . LEU A 1 732 ? -22.889 -18.092 14.351 1.00 97.75 732 LEU A CA 1
ATOM 5668 C C . LEU A 1 732 ? -21.435 -18.340 13.972 1.00 97.75 732 LEU A C 1
ATOM 5670 O O . LEU A 1 732 ? -20.568 -18.409 14.841 1.00 97.75 732 LEU A O 1
ATOM 5674 N N . VAL A 1 733 ? -21.159 -18.409 12.676 1.00 97.94 733 VAL A N 1
ATOM 5675 C CA . VAL A 1 733 ? -19.804 -18.505 12.128 1.00 97.94 733 VAL A CA 1
ATOM 5676 C C . VAL A 1 733 ? -19.525 -17.315 11.214 1.00 97.94 733 VAL A C 1
ATOM 5678 O O . VAL A 1 733 ? -20.410 -16.872 10.485 1.00 97.94 733 VAL A O 1
ATOM 5681 N N . THR A 1 734 ? -18.307 -16.77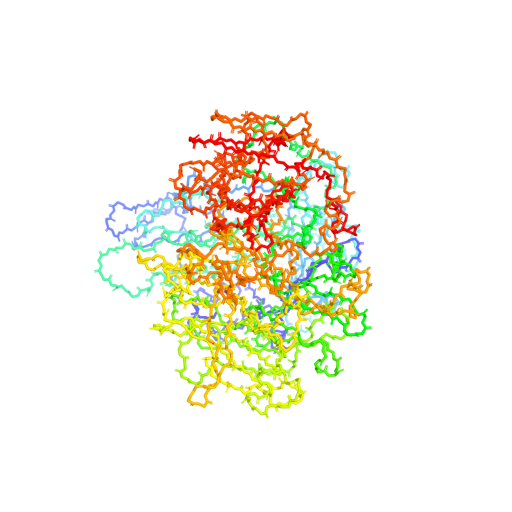9 11.280 1.00 98.62 734 THR A N 1
ATOM 5682 C CA . THR A 1 734 ? -17.819 -15.620 10.512 1.00 98.62 734 THR A CA 1
ATOM 5683 C C . THR A 1 734 ? -16.303 -15.724 10.288 1.00 98.62 734 THR A C 1
ATOM 5685 O O . THR A 1 734 ? -15.660 -16.649 10.791 1.00 98.62 734 THR A O 1
ATOM 5688 N N . MET A 1 735 ? -15.705 -14.785 9.553 1.00 98.56 735 MET A N 1
ATOM 5689 C CA . MET A 1 735 ? -14.249 -14.665 9.477 1.00 98.56 735 MET A CA 1
ATOM 5690 C C . MET A 1 735 ? -13.711 -13.954 10.721 1.00 98.56 735 MET A C 1
ATOM 5692 O O . MET A 1 735 ? -14.065 -12.809 11.013 1.00 98.56 735 MET A O 1
ATOM 5696 N N . LYS A 1 736 ? -12.811 -14.623 11.439 1.00 98.31 736 LYS A N 1
ATOM 5697 C CA . LYS A 1 736 ? -11.995 -13.994 12.471 1.00 98.31 736 LYS A CA 1
ATOM 5698 C C . LYS A 1 736 ? -10.806 -13.300 11.815 1.00 98.31 736 LYS A C 1
ATOM 5700 O O . LYS A 1 736 ? -10.158 -13.870 10.940 1.00 98.31 736 LYS A O 1
ATOM 5705 N N . GLN A 1 737 ? -10.524 -12.083 12.257 1.00 97.81 737 GLN A N 1
ATOM 5706 C CA . GLN A 1 737 ? -9.407 -11.264 11.806 1.00 97.81 737 GLN A CA 1
ATOM 5707 C C . GLN A 1 737 ? -8.771 -10.556 13.003 1.00 97.81 737 GLN A C 1
ATOM 5709 O O . GLN A 1 737 ? -9.342 -9.635 13.592 1.00 97.81 737 GLN A O 1
ATOM 5714 N N . GLU A 1 738 ? -7.578 -11.001 13.384 1.00 98.50 738 GLU A N 1
ATOM 5715 C CA . GLU A 1 738 ? -6.859 -10.499 14.557 1.00 98.50 738 GLU A CA 1
ATOM 5716 C C . GLU A 1 738 ? -5.446 -10.075 14.179 1.00 98.50 738 GLU A C 1
ATOM 5718 O O . GLU A 1 738 ? -4.819 -10.707 13.337 1.00 98.50 738 GLU A O 1
ATOM 5723 N N . ILE A 1 739 ? -4.909 -9.036 14.826 1.00 98.88 739 ILE A N 1
ATOM 5724 C CA . ILE A 1 739 ? -3.479 -8.716 14.709 1.00 98.88 739 ILE A CA 1
ATOM 5725 C C . ILE A 1 739 ? -2.675 -9.960 15.102 1.00 98.88 739 ILE A C 1
ATOM 5727 O O . ILE A 1 739 ? -2.944 -10.563 16.146 1.00 98.88 739 ILE A O 1
ATOM 5731 N N . ALA A 1 740 ? -1.683 -10.318 14.286 1.00 98.81 740 ALA A N 1
ATOM 5732 C CA . ALA A 1 740 ? -0.871 -11.503 14.494 1.00 98.81 740 ALA A CA 1
ATOM 5733 C C . ALA A 1 740 ? -0.262 -11.523 15.901 1.00 98.81 740 ALA A C 1
ATOM 5735 O O . ALA A 1 740 ? 0.139 -10.492 16.461 1.00 98.81 740 ALA A O 1
ATOM 5736 N N . ARG A 1 741 ? -0.240 -12.712 16.504 1.00 98.56 741 ARG A N 1
ATOM 5737 C CA . ARG A 1 741 ? -0.060 -12.869 17.956 1.00 98.56 741 ARG A CA 1
ATOM 5738 C C . ARG A 1 741 ? 1.265 -12.303 18.462 1.00 98.56 741 ARG A C 1
ATOM 5740 O O . ARG A 1 741 ? 1.302 -11.708 19.540 1.00 98.56 741 ARG A O 1
ATOM 5747 N N . GLU A 1 742 ? 2.340 -12.456 17.692 1.00 98.81 742 GLU A N 1
ATOM 5748 C CA . GLU A 1 742 ? 3.665 -11.936 18.029 1.00 98.81 742 GLU A CA 1
ATOM 5749 C C . GLU A 1 742 ? 3.668 -10.405 18.003 1.00 98.81 742 GLU A C 1
ATOM 5751 O O . GLU A 1 742 ? 4.127 -9.757 18.949 1.00 98.81 742 GLU A O 1
ATOM 5756 N N . THR A 1 743 ? 3.072 -9.824 16.959 1.00 98.81 743 THR A N 1
ATOM 5757 C CA . THR A 1 743 ? 2.928 -8.378 16.795 1.00 98.81 743 THR A CA 1
ATOM 5758 C C . THR A 1 743 ? 2.089 -7.780 17.920 1.00 98.81 743 THR A C 1
ATOM 5760 O O . THR A 1 743 ? 2.539 -6.840 18.573 1.00 98.81 743 THR A O 1
ATOM 5763 N N . MET A 1 744 ? 0.920 -8.349 18.236 1.00 98.75 744 MET A N 1
ATOM 5764 C CA . MET A 1 744 ? 0.064 -7.874 19.333 1.00 98.75 744 MET A CA 1
ATOM 5765 C C . MET A 1 744 ? 0.775 -7.960 20.693 1.00 98.75 744 MET A C 1
ATOM 5767 O O . MET A 1 744 ? 0.731 -7.012 21.490 1.00 98.75 744 MET A O 1
ATOM 5771 N N . ALA A 1 745 ? 1.476 -9.067 20.955 1.00 98.62 745 ALA A N 1
ATOM 5772 C CA . ALA A 1 745 ? 2.273 -9.220 22.169 1.00 98.62 745 ALA A CA 1
ATOM 5773 C C . ALA A 1 745 ? 3.359 -8.137 22.267 1.00 98.62 745 ALA A C 1
ATOM 5775 O O . ALA A 1 745 ? 3.592 -7.584 23.346 1.00 98.62 745 ALA A O 1
ATOM 5776 N N . LYS A 1 746 ? 3.990 -7.771 21.144 1.00 98.56 746 LYS A N 1
ATOM 5777 C CA . LYS A 1 746 ? 4.999 -6.711 21.126 1.00 98.56 746 LYS A CA 1
ATOM 5778 C C . LYS A 1 746 ? 4.398 -5.310 21.251 1.00 98.56 746 LYS A C 1
ATOM 5780 O O . LYS A 1 746 ? 4.913 -4.525 22.051 1.00 98.56 746 LYS A O 1
ATOM 5785 N N . LEU A 1 747 ? 3.307 -4.999 20.549 1.00 98.62 747 LEU A N 1
ATOM 5786 C CA . LEU A 1 747 ? 2.600 -3.711 20.643 1.00 98.62 747 LEU A CA 1
ATOM 5787 C C . LEU A 1 747 ? 2.200 -3.390 22.091 1.00 98.62 747 LEU A C 1
ATOM 5789 O O . LEU A 1 747 ? 2.273 -2.240 22.524 1.00 98.62 747 LEU A O 1
ATOM 5793 N N . THR A 1 748 ? 1.835 -4.419 22.859 1.00 98.25 748 THR A N 1
ATOM 5794 C CA . THR A 1 748 ? 1.394 -4.296 24.256 1.00 98.25 748 THR A CA 1
ATOM 5795 C C . THR A 1 748 ? 2.511 -4.498 25.291 1.00 98.25 748 THR A C 1
ATOM 5797 O O . THR A 1 748 ? 2.254 -4.402 26.493 1.00 98.25 748 THR A O 1
ATOM 5800 N N . SER A 1 749 ? 3.764 -4.694 24.860 1.00 96.56 749 SER A N 1
ATOM 5801 C CA . SER A 1 749 ? 4.921 -4.904 25.753 1.00 96.56 749 SER A CA 1
ATOM 5802 C C . SER A 1 749 ? 5.436 -3.635 26.449 1.00 96.56 749 SER A C 1
ATOM 5804 O O . SER A 1 749 ? 6.260 -3.716 27.363 1.00 96.56 749 SER A O 1
ATOM 5806 N N . GLY A 1 750 ? 4.968 -2.464 26.008 1.00 92.12 750 GLY A N 1
ATOM 5807 C CA . GLY A 1 750 ? 5.336 -1.162 26.555 1.00 92.12 750 GLY A CA 1
ATOM 5808 C C . GLY A 1 750 ? 4.728 -0.861 27.929 1.00 92.12 750 GLY A C 1
ATOM 5809 O O . GLY A 1 750 ? 4.245 -1.730 28.657 1.00 92.12 750 GLY A O 1
ATOM 5810 N N . LYS A 1 751 ? 4.747 0.419 28.310 1.00 94.38 751 LYS A N 1
ATOM 5811 C CA . LYS A 1 751 ? 4.233 0.845 29.615 1.00 94.38 751 LYS A CA 1
ATOM 5812 C C . LYS A 1 751 ? 2.706 0.751 29.640 1.00 94.38 751 LYS A C 1
ATOM 5814 O O . LYS A 1 751 ? 2.041 1.469 28.902 1.00 94.38 751 LYS A O 1
ATOM 5819 N N . LEU A 1 752 ? 2.173 -0.052 30.558 1.00 96.19 752 LEU A N 1
ATOM 5820 C CA . LEU A 1 752 ? 0.740 -0.161 30.824 1.00 96.19 752 LEU A CA 1
ATOM 5821 C C . LEU A 1 752 ? 0.246 0.955 31.760 1.00 96.19 752 LEU A C 1
ATOM 5823 O O . LEU A 1 752 ? 0.822 1.199 32.825 1.00 96.19 752 LEU A O 1
ATOM 5827 N N . VAL A 1 753 ? -0.856 1.591 31.379 1.00 95.19 753 VAL A N 1
ATOM 5828 C CA . VAL A 1 753 ? -1.674 2.479 32.210 1.00 95.19 753 VAL A CA 1
ATOM 5829 C C . VAL A 1 753 ? -3.110 1.961 32.185 1.00 95.19 753 VAL A C 1
ATOM 5831 O O . VAL A 1 753 ? -3.633 1.645 31.123 1.00 95.19 753 VAL A O 1
ATOM 5834 N N . THR A 1 754 ? -3.748 1.870 33.348 1.00 95.69 754 THR A N 1
ATOM 5835 C CA . THR A 1 754 ? -5.153 1.461 33.469 1.00 95.69 754 THR A CA 1
ATOM 5836 C C . THR A 1 754 ? -5.991 2.666 33.859 1.00 95.69 754 THR A C 1
ATOM 5838 O O . THR A 1 754 ? -5.653 3.363 34.820 1.00 95.69 754 THR A O 1
ATOM 5841 N N . GLU A 1 755 ? -7.089 2.893 33.146 1.00 96.38 755 GLU A N 1
ATOM 5842 C CA . GLU A 1 755 ? -8.104 3.860 33.551 1.00 96.38 755 GLU A CA 1
ATOM 5843 C C . GLU A 1 755 ? -9.236 3.163 34.319 1.00 96.38 755 GLU A C 1
ATOM 5845 O O . GLU A 1 755 ? -9.605 2.033 33.990 1.00 96.38 755 GLU A O 1
ATOM 5850 N N . PRO A 1 756 ? -9.797 3.796 35.365 1.00 95.69 756 PRO A N 1
ATOM 5851 C CA . PRO A 1 756 ? -10.918 3.223 36.100 1.00 95.69 756 PRO A CA 1
ATOM 5852 C C . PRO A 1 756 ? -12.146 3.029 35.210 1.00 95.69 756 PRO A C 1
ATOM 5854 O O . PRO A 1 756 ? -12.442 3.878 34.370 1.00 95.69 756 PRO A O 1
ATOM 5857 N N . SER A 1 757 ? -12.914 1.971 35.480 1.00 96.06 757 SER A N 1
ATOM 5858 C CA . SER A 1 757 ? -14.235 1.794 34.879 1.00 96.06 757 SER A CA 1
ATOM 5859 C C . SER A 1 757 ? -15.116 3.020 35.118 1.00 96.06 757 SER A C 1
ATOM 5861 O O . SER A 1 757 ? -15.109 3.611 36.205 1.00 96.06 757 SER A O 1
ATOM 5863 N N . LEU A 1 758 ? -15.901 3.383 34.108 1.00 96.44 758 LEU A N 1
ATOM 5864 C CA . LEU A 1 758 ? -16.710 4.596 34.099 1.00 96.44 758 LEU A CA 1
ATOM 5865 C C . LEU A 1 758 ? -18.061 4.307 33.448 1.00 96.44 758 LEU A C 1
ATOM 5867 O O . LEU A 1 758 ? -18.113 3.715 32.378 1.00 96.44 758 LEU A O 1
ATOM 5871 N N . ALA A 1 759 ? -19.150 4.746 34.074 1.00 97.06 759 ALA A N 1
ATOM 5872 C CA . ALA A 1 759 ? -20.477 4.738 33.465 1.00 97.06 759 ALA A CA 1
ATOM 5873 C C . ALA A 1 759 ? -20.882 6.175 33.128 1.00 97.06 759 ALA A C 1
ATOM 5875 O O . ALA A 1 759 ? -20.779 7.060 33.983 1.00 97.06 759 ALA A O 1
ATOM 5876 N N . LEU A 1 760 ? -21.329 6.406 31.895 1.00 96.44 760 LEU A N 1
ATOM 5877 C CA . LEU A 1 760 ? -21.794 7.707 31.419 1.00 96.44 760 LEU A CA 1
ATOM 5878 C C . LEU A 1 760 ? -23.275 7.620 31.047 1.00 96.44 760 LEU A C 1
ATOM 5880 O O . LEU A 1 760 ? -23.693 6.670 30.393 1.00 96.44 760 LEU A O 1
ATOM 5884 N N . ARG A 1 761 ? -24.050 8.613 31.500 1.00 94.12 761 ARG A N 1
ATOM 5885 C CA . ARG A 1 761 ? -25.515 8.725 31.317 1.00 94.12 761 ARG A CA 1
ATOM 5886 C C . ARG A 1 761 ? -25.960 10.085 30.778 1.00 94.12 761 ARG A C 1
ATOM 5888 O O . ARG A 1 761 ? -27.146 10.390 30.739 1.00 94.12 761 ARG A O 1
ATOM 5895 N N . SER A 1 762 ? -25.011 10.983 30.549 1.00 89.69 762 SER A N 1
ATOM 5896 C CA . SER A 1 762 ? -25.280 12.347 30.112 1.00 89.69 762 SER A CA 1
ATOM 5897 C C . SER A 1 762 ? -24.261 12.719 29.048 1.00 89.69 762 SER A C 1
ATOM 5899 O O . SER A 1 762 ? -23.070 12.498 29.302 1.00 89.69 762 SER A O 1
ATOM 5901 N N . PRO A 1 763 ? -24.690 13.285 27.906 1.00 93.38 763 PRO A N 1
ATOM 5902 C CA . PRO A 1 763 ? -23.794 13.616 26.812 1.00 93.38 763 PRO A CA 1
ATOM 5903 C C . PRO A 1 763 ? -22.594 14.452 27.254 1.00 93.38 763 PRO A C 1
ATOM 5905 O O . PRO A 1 763 ? -22.730 15.418 28.010 1.00 93.38 763 PRO A O 1
ATOM 5908 N N . GLY A 1 764 ? -21.416 14.096 26.759 1.00 92.69 764 GLY A N 1
ATOM 5909 C CA . GLY A 1 764 ? -20.176 14.800 27.038 1.00 92.69 764 GLY A CA 1
ATOM 5910 C C . GLY A 1 764 ? -18.945 13.920 26.872 1.00 92.69 764 GLY A C 1
ATOM 5911 O O . GLY A 1 764 ? -19.022 12.736 26.537 1.00 92.69 764 GLY A O 1
ATOM 5912 N N . SER A 1 765 ? -17.789 14.524 27.138 1.00 95.31 765 SER A N 1
ATOM 5913 C CA . SER A 1 765 ? -16.508 13.832 27.144 1.00 95.31 765 SER A CA 1
ATOM 5914 C C . SER A 1 765 ? -15.810 13.952 28.496 1.00 95.31 765 SER A C 1
ATOM 5916 O O . SER A 1 765 ? -15.908 14.968 29.188 1.00 95.31 765 SER A O 1
ATOM 5918 N N . VAL A 1 766 ? -15.109 12.891 28.898 1.00 97.06 766 VAL A N 1
ATOM 5919 C CA . VAL A 1 766 ? -14.372 12.824 30.169 1.00 97.06 766 VAL A CA 1
ATOM 5920 C C . VAL A 1 766 ? -12.926 12.462 29.878 1.00 97.06 766 VAL A C 1
ATOM 5922 O O . VAL A 1 766 ? -12.636 11.379 29.376 1.00 97.06 766 VAL A O 1
ATOM 5925 N N . ALA A 1 767 ? -12.001 13.373 30.179 1.00 96.56 767 ALA A N 1
ATOM 5926 C CA . ALA A 1 767 ? -10.579 13.136 29.962 1.00 96.56 767 ALA A CA 1
ATOM 5927 C C . ALA A 1 767 ? -10.046 12.001 30.848 1.00 96.56 767 ALA A C 1
ATOM 5929 O O . ALA A 1 767 ? -10.432 11.875 32.013 1.00 96.56 767 ALA A O 1
ATOM 5930 N N . PHE A 1 768 ? -9.119 11.215 30.301 1.00 97.00 768 PHE A N 1
ATOM 5931 C CA . PHE A 1 768 ? -8.384 10.206 31.061 1.00 97.00 768 PHE A CA 1
ATOM 5932 C C . PHE A 1 768 ? -7.587 10.866 32.192 1.00 97.00 768 PHE A C 1
ATOM 5934 O O . PHE A 1 768 ? -7.060 11.973 32.034 1.00 97.00 768 PHE A O 1
ATOM 5941 N N . LYS A 1 769 ? -7.459 10.184 33.337 1.00 93.56 769 LYS A N 1
ATOM 5942 C CA . LYS A 1 769 ? -6.630 10.677 34.448 1.00 93.56 769 LYS A CA 1
ATOM 5943 C C . LYS A 1 769 ? -5.157 10.715 34.053 1.00 93.56 769 LYS A C 1
ATOM 5945 O O . LYS A 1 769 ? -4.411 11.585 34.516 1.00 93.56 769 LYS A O 1
ATOM 5950 N N . HIS A 1 770 ? -4.733 9.775 33.215 1.00 87.00 770 HIS A N 1
ATOM 5951 C CA . HIS A 1 770 ? -3.358 9.581 32.783 1.00 87.00 770 HIS A CA 1
ATOM 5952 C C . HIS A 1 770 ? -3.299 9.366 31.261 1.00 87.00 770 HIS A C 1
ATOM 5954 O O . HIS A 1 770 ? -3.195 8.242 30.781 1.00 87.00 770 HIS A O 1
ATOM 5960 N N . GLY A 1 771 ? -3.339 10.459 30.491 1.00 84.88 771 GLY A N 1
ATOM 5961 C CA . GLY A 1 771 ? -3.169 10.404 29.033 1.00 84.88 771 GLY A CA 1
ATOM 5962 C C . GLY A 1 771 ? -1.755 9.977 28.591 1.00 84.88 771 GLY A C 1
ATOM 5963 O O . GLY A 1 771 ? -0.797 10.129 29.363 1.00 84.88 771 GLY A O 1
ATOM 5964 N N . PRO A 1 772 ? -1.597 9.470 27.354 1.00 93.44 772 PRO A N 1
ATOM 5965 C CA . PRO A 1 772 ? -0.299 9.061 26.827 1.00 93.44 772 PRO A CA 1
ATOM 5966 C C . PRO A 1 772 ? 0.598 10.280 26.564 1.00 93.44 772 PRO A C 1
ATOM 5968 O O . PRO A 1 772 ? 0.141 11.404 26.335 1.00 93.44 772 PRO A O 1
ATOM 5971 N N . LYS A 1 773 ? 1.913 10.067 26.600 1.00 94.44 773 LYS A N 1
ATOM 5972 C CA . LYS A 1 773 ? 2.940 11.099 26.375 1.00 94.44 773 LYS A CA 1
ATOM 5973 C C . LYS A 1 773 ? 3.417 11.172 24.924 1.00 94.44 773 LYS A C 1
ATOM 5975 O O . LYS A 1 773 ? 4.148 12.104 24.563 1.00 94.44 773 LYS A O 1
ATOM 5980 N N . SER A 1 774 ? 2.993 10.237 24.088 1.00 95.44 774 SER A N 1
ATOM 5981 C CA . SER A 1 774 ? 3.370 10.083 22.688 1.00 95.44 774 SER A CA 1
ATOM 5982 C C . SER A 1 774 ? 2.165 9.688 21.826 1.00 95.44 774 SER A C 1
ATOM 5984 O O . SER A 1 774 ? 1.105 9.349 22.346 1.00 95.44 774 SER A O 1
ATOM 5986 N N . LYS A 1 775 ? 2.330 9.745 20.500 1.00 98.38 775 LYS A N 1
ATOM 5987 C CA . LYS A 1 775 ? 1.330 9.300 19.515 1.00 98.38 775 LYS A CA 1
ATOM 5988 C C . LYS A 1 775 ? 1.499 7.809 19.165 1.00 98.38 775 LYS A C 1
ATOM 5990 O O . LYS A 1 775 ? 1.210 7.409 18.052 1.00 98.38 775 LYS A O 1
ATOM 5995 N N . PHE A 1 776 ? 2.046 7.014 20.086 1.00 98.56 776 PHE A N 1
ATOM 5996 C CA . PHE A 1 776 ? 2.397 5.609 19.871 1.00 98.56 776 PHE A CA 1
ATOM 5997 C C . PHE A 1 776 ? 1.828 4.763 21.008 1.00 98.56 776 PHE A C 1
ATOM 5999 O O . PHE A 1 776 ? 2.456 4.654 22.066 1.00 98.56 776 PHE A O 1
ATOM 6006 N N . TYR A 1 777 ? 0.637 4.199 20.835 1.00 98.62 777 TYR A N 1
ATOM 6007 C CA . TYR A 1 777 ? -0.008 3.410 21.883 1.00 98.62 777 TYR A CA 1
ATOM 6008 C C . TYR A 1 777 ? -1.062 2.440 21.350 1.00 98.62 777 TYR A C 1
ATOM 6010 O O . TYR A 1 777 ? -1.593 2.609 20.258 1.00 98.62 777 TYR A O 1
ATOM 6018 N N . VAL A 1 778 ? -1.395 1.448 22.174 1.00 98.81 778 VAL A N 1
ATOM 6019 C CA . VAL A 1 778 ? -2.592 0.616 22.021 1.00 98.81 778 VAL A CA 1
ATOM 6020 C C . VAL A 1 778 ? -3.568 0.953 23.139 1.00 98.81 778 VAL A C 1
ATOM 6022 O O . VAL A 1 778 ? -3.203 0.860 24.310 1.00 98.81 778 VAL A O 1
ATOM 6025 N N . LEU A 1 779 ? -4.797 1.323 22.792 1.00 98.69 779 LEU A N 1
ATOM 6026 C CA . LEU A 1 779 ? -5.921 1.473 23.714 1.00 98.69 779 LEU A CA 1
ATOM 6027 C C . LEU A 1 779 ? -6.822 0.239 23.600 1.00 98.69 779 LEU A C 1
ATOM 6029 O O . LEU A 1 779 ? -7.284 -0.081 22.509 1.00 98.69 779 LEU A O 1
ATOM 6033 N N . LYS A 1 780 ? -7.093 -0.439 24.715 1.00 98.69 780 LYS A N 1
ATOM 6034 C CA . LYS A 1 780 ? -8.067 -1.536 24.791 1.00 98.69 780 LYS A CA 1
ATOM 6035 C C . LYS A 1 780 ? -9.180 -1.175 25.761 1.00 98.69 780 LYS A C 1
ATOM 6037 O O . LYS A 1 780 ? -8.899 -0.554 26.785 1.00 98.69 780 LYS A O 1
ATOM 6042 N N . ALA A 1 781 ? -10.418 -1.544 25.451 1.00 98.69 781 ALA A N 1
ATOM 6043 C CA . ALA A 1 781 ? -11.557 -1.314 26.334 1.00 98.69 781 ALA A CA 1
ATOM 6044 C C . ALA A 1 781 ? -12.744 -2.219 25.992 1.00 98.69 781 ALA A C 1
ATOM 6046 O O . ALA A 1 781 ? -12.970 -2.525 24.824 1.00 98.69 781 ALA A O 1
ATOM 6047 N N . SER A 1 782 ? -13.538 -2.536 27.011 1.00 98.75 782 SER A N 1
ATOM 6048 C CA . SER A 1 782 ? -14.826 -3.217 26.885 1.00 98.75 782 SER A CA 1
ATOM 6049 C C . SER A 1 782 ? -15.949 -2.199 27.108 1.00 98.75 782 SER A C 1
ATOM 6051 O O . SER A 1 782 ? -15.939 -1.470 28.107 1.00 98.75 782 SER A O 1
ATOM 6053 N N . LEU A 1 783 ? -16.902 -2.105 26.181 1.00 98.69 783 LEU A N 1
ATOM 6054 C CA . LEU A 1 783 ? -18.069 -1.225 26.269 1.00 98.69 783 LEU A CA 1
ATOM 6055 C C . LEU A 1 783 ? -19.342 -2.071 26.356 1.00 98.69 783 LEU A C 1
ATOM 6057 O O . LEU A 1 783 ? -19.658 -2.829 25.440 1.00 98.69 783 LEU A O 1
ATOM 6061 N N . SER A 1 784 ? -20.089 -1.889 27.441 1.00 98.19 784 SER A N 1
ATOM 6062 C CA . SER A 1 784 ? -21.360 -2.572 27.688 1.00 98.19 784 SER A CA 1
ATOM 6063 C C . SER A 1 784 ? -22.522 -1.595 27.539 1.00 98.19 784 SER A C 1
ATOM 6065 O O . SER A 1 784 ? -22.495 -0.489 28.096 1.00 98.19 784 SER A O 1
ATOM 6067 N N . PHE A 1 785 ? -23.562 -2.027 26.829 1.00 97.62 785 PHE A N 1
ATOM 6068 C CA . PHE A 1 785 ? -24.745 -1.227 26.523 1.00 97.62 785 PHE A CA 1
ATOM 6069 C C . PHE A 1 785 ? -26.016 -1.876 27.091 1.00 97.62 785 PHE A C 1
ATOM 6071 O O . PHE A 1 785 ? -26.137 -3.102 27.081 1.00 97.62 785 PHE A O 1
ATOM 6078 N N . PRO A 1 786 ? -26.988 -1.091 27.587 1.00 96.00 786 PRO A N 1
ATOM 6079 C CA . PRO A 1 786 ? -28.297 -1.618 27.952 1.00 96.00 786 PRO A CA 1
ATOM 6080 C C . PRO A 1 786 ? -29.104 -1.982 26.697 1.00 96.00 786 PRO A C 1
ATOM 6082 O O . PRO A 1 786 ? -28.908 -1.395 25.636 1.00 96.00 786 PRO A O 1
ATOM 6085 N N . ALA A 1 787 ? -30.097 -2.867 26.833 1.00 94.31 787 ALA A N 1
ATOM 6086 C CA . ALA A 1 787 ? -30.998 -3.229 25.730 1.00 94.31 787 ALA A CA 1
ATOM 6087 C C . ALA A 1 787 ? -31.694 -2.009 25.089 1.00 94.31 787 ALA A C 1
ATOM 6089 O O . ALA A 1 787 ? -31.931 -1.985 23.886 1.00 94.31 787 ALA A O 1
ATOM 6090 N N . SER A 1 788 ? -31.954 -0.954 25.872 1.00 94.50 788 SER A N 1
ATOM 6091 C CA . SER A 1 788 ? -32.543 0.303 25.390 1.00 94.50 788 SER A CA 1
ATOM 6092 C C . SER A 1 788 ? -31.639 1.114 24.454 1.00 94.50 788 SER A C 1
ATOM 6094 O O . SER A 1 788 ? -32.102 2.107 23.903 1.00 94.50 788 SER A O 1
ATOM 6096 N N . ALA A 1 789 ? -30.362 0.746 24.299 1.00 95.44 789 ALA A N 1
ATOM 6097 C CA . ALA A 1 789 ? -29.469 1.360 23.318 1.00 95.44 789 ALA A CA 1
ATOM 6098 C C . ALA A 1 789 ? -29.789 0.918 21.880 1.00 95.44 789 ALA A C 1
ATOM 6100 O O . ALA A 1 789 ? -29.505 1.648 20.932 1.00 95.44 789 ALA A O 1
ATOM 6101 N N . ARG A 1 790 ? -30.409 -0.259 21.695 1.00 92.81 790 ARG A N 1
ATOM 6102 C CA . ARG A 1 790 ? -30.839 -0.707 20.366 1.00 92.81 790 ARG A CA 1
ATOM 6103 C C . ARG A 1 790 ? -31.836 0.286 19.773 1.00 92.81 790 ARG A C 1
ATOM 6105 O O . ARG A 1 790 ? -32.826 0.640 20.408 1.00 92.81 790 ARG A O 1
ATOM 6112 N N . GLY A 1 791 ? -31.573 0.719 18.541 1.00 84.88 791 GLY A N 1
ATOM 6113 C CA . GLY A 1 791 ? -32.426 1.668 17.825 1.00 84.88 791 GLY A CA 1
ATOM 6114 C C . GLY A 1 791 ? -32.414 3.099 18.376 1.00 84.88 791 GLY A C 1
ATOM 6115 O O . GLY A 1 791 ? -33.221 3.909 17.920 1.00 84.88 791 GLY A O 1
ATOM 6116 N N . SER A 1 792 ? -31.533 3.432 19.329 1.00 93.44 792 SER A N 1
ATOM 6117 C CA . SER A 1 792 ? -31.340 4.814 19.781 1.00 93.44 792 SER A CA 1
ATOM 6118 C C . SER A 1 792 ? -30.281 5.549 18.947 1.00 93.44 792 SER A C 1
ATOM 6120 O O . SER A 1 792 ? -29.621 4.975 18.076 1.00 93.44 792 SER A O 1
ATOM 6122 N N . ASP A 1 793 ? -30.112 6.844 19.209 1.00 92.81 793 ASP A N 1
ATOM 6123 C CA . ASP A 1 793 ? -29.053 7.682 18.638 1.00 92.81 793 ASP A CA 1
ATOM 6124 C C . ASP A 1 793 ? -27.747 7.641 19.454 1.00 92.81 793 ASP A C 1
ATOM 6126 O O . ASP A 1 793 ? -26.847 8.449 19.215 1.00 92.81 793 ASP A O 1
ATOM 6130 N N . LEU A 1 794 ? -27.633 6.701 20.405 1.00 95.88 794 LEU A N 1
ATOM 6131 C CA . LEU A 1 794 ? -26.484 6.570 21.294 1.00 95.88 794 LEU A CA 1
ATOM 6132 C C . LEU A 1 794 ? -25.190 6.392 20.497 1.00 95.88 794 LEU A C 1
ATOM 6134 O O . LEU A 1 794 ? -25.056 5.481 19.671 1.00 95.88 794 LEU A O 1
ATOM 6138 N N . ARG A 1 795 ? -24.209 7.231 20.832 1.00 97.50 795 ARG A N 1
ATOM 6139 C CA . ARG A 1 795 ? -22.822 7.130 20.381 1.00 97.50 795 ARG A CA 1
ATOM 6140 C C . ARG A 1 795 ? -21.910 7.022 21.586 1.00 97.50 795 ARG A C 1
ATOM 6142 O O . ARG A 1 795 ? -22.015 7.827 22.512 1.00 97.50 795 ARG A O 1
ATOM 6149 N N . ALA A 1 796 ? -20.998 6.060 21.584 1.00 98.38 796 ALA A N 1
ATOM 6150 C CA . ALA A 1 796 ? -20.031 5.920 22.666 1.00 98.38 796 ALA A CA 1
ATOM 6151 C C . ALA A 1 796 ? -18.688 5.377 22.185 1.00 98.38 796 ALA A C 1
ATOM 6153 O O . ALA A 1 796 ? -18.629 4.531 21.295 1.00 98.38 796 ALA A O 1
ATOM 6154 N N . GLY A 1 797 ? -17.608 5.846 22.802 1.00 98.50 797 GLY A N 1
ATOM 6155 C CA . GLY A 1 797 ? -16.250 5.441 22.453 1.00 98.50 797 GLY A CA 1
ATOM 6156 C C . GLY A 1 797 ? -15.208 6.380 23.038 1.00 98.50 797 GLY A C 1
ATOM 6157 O O . GLY A 1 797 ? -15.294 6.754 24.212 1.00 98.50 797 GLY A O 1
ATOM 6158 N N . PHE A 1 798 ? -14.240 6.785 22.217 1.00 98.75 798 PHE A N 1
ATOM 6159 C CA . PHE A 1 798 ? -13.092 7.580 22.635 1.00 98.75 798 PHE A CA 1
ATOM 6160 C C . PHE A 1 798 ? -12.783 8.749 21.694 1.00 98.75 798 PHE A C 1
ATOM 6162 O O . PHE A 1 798 ? -12.831 8.625 20.476 1.00 98.75 798 PHE A O 1
ATOM 6169 N N . GLU A 1 799 ? -12.382 9.880 22.262 1.00 98.62 799 GLU A N 1
ATOM 6170 C CA . GLU A 1 799 ? -11.547 10.871 21.580 1.00 98.62 799 GLU A CA 1
ATOM 6171 C C . GLU A 1 799 ? -10.086 10.437 21.725 1.00 98.62 799 GLU A C 1
ATOM 6173 O O . GLU A 1 799 ? -9.642 10.169 22.841 1.00 98.62 799 GLU A O 1
ATOM 6178 N N . VAL A 1 800 ? -9.331 10.396 20.628 1.00 98.69 800 VAL A N 1
ATOM 6179 C CA . VAL A 1 800 ? -7.889 10.103 20.593 1.00 98.69 800 VAL A CA 1
ATOM 6180 C C . VAL A 1 800 ? -7.133 11.230 19.892 1.00 98.69 800 VAL A C 1
ATOM 6182 O O . VAL A 1 800 ? -7.744 12.106 19.272 1.00 98.69 800 VAL A O 1
ATOM 6185 N N . LEU A 1 801 ? -5.800 11.249 20.030 1.00 98.44 801 LEU A N 1
ATOM 6186 C CA . LEU A 1 801 ? -4.926 12.275 19.434 1.00 98.44 801 LEU A CA 1
ATOM 6187 C C . LEU A 1 801 ? -5.438 13.703 19.702 1.00 98.44 801 LEU A C 1
ATOM 6189 O O . LEU A 1 801 ? -5.445 14.558 18.821 1.00 98.44 801 LEU A O 1
ATOM 6193 N N . SER A 1 802 ? -5.925 13.945 20.922 1.00 97.75 802 SER A N 1
ATOM 6194 C CA . SER A 1 802 ? -6.691 15.153 21.230 1.00 97.75 802 SER A CA 1
ATOM 6195 C C . SER A 1 802 ? -5.865 16.238 21.916 1.00 97.75 802 SER A C 1
ATOM 6197 O O . SER A 1 802 ? -5.020 15.961 22.771 1.00 97.75 802 SER A O 1
ATOM 6199 N N . SER A 1 803 ? -6.141 17.487 21.565 1.00 96.56 803 SER A N 1
ATOM 6200 C CA . SER A 1 803 ? -5.670 18.709 22.221 1.00 96.56 803 SER A CA 1
ATOM 6201 C C . SER A 1 803 ? -6.788 19.760 22.210 1.00 96.56 803 SER A C 1
ATOM 6203 O O . SER A 1 803 ? -7.957 19.437 22.008 1.00 96.56 803 SER A O 1
ATOM 6205 N N . GLU A 1 804 ? -6.456 21.025 22.465 1.00 95.06 804 GLU A N 1
ATOM 6206 C CA . GLU A 1 804 ? -7.389 22.138 22.254 1.00 95.06 804 GLU A CA 1
ATOM 6207 C C . GLU A 1 804 ? -7.632 22.446 20.762 1.00 95.06 804 GLU A C 1
ATOM 6209 O O . GLU A 1 804 ? -8.629 23.082 20.430 1.00 95.06 804 GLU A O 1
ATOM 6214 N N . PHE A 1 805 ? -6.750 21.984 19.863 1.00 95.94 805 PHE A N 1
ATOM 6215 C CA . PHE A 1 805 ? -6.796 22.315 18.434 1.00 95.94 805 PHE A CA 1
ATOM 6216 C C . PHE A 1 805 ? -7.285 21.166 17.551 1.00 95.94 805 PHE A C 1
ATOM 6218 O O . PHE A 1 805 ? -7.929 21.414 16.533 1.00 95.94 805 PHE A O 1
ATOM 6225 N N . GLU A 1 806 ? -6.986 19.924 17.930 1.00 98.25 806 GLU A N 1
ATOM 6226 C CA . GLU A 1 806 ? -7.229 18.727 17.119 1.00 98.25 806 GLU A CA 1
ATOM 6227 C C . GLU A 1 806 ? -7.875 17.632 17.965 1.00 98.25 806 GLU A C 1
ATOM 6229 O O . GLU A 1 806 ? -7.633 17.543 19.170 1.00 98.25 806 GLU A O 1
ATOM 6234 N N . THR A 1 807 ? -8.692 16.790 17.343 1.00 98.25 807 THR A N 1
ATOM 6235 C CA . THR A 1 807 ? -9.259 15.588 17.957 1.00 98.25 807 THR A CA 1
ATOM 6236 C C . THR A 1 807 ? -9.716 14.614 16.878 1.00 98.25 807 THR A C 1
ATOM 6238 O O . THR A 1 807 ? -10.219 15.030 15.837 1.00 98.25 807 THR A O 1
ATOM 6241 N N . THR A 1 808 ? -9.549 13.318 17.130 1.00 98.81 808 THR A N 1
ATOM 6242 C CA . THR A 1 808 ? -10.130 12.243 16.315 1.00 98.81 808 THR A CA 1
ATOM 6243 C C . THR A 1 808 ? -11.116 11.486 17.191 1.00 98.81 808 THR A C 1
ATOM 6245 O O . THR A 1 808 ? -10.715 11.004 18.252 1.00 98.81 808 THR A O 1
ATOM 6248 N N . LYS A 1 809 ? -12.387 11.378 16.793 1.00 98.75 809 LYS A N 1
ATOM 6249 C CA . LYS A 1 809 ? -13.385 10.624 17.575 1.00 98.75 809 LYS A CA 1
ATOM 6250 C C . LYS A 1 809 ? -13.565 9.236 16.985 1.00 98.75 809 LYS A C 1
ATOM 6252 O O . LYS A 1 809 ? -13.746 9.111 15.784 1.00 98.75 809 LYS A O 1
ATOM 6257 N N . ILE A 1 810 ? -13.561 8.218 17.831 1.00 98.88 810 ILE A N 1
ATOM 6258 C CA . ILE A 1 810 ? -13.796 6.822 17.471 1.00 98.88 810 ILE A CA 1
ATOM 6259 C C . ILE A 1 810 ? -14.951 6.334 18.333 1.00 98.88 810 ILE A C 1
ATOM 6261 O O . ILE A 1 810 ? -14.802 6.243 19.551 1.00 98.88 810 ILE A O 1
ATOM 6265 N N . TYR A 1 811 ? -16.105 6.050 17.741 1.00 98.75 811 TYR A N 1
ATOM 6266 C CA . TYR A 1 811 ? -17.289 5.646 18.499 1.00 98.75 811 TYR A CA 1
ATOM 6267 C C . TYR A 1 811 ? -18.127 4.615 17.766 1.00 98.75 811 TYR A C 1
ATOM 6269 O O . TYR A 1 811 ? -18.185 4.595 16.541 1.00 98.75 811 TYR A O 1
ATOM 6277 N N . TYR A 1 812 ? -18.811 3.787 18.545 1.00 98.75 812 TYR A N 1
ATOM 6278 C CA . TY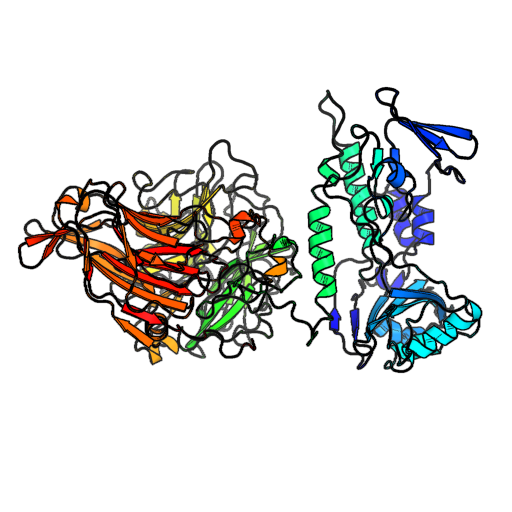R A 1 812 ? -19.894 2.948 18.065 1.00 98.75 812 TYR A CA 1
ATOM 6279 C C . TYR A 1 812 ? -21.200 3.745 18.050 1.00 98.75 812 TYR A C 1
ATOM 6281 O O . TYR A 1 812 ? -21.461 4.508 18.983 1.00 98.75 812 TYR A O 1
ATOM 6289 N N . GLN A 1 813 ? -22.009 3.566 17.010 1.00 97.56 813 GLN A N 1
ATOM 6290 C CA . GLN A 1 813 ? -23.303 4.213 16.811 1.00 97.56 813 GLN A CA 1
ATOM 6291 C C . GLN A 1 813 ? -24.377 3.157 16.517 1.00 97.56 813 GLN A C 1
ATOM 6293 O O . GLN A 1 813 ? -24.281 2.430 15.529 1.00 97.56 813 GLN A O 1
ATOM 6298 N N . PHE A 1 814 ? -25.431 3.107 17.338 1.00 95.69 814 PHE A N 1
ATOM 6299 C CA . PHE A 1 814 ? -26.505 2.113 17.182 1.00 95.69 814 PHE A CA 1
ATOM 6300 C C . PHE A 1 814 ? -27.434 2.375 15.995 1.00 95.69 814 PHE A C 1
ATOM 6302 O O . PHE A 1 814 ? -27.916 1.419 15.395 1.00 95.69 814 PHE A O 1
ATOM 6309 N N . SER A 1 815 ? -27.669 3.637 15.627 1.00 94.25 815 SER A N 1
ATOM 6310 C CA . SER A 1 815 ? -28.643 3.997 14.584 1.00 94.25 815 SER A CA 1
ATOM 6311 C C . SER A 1 815 ? -28.347 3.402 13.202 1.00 94.25 815 SER A C 1
ATOM 6313 O O . SER A 1 815 ? -29.252 3.294 12.379 1.00 94.25 815 SER A O 1
ATOM 6315 N N . ASN A 1 816 ? -27.097 3.015 12.944 1.00 94.75 816 ASN A N 1
ATOM 6316 C CA . ASN A 1 816 ? -26.666 2.331 11.726 1.00 94.75 816 ASN A CA 1
ATOM 6317 C C . ASN A 1 816 ? -25.651 1.205 12.001 1.00 94.75 816 ASN A C 1
ATOM 6319 O O . ASN A 1 816 ? -24.905 0.836 11.094 1.00 94.75 816 ASN A O 1
ATOM 6323 N N . GLU A 1 817 ? -25.596 0.708 13.242 1.00 97.19 817 GLU A N 1
ATOM 6324 C CA . GLU A 1 817 ? -24.719 -0.391 13.679 1.00 97.19 817 GLU A CA 1
ATOM 6325 C C . GLU A 1 817 ? -23.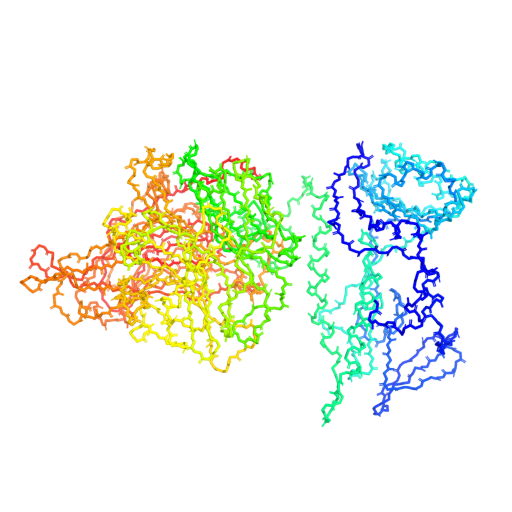267 -0.239 13.198 1.00 97.19 817 GLU A C 1
ATOM 6327 O O . GLU A 1 817 ? -22.724 -1.121 12.539 1.00 97.19 817 GLU A O 1
ATOM 6332 N N . SER A 1 818 ? -22.649 0.919 13.443 1.00 98.56 818 SER A N 1
ATOM 6333 C CA . SER A 1 818 ? -21.340 1.246 12.863 1.00 98.56 818 SER A CA 1
ATOM 6334 C C . SER A 1 818 ? -20.332 1.727 13.894 1.00 98.56 818 SER A C 1
ATOM 6336 O O . SER A 1 818 ? -20.666 2.499 14.792 1.00 98.56 818 SER A O 1
ATOM 6338 N N . ILE A 1 819 ? -19.069 1.351 13.704 1.00 98.88 819 ILE A N 1
ATOM 6339 C CA . ILE A 1 819 ? -17.934 2.086 14.266 1.00 98.88 819 ILE A CA 1
ATOM 6340 C C . ILE A 1 819 ? -17.591 3.218 13.298 1.00 98.88 819 ILE A C 1
ATOM 6342 O O . ILE A 1 819 ? -17.435 2.984 12.101 1.00 98.88 819 ILE A O 1
ATOM 6346 N N . ILE A 1 820 ? -17.468 4.440 13.813 1.00 98.81 820 ILE A N 1
ATOM 6347 C CA . ILE A 1 820 ? -17.153 5.650 13.048 1.00 98.81 820 ILE A CA 1
ATOM 6348 C C . ILE A 1 820 ? -15.848 6.250 13.565 1.00 98.81 820 ILE A C 1
ATOM 6350 O O . ILE A 1 820 ? -15.676 6.412 14.775 1.00 98.81 820 ILE A O 1
ATOM 6354 N N . ILE A 1 821 ? -14.963 6.627 12.640 1.00 98.81 821 ILE A N 1
ATOM 6355 C CA . ILE A 1 821 ? -13.802 7.480 12.898 1.00 98.81 821 ILE A CA 1
ATOM 6356 C C . ILE A 1 821 ? -14.101 8.863 12.312 1.00 98.81 821 ILE A C 1
ATOM 6358 O O . ILE A 1 821 ? -14.018 9.081 11.101 1.00 98.81 821 ILE A O 1
ATOM 6362 N N . ASP A 1 822 ? -14.469 9.804 13.179 1.00 98.62 822 ASP A N 1
ATOM 6363 C CA . ASP A 1 822 ? -14.657 11.204 12.815 1.00 98.62 822 ASP A CA 1
ATOM 6364 C C . ASP A 1 822 ? -13.299 11.898 12.711 1.00 98.62 822 ASP A C 1
ATOM 6366 O O . ASP A 1 822 ? -12.575 12.028 13.710 1.00 98.62 822 ASP A O 1
ATOM 6370 N N . ARG A 1 823 ? -12.973 12.340 11.491 1.00 98.38 823 ARG A N 1
ATOM 6371 C CA . ARG A 1 823 ? -11.701 12.994 11.166 1.00 98.38 823 ARG A CA 1
ATOM 6372 C C . ARG A 1 823 ? -11.827 14.468 10.825 1.00 98.38 823 ARG A C 1
ATOM 6374 O O . ARG A 1 823 ? -10.822 15.105 10.497 1.00 98.38 823 ARG A O 1
ATOM 6381 N N . THR A 1 824 ? -13.021 15.038 10.968 1.00 97.50 824 THR A N 1
ATOM 6382 C CA . THR A 1 824 ? -13.296 16.443 10.632 1.00 97.50 824 THR A CA 1
ATOM 6383 C C . THR A 1 824 ? -12.376 17.418 11.369 1.00 97.50 824 THR A C 1
ATOM 6385 O O . THR A 1 824 ? -12.082 18.497 10.856 1.00 97.50 824 THR A O 1
ATOM 6388 N N . ASN A 1 825 ? -11.873 17.029 12.548 1.00 97.62 825 ASN A N 1
ATOM 6389 C CA . ASN A 1 825 ? -10.925 17.813 13.334 1.00 97.62 825 ASN A CA 1
ATOM 6390 C C . ASN A 1 825 ? -9.608 17.080 13.664 1.00 97.62 825 ASN A C 1
ATOM 6392 O O . ASN A 1 825 ? -8.892 17.495 14.577 1.00 97.62 825 ASN A O 1
ATOM 6396 N N . SER A 1 826 ? -9.257 16.011 12.939 1.00 98.25 826 SER A N 1
ATOM 6397 C CA . SER A 1 826 ? -8.045 15.223 13.227 1.00 98.25 826 SER A CA 1
ATOM 6398 C C . SER A 1 826 ? -6.743 15.976 12.963 1.00 98.25 826 SER A C 1
ATOM 6400 O O . SER A 1 826 ? -5.727 15.662 13.582 1.00 98.25 826 SER A O 1
ATOM 6402 N N . SER A 1 827 ? -6.748 16.933 12.030 1.00 98.38 827 SER A N 1
ATOM 6403 C CA . SER A 1 827 ? -5.537 17.616 11.576 1.00 98.38 827 SER A CA 1
ATOM 6404 C C . SER A 1 827 ? -5.765 19.104 11.348 1.00 98.38 827 SER A C 1
ATOM 6406 O O . SER A 1 827 ? -6.540 19.502 10.479 1.00 98.38 827 SER A O 1
ATOM 6408 N N . ALA A 1 828 ? -5.019 19.942 12.058 1.00 97.88 828 ALA A N 1
ATOM 6409 C CA . ALA A 1 828 ? -4.931 21.369 11.787 1.00 97.88 828 ALA A CA 1
ATOM 6410 C C . ALA A 1 828 ? -4.281 21.647 10.423 1.00 97.88 828 ALA A C 1
ATOM 6412 O O . ALA A 1 828 ? -4.618 22.646 9.792 1.00 97.88 828 ALA A O 1
ATOM 6413 N N . ALA A 1 829 ? -3.402 20.757 9.947 1.00 97.31 829 ALA A N 1
ATOM 6414 C CA . ALA A 1 829 ? -2.744 20.898 8.650 1.00 97.31 829 ALA A CA 1
ATOM 6415 C C . ALA A 1 829 ? -3.717 20.744 7.471 1.00 97.31 829 ALA A C 1
ATOM 6417 O O . ALA A 1 829 ? -3.513 21.377 6.441 1.00 97.31 829 ALA A O 1
ATOM 6418 N N . SER A 1 830 ? -4.820 20.002 7.643 1.00 96.50 830 SER A N 1
ATOM 6419 C CA . SER A 1 830 ? -5.886 19.910 6.625 1.00 96.50 830 SER A CA 1
ATOM 6420 C C . SER A 1 830 ? -6.584 21.241 6.330 1.00 96.50 830 SER A C 1
ATOM 6422 O O . SER A 1 830 ? -7.250 21.382 5.313 1.00 96.50 830 SER A O 1
ATOM 6424 N N . ARG A 1 831 ? -6.433 22.243 7.209 1.00 94.69 831 ARG A N 1
ATOM 6425 C CA . ARG A 1 831 ? -6.991 23.589 7.007 1.00 94.69 831 ARG A CA 1
ATOM 6426 C C . ARG A 1 831 ? -6.058 24.512 6.226 1.00 94.69 831 ARG A C 1
ATOM 6428 O O . ARG A 1 831 ? -6.471 25.607 5.859 1.00 94.69 831 ARG A O 1
ATOM 6435 N N . THR A 1 832 ? -4.794 24.125 6.069 1.00 95.31 832 THR A N 1
ATOM 6436 C CA . THR A 1 832 ? -3.745 24.960 5.467 1.00 95.31 832 THR A CA 1
ATOM 6437 C C . THR A 1 832 ? -3.103 24.323 4.243 1.00 95.31 832 THR A C 1
ATOM 6439 O O . THR A 1 832 ? -2.362 25.010 3.545 1.00 95.31 832 THR A O 1
ATOM 6442 N N . THR A 1 833 ? -3.352 23.035 4.001 1.00 93.88 833 THR A N 1
ATOM 6443 C CA . THR A 1 833 ? -2.734 22.241 2.934 1.00 93.88 833 THR A CA 1
ATOM 6444 C C . THR A 1 833 ? -3.773 21.307 2.331 1.00 93.88 833 THR A C 1
ATOM 6446 O O . THR A 1 833 ? -4.456 20.593 3.071 1.00 93.88 833 THR A O 1
ATOM 6449 N N . ASP A 1 834 ? -3.844 21.283 1.005 1.00 92.19 834 ASP A N 1
ATOM 6450 C CA . ASP A 1 834 ? -4.684 20.356 0.255 1.00 92.19 834 ASP A CA 1
ATOM 6451 C C . ASP A 1 834 ? -4.185 18.900 0.373 1.00 92.19 834 ASP A C 1
ATOM 6453 O O . ASP A 1 834 ? -3.147 18.601 0.970 1.00 92.19 834 ASP A O 1
ATOM 6457 N N . GLY A 1 835 ? -5.005 17.954 -0.092 1.00 92.00 835 GLY A N 1
ATOM 6458 C CA . GLY A 1 835 ? -4.687 16.520 -0.101 1.00 92.00 835 GLY A CA 1
ATOM 6459 C C . GLY A 1 835 ? -4.670 15.814 1.266 1.00 92.00 835 GLY A C 1
ATOM 6460 O O . GLY A 1 835 ? -4.591 14.583 1.333 1.00 92.00 835 GLY A O 1
ATOM 6461 N N . ILE A 1 836 ? -4.799 16.542 2.380 1.00 96.19 836 ILE A N 1
ATOM 6462 C CA . ILE A 1 836 ? -4.973 15.961 3.721 1.00 96.19 836 ILE A CA 1
ATOM 6463 C C . ILE A 1 836 ? -6.464 15.739 3.987 1.00 96.19 836 ILE A C 1
ATOM 6465 O O . ILE A 1 836 ? -7.162 16.613 4.499 1.00 96.19 836 ILE A O 1
ATOM 6469 N N . SER A 1 837 ? -6.949 14.540 3.661 1.00 93.06 837 SER A N 1
ATOM 6470 C CA . SER A 1 837 ? -8.353 14.175 3.867 1.00 93.06 837 SER A CA 1
ATOM 6471 C C . SER A 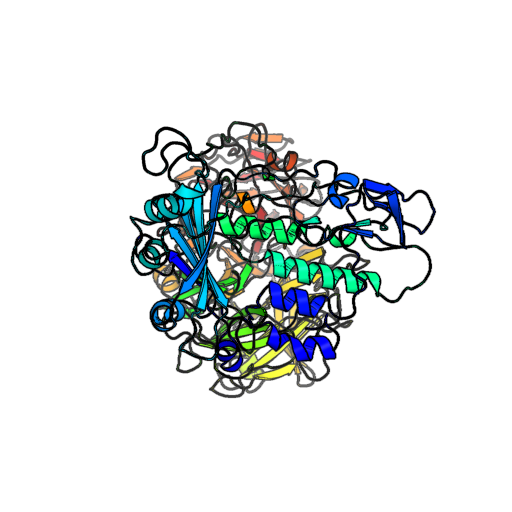1 837 ? -8.782 14.256 5.334 1.00 93.06 837 SER A C 1
ATOM 6473 O O . SER A 1 837 ? -8.117 13.733 6.230 1.00 93.06 837 SER A O 1
ATOM 6475 N N . SER A 1 838 ? -9.946 14.863 5.552 1.00 93.94 838 SER A N 1
ATOM 6476 C CA . SER A 1 838 ? -10.682 14.897 6.820 1.00 93.94 838 SER A CA 1
ATOM 6477 C C . SER A 1 838 ? -12.009 14.131 6.740 1.00 93.94 838 SER A C 1
ATOM 6479 O O . SER A 1 838 ? -12.847 14.238 7.636 1.00 93.94 838 SER A O 1
ATOM 6481 N N . ARG A 1 839 ? -12.214 13.347 5.668 1.00 94.06 839 ARG A N 1
ATOM 6482 C CA . ARG A 1 839 ? -13.425 12.542 5.464 1.00 94.06 839 ARG A CA 1
ATOM 6483 C C . ARG A 1 839 ? -13.555 11.504 6.578 1.00 94.06 839 ARG A C 1
ATOM 6485 O O . ARG A 1 839 ? -12.590 10.803 6.888 1.00 94.06 839 ARG A O 1
ATOM 6492 N N . ASN A 1 840 ? -14.751 11.381 7.144 1.00 97.62 840 ASN A N 1
ATOM 6493 C CA . ASN A 1 840 ? -15.041 10.343 8.127 1.00 97.62 840 ASN A CA 1
ATOM 6494 C C . ASN A 1 840 ? -14.922 8.953 7.507 1.00 97.62 840 ASN A C 1
ATOM 6496 O O . ASN A 1 840 ? -15.255 8.753 6.339 1.00 97.62 840 ASN A O 1
ATOM 6500 N N . GLU A 1 841 ? -14.497 8.004 8.325 1.00 98.50 841 GLU A N 1
ATOM 6501 C CA . GLU A 1 841 ? -14.489 6.589 7.977 1.00 98.50 841 GLU A CA 1
ATOM 6502 C C . GLU A 1 841 ? -15.528 5.867 8.826 1.00 98.50 841 GLU A C 1
ATOM 6504 O O . GLU A 1 841 ? -15.813 6.276 9.957 1.00 98.50 841 GLU A O 1
ATOM 6509 N N . SER A 1 842 ? -16.091 4.785 8.305 1.00 98.50 842 SER A N 1
ATOM 6510 C CA . SER A 1 842 ? -17.075 4.002 9.040 1.00 98.50 842 SER A CA 1
ATOM 6511 C C . SER A 1 842 ? -17.110 2.568 8.556 1.00 98.50 842 SER A C 1
ATOM 6513 O O . SER A 1 842 ? -16.982 2.330 7.358 1.00 98.50 842 SER A O 1
ATOM 6515 N N . GLY A 1 843 ? -17.388 1.644 9.469 1.00 98.56 843 GLY A N 1
ATOM 6516 C CA . GLY A 1 843 ? -17.662 0.256 9.129 1.00 98.56 843 GLY A CA 1
ATOM 6517 C C . GLY A 1 843 ? -18.778 -0.329 9.973 1.00 98.56 843 GLY A C 1
ATOM 6518 O O . GLY A 1 843 ? -18.896 0.016 11.153 1.00 98.56 843 GLY A O 1
ATOM 6519 N N . LYS A 1 844 ? -19.583 -1.219 9.382 1.00 98.44 844 LYS A N 1
ATOM 6520 C CA . LYS A 1 844 ? -20.663 -1.887 10.111 1.00 98.44 844 LYS A CA 1
ATOM 6521 C C . LYS A 1 844 ? -20.126 -2.978 11.031 1.00 98.44 844 LYS A C 1
ATOM 6523 O O . LYS A 1 844 ? -19.257 -3.767 10.663 1.00 98.44 844 LYS A O 1
ATOM 6528 N N . LEU A 1 845 ? -20.692 -3.037 12.227 1.00 98.44 845 LEU A N 1
ATOM 6529 C CA . LEU A 1 845 ? -20.451 -4.065 13.225 1.00 98.44 845 LEU A CA 1
ATOM 6530 C C . LEU A 1 845 ? -21.756 -4.325 13.969 1.00 98.44 845 LEU A C 1
ATOM 6532 O O . LEU A 1 845 ? -22.225 -3.470 14.712 1.00 98.44 845 LEU A O 1
ATOM 6536 N N . ARG A 1 846 ? -22.307 -5.530 13.831 1.00 97.88 846 ARG A N 1
ATOM 6537 C CA . ARG A 1 846 ? -23.422 -5.959 14.672 1.00 97.88 846 ARG A CA 1
ATOM 6538 C C . ARG A 1 846 ? -22.913 -6.419 16.034 1.00 97.88 846 ARG A C 1
ATOM 6540 O O . ARG A 1 846 ? -22.054 -7.303 16.118 1.00 97.88 846 ARG A O 1
ATOM 6547 N N . LEU A 1 847 ? -23.496 -5.841 17.080 1.00 98.12 847 LEU A N 1
ATOM 6548 C CA . LEU A 1 847 ? -23.486 -6.392 18.433 1.00 98.12 847 LEU A CA 1
ATOM 6549 C C . LEU A 1 847 ? -24.755 -7.229 18.595 1.00 98.12 847 LEU A C 1
ATOM 6551 O O . LEU A 1 847 ? -25.866 -6.683 18.593 1.00 98.12 847 LEU A O 1
ATOM 6555 N N . PHE A 1 848 ? -24.611 -8.550 18.674 1.00 97.75 848 PHE A N 1
ATOM 6556 C CA . PHE A 1 848 ? -25.755 -9.462 18.767 1.00 97.75 848 PHE A CA 1
ATOM 6557 C C . PHE A 1 848 ? -26.411 -9.409 20.146 1.00 97.75 848 PHE A C 1
ATOM 6559 O O . PHE A 1 848 ? -25.840 -8.886 21.097 1.00 97.75 848 PHE A O 1
ATOM 6566 N N . ASP A 1 849 ? -27.635 -9.914 20.266 1.00 97.50 849 ASP A N 1
ATOM 6567 C CA . ASP A 1 849 ? -28.165 -10.267 21.582 1.00 97.50 849 ASP A CA 1
ATOM 6568 C C . ASP A 1 849 ? -27.563 -11.614 21.974 1.00 97.50 849 ASP A C 1
ATOM 6570 O O . ASP A 1 849 ? -27.573 -12.552 21.178 1.00 97.50 849 ASP A O 1
ATOM 6574 N N . VAL A 1 850 ? -26.999 -11.706 23.172 1.00 97.38 850 VAL A N 1
ATOM 6575 C CA . VAL A 1 850 ? -26.319 -12.898 23.684 1.00 97.38 850 VAL A CA 1
ATOM 6576 C C . VAL A 1 850 ? -26.892 -13.303 25.035 1.00 97.38 850 VAL A C 1
ATOM 6578 O O . VAL A 1 850 ? -27.288 -12.465 25.847 1.00 97.38 850 VAL A O 1
ATOM 6581 N N . MET A 1 851 ? -26.928 -14.609 25.282 1.00 95.94 851 MET A N 1
ATOM 6582 C CA . MET A 1 851 ? -27.306 -15.181 26.569 1.00 95.94 851 MET A CA 1
ATOM 6583 C C . MET A 1 851 ? -26.076 -15.302 27.467 1.00 95.94 851 MET A C 1
ATOM 6585 O O . MET A 1 851 ? -25.268 -16.220 27.325 1.00 95.94 851 MET A O 1
ATOM 6589 N N . GLU A 1 852 ? -25.969 -14.420 28.457 1.00 91.75 852 GLU A N 1
ATOM 6590 C CA . GLU A 1 852 ? -24.912 -14.453 29.467 1.00 91.75 852 GLU A CA 1
ATOM 6591 C C . GLU A 1 852 ? -25.508 -14.707 30.851 1.00 91.75 852 GLU A C 1
ATOM 6593 O O . GLU A 1 852 ? -26.361 -13.965 31.330 1.00 91.75 852 GLU A O 1
ATOM 6598 N N . HIS A 1 853 ? -25.050 -15.762 31.531 1.00 89.81 853 HIS A N 1
ATOM 6599 C CA . HIS A 1 853 ? -25.531 -16.139 32.871 1.00 89.81 853 HIS A CA 1
ATOM 6600 C C . HIS A 1 853 ? -27.064 -16.309 32.974 1.00 89.81 853 HIS A C 1
ATOM 6602 O O . HIS A 1 853 ? -27.640 -16.145 34.048 1.00 89.81 853 HIS A O 1
ATOM 6608 N N . GLY A 1 854 ? -27.722 -16.675 31.868 1.00 89.19 854 GLY A N 1
ATOM 6609 C CA . GLY A 1 854 ? -29.175 -16.857 31.799 1.00 89.19 854 GLY A CA 1
ATOM 6610 C C . GLY A 1 854 ? -29.974 -15.573 31.550 1.00 89.19 854 GLY A C 1
ATOM 6611 O O . GLY A 1 854 ? -31.200 -15.635 31.561 1.00 89.19 854 GLY A O 1
ATOM 6612 N N . GLU A 1 855 ? -29.311 -14.442 31.301 1.00 94.00 855 GLU A N 1
ATOM 6613 C CA . GLU A 1 855 ? -29.939 -13.174 30.926 1.00 94.00 855 GLU A CA 1
ATOM 6614 C C . GLU A 1 855 ? -29.551 -12.778 29.498 1.00 94.00 855 GLU A C 1
ATOM 6616 O O . GLU A 1 855 ? -28.400 -12.934 29.091 1.00 94.00 855 GLU A O 1
ATOM 6621 N N . GLU A 1 856 ? -30.514 -12.236 28.756 1.00 95.50 856 GLU A N 1
ATOM 6622 C CA . GLU A 1 856 ? -30.279 -11.631 27.446 1.00 95.50 856 GLU A CA 1
ATOM 6623 C C . GLU A 1 856 ? -29.609 -10.262 27.606 1.00 95.50 856 GLU A C 1
ATOM 6625 O O . GLU A 1 856 ? -30.054 -9.423 28.400 1.00 95.50 856 GLU A O 1
ATOM 6630 N N . ARG A 1 857 ? -28.524 -10.037 26.862 1.00 96.06 857 ARG A N 1
ATOM 6631 C CA . ARG A 1 857 ? -27.747 -8.792 26.870 1.00 96.06 857 ARG A CA 1
ATOM 6632 C C . ARG A 1 857 ? -27.275 -8.448 25.466 1.00 96.06 857 ARG A C 1
ATOM 6634 O O . ARG A 1 857 ? -27.049 -9.337 24.656 1.00 96.06 857 ARG A O 1
ATOM 6641 N N . VAL A 1 858 ? -27.068 -7.160 25.203 1.00 97.38 858 VAL A N 1
ATOM 6642 C CA . VAL A 1 858 ? -26.325 -6.738 24.011 1.00 97.38 858 VAL A CA 1
ATOM 6643 C C . VAL A 1 858 ? -24.877 -7.190 24.182 1.00 97.38 858 VAL A C 1
ATOM 6645 O O . VAL A 1 858 ? -24.287 -6.972 25.242 1.00 97.38 858 VAL A O 1
ATOM 6648 N N . GLU A 1 859 ? -24.320 -7.818 23.152 1.00 98.31 859 GLU A N 1
ATOM 6649 C CA . GLU A 1 859 ? -22.933 -8.265 23.104 1.00 98.31 859 GLU A CA 1
ATOM 6650 C C . GLU A 1 859 ? -21.988 -7.118 23.475 1.00 98.31 859 GLU A C 1
ATOM 6652 O O . GLU A 1 859 ? -22.115 -5.990 22.988 1.00 98.31 859 GLU A O 1
ATOM 6657 N N . THR A 1 860 ? -21.026 -7.419 24.345 1.00 98.56 860 THR A N 1
ATOM 6658 C CA . THR A 1 860 ? -20.006 -6.452 24.742 1.00 98.56 860 THR A CA 1
ATOM 6659 C C . THR A 1 860 ? -19.162 -6.061 23.530 1.00 98.56 860 THR A C 1
ATOM 6661 O O . THR A 1 860 ? -18.716 -6.906 22.750 1.00 98.56 860 THR A O 1
ATOM 6664 N N . LEU A 1 861 ? -18.920 -4.763 23.374 1.00 98.81 861 LEU A N 1
ATOM 6665 C CA . LEU A 1 861 ? -18.007 -4.244 22.367 1.00 98.81 861 LEU A CA 1
ATOM 6666 C C . LEU A 1 861 ? -16.578 -4.238 22.930 1.00 98.81 861 LEU A C 1
ATOM 6668 O O . LEU A 1 861 ? -16.235 -3.409 23.771 1.00 98.81 861 LEU A O 1
ATOM 6672 N N . GLU A 1 862 ? -15.742 -5.146 22.443 1.00 98.81 862 GLU A N 1
ATOM 6673 C CA . GLU A 1 862 ? -14.323 -5.271 22.772 1.00 98.81 862 GLU A CA 1
ATOM 6674 C C . GLU A 1 862 ? -13.477 -4.525 21.737 1.00 98.81 862 GLU A C 1
ATOM 6676 O O . GLU A 1 862 ? -13.214 -5.036 20.647 1.00 98.81 862 GLU A O 1
ATOM 6681 N N . LEU A 1 863 ? -13.038 -3.313 22.079 1.00 98.75 863 LEU A N 1
ATOM 6682 C CA . LEU A 1 863 ? -12.233 -2.459 21.208 1.00 98.75 863 LEU A CA 1
ATOM 6683 C C . LEU A 1 863 ? -10.740 -2.639 21.457 1.00 98.75 863 LEU A C 1
ATOM 6685 O O . LEU A 1 863 ? -10.269 -2.640 22.596 1.00 98.75 863 LEU A O 1
ATOM 6689 N N . THR A 1 864 ? -9.979 -2.682 20.366 1.00 98.94 864 THR A N 1
ATOM 6690 C CA . THR A 1 864 ? -8.534 -2.450 20.362 1.00 98.94 864 THR A CA 1
ATOM 6691 C C . THR A 1 864 ? -8.199 -1.397 19.313 1.00 98.94 864 THR A C 1
ATOM 6693 O O . THR A 1 864 ? -8.393 -1.618 18.124 1.00 98.94 864 THR A O 1
ATOM 6696 N N . ILE A 1 865 ? -7.700 -0.247 19.757 1.00 98.94 865 ILE A N 1
ATOM 6697 C CA . ILE A 1 865 ? -7.316 0.884 18.913 1.00 98.94 865 ILE A CA 1
ATOM 6698 C C . ILE A 1 865 ? -5.794 0.996 18.953 1.00 98.94 865 ILE A C 1
ATOM 6700 O O . ILE A 1 865 ? -5.222 1.305 20.003 1.00 98.94 865 ILE A O 1
ATOM 6704 N N . VAL A 1 866 ? -5.135 0.752 17.825 1.00 98.94 866 VAL A N 1
ATOM 6705 C CA . VAL A 1 866 ? -3.692 0.959 17.668 1.00 98.94 866 VAL A CA 1
ATOM 6706 C C . VAL A 1 866 ? -3.465 2.320 17.029 1.00 98.94 866 VAL A C 1
ATOM 6708 O O . VAL A 1 866 ? -4.002 2.605 15.964 1.00 98.94 866 VAL A O 1
ATOM 6711 N N . VAL A 1 867 ? -2.668 3.162 17.683 1.00 98.94 867 VAL A N 1
ATOM 6712 C CA . VAL A 1 867 ? -2.240 4.463 17.165 1.00 98.94 867 VAL A CA 1
ATOM 6713 C C . VAL A 1 867 ? -0.728 4.432 17.005 1.00 98.94 867 VAL A C 1
ATOM 6715 O O . VAL A 1 867 ? 0.001 4.457 18.000 1.00 98.94 867 VAL A O 1
ATOM 6718 N N . ASP A 1 868 ? -0.263 4.371 15.760 1.00 98.81 868 ASP A N 1
ATOM 6719 C CA . ASP A 1 868 ? 1.152 4.418 15.388 1.00 98.81 868 ASP A CA 1
ATOM 6720 C C . ASP A 1 868 ? 1.436 5.698 14.595 1.00 98.81 868 ASP A C 1
ATOM 6722 O O . ASP A 1 868 ? 1.387 5.753 13.364 1.00 98.81 868 ASP A O 1
ATOM 6726 N N . ASN A 1 869 ? 1.675 6.768 15.351 1.00 98.75 869 ASN A N 1
ATOM 6727 C CA . ASN A 1 869 ? 1.779 8.139 14.881 1.00 98.75 869 ASN A CA 1
ATOM 6728 C C . ASN A 1 869 ? 0.509 8.622 14.164 1.00 98.75 869 ASN A C 1
ATOM 6730 O O . ASN A 1 869 ? -0.399 9.142 14.813 1.00 98.75 869 ASN A O 1
ATOM 6734 N N . SER A 1 870 ? 0.457 8.468 12.840 1.00 98.75 870 SER A N 1
ATOM 6735 C CA . SER A 1 870 ? -0.678 8.876 12.010 1.00 98.75 870 SER A CA 1
ATOM 6736 C C . SER A 1 870 ? -1.562 7.716 11.564 1.00 98.75 870 SER A C 1
ATOM 6738 O O . SER A 1 870 ? -2.675 7.978 11.116 1.00 98.75 870 SER A O 1
ATOM 6740 N N . ILE A 1 871 ? -1.108 6.465 11.688 1.00 98.88 871 ILE A N 1
ATOM 6741 C CA . ILE A 1 871 ? -1.935 5.296 11.381 1.00 98.88 871 ILE A CA 1
ATOM 6742 C C . ILE A 1 871 ? -2.797 4.983 12.600 1.00 98.88 871 ILE A C 1
ATOM 6744 O O . ILE A 1 871 ? -2.287 4.857 13.717 1.00 98.88 871 ILE A O 1
ATOM 6748 N N . VAL A 1 872 ? -4.103 4.873 12.372 1.00 98.94 872 VAL A N 1
ATOM 6749 C CA . VAL A 1 872 ? -5.079 4.425 13.365 1.00 98.94 872 VAL A CA 1
ATOM 6750 C C . VAL A 1 872 ? -5.744 3.165 12.836 1.00 98.94 872 VAL A C 1
ATOM 6752 O O . VAL A 1 872 ? -6.420 3.234 11.813 1.00 98.94 872 VAL A O 1
ATOM 6755 N N . GLU A 1 873 ? -5.578 2.048 13.542 1.00 98.94 873 GLU A N 1
ATOM 6756 C CA . GLU A 1 873 ? -6.284 0.789 13.275 1.00 98.94 873 GLU A CA 1
ATOM 6757 C C . GLU A 1 873 ? -7.261 0.490 14.416 1.00 98.94 873 GLU A C 1
ATOM 6759 O O . GLU A 1 873 ? -6.865 0.423 15.585 1.00 98.94 873 GLU A O 1
ATOM 6764 N N . VAL A 1 874 ? -8.544 0.319 14.093 1.00 98.94 874 VAL A N 1
ATOM 6765 C CA . VAL A 1 874 ? -9.603 -0.007 15.055 1.00 98.94 874 VAL A CA 1
ATOM 6766 C C . VAL A 1 874 ? -10.074 -1.432 14.824 1.00 98.94 874 VAL A C 1
ATOM 6768 O O . VAL A 1 874 ? -10.720 -1.722 13.822 1.00 98.94 874 VAL A O 1
ATOM 6771 N N . HIS A 1 875 ? -9.800 -2.308 15.783 1.00 98.94 875 HIS A N 1
ATOM 6772 C CA . HIS A 1 875 ? -10.268 -3.688 15.794 1.00 98.94 875 HIS A CA 1
ATOM 6773 C C . HIS A 1 875 ? -11.393 -3.867 16.807 1.00 98.94 875 HIS A C 1
ATOM 6775 O O . HIS A 1 875 ? -11.334 -3.303 17.906 1.00 98.94 875 HIS A O 1
ATOM 6781 N N . ALA A 1 876 ? -12.387 -4.686 16.462 1.00 98.88 876 ALA A N 1
ATOM 6782 C CA . ALA A 1 876 ? -13.490 -4.997 17.362 1.00 98.88 876 ALA A CA 1
ATOM 6783 C C . ALA A 1 876 ? -13.901 -6.474 17.309 1.00 98.88 876 ALA A C 1
ATOM 6785 O O . ALA A 1 876 ? -13.998 -7.073 16.234 1.00 98.88 876 ALA A O 1
ATOM 6786 N N . ASN A 1 877 ? -14.122 -7.059 18.489 1.00 98.75 877 ASN A N 1
ATOM 6787 C CA . ASN A 1 877 ? -14.649 -8.415 18.716 1.00 98.75 877 ASN A CA 1
ATOM 6788 C C . ASN A 1 877 ? -13.965 -9.529 17.888 1.00 98.75 877 ASN A C 1
ATOM 6790 O O . ASN A 1 877 ? -14.576 -10.552 17.588 1.00 98.75 877 ASN A O 1
ATOM 6794 N N . GLY A 1 878 ? -12.708 -9.317 17.477 1.00 98.06 878 GLY A N 1
ATOM 6795 C CA . GLY A 1 878 ? -11.927 -10.243 16.650 1.00 98.06 878 GLY A CA 1
ATOM 6796 C C . GLY A 1 878 ? -12.464 -10.482 15.233 1.00 98.06 878 GLY A C 1
ATOM 6797 O O . GLY A 1 878 ? -11.983 -11.391 14.570 1.00 98.06 878 GLY A O 1
ATOM 6798 N N . ARG A 1 879 ? -13.457 -9.717 14.763 1.00 98.62 879 ARG A N 1
ATOM 6799 C CA . ARG A 1 879 ? -14.114 -9.922 13.453 1.00 98.62 879 ARG A CA 1
ATOM 6800 C C . ARG A 1 879 ? -14.305 -8.639 12.645 1.00 98.62 879 ARG A C 1
ATOM 6802 O O . ARG A 1 879 ? -14.923 -8.652 11.586 1.00 98.62 879 ARG A O 1
ATOM 6809 N N . PHE A 1 880 ? -13.772 -7.528 13.135 1.00 98.88 880 PHE A N 1
ATOM 6810 C CA . PHE A 1 880 ? -13.893 -6.213 12.518 1.00 98.88 880 PHE A CA 1
ATOM 6811 C C . PHE A 1 880 ? -12.551 -5.491 12.542 1.00 98.88 880 PHE A C 1
ATOM 6813 O O . PHE A 1 880 ? -11.856 -5.526 13.562 1.00 98.88 880 PHE A O 1
ATOM 6820 N N . ALA A 1 881 ? -12.243 -4.795 11.449 1.00 98.88 881 ALA A N 1
ATOM 6821 C CA . ALA A 1 881 ? -11.125 -3.873 11.342 1.00 98.88 881 ALA A CA 1
ATOM 6822 C C . ALA A 1 881 ? -11.515 -2.634 10.519 1.00 98.88 881 ALA A C 1
ATOM 6824 O O . ALA A 1 881 ? -12.204 -2.740 9.502 1.00 98.88 881 ALA A O 1
ATOM 6825 N N . LEU A 1 882 ? -11.081 -1.462 10.974 1.00 98.94 882 LEU A N 1
ATOM 6826 C CA . LEU A 1 882 ? -11.237 -0.188 10.280 1.00 98.94 882 LEU A CA 1
ATOM 6827 C C . LEU A 1 882 ? -9.974 0.651 10.474 1.00 98.94 882 LEU A C 1
ATOM 6829 O O . LEU A 1 882 ? -9.693 1.089 11.595 1.00 98.94 882 LEU A O 1
ATOM 6833 N N . SER A 1 883 ? -9.258 0.907 9.384 1.00 98.88 883 SER A N 1
ATOM 6834 C CA . SER A 1 883 ? -7.962 1.583 9.422 1.00 98.88 883 SER A CA 1
ATOM 6835 C C . SER A 1 883 ? -7.933 2.866 8.597 1.00 98.88 883 SER A C 1
ATOM 6837 O O . SER A 1 883 ? -8.561 2.981 7.545 1.00 98.88 883 SER A O 1
ATOM 6839 N N . THR A 1 884 ? -7.225 3.887 9.086 1.00 98.88 884 THR A N 1
ATOM 6840 C CA . THR A 1 884 ? -7.173 5.198 8.422 1.00 98.88 884 THR A CA 1
ATOM 6841 C C . THR A 1 884 ? -5.972 6.051 8.836 1.00 98.88 884 THR A C 1
ATOM 6843 O O . THR A 1 884 ? -5.209 5.713 9.741 1.00 98.88 884 THR A O 1
ATOM 6846 N N . TRP A 1 885 ? -5.837 7.209 8.185 1.00 98.75 885 TRP A N 1
ATOM 6847 C CA . TRP A 1 885 ? -4.863 8.249 8.505 1.00 98.75 885 TRP A CA 1
ATOM 6848 C C . TRP A 1 885 ? -5.464 9.326 9.421 1.00 98.75 885 TRP A C 1
ATOM 6850 O O . TRP A 1 885 ? -6.354 10.068 9.007 1.00 98.75 885 TRP A O 1
ATOM 6860 N N . ALA A 1 886 ? -4.926 9.493 10.628 1.00 98.44 886 ALA A N 1
ATOM 6861 C CA . ALA A 1 886 ? -5.216 10.594 11.551 1.00 98.44 886 ALA A CA 1
ATOM 6862 C C . ALA A 1 886 ? -3.977 11.500 11.723 1.00 98.44 886 ALA A C 1
ATOM 6864 O O . ALA A 1 886 ? -3.251 11.455 12.719 1.00 98.44 886 ALA A O 1
ATOM 6865 N N . ARG A 1 887 ? -3.719 12.341 10.714 1.00 98.38 887 ARG A N 1
ATOM 6866 C CA . ARG A 1 887 ? -2.500 13.165 10.554 1.00 98.38 887 ARG A CA 1
ATOM 6867 C C . ARG A 1 887 ? -2.459 14.407 11.458 1.00 98.38 887 ARG A C 1
ATOM 6869 O O . ARG A 1 887 ? -2.350 15.535 10.978 1.00 98.38 887 ARG A O 1
ATOM 6876 N N . SER A 1 888 ? -2.548 14.216 12.774 1.00 98.62 888 SER A N 1
ATOM 6877 C CA . SER A 1 888 ? -2.460 15.315 13.750 1.00 98.62 888 SER A CA 1
ATOM 6878 C C . SER A 1 888 ? -1.113 16.041 13.662 1.00 98.62 888 SER A C 1
ATOM 6880 O O . SER A 1 888 ? -0.052 15.412 13.603 1.00 98.62 888 SER A O 1
ATOM 6882 N N . TRP A 1 889 ? -1.135 17.369 13.675 1.00 98.56 889 TRP A N 1
ATOM 6883 C CA . TRP A 1 889 ? 0.045 18.223 13.562 1.00 98.56 889 TRP A CA 1
ATOM 6884 C C . TRP A 1 889 ? 0.699 18.477 14.918 1.00 98.56 889 TRP A C 1
ATOM 6886 O O . TRP A 1 889 ? 1.908 18.297 15.079 1.00 98.56 889 TRP A O 1
ATOM 6896 N N . TYR A 1 890 ? -0.082 18.868 15.927 1.00 98.25 890 TYR A N 1
ATOM 6897 C CA . TYR A 1 890 ? 0.504 19.421 17.141 1.00 98.25 890 TYR A CA 1
ATOM 6898 C C . TYR A 1 890 ? 1.166 18.352 18.014 1.00 98.25 890 TYR A C 1
ATOM 6900 O O . TYR A 1 890 ? 0.670 17.233 18.177 1.00 98.25 890 TYR A O 1
ATOM 6908 N N . SER A 1 891 ? 2.264 18.729 18.672 1.00 96.81 891 SER A N 1
ATOM 6909 C CA . SER A 1 891 ? 2.904 17.901 19.706 1.00 96.81 891 SER A CA 1
ATOM 6910 C C . SER A 1 891 ? 2.009 17.670 20.929 1.00 96.81 891 SER A C 1
ATOM 6912 O O . SER A 1 891 ? 2.207 16.694 21.653 1.00 96.81 891 SER A O 1
ATOM 6914 N N . ALA A 1 892 ? 1.032 18.549 21.166 1.00 96.62 892 ALA A N 1
ATOM 6915 C CA . ALA A 1 892 ? 0.069 18.438 22.258 1.00 96.62 892 ALA A CA 1
ATOM 6916 C C . ALA A 1 892 ? -1.074 17.442 21.973 1.00 96.62 892 ALA A C 1
ATOM 6918 O O . ALA A 1 892 ? -1.719 16.983 22.914 1.00 96.62 892 ALA A O 1
ATOM 6919 N N . SER A 1 893 ? -1.319 17.095 20.703 1.00 98.12 893 SER A N 1
ATOM 6920 C CA . SER A 1 893 ? -2.434 16.248 20.247 1.00 98.12 893 SER A CA 1
ATOM 6921 C C . SER A 1 893 ? -2.184 14.771 20.547 1.00 98.12 893 SER A C 1
ATOM 6923 O O . SER A 1 893 ? -1.822 13.976 19.683 1.00 98.12 893 SER A O 1
ATOM 6925 N N . LYS A 1 894 ? -2.303 14.427 21.830 1.00 97.25 894 LYS A N 1
ATOM 6926 C CA . LYS A 1 894 ? -2.021 13.098 22.401 1.00 97.25 894 LYS A CA 1
ATOM 6927 C C . LYS A 1 894 ? -3.097 12.642 23.384 1.00 97.25 894 LYS A C 1
ATOM 6929 O O . LYS A 1 894 ? -3.111 11.484 23.772 1.00 97.25 894 LYS A O 1
ATOM 6934 N N . GLY A 1 895 ? -3.974 13.543 23.822 1.00 97.25 895 GLY A N 1
ATOM 6935 C CA . GLY A 1 895 ? -4.979 13.252 24.836 1.00 97.25 895 GLY A CA 1
ATOM 6936 C C . GLY A 1 895 ? -5.959 12.165 24.402 1.00 97.25 895 GLY A C 1
ATOM 6937 O O . GLY A 1 895 ? -6.247 12.021 23.212 1.00 97.25 895 GLY A O 1
ATOM 6938 N N . ILE A 1 896 ? -6.477 11.447 25.400 1.00 98.50 896 ILE A N 1
ATOM 6939 C CA . ILE A 1 896 ? -7.568 10.485 25.254 1.00 98.50 896 ILE A CA 1
ATOM 6940 C C . ILE A 1 896 ? -8.721 10.915 26.169 1.00 98.50 896 ILE A C 1
ATOM 6942 O O . ILE A 1 896 ? -8.487 11.325 27.316 1.00 98.50 896 ILE A O 1
ATOM 6946 N N . ARG A 1 897 ? -9.959 10.841 25.676 1.00 98.25 897 ARG A N 1
ATOM 6947 C CA . ARG A 1 897 ? -11.175 11.054 26.477 1.00 98.25 897 ARG A CA 1
ATOM 6948 C C . ARG A 1 897 ? -12.200 9.965 26.198 1.00 98.25 897 ARG A C 1
ATOM 6950 O O . ARG A 1 897 ? -12.313 9.513 25.068 1.00 98.25 897 ARG A O 1
ATOM 6957 N N . PHE A 1 898 ? -12.980 9.597 27.206 1.00 98.31 898 PHE A N 1
ATOM 6958 C CA . PHE A 1 898 ? -14.245 8.896 27.000 1.00 98.31 898 PHE A CA 1
ATOM 6959 C C . PHE A 1 898 ? -15.224 9.831 26.297 1.00 98.31 898 PHE A C 1
ATOM 6961 O O . PHE A 1 898 ? -15.266 11.012 26.651 1.00 98.31 898 PHE A O 1
ATOM 6968 N N . ILE A 1 899 ? -16.028 9.314 25.370 1.00 97.38 899 ILE A N 1
ATOM 6969 C CA . ILE A 1 899 ? -17.152 10.051 24.785 1.00 97.38 899 ILE A CA 1
ATOM 6970 C C . ILE A 1 899 ? -18.448 9.267 24.903 1.00 97.38 899 ILE A C 1
ATOM 6972 O O . ILE A 1 899 ? -18.483 8.049 24.729 1.00 97.38 899 ILE A O 1
ATOM 6976 N N . HIS A 1 900 ? -19.512 10.005 25.187 1.00 96.81 900 HIS A N 1
ATOM 6977 C CA . HIS A 1 900 ? -20.888 9.547 25.153 1.00 96.81 900 HIS A CA 1
ATOM 6978 C C . HIS A 1 900 ? -21.734 10.694 24.592 1.00 96.81 900 HIS A C 1
ATOM 6980 O O . HIS A 1 900 ? -21.687 11.812 25.103 1.00 96.81 900 HIS A O 1
ATOM 6986 N N . GLU A 1 901 ? -22.472 10.438 23.521 1.00 94.94 901 GLU A N 1
ATOM 6987 C CA . GLU A 1 901 ? -23.400 11.379 22.889 1.00 94.94 901 GLU A CA 1
ATOM 6988 C C . GLU A 1 901 ? -24.752 10.670 22.670 1.00 94.94 901 GLU A C 1
ATOM 6990 O O . GLU A 1 901 ? -24.799 9.441 22.589 1.00 94.94 901 GLU A O 1
ATOM 6995 N N . GLY A 1 902 ? -25.844 11.433 22.568 1.00 88.19 902 GLY A N 1
ATOM 6996 C CA . GLY A 1 902 ? -27.203 10.886 22.436 1.00 88.19 902 GLY A CA 1
ATOM 6997 C C . GLY A 1 902 ? -27.836 10.457 23.766 1.00 88.19 902 GLY A C 1
ATOM 6998 O O . GLY A 1 902 ? -27.252 10.625 24.840 1.00 88.19 902 GLY A O 1
ATOM 6999 N N . GLU A 1 903 ? -29.055 9.925 23.698 1.00 85.00 903 GLU A N 1
ATOM 7000 C CA . GLU A 1 903 ? -29.803 9.462 24.875 1.00 85.00 903 GLU A CA 1
ATOM 7001 C C . GLU A 1 903 ? -29.451 8.000 25.209 1.00 85.00 903 GLU A C 1
ATOM 7003 O O . GLU A 1 903 ? -29.512 7.110 24.356 1.00 85.00 903 GLU A O 1
ATOM 7008 N N . GLY A 1 904 ? -29.094 7.723 26.468 1.00 90.38 904 GLY A N 1
ATOM 7009 C CA . GLY A 1 904 ? -28.810 6.363 26.938 1.00 90.38 904 GLY A CA 1
ATOM 7010 C C . GLY A 1 904 ? -27.735 6.282 28.020 1.00 90.38 904 GLY A C 1
ATOM 7011 O O . GLY A 1 904 ? -27.350 7.277 28.627 1.00 90.38 904 GLY A O 1
ATOM 7012 N N . GLU A 1 905 ? -27.253 5.065 28.270 1.00 95.00 905 GLU A N 1
ATOM 7013 C CA . GLU A 1 905 ? -26.145 4.786 29.187 1.00 95.00 905 GLU A CA 1
ATOM 7014 C C . GLU A 1 905 ? -25.124 3.881 28.495 1.00 95.00 905 GLU A C 1
ATOM 7016 O O . GLU A 1 905 ? -25.485 3.004 27.712 1.00 95.00 905 GLU A O 1
ATOM 7021 N N . VAL A 1 906 ? -23.848 4.077 28.812 1.00 97.69 906 VAL A N 1
ATOM 7022 C CA . VAL A 1 906 ? -22.754 3.180 28.427 1.00 97.69 906 VAL A CA 1
ATOM 7023 C C . VAL A 1 906 ? -21.843 2.956 29.626 1.00 97.69 906 VAL A C 1
ATOM 7025 O O . VAL A 1 906 ? -21.584 3.875 30.412 1.00 97.69 906 VAL A O 1
ATOM 7028 N N . LYS A 1 907 ? -21.337 1.731 29.763 1.00 98.31 907 LYS A N 1
ATOM 7029 C CA . LYS A 1 907 ? -20.349 1.371 30.777 1.00 98.31 907 LYS A CA 1
ATOM 7030 C C . LYS A 1 907 ? -19.036 0.982 30.106 1.00 98.31 907 LYS A C 1
ATOM 7032 O O . LYS A 1 907 ? -18.996 0.039 29.325 1.00 98.31 907 LYS A O 1
ATOM 7037 N N . PHE A 1 908 ? -17.977 1.707 30.441 1.00 98.44 908 PHE A N 1
ATOM 7038 C CA . PHE A 1 908 ? -16.606 1.445 30.024 1.00 98.44 908 PHE A CA 1
ATOM 7039 C C . PHE A 1 908 ? -15.895 0.609 31.086 1.00 98.44 908 PHE A C 1
ATOM 7041 O O . PHE A 1 908 ? -15.881 0.970 32.269 1.00 98.44 908 PHE A O 1
ATOM 7048 N N . GLU A 1 909 ? -15.282 -0.490 30.668 1.00 98.38 909 GLU A N 1
ATOM 7049 C CA . GLU A 1 909 ? -14.582 -1.447 31.521 1.00 98.38 909 GLU A CA 1
ATOM 7050 C C . GLU A 1 909 ? -13.250 -1.859 30.886 1.00 98.38 909 GLU A C 1
ATOM 7052 O O . GLU A 1 909 ? -13.016 -1.633 29.701 1.00 98.38 909 GLU A O 1
ATOM 7057 N N . ASN A 1 910 ? -12.352 -2.432 31.694 1.00 97.69 910 ASN A N 1
ATOM 7058 C CA . ASN A 1 910 ? -11.059 -2.969 31.246 1.00 97.69 910 ASN A CA 1
ATOM 7059 C C . ASN A 1 910 ? -10.222 -1.997 30.390 1.00 97.69 910 ASN A C 1
ATOM 7061 O O . ASN A 1 910 ? -9.512 -2.414 29.479 1.00 97.69 910 ASN A O 1
ATOM 7065 N N . VAL A 1 911 ? -10.303 -0.697 30.687 1.00 98.25 911 VAL A N 1
ATOM 7066 C CA . VAL A 1 911 ? -9.679 0.349 29.874 1.00 98.25 911 VAL A CA 1
ATOM 7067 C C . VAL A 1 911 ? -8.176 0.386 30.141 1.00 98.25 911 VAL A C 1
ATOM 7069 O O . VAL A 1 911 ? -7.732 0.778 31.226 1.00 98.25 911 VAL A O 1
ATOM 7072 N N . THR A 1 912 ? -7.378 -0.007 29.152 1.00 98.00 912 THR A N 1
ATOM 7073 C CA . THR A 1 912 ? -5.916 -0.010 29.239 1.00 98.00 912 THR A CA 1
ATOM 7074 C C . THR A 1 912 ? -5.267 0.741 28.088 1.00 98.00 912 THR A C 1
ATOM 7076 O O . THR A 1 912 ? -5.729 0.698 26.953 1.00 98.00 912 THR A O 1
ATOM 7079 N N . VAL A 1 913 ? -4.155 1.415 28.378 1.00 98.38 913 VAL A N 1
ATOM 7080 C CA . VAL A 1 913 ? -3.294 2.071 27.392 1.00 98.38 913 VAL A CA 1
ATOM 7081 C C . VAL A 1 913 ? -1.887 1.504 27.527 1.00 98.38 913 VAL A C 1
ATOM 7083 O O . VAL A 1 913 ? -1.252 1.647 28.573 1.00 98.38 913 VAL A O 1
ATOM 7086 N N . HIS A 1 914 ? -1.396 0.866 26.470 1.00 98.00 914 HIS A N 1
ATOM 7087 C CA . HIS A 1 914 ? -0.018 0.403 26.350 1.00 98.00 914 HIS A CA 1
ATOM 7088 C C . HIS A 1 914 ? 0.760 1.414 25.513 1.00 98.00 914 HIS A C 1
ATOM 7090 O O . HIS A 1 914 ? 0.561 1.504 24.305 1.00 98.00 914 HIS A O 1
ATOM 7096 N N . GLU A 1 915 ? 1.622 2.203 26.148 1.00 96.81 915 GLU A N 1
ATOM 7097 C CA . GLU A 1 915 ? 2.381 3.255 25.476 1.00 96.81 915 GLU A CA 1
ATOM 7098 C C . GLU A 1 915 ? 3.757 2.765 25.011 1.00 96.81 915 GLU A C 1
ATOM 7100 O O . GLU A 1 915 ? 4.476 2.073 25.740 1.00 96.81 915 GLU A O 1
ATOM 7105 N N . GLY A 1 916 ? 4.151 3.213 23.821 1.00 94.25 916 GLY A N 1
ATOM 7106 C CA . GLY A 1 916 ? 5.500 3.094 23.289 1.00 94.25 916 GLY A CA 1
ATOM 7107 C C . GLY A 1 916 ? 5.600 2.218 22.049 1.00 94.25 916 GLY A C 1
ATOM 7108 O O . GLY A 1 916 ? 6.502 2.469 21.261 1.00 94.25 916 GLY A O 1
ATOM 7109 N N . LEU A 1 917 ? 4.688 1.265 21.835 1.00 97.94 917 LEU A N 1
ATOM 7110 C CA . LEU A 1 917 ? 4.778 0.256 20.767 1.00 97.94 917 LEU A CA 1
ATOM 7111 C C . LEU A 1 917 ? 6.189 -0.374 20.713 1.00 97.94 917 LEU A C 1
ATOM 7113 O O . LEU A 1 917 ? 6.779 -0.670 21.753 1.00 97.94 917 LEU A O 1
ATOM 7117 N N . PHE A 1 918 ? 6.744 -0.559 19.516 1.00 97.88 918 PHE A N 1
ATOM 7118 C CA . PHE A 1 918 ? 8.108 -1.023 19.285 1.00 97.88 918 PHE A CA 1
ATOM 7119 C C . PHE A 1 918 ? 8.651 -0.453 17.968 1.00 97.88 918 PHE A C 1
ATOM 7121 O O . PHE A 1 918 ? 7.924 0.229 17.252 1.00 97.88 918 PHE A O 1
ATOM 7128 N N . ASP A 1 919 ? 9.930 -0.693 17.694 1.00 98.06 919 ASP A N 1
ATOM 7129 C CA . ASP A 1 919 ? 10.570 -0.385 16.415 1.00 98.06 919 ASP A CA 1
ATOM 7130 C C . ASP A 1 919 ? 10.611 -1.657 15.557 1.00 98.06 919 ASP A C 1
ATOM 7132 O O . ASP A 1 919 ? 11.277 -2.628 15.923 1.00 98.06 919 ASP A O 1
ATOM 7136 N N . ALA A 1 920 ? 9.838 -1.673 14.471 1.00 98.50 920 ALA A N 1
ATOM 7137 C CA . ALA A 1 920 ? 9.767 -2.783 13.526 1.00 98.50 920 ALA A CA 1
ATOM 7138 C C . ALA A 1 920 ? 11.001 -2.860 12.614 1.00 98.50 920 ALA A C 1
ATOM 7140 O O . ALA A 1 920 ? 11.218 -3.902 11.998 1.00 98.50 920 ALA A O 1
ATOM 7141 N N . TRP A 1 921 ? 11.820 -1.804 12.550 1.00 98.12 921 TRP A N 1
ATOM 7142 C CA . TRP A 1 921 ? 12.962 -1.686 11.641 1.00 98.12 921 TRP A CA 1
ATOM 7143 C C . TRP A 1 921 ? 14.258 -1.332 12.384 1.00 98.12 921 TRP A C 1
ATOM 7145 O O . TRP A 1 921 ? 14.891 -0.321 12.074 1.00 98.12 921 TRP A O 1
ATOM 7155 N N . PRO A 1 922 ? 14.712 -2.180 13.325 1.00 96.19 922 PRO A N 1
ATOM 7156 C CA . PRO A 1 922 ? 15.814 -1.851 14.234 1.00 96.19 922 PRO A CA 1
ATOM 7157 C C . PRO A 1 922 ? 17.170 -1.610 13.545 1.00 96.19 922 PRO A C 1
ATOM 7159 O O . PRO A 1 922 ? 18.091 -1.082 14.169 1.00 96.19 922 PRO A O 1
ATOM 7162 N N . GLU A 1 923 ? 17.325 -2.018 12.281 1.00 94.19 923 GLU A N 1
ATOM 7163 C CA . GLU A 1 923 ? 18.551 -1.832 11.490 1.00 94.19 923 GLU A CA 1
ATOM 7164 C C . GLU A 1 923 ? 18.557 -0.550 10.649 1.00 94.19 923 GLU A C 1
ATOM 7166 O O . GLU A 1 923 ? 19.609 -0.156 10.137 1.00 94.19 923 GLU A O 1
ATOM 7171 N N . ARG A 1 924 ? 17.412 0.127 10.503 1.00 92.12 924 ARG A N 1
ATOM 7172 C CA . ARG A 1 924 ? 17.355 1.410 9.801 1.00 92.12 924 ARG A CA 1
ATOM 7173 C C . ARG A 1 924 ? 17.889 2.503 10.725 1.00 92.12 924 ARG A C 1
ATOM 7175 O O . ARG A 1 924 ? 17.484 2.627 11.876 1.00 92.12 924 ARG A O 1
ATOM 7182 N N . SER A 1 925 ? 18.822 3.310 10.227 1.00 73.56 925 SER A N 1
ATOM 7183 C CA . SER A 1 925 ? 19.261 4.508 10.941 1.00 73.56 925 SER A CA 1
ATOM 7184 C C . SER A 1 925 ? 18.228 5.619 10.759 1.00 73.56 925 SER A C 1
ATOM 7186 O O . SER A 1 925 ? 17.986 6.010 9.616 1.00 73.56 925 SER A O 1
ATOM 7188 N N . ASN A 1 926 ? 17.669 6.118 11.866 1.00 44.97 926 ASN A N 1
ATOM 7189 C CA . ASN A 1 926 ? 16.841 7.332 11.893 1.00 44.97 926 ASN A CA 1
ATOM 7190 C C . ASN A 1 926 ? 17.597 8.571 11.401 1.00 44.97 926 ASN A C 1
ATOM 7192 O O . ASN A 1 926 ? 18.796 8.715 11.758 1.00 44.97 926 ASN A O 1
#

Radius of gyration: 32.33 Å; chains: 1; bounding box: 81×83×84 Å

Foldseek 3Di:
DVLDDPVLVVCQCVFFQDNVCVVVVNAKFQFEAAQQPRDTPDTDPDDRHTDGQPVRNVVSVCPPDDDDPPFAFDDWDPPPPQKIKTAGPVRDIDMDSAAEFPPAQQTPLQVVWAPDQDWDFAQKKKKKAKAWDALVVCVVVVVNIVAWYKYAHLVQRKIKIKGWNHDDPPNRGTTIMMIMIMGGQAACRVHHRHGDYQDDQQCRLVVQLVNSVNGDPPRNVVSVVGDRPGGMDIDTFTWDDGDPVGIHCSLVRYYYAQSSRTNHGPPSVCSVVRRVVRVVVVVCQVPPDDPDDDDGDDPVSPVVVNVVVVVVVLVVVVSRPPDPDDQPPDALQDFDFALLPDAFQNCQPQQDFFFFFFFLFAEWDFWAAWDQQPVALWTWTWTDDQFIFTWTDLALGFTGGLDPRRDHQGHACDPLANDGWAHWYWDNQAAVGFTKTWFWRADDDDQALQDFDDWQRTAIFIFTDPDRSSHTHTDPDYGLGRGDPPPFRWSDWGHKEKDFAVVCCVQVVNDHRWIKIWTWTAGRQAATFTWIWTQDDRNSSHTHTQGRQDTDGAQDDDPPCAFFHTQHRIKDQKYWFAFAQQAGDSHHWIKIWIKHFHDDPPDDPPDGPFIFTKMFTFDFDQDPNGTHTDGQAMGGPAQARQKHNKDKDWSACPRSNNVVVVGHTWIKIKIKRWQQSVVPWPDSCSNNRYTTTIDAIKTKHKDKDFQFFQDPVQPDRYQWHFPDDDDRGTIIIHIFIDRDPSQVCLLQVFDKDWFDKDKDFDFDKAWTPDFFQDLFKKKKWKKFFFPVQALFQKWWDKWFLDDPQATWDWTAGRNSQKTKTQQLRLESSVVNYISPDRDMTMHHDAQGFGQDPNDTGGHIWIWIWGGRRQWIWIDTPSRHIYIDGSSYSHSRRGIMIIGIDGGGMMIMPPIMMGPDRDRNHVPDDD